Protein AF-A0A954KQ68-F1 (afdb_monomer_lite)

Secondary structure (DSSP, 8-state):
-GGGSSSSTTTHHHHHHHHHHHHTTS---------GGGS--HHHHHHHHHHH-HHHHHHHHTTSS-HHHHHHHHHHHHHHHHT--S--------SSHHHHHHHHHHHH-BPPPPBTTTSEE--EEETTEEE-SEEET--TT---SSS-EETT-EEEEEEEE-TT--EEEEEEEEEEEEE--SSTTS--EEEEEEEEETTT-EEEEEEESSS--TTTEEE-TTT--EEEB---TTSHHHHHHHEE--TTS-GGGTSSS-SS---HHHHT-BPTTSS-BSSPPPPTT---EETT-TTS---EEEETT-GGGSSS---HHHHHHHHTTT--HHHHSSTTSTTTTHHHHHHHHHHHHH-GGGSTTEEEEE--BTTBPPEEE-TT-TT--GGGS--HHHHTTTTS----S-TTS-EEEEESSEE-TTS-EE--SEEEEEEEETTEEEEEEE-TT-TTSTTBT---TTS---EEEEESSTTSPPEEEEE--TT--B--EEEEEEEEE-TTSPEEEEEEEEEEEEEEEEETTEEEEEEEEEETTTTEEEEEEEES--S--GGGG-----EEEE-TTT--EEEEEEETTTEEEEEEE-TTSGGGEEE-SS-TT-S-SS----EEEETTEEEEEETTEEEEEEPSSS-EEEEEEEGGGGSSSGGGSS---TTT-EEEEEEEEE-TTSSSEEEEEEEE-STT---EEEEEEE-TTSPEEEEEEEEHHHHHHHHTTS--EEEEEE-SS--EEEE-TTT--EEEEEEEEEEEETT-S-EEEEETTEEEESEEEEEEEETTS-EEEEETTSS--SSSPP-EEEEEEEE--SGGGTTTEEEEEE---TTS--TT--EEEEEEHHHHH-S----PPPPPHHHHHHHHHHHT--------S-S-EEEEESBS-------SSSSPPP-SS---EEEEEEE-S-HHHHHHHHHHHHHHHTTS-EEEEEEEEEE-TTS-EEEEEEEEEE-TTS-EEEEEEEEEEETTEEEEEEE-STT-PPPPGGGGGG--------------

Sequence (1024 aa):
IIAVFVVFLTAASCLQAKLYAQQKGESSKQSPANSVSDIIDWDRVYEEALESNADIRRKVEQGKATKAEVIEWLKLVGKGAEKRGRDDSGHNFPATAYEYAKLIEPQLGVPPRVDLNKAVEIPLFVNGKRAYGNLGTACDNRTYLGKATVSGSTLQRHVGRTAEGKSMPDVIWISFGRNSTVDFEKIDGSVQMIGYNKKTGATAFFESNGSNLRPWISLDEKTWRMRGVMPWIDDPDEFNRAFVTPGRVQCVECHQADPFITNDFINAAKIPGTDESVVPALDKDSPYYVIGGENWDMRTIHIEGNACFDCHRVGMTTMSLFMRNDWDPNQHMPPHNPGSLKDDFEELLAAWKNGPENTPGCEWIIPPAGSAPGRIVGGDYPHKAAFNEPDLKALGRGNQKPRMIAEPEWTQSYKAGYVDARGHYAGGSEILHLEGHKGKLYAANSYWMDPSNIWYGGKDPKTPWSQILRLDGPNGKWEVDLELGPNNLRAENLKSVTFGTDGAGNSLERPVTLLIATAYSPNATGADINVFVRDDAAGTWEKTVLIRGTGEGGENNSTRCMTVYRDRVTGVDRLFLPVGLLGIFTGVYDADVPGKIRWDENPETGRLEKRSLAIVEANDSLVYSSGTKIYRRNDGPSPTHSMIFDASQLSKGPESKGNVASPVGGVRGLSVIPNPEGQSESLLFVWAPDSKSRSCVVRLDQDETGKYLHTKEECVADLMSEYLSGNPVYYALAGYNQILPVLHPTTKEPAYLMGFECWVGGRQFSCWQGNDRGGFYAGAMYAIRDKNAQYWLNEVNGPTTVEKNPLQSVRTYEVSPFESEKGKVIYFGGFVADHGPSHNTAWVYKTSVEHALRKDAPRPVRLTPEQSKAQLAALRQPYLFEYRGKPAFTIQIPGEFARGNASGGNVFHAKKAFNTLSISVSQSEDPERAARSYVEVLKQAGNGTAELVNKSETKLPDGTPAVEFVATWVTKQNAKQTTQALTACKDGHAVTVATHTWEVAPPDTRFFFTLKFRAQQSPFVEGR

pLDDT: mean 80.86, std 19.91, range [24.94, 98.88]

Structure (mmCIF, N/CA/C/O backbone):
data_AF-A0A954KQ68-F1
#
_entry.id   AF-A0A954KQ68-F1
#
loop_
_atom_site.group_PDB
_atom_site.id
_atom_site.type_symbol
_atom_site.label_atom_id
_atom_site.label_alt_id
_atom_site.label_comp_id
_atom_site.label_asym_id
_atom_site.label_entity_id
_atom_site.label_seq_id
_atom_site.pdbx_PDB_ins_code
_atom_site.Cartn_x
_atom_site.Cartn_y
_atom_site.Cartn_z
_atom_site.occupancy
_atom_site.B_iso_or_equiv
_atom_site.auth_seq_id
_atom_site.auth_comp_id
_atom_site.auth_asym_id
_atom_site.auth_atom_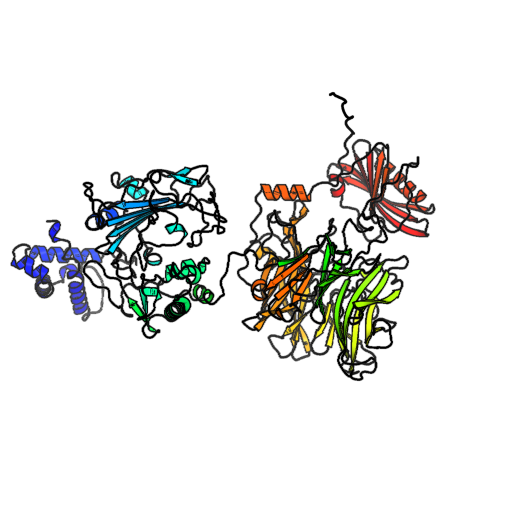id
_atom_site.pdbx_PDB_model_num
ATOM 1 N N . ILE A 1 1 ? 74.166 -11.655 -14.243 1.00 36.62 1 ILE A N 1
ATOM 2 C CA . ILE A 1 1 ? 74.172 -10.334 -13.566 1.00 36.62 1 ILE A CA 1
ATOM 3 C C . ILE A 1 1 ? 72.759 -9.912 -13.135 1.00 36.62 1 ILE A C 1
ATOM 5 O O . ILE A 1 1 ? 72.614 -9.509 -11.996 1.00 36.62 1 ILE A O 1
ATOM 9 N N . ILE A 1 2 ? 71.694 -10.149 -13.917 1.00 28.75 2 ILE A N 1
ATOM 10 C CA . ILE A 1 2 ? 70.300 -9.891 -13.470 1.00 28.75 2 ILE A CA 1
ATOM 11 C C . ILE A 1 2 ? 69.721 -11.000 -12.548 1.00 28.75 2 ILE A C 1
ATOM 13 O O . ILE A 1 2 ? 68.866 -10.730 -11.715 1.00 28.75 2 ILE A O 1
ATOM 17 N N . ALA A 1 3 ? 70.265 -12.224 -12.564 1.00 27.98 3 ALA A N 1
ATOM 18 C CA . ALA A 1 3 ? 69.811 -13.331 -11.700 1.00 27.98 3 ALA A CA 1
ATOM 19 C C . ALA A 1 3 ? 70.344 -13.312 -10.243 1.00 27.98 3 ALA A C 1
ATOM 21 O O . ALA A 1 3 ? 70.075 -14.230 -9.475 1.00 27.98 3 ALA A O 1
ATOM 22 N N . VAL A 1 4 ? 71.109 -12.289 -9.839 1.00 30.28 4 VAL A N 1
ATOM 23 C CA . VAL A 1 4 ? 71.658 -12.166 -8.467 1.00 30.28 4 VAL A CA 1
ATOM 24 C C . VAL A 1 4 ? 70.877 -11.144 -7.619 1.00 30.28 4 VAL A C 1
ATOM 26 O O . VAL A 1 4 ? 71.010 -11.148 -6.396 1.00 30.28 4 VAL A O 1
ATOM 29 N N . PHE A 1 5 ? 70.001 -10.339 -8.236 1.00 31.52 5 PHE A N 1
ATOM 30 C CA . PHE A 1 5 ? 69.398 -9.140 -7.635 1.00 31.52 5 PHE A CA 1
ATOM 31 C C . PHE A 1 5 ? 68.105 -9.350 -6.822 1.00 31.52 5 PHE A C 1
ATOM 33 O O . PHE A 1 5 ? 67.751 -8.474 -6.041 1.00 31.52 5 PHE A O 1
ATOM 40 N N . VAL A 1 6 ? 67.408 -10.488 -6.938 1.00 31.06 6 VAL A N 1
ATOM 41 C CA . VAL A 1 6 ? 66.049 -10.636 -6.360 1.00 31.06 6 VAL A CA 1
ATOM 42 C C . VAL A 1 6 ? 66.029 -11.160 -4.909 1.00 31.06 6 VAL A C 1
ATOM 44 O O . VAL A 1 6 ? 65.069 -10.923 -4.190 1.00 31.06 6 VAL A O 1
ATOM 47 N N . VAL A 1 7 ? 67.101 -11.784 -4.408 1.00 33.69 7 VAL A N 1
ATOM 48 C CA . VAL A 1 7 ? 67.111 -12.386 -3.047 1.00 33.69 7 VAL A CA 1
ATOM 49 C C . VAL A 1 7 ? 67.619 -11.427 -1.953 1.00 33.69 7 VAL A C 1
ATOM 51 O O . VAL A 1 7 ? 67.528 -11.719 -0.767 1.00 33.69 7 VAL A O 1
ATOM 54 N N . PHE A 1 8 ? 68.123 -10.244 -2.310 1.00 33.31 8 PHE A N 1
ATOM 55 C CA . PHE A 1 8 ? 68.773 -9.354 -1.340 1.00 33.31 8 PHE A CA 1
ATOM 56 C C . PHE A 1 8 ? 67.865 -8.275 -0.719 1.00 33.31 8 PHE A C 1
ATOM 58 O O . PHE A 1 8 ? 68.231 -7.676 0.288 1.00 33.31 8 PHE A O 1
ATOM 65 N N . LEU A 1 9 ? 66.661 -8.051 -1.248 1.00 33.12 9 LEU A N 1
ATOM 66 C CA . LEU A 1 9 ? 65.830 -6.881 -0.922 1.00 33.12 9 LEU A CA 1
ATOM 67 C C . LEU A 1 9 ? 65.146 -6.887 0.461 1.00 33.12 9 LEU A C 1
ATOM 69 O O . LEU A 1 9 ? 64.784 -5.817 0.943 1.00 33.12 9 LEU A O 1
ATOM 73 N N . THR A 1 10 ? 64.989 -8.031 1.132 1.00 36.53 10 THR A N 1
ATOM 74 C CA . THR A 1 10 ? 64.201 -8.126 2.381 1.00 36.53 10 THR A CA 1
ATOM 75 C C . THR A 1 10 ? 65.006 -8.017 3.681 1.00 36.53 10 THR A C 1
ATOM 77 O O . THR A 1 10 ? 64.429 -7.696 4.714 1.00 36.53 10 THR A O 1
ATOM 80 N N . ALA A 1 11 ? 66.328 -8.214 3.666 1.00 36.25 11 ALA A N 1
ATOM 81 C CA . ALA A 1 11 ? 67.145 -8.166 4.891 1.00 36.25 11 ALA A CA 1
ATOM 82 C C . ALA A 1 11 ? 67.841 -6.809 5.134 1.00 36.25 11 ALA A C 1
ATOM 84 O O . ALA A 1 11 ? 68.086 -6.437 6.282 1.00 36.25 11 ALA A O 1
ATOM 85 N N . ALA A 1 12 ? 68.139 -6.042 4.077 1.00 38.28 12 ALA A N 1
ATOM 86 C CA . ALA A 1 12 ? 68.884 -4.780 4.185 1.00 38.28 12 ALA A CA 1
ATOM 87 C C . ALA A 1 12 ? 68.065 -3.627 4.793 1.00 38.28 12 ALA A C 1
ATOM 89 O O . ALA A 1 12 ? 68.604 -2.802 5.530 1.00 38.28 12 ALA A O 1
ATOM 90 N N . SER A 1 13 ? 66.753 -3.602 4.552 1.00 39.69 13 SER A N 1
ATOM 91 C CA . SER A 1 13 ? 65.831 -2.596 5.095 1.00 39.69 13 SER A CA 1
ATOM 92 C C . SER A 1 13 ? 65.664 -2.699 6.618 1.00 39.69 13 SER A C 1
ATOM 94 O O . SER A 1 13 ? 65.534 -1.677 7.293 1.00 39.69 13 SER A O 1
ATOM 96 N N . CYS A 1 14 ? 65.741 -3.909 7.184 1.00 37.72 14 CYS A N 1
ATOM 97 C CA . CYS A 1 14 ? 65.635 -4.139 8.630 1.00 37.72 14 CYS A CA 1
ATOM 98 C C . CYS A 1 14 ? 66.917 -3.777 9.399 1.00 37.72 14 CYS A C 1
ATOM 100 O O . CYS A 1 14 ? 66.837 -3.266 10.518 1.00 37.72 14 CYS A O 1
ATOM 102 N N . LEU A 1 15 ? 68.093 -4.018 8.810 1.00 39.34 15 LEU A N 1
ATOM 103 C CA . LEU A 1 15 ? 69.385 -3.730 9.443 1.00 39.34 15 LEU A CA 1
ATOM 104 C C . LEU A 1 15 ? 69.646 -2.215 9.515 1.00 39.34 15 LEU A C 1
ATOM 106 O O . LEU A 1 15 ? 70.047 -1.690 10.553 1.00 39.34 15 LEU A O 1
ATOM 110 N N . GLN A 1 16 ? 69.300 -1.496 8.442 1.00 43.16 16 GLN A N 1
ATOM 111 C CA . GLN A 1 16 ? 69.458 -0.045 8.351 1.00 43.16 16 GLN A CA 1
ATOM 112 C C . GLN A 1 16 ? 68.514 0.697 9.311 1.00 43.16 16 GLN A C 1
ATOM 114 O O . GLN A 1 16 ? 68.935 1.656 9.952 1.00 43.16 16 GLN A O 1
ATOM 119 N N . ALA A 1 17 ? 67.278 0.213 9.493 1.00 45.19 17 ALA A N 1
ATOM 120 C CA . ALA A 1 17 ? 66.323 0.766 10.458 1.00 45.19 17 ALA A CA 1
ATOM 121 C C . ALA A 1 17 ? 66.751 0.557 11.926 1.00 45.19 17 ALA A C 1
ATOM 123 O O . ALA A 1 17 ? 66.537 1.441 12.757 1.00 45.19 17 ALA A O 1
ATOM 124 N N . LYS A 1 18 ? 67.401 -0.575 12.248 1.00 42.62 18 LYS A N 1
ATOM 125 C CA . LYS A 1 18 ? 67.961 -0.849 13.587 1.00 42.62 18 LYS A CA 1
ATOM 126 C C . LYS A 1 18 ? 69.137 0.072 13.931 1.00 42.62 18 LYS A C 1
ATOM 128 O O . LYS A 1 18 ? 69.173 0.612 15.035 1.00 42.62 18 LYS A O 1
ATOM 133 N N . LEU A 1 19 ? 70.045 0.308 12.984 1.00 42.12 19 LEU A N 1
ATOM 134 C CA . LEU A 1 19 ? 71.169 1.242 13.145 1.00 42.12 19 LEU A CA 1
ATOM 135 C C . LEU A 1 19 ? 70.696 2.703 13.250 1.00 42.12 19 LEU A C 1
ATOM 137 O O . LEU A 1 19 ? 71.185 3.455 14.094 1.00 42.12 19 LEU A O 1
ATOM 141 N N . TYR A 1 20 ? 69.668 3.079 12.476 1.00 43.66 20 TYR A N 1
ATOM 142 C CA . TYR A 1 20 ? 69.020 4.397 12.551 1.00 43.66 20 TYR A CA 1
ATOM 143 C C . TYR A 1 20 ? 68.355 4.661 13.912 1.00 43.66 20 TYR A C 1
ATOM 145 O O . TYR A 1 20 ? 68.302 5.802 14.375 1.00 43.66 20 TYR A O 1
ATOM 153 N N . ALA A 1 21 ? 67.836 3.612 14.559 1.00 45.75 21 ALA A N 1
ATOM 154 C CA . ALA A 1 21 ? 67.215 3.696 15.878 1.00 45.75 21 ALA A CA 1
ATOM 155 C C . ALA A 1 21 ? 68.247 3.786 17.017 1.00 45.75 21 ALA A C 1
ATOM 157 O O . ALA A 1 21 ? 67.995 4.482 17.997 1.00 45.75 21 ALA A O 1
ATOM 158 N N . GLN A 1 22 ? 69.419 3.150 16.880 1.00 42.06 22 GLN A N 1
ATOM 159 C CA . GLN A 1 22 ? 70.488 3.216 17.887 1.00 42.06 22 GLN A CA 1
ATOM 160 C C . GLN A 1 22 ? 71.195 4.580 17.943 1.00 42.06 22 GLN A C 1
ATOM 162 O O . GLN A 1 22 ? 71.568 5.008 19.030 1.00 42.06 22 GLN A O 1
ATOM 167 N N . GLN A 1 23 ? 71.338 5.299 16.823 1.00 42.75 23 GLN A N 1
ATOM 168 C CA . GLN A 1 23 ? 71.970 6.633 16.816 1.00 42.75 23 GLN A CA 1
ATOM 169 C C . GLN A 1 23 ? 71.022 7.785 17.188 1.00 42.75 23 GLN A C 1
ATOM 171 O O . GLN A 1 23 ? 71.483 8.844 17.603 1.00 42.75 23 GLN A O 1
ATOM 176 N N . LYS A 1 24 ? 69.698 7.595 17.111 1.00 41.81 24 LYS A N 1
ATOM 177 C CA . LYS A 1 24 ? 68.710 8.613 17.526 1.00 41.81 24 LYS A CA 1
ATOM 178 C C . LYS A 1 24 ? 68.534 8.751 19.045 1.00 41.81 24 LYS A C 1
ATOM 180 O O . LYS A 1 24 ? 67.782 9.621 19.480 1.00 41.81 24 LYS A O 1
ATOM 185 N N . GLY A 1 25 ? 69.210 7.918 19.839 1.00 36.72 25 GLY A N 1
ATOM 186 C CA . GLY A 1 25 ? 69.239 8.031 21.300 1.00 36.72 25 GLY A CA 1
ATOM 187 C C . GLY A 1 25 ? 70.041 9.229 21.817 1.00 36.72 25 GLY A C 1
ATOM 188 O O . GLY A 1 25 ? 69.879 9.603 22.975 1.00 36.72 25 GLY A O 1
ATOM 189 N N . GLU A 1 26 ? 70.859 9.869 20.975 1.00 39.81 26 GLU A N 1
ATOM 190 C CA . GLU A 1 26 ? 71.699 10.991 21.385 1.00 39.81 26 GLU A CA 1
ATOM 191 C C . GLU A 1 26 ? 71.573 12.188 20.427 1.00 39.81 26 GLU A C 1
ATOM 193 O O . GLU A 1 26 ? 71.761 12.098 19.217 1.00 39.81 26 GLU A O 1
ATOM 198 N N . SER A 1 27 ? 71.314 13.349 21.027 1.00 32.31 27 SER A N 1
ATOM 199 C CA . SER A 1 27 ? 71.330 14.706 20.463 1.00 32.31 27 SER A CA 1
ATOM 200 C C . SER A 1 27 ? 70.045 15.239 19.799 1.00 32.31 27 SER A C 1
ATOM 202 O O . SER A 1 27 ? 69.641 14.938 18.678 1.00 32.31 27 SER A O 1
ATOM 204 N N . SER A 1 28 ? 69.425 16.152 20.545 1.00 40.34 28 SER A N 1
ATOM 205 C CA . SER A 1 28 ? 68.530 17.199 20.070 1.00 40.34 28 SER A CA 1
ATOM 206 C C . SER A 1 28 ? 69.322 18.413 19.553 1.00 40.34 28 SER A C 1
ATOM 208 O O . SER A 1 28 ? 70.273 18.814 20.226 1.00 40.34 28 SER A O 1
ATOM 210 N N . LYS A 1 29 ? 68.774 19.082 18.523 1.00 40.47 29 LYS A N 1
ATOM 211 C CA . LYS A 1 29 ? 68.913 20.506 18.109 1.00 40.47 29 LYS A CA 1
ATOM 212 C C . LYS A 1 29 ? 69.704 20.815 16.817 1.00 40.47 29 LYS A C 1
ATOM 214 O O . LYS A 1 29 ? 70.860 20.457 16.676 1.00 40.47 29 LYS A O 1
ATOM 219 N N . GLN A 1 30 ? 69.039 21.661 16.010 1.00 31.98 30 GLN A N 1
ATOM 220 C CA . GLN A 1 30 ? 69.505 22.597 14.963 1.00 31.98 30 GLN A CA 1
ATOM 221 C C . GLN A 1 30 ? 69.874 22.068 13.556 1.00 31.98 30 GLN A C 1
ATOM 223 O O . GLN A 1 30 ? 70.752 21.239 13.374 1.00 31.98 30 GLN A O 1
ATOM 228 N N . SER A 1 31 ? 69.199 22.640 12.545 1.00 32.41 31 SER A N 1
ATOM 229 C CA . SER A 1 31 ? 69.533 22.623 11.102 1.00 32.41 31 SER A CA 1
ATOM 230 C C . SER A 1 31 ? 70.770 23.505 10.797 1.00 32.41 31 SER A C 1
ATOM 232 O O . SER A 1 31 ? 71.051 24.364 11.636 1.00 32.41 31 SER A O 1
ATOM 234 N N . PRO A 1 32 ? 71.436 23.456 9.609 1.00 45.88 32 PRO A N 1
ATOM 235 C CA . PRO A 1 32 ? 71.086 22.748 8.364 1.00 45.88 32 PRO A CA 1
ATOM 236 C C . PRO A 1 32 ? 72.239 21.967 7.666 1.00 45.88 32 PRO A C 1
ATOM 238 O O . PRO A 1 32 ? 73.412 22.124 7.976 1.00 45.88 32 PRO A O 1
ATOM 241 N N . ALA A 1 33 ? 71.856 21.194 6.641 1.00 42.88 33 ALA A N 1
ATOM 242 C CA . ALA A 1 33 ? 72.649 20.782 5.472 1.00 42.88 33 ALA A CA 1
ATOM 243 C C . ALA A 1 33 ? 73.990 20.050 5.703 1.00 42.88 33 ALA A C 1
ATOM 245 O O . ALA A 1 33 ? 75.055 20.640 5.590 1.00 42.88 33 ALA A O 1
ATOM 246 N N . ASN A 1 34 ? 73.912 18.727 5.870 1.00 32.47 34 ASN A N 1
ATOM 247 C CA . ASN A 1 34 ? 74.802 17.749 5.229 1.00 32.47 34 ASN A CA 1
ATOM 248 C C . ASN A 1 34 ? 74.003 16.447 5.043 1.00 32.47 34 ASN A C 1
ATOM 250 O O . ASN A 1 34 ? 73.203 16.091 5.911 1.00 32.47 34 ASN A O 1
ATOM 254 N N . SER A 1 35 ? 74.142 15.768 3.900 1.00 39.25 35 SER A N 1
ATOM 255 C CA . SER A 1 35 ? 73.448 14.498 3.656 1.00 39.25 35 SER A CA 1
ATOM 256 C C . SER A 1 35 ? 73.925 13.439 4.648 1.00 39.25 35 SER A C 1
ATOM 258 O O . SER A 1 35 ? 75.122 13.239 4.836 1.00 39.25 35 SER A O 1
ATOM 260 N N . VAL A 1 36 ? 72.975 12.721 5.247 1.00 43.53 36 VAL A N 1
ATOM 261 C CA . VAL A 1 36 ? 73.175 11.685 6.279 1.00 43.53 36 VAL A CA 1
ATOM 262 C C . VAL A 1 36 ? 74.085 10.524 5.810 1.00 43.53 36 VAL A C 1
ATOM 264 O O . VAL A 1 36 ? 74.529 9.716 6.619 1.00 43.53 36 VAL A O 1
ATOM 267 N N . SER A 1 37 ? 74.426 10.450 4.518 1.00 47.81 37 SER A N 1
ATOM 268 C CA . SER A 1 37 ? 75.273 9.404 3.925 1.00 47.81 37 SER A CA 1
ATOM 269 C C . SER A 1 37 ? 76.721 9.376 4.415 1.00 47.81 37 SER A C 1
ATOM 271 O O . SER A 1 37 ? 77.354 8.321 4.324 1.00 47.81 37 SER A O 1
ATOM 273 N N . ASP A 1 38 ? 77.234 10.498 4.924 1.00 47.84 38 ASP A N 1
ATOM 274 C CA . ASP A 1 38 ? 78.675 10.681 5.157 1.00 47.84 38 ASP A CA 1
ATOM 275 C C . ASP A 1 38 ? 79.090 10.448 6.622 1.00 47.84 38 ASP A C 1
ATOM 277 O O . ASP A 1 38 ? 80.267 10.533 6.955 1.00 47.84 38 ASP A O 1
ATOM 281 N N . ILE A 1 39 ? 78.131 10.114 7.496 1.00 51.31 39 ILE A N 1
ATOM 282 C CA . ILE A 1 39 ? 78.341 9.864 8.938 1.00 51.31 39 ILE A CA 1
ATOM 283 C C . ILE A 1 39 ? 78.233 8.355 9.271 1.00 51.31 39 ILE A C 1
ATOM 285 O O . ILE A 1 39 ? 78.454 7.931 10.403 1.00 51.31 39 ILE A O 1
ATOM 289 N N . ILE A 1 40 ? 77.906 7.514 8.284 1.00 56.72 40 ILE A N 1
ATOM 290 C CA . ILE A 1 40 ? 77.656 6.078 8.480 1.00 56.72 40 ILE A CA 1
ATOM 291 C C . ILE A 1 40 ? 78.954 5.280 8.286 1.00 56.72 40 ILE A C 1
ATOM 293 O O . ILE A 1 40 ? 79.566 5.327 7.219 1.00 56.72 40 ILE A O 1
ATOM 297 N N . ASP A 1 41 ? 79.342 4.507 9.306 1.00 71.25 41 ASP A N 1
ATOM 298 C CA . ASP A 1 41 ? 80.457 3.553 9.247 1.00 71.25 41 ASP A CA 1
ATOM 299 C C . ASP A 1 41 ? 80.051 2.307 8.445 1.00 71.25 41 ASP A C 1
ATOM 301 O O . ASP A 1 41 ? 79.533 1.319 8.969 1.00 71.25 41 ASP A O 1
ATOM 305 N N . TRP A 1 42 ? 80.249 2.386 7.131 1.00 71.19 42 TRP A N 1
ATOM 306 C CA . TRP A 1 42 ? 79.828 1.362 6.178 1.00 71.19 42 TRP A CA 1
ATOM 307 C C . TRP A 1 42 ? 80.583 0.041 6.298 1.00 71.19 42 TRP A C 1
ATOM 309 O O . TRP A 1 42 ? 80.064 -0.986 5.858 1.00 71.19 42 TRP A O 1
ATOM 319 N N . ASP A 1 43 ? 81.763 0.048 6.911 1.00 74.56 43 ASP A N 1
ATOM 320 C CA . ASP A 1 43 ? 82.492 -1.182 7.177 1.00 74.56 43 ASP A CA 1
ATOM 321 C C . ASP A 1 43 ? 81.799 -1.977 8.278 1.00 74.56 43 ASP A C 1
ATOM 323 O O . ASP A 1 43 ? 81.584 -3.177 8.116 1.00 74.56 43 ASP A O 1
ATOM 327 N N . ARG A 1 44 ? 81.341 -1.304 9.337 1.00 68.00 44 ARG A N 1
ATOM 328 C CA . ARG A 1 44 ? 80.556 -1.944 10.395 1.00 68.00 44 ARG A CA 1
ATOM 329 C C . ARG A 1 44 ? 79.197 -2.450 9.896 1.00 68.00 44 ARG A C 1
ATOM 331 O O . ARG A 1 44 ? 78.801 -3.561 10.237 1.00 68.00 44 ARG A O 1
ATOM 338 N N . VAL A 1 45 ? 78.507 -1.683 9.046 1.00 63.66 45 VAL A N 1
ATOM 339 C CA . VAL A 1 45 ? 77.231 -2.119 8.435 1.00 63.66 45 VAL A CA 1
ATOM 340 C C . VAL A 1 45 ? 77.423 -3.356 7.555 1.00 63.66 45 VAL A C 1
ATOM 342 O O . VAL A 1 45 ? 76.560 -4.231 7.509 1.00 63.66 45 VAL A O 1
ATOM 345 N N . TYR A 1 46 ? 78.558 -3.446 6.862 1.00 78.12 46 TYR A N 1
ATOM 346 C CA . TYR A 1 46 ? 78.903 -4.616 6.068 1.00 78.12 46 TYR A CA 1
ATOM 347 C C . TYR A 1 46 ? 79.151 -5.860 6.934 1.00 78.12 46 TYR A C 1
ATOM 349 O O . TYR A 1 46 ? 78.611 -6.919 6.618 1.00 78.12 46 TYR A O 1
ATOM 357 N N . GLU A 1 47 ? 79.899 -5.743 8.036 1.00 74.69 47 GLU A N 1
ATOM 358 C CA . GLU A 1 47 ? 80.126 -6.876 8.950 1.00 74.69 47 GLU A CA 1
ATOM 359 C C . GLU A 1 47 ? 78.807 -7.367 9.575 1.00 74.69 47 GLU A C 1
ATOM 361 O O . GLU A 1 47 ? 78.508 -8.561 9.553 1.00 74.69 47 GLU A O 1
ATOM 366 N N . GLU A 1 48 ? 77.941 -6.452 10.022 1.00 64.19 48 GLU A N 1
ATOM 367 C CA . GLU A 1 48 ? 76.614 -6.801 10.550 1.00 64.19 48 GLU A CA 1
ATOM 368 C C . GLU A 1 48 ? 75.709 -7.440 9.472 1.00 64.19 48 GLU A C 1
ATOM 370 O O . GLU A 1 48 ? 74.882 -8.308 9.773 1.00 64.19 48 GLU A O 1
ATOM 375 N N . ALA A 1 49 ? 75.864 -7.062 8.198 1.00 63.69 49 ALA A N 1
ATOM 376 C CA . ALA A 1 49 ? 75.144 -7.671 7.078 1.00 63.69 49 ALA A CA 1
ATOM 377 C C . ALA A 1 49 ? 75.641 -9.091 6.767 1.00 63.69 49 ALA A C 1
ATOM 379 O O . ALA A 1 49 ? 74.832 -9.958 6.432 1.00 63.69 49 ALA A O 1
ATOM 380 N N . LEU A 1 50 ? 76.940 -9.362 6.920 1.00 71.06 50 LEU A N 1
ATOM 381 C CA . LEU A 1 50 ? 77.464 -10.726 6.856 1.00 71.06 50 LEU A CA 1
ATOM 382 C C . LEU A 1 50 ? 76.942 -11.561 8.027 1.00 71.06 50 LEU A C 1
ATOM 384 O O . LEU A 1 50 ? 76.546 -12.713 7.831 1.00 71.06 50 LEU A O 1
ATOM 388 N N . GLU A 1 51 ? 76.879 -10.990 9.231 1.00 65.88 51 GLU A N 1
ATOM 389 C CA . GLU A 1 51 ? 76.371 -11.683 10.414 1.00 65.88 51 GLU A CA 1
ATOM 390 C C . GLU A 1 51 ? 74.885 -12.043 10.302 1.00 65.88 51 GLU A C 1
ATOM 392 O O . GLU A 1 51 ? 74.500 -13.185 10.555 1.00 65.88 51 GLU A O 1
ATOM 397 N N . SER A 1 52 ? 74.065 -11.095 9.857 1.00 49.78 52 SER A N 1
ATOM 398 C CA . SER A 1 52 ? 72.603 -11.212 9.838 1.00 49.78 52 SER A CA 1
ATOM 399 C C . SER A 1 52 ? 72.021 -11.816 8.558 1.00 49.78 52 SER A C 1
ATOM 401 O O . SER A 1 52 ? 70.876 -12.272 8.571 1.00 49.78 52 SER A O 1
ATOM 403 N N . ASN A 1 53 ? 72.777 -11.850 7.454 1.00 58.88 53 ASN A N 1
ATOM 404 C CA . ASN A 1 53 ? 72.301 -12.366 6.175 1.00 58.88 53 ASN A CA 1
ATOM 405 C C . ASN A 1 53 ? 73.233 -13.453 5.622 1.00 58.88 53 ASN A C 1
ATOM 407 O O . ASN A 1 53 ? 74.231 -13.190 4.944 1.00 58.88 53 ASN A O 1
ATOM 411 N N . ALA A 1 54 ? 72.833 -14.705 5.859 1.00 62.88 54 ALA A N 1
ATOM 412 C CA . ALA A 1 54 ? 73.547 -15.896 5.405 1.00 62.88 54 ALA A CA 1
ATOM 413 C C . ALA A 1 54 ? 73.738 -15.946 3.877 1.00 62.88 54 ALA A C 1
ATOM 415 O O . ALA A 1 54 ? 74.679 -16.574 3.395 1.00 62.88 54 ALA A O 1
ATOM 416 N N . ASP A 1 55 ? 72.887 -15.265 3.104 1.00 59.12 55 ASP A N 1
ATOM 417 C CA . ASP A 1 55 ? 72.985 -15.208 1.649 1.00 59.12 55 ASP A CA 1
ATOM 418 C C . ASP A 1 55 ? 74.020 -14.194 1.151 1.00 59.12 55 ASP A C 1
ATOM 420 O O . ASP A 1 55 ? 74.721 -14.464 0.172 1.00 59.12 55 ASP A O 1
ATOM 424 N N . ILE A 1 56 ? 74.158 -13.051 1.836 1.00 62.69 56 ILE A N 1
ATOM 425 C CA . ILE A 1 56 ? 75.236 -12.083 1.565 1.00 62.69 56 ILE A CA 1
ATOM 426 C C . ILE A 1 56 ? 76.567 -12.743 1.918 1.00 62.69 56 ILE A C 1
ATOM 428 O O . ILE A 1 56 ? 77.471 -12.776 1.082 1.00 62.69 56 ILE A O 1
ATOM 432 N N . ARG A 1 57 ? 76.641 -13.377 3.097 1.00 74.31 57 ARG A N 1
ATOM 433 C CA . ARG A 1 57 ? 77.832 -14.100 3.556 1.00 74.31 57 ARG A CA 1
ATOM 434 C C . ARG A 1 57 ? 78.266 -15.185 2.575 1.00 74.31 57 ARG A C 1
ATOM 436 O O . ARG A 1 57 ? 79.394 -15.165 2.098 1.00 74.31 57 ARG A O 1
ATOM 443 N N . ARG A 1 58 ? 77.335 -16.050 2.165 1.00 71.81 58 ARG A N 1
ATOM 444 C CA . ARG A 1 58 ? 77.588 -17.132 1.206 1.00 71.81 58 ARG A CA 1
ATOM 445 C C . ARG A 1 58 ? 78.082 -16.632 -0.154 1.00 71.81 58 ARG A C 1
ATOM 447 O O . ARG A 1 58 ? 78.907 -17.296 -0.775 1.00 71.81 58 ARG A O 1
ATOM 454 N N . LYS A 1 59 ? 77.592 -15.491 -0.657 1.00 64.62 59 LYS A N 1
ATOM 455 C CA . LYS A 1 59 ? 78.039 -14.950 -1.957 1.00 64.62 59 LYS A CA 1
ATOM 456 C C . LYS A 1 59 ? 79.393 -14.246 -1.869 1.00 64.62 59 LYS A C 1
ATOM 458 O O . LYS A 1 59 ? 80.158 -14.340 -2.826 1.00 64.62 59 LYS A O 1
ATOM 463 N N . VAL A 1 60 ? 79.712 -13.626 -0.736 1.00 75.31 60 VAL A N 1
ATOM 464 C CA . VAL A 1 60 ? 81.045 -13.070 -0.460 1.00 75.31 60 VAL A CA 1
ATOM 465 C C . VAL A 1 60 ? 82.077 -14.190 -0.277 1.00 75.31 60 VAL A C 1
ATOM 467 O O . VAL A 1 60 ? 83.112 -14.172 -0.937 1.00 75.31 60 VAL A O 1
ATOM 470 N N . GLU A 1 61 ? 81.776 -15.219 0.522 1.00 76.50 61 GLU A N 1
ATOM 471 C CA . GLU A 1 61 ? 82.660 -16.378 0.755 1.00 76.50 61 GLU A CA 1
ATOM 472 C C . GLU A 1 61 ? 82.916 -17.199 -0.521 1.00 76.50 61 GLU A C 1
ATOM 474 O O . GLU A 1 61 ? 83.992 -17.765 -0.698 1.00 76.50 61 GLU A O 1
ATOM 479 N N . GLN A 1 62 ? 81.955 -17.228 -1.452 1.00 74.25 62 GLN A N 1
ATOM 480 C CA . GLN A 1 62 ? 82.110 -17.853 -2.774 1.00 74.25 62 GLN A CA 1
ATOM 481 C C . GLN A 1 62 ? 82.786 -16.941 -3.816 1.00 74.25 62 GLN A C 1
ATOM 483 O O . GLN A 1 62 ? 82.838 -17.309 -4.990 1.00 74.25 62 GLN A O 1
ATOM 488 N N . GLY A 1 63 ? 83.259 -15.750 -3.426 1.00 64.62 63 GLY A N 1
ATOM 489 C CA . GLY A 1 63 ? 83.941 -14.798 -4.311 1.00 64.62 63 GLY A CA 1
ATOM 490 C C . GLY A 1 63 ? 83.045 -14.178 -5.390 1.00 64.62 63 GLY A C 1
ATOM 491 O O . GLY A 1 63 ? 83.543 -13.679 -6.394 1.00 64.62 63 GLY A O 1
ATOM 492 N N . LYS A 1 64 ? 81.719 -14.234 -5.215 1.00 63.91 64 LYS A N 1
ATOM 493 C CA . LYS A 1 64 ? 80.719 -13.764 -6.192 1.00 63.91 64 LYS A CA 1
ATOM 494 C C . LYS A 1 64 ? 80.278 -12.313 -5.973 1.00 63.91 64 LYS A C 1
ATOM 496 O O . LYS A 1 64 ? 79.492 -11.814 -6.775 1.00 63.91 64 LYS A O 1
ATOM 501 N N . ALA A 1 65 ? 80.730 -11.669 -4.898 1.00 64.75 65 ALA A N 1
ATOM 502 C CA . ALA A 1 65 ? 80.532 -10.249 -4.620 1.00 64.75 65 ALA A CA 1
ATOM 503 C C . ALA A 1 65 ? 81.663 -9.732 -3.720 1.00 64.75 65 ALA A C 1
ATOM 505 O O . ALA A 1 65 ? 82.072 -10.421 -2.785 1.00 64.75 65 ALA A O 1
ATOM 506 N N . THR A 1 66 ? 82.158 -8.526 -3.988 1.00 77.38 66 THR A N 1
ATOM 507 C CA . THR A 1 66 ? 83.195 -7.871 -3.180 1.00 77.38 66 THR A CA 1
ATOM 508 C C . THR A 1 66 ? 82.587 -6.969 -2.102 1.00 77.38 66 THR A C 1
ATOM 510 O O . THR A 1 66 ? 81.463 -6.484 -2.233 1.00 77.38 66 THR A O 1
ATOM 513 N N . LYS A 1 67 ? 83.347 -6.690 -1.032 1.00 77.75 67 LYS A N 1
ATOM 514 C CA . LYS A 1 67 ? 82.914 -5.806 0.067 1.00 77.75 67 LYS A CA 1
ATOM 515 C C . LYS A 1 67 ? 82.436 -4.434 -0.427 1.00 77.75 67 LYS A C 1
ATOM 517 O O . LYS A 1 67 ? 81.409 -3.935 0.026 1.00 77.75 67 LYS A O 1
ATOM 522 N N . ALA A 1 68 ? 83.137 -3.859 -1.405 1.00 69.50 68 ALA A N 1
ATOM 523 C CA . ALA 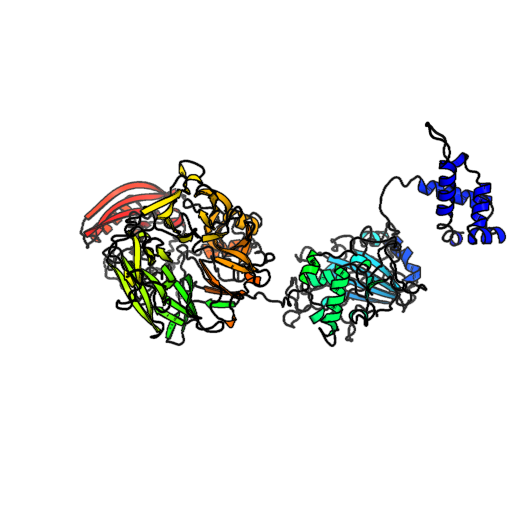A 1 68 ? 82.784 -2.571 -1.995 1.00 69.50 68 ALA A CA 1
ATOM 524 C C . ALA A 1 68 ? 81.448 -2.616 -2.758 1.00 69.50 68 ALA A C 1
ATOM 526 O O . ALA A 1 68 ? 80.630 -1.714 -2.598 1.00 69.50 68 ALA A O 1
ATOM 527 N N . GLU A 1 69 ? 81.193 -3.681 -3.524 1.00 61.53 69 GLU A N 1
ATOM 528 C CA . GLU A 1 69 ? 79.936 -3.863 -4.269 1.00 61.53 69 GLU A CA 1
ATOM 529 C C . GLU A 1 69 ? 78.739 -4.066 -3.331 1.00 61.53 69 GLU A C 1
ATOM 531 O O . GLU A 1 69 ? 77.649 -3.554 -3.588 1.00 61.53 69 GLU A O 1
ATOM 536 N N . VAL A 1 70 ? 78.937 -4.760 -2.205 1.00 65.00 70 VAL A N 1
ATOM 537 C CA . VAL A 1 70 ? 77.888 -4.933 -1.189 1.00 65.00 70 VAL A CA 1
ATOM 538 C C . VAL A 1 70 ? 77.576 -3.606 -0.492 1.00 65.00 70 VAL A C 1
ATOM 540 O O . VAL A 1 70 ? 76.406 -3.269 -0.314 1.00 65.00 70 VAL A O 1
ATOM 543 N N . ILE A 1 71 ? 78.597 -2.816 -0.144 1.00 70.81 71 ILE A N 1
ATOM 544 C CA . ILE A 1 71 ? 78.411 -1.494 0.476 1.00 70.81 71 ILE A CA 1
ATOM 545 C C . ILE A 1 71 ? 77.736 -0.512 -0.491 1.00 70.81 71 ILE A C 1
ATOM 547 O O . ILE A 1 71 ? 76.860 0.252 -0.080 1.00 70.81 71 ILE A O 1
ATOM 551 N N . GLU A 1 72 ? 78.103 -0.518 -1.773 1.00 59.94 72 GLU A N 1
ATOM 552 C CA . GLU A 1 72 ? 77.481 0.370 -2.759 1.00 59.94 72 GLU A CA 1
ATOM 553 C C . GLU A 1 72 ? 76.005 0.015 -2.994 1.00 59.94 72 GLU A C 1
ATOM 555 O O . GLU A 1 72 ? 75.140 0.895 -3.034 1.00 59.94 72 GLU A O 1
ATOM 560 N N . TRP A 1 73 ? 75.695 -1.282 -3.033 1.00 63.12 73 TRP A N 1
ATOM 561 C CA . TRP A 1 73 ? 74.324 -1.770 -3.095 1.00 63.12 73 TRP A CA 1
ATOM 562 C C . TRP A 1 73 ? 73.499 -1.336 -1.867 1.00 63.12 73 TRP A C 1
ATOM 564 O O . TRP A 1 73 ? 72.387 -0.828 -2.028 1.00 63.12 73 TRP A O 1
ATOM 574 N N . LEU A 1 74 ? 74.051 -1.419 -0.649 1.00 62.31 74 LEU A N 1
ATOM 575 C CA . LEU A 1 74 ? 73.381 -0.951 0.576 1.00 62.31 74 LEU A CA 1
ATOM 576 C C . LEU A 1 74 ? 73.095 0.565 0.553 1.00 62.31 74 LEU A C 1
ATOM 578 O O . LEU A 1 74 ? 72.030 1.010 0.991 1.00 62.31 74 LEU A O 1
ATOM 582 N N . LYS A 1 75 ? 74.000 1.369 -0.019 1.00 62.69 75 LYS A N 1
ATOM 583 C CA . LYS A 1 75 ? 73.801 2.819 -0.207 1.00 62.69 75 LYS A CA 1
ATOM 584 C C . LYS A 1 75 ? 72.683 3.135 -1.207 1.00 62.69 75 LYS A C 1
ATOM 586 O O . LYS A 1 75 ? 71.916 4.077 -0.995 1.00 62.69 75 LYS A O 1
ATOM 591 N N . LEU A 1 76 ? 72.571 2.354 -2.281 1.00 51.28 76 LEU A N 1
ATOM 592 C CA . LEU A 1 76 ? 71.527 2.499 -3.303 1.00 51.28 76 LEU A CA 1
ATOM 593 C C . LEU A 1 76 ? 70.132 2.162 -2.765 1.00 51.28 76 LEU A C 1
ATOM 595 O O . LEU A 1 76 ? 69.176 2.883 -3.058 1.00 51.28 76 LEU A O 1
ATOM 599 N N . VAL A 1 77 ? 70.021 1.130 -1.924 1.00 53.47 77 VAL A N 1
ATOM 600 C CA . VAL A 1 77 ? 68.761 0.778 -1.246 1.00 53.47 77 VAL A CA 1
ATOM 601 C C . VAL A 1 77 ? 68.303 1.912 -0.316 1.00 53.47 77 VAL A C 1
ATOM 603 O O . VAL A 1 77 ? 67.123 2.265 -0.320 1.00 53.47 77 VAL A O 1
ATOM 606 N N . GLY A 1 78 ? 69.234 2.562 0.394 1.00 45.19 78 GLY A N 1
ATOM 607 C CA . GLY A 1 78 ? 68.938 3.712 1.260 1.00 45.19 78 GLY A CA 1
ATOM 608 C C . GLY A 1 78 ? 68.393 4.942 0.517 1.00 45.19 78 GLY A C 1
ATOM 609 O O . GLY A 1 78 ? 67.437 5.567 0.976 1.00 45.19 78 GLY A O 1
ATOM 610 N N . LYS A 1 79 ? 68.922 5.266 -0.673 1.00 38.47 79 LYS A N 1
ATOM 611 C CA . LYS A 1 79 ? 68.442 6.406 -1.489 1.00 38.47 79 LYS A CA 1
ATOM 612 C C . LYS A 1 79 ? 67.029 6.208 -2.058 1.00 38.47 79 LYS A C 1
ATOM 614 O O . LYS A 1 79 ? 66.338 7.186 -2.337 1.00 38.47 79 LYS A O 1
ATOM 619 N N . GLY A 1 80 ? 66.572 4.962 -2.205 1.00 37.19 80 GLY A N 1
ATOM 620 C CA . GLY A 1 80 ? 65.200 4.639 -2.618 1.00 37.19 80 GLY A CA 1
ATOM 621 C C . GLY A 1 80 ? 64.134 4.917 -1.548 1.00 37.19 80 GLY A C 1
ATOM 622 O O . GLY A 1 80 ? 62.947 4.986 -1.877 1.00 37.19 80 GLY A O 1
ATOM 623 N N . ALA A 1 81 ? 64.538 5.101 -0.285 1.00 37.25 81 ALA A N 1
ATOM 624 C CA . ALA A 1 81 ? 63.636 5.404 0.824 1.00 37.25 81 ALA A CA 1
ATOM 625 C C . ALA A 1 81 ? 63.333 6.911 0.963 1.00 37.25 81 ALA A C 1
ATOM 627 O O . ALA A 1 81 ? 62.221 7.271 1.340 1.00 37.25 81 ALA A O 1
ATOM 628 N N . GLU A 1 82 ? 64.257 7.805 0.584 1.00 33.16 82 GLU A N 1
ATOM 629 C CA . GLU A 1 82 ? 64.081 9.266 0.732 1.00 33.16 82 GLU A CA 1
ATOM 630 C C . GLU A 1 82 ? 63.081 9.890 -0.261 1.00 33.16 82 GLU A C 1
ATOM 632 O O . GLU A 1 82 ? 62.536 10.958 0.007 1.00 33.16 82 GLU A O 1
ATOM 637 N N . LYS A 1 83 ? 62.762 9.221 -1.380 1.00 33.88 83 LYS A N 1
ATOM 638 C CA . LYS A 1 83 ? 61.720 9.674 -2.328 1.00 33.88 83 LYS A CA 1
ATOM 639 C C . LYS A 1 83 ? 60.293 9.233 -1.970 1.00 33.88 83 LYS A C 1
ATOM 641 O O . LYS A 1 83 ? 59.365 9.586 -2.693 1.00 33.88 83 LYS A O 1
ATOM 646 N N . ARG A 1 84 ? 60.084 8.510 -0.863 1.00 38.16 84 ARG A N 1
ATOM 647 C CA . ARG A 1 84 ? 58.746 8.149 -0.357 1.00 38.16 84 ARG A CA 1
ATOM 648 C C . ARG A 1 84 ? 58.310 9.111 0.744 1.00 38.16 84 ARG A C 1
ATOM 650 O O . ARG A 1 84 ? 58.181 8.748 1.908 1.00 38.16 84 ARG A O 1
ATOM 657 N N . GLY A 1 85 ? 58.088 10.365 0.367 1.00 32.06 85 GLY A N 1
ATOM 658 C CA . GLY A 1 85 ? 57.319 11.295 1.186 1.00 32.06 85 GLY A CA 1
ATOM 659 C C . GLY A 1 85 ? 55.828 11.094 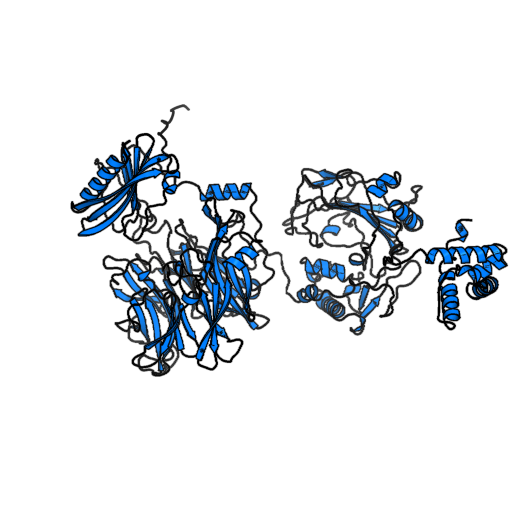0.923 1.00 32.06 85 GLY A C 1
ATOM 660 O O . GLY A 1 85 ? 55.343 11.600 -0.077 1.00 32.06 85 GLY A O 1
ATOM 661 N N . ARG A 1 86 ? 55.148 10.360 1.818 1.00 37.66 86 ARG A N 1
ATOM 662 C CA . ARG A 1 86 ? 53.681 10.194 1.944 1.00 37.66 86 ARG A CA 1
ATOM 663 C C . ARG A 1 86 ? 52.899 9.990 0.633 1.00 37.66 86 ARG A C 1
ATOM 665 O O . ARG A 1 86 ? 52.350 10.940 0.086 1.00 37.66 86 ARG A O 1
ATOM 672 N N . ASP A 1 87 ? 52.745 8.731 0.227 1.00 32.88 87 ASP A N 1
ATOM 673 C CA . ASP A 1 87 ? 51.513 8.267 -0.427 1.00 32.88 87 ASP A CA 1
ATOM 674 C C . ASP A 1 87 ? 51.221 6.828 0.043 1.00 32.88 87 ASP A C 1
ATOM 676 O O . ASP A 1 87 ? 52.042 5.924 -0.129 1.00 32.88 87 ASP A O 1
ATOM 680 N N . ASP A 1 88 ? 50.085 6.640 0.709 1.00 40.31 88 ASP A N 1
ATOM 681 C CA . ASP A 1 88 ? 49.698 5.449 1.479 1.00 40.31 88 ASP A CA 1
ATOM 682 C C . ASP A 1 88 ? 49.073 4.346 0.588 1.00 40.31 88 ASP A C 1
ATOM 684 O O . ASP A 1 88 ? 47.965 3.877 0.846 1.00 40.31 88 ASP A O 1
ATOM 688 N N . SER A 1 89 ? 49.745 3.911 -0.488 1.00 40.88 89 SER A N 1
ATOM 689 C CA . SER A 1 89 ? 49.228 2.854 -1.389 1.00 40.88 89 SER A CA 1
ATOM 690 C C . SER A 1 89 ? 50.021 1.538 -1.300 1.00 40.88 89 SER A C 1
ATOM 692 O O . SER A 1 89 ? 50.985 1.293 -2.019 1.00 40.88 89 SER A O 1
ATOM 694 N N . GLY A 1 90 ? 49.618 0.664 -0.374 1.00 50.66 90 GLY A N 1
ATOM 695 C CA . GLY A 1 90 ? 50.331 -0.561 0.017 1.00 50.66 90 GLY A CA 1
ATOM 696 C C . GLY A 1 90 ? 50.167 -1.814 -0.867 1.00 50.66 90 GLY A C 1
ATOM 697 O O . GLY A 1 90 ? 49.891 -2.881 -0.316 1.00 50.66 90 GLY A O 1
ATOM 698 N N . HIS A 1 91 ? 50.369 -1.757 -2.193 1.00 62.19 91 HIS A N 1
ATOM 699 C CA . HIS A 1 91 ? 50.320 -2.952 -3.074 1.00 62.19 91 HIS A CA 1
ATOM 700 C C . HIS A 1 91 ? 51.514 -3.060 -4.051 1.00 62.19 91 HIS A C 1
ATOM 702 O O . HIS A 1 91 ? 52.105 -2.047 -4.410 1.00 62.19 91 HIS A O 1
ATOM 708 N N . ASN A 1 92 ? 51.857 -4.284 -4.492 1.00 72.88 92 ASN A N 1
ATOM 709 C CA . ASN A 1 92 ? 53.048 -4.593 -5.311 1.00 72.88 92 ASN A CA 1
ATOM 710 C C . ASN A 1 92 ? 52.753 -4.770 -6.818 1.00 72.88 92 ASN A C 1
ATOM 712 O O . ASN A 1 92 ? 53.561 -5.356 -7.543 1.00 72.88 92 ASN A O 1
ATOM 716 N N . PHE A 1 93 ? 51.602 -4.311 -7.315 1.00 84.88 93 PHE A N 1
ATOM 717 C CA . PHE A 1 93 ? 51.270 -4.465 -8.734 1.00 84.88 93 PHE A CA 1
ATOM 718 C C . PHE A 1 93 ? 52.117 -3.540 -9.619 1.00 84.88 93 PHE A C 1
ATOM 720 O O . PHE A 1 93 ? 52.325 -2.377 -9.265 1.00 84.88 93 PHE A O 1
ATOM 727 N N . PRO A 1 94 ? 52.561 -4.012 -10.798 1.00 87.69 94 PRO A N 1
ATOM 728 C CA . PRO A 1 94 ? 53.149 -3.142 -11.807 1.00 87.69 94 PRO A CA 1
ATOM 729 C C . PRO A 1 94 ? 52.175 -2.059 -12.287 1.00 87.69 94 PRO A C 1
ATOM 731 O O . PRO A 1 94 ? 50.954 -2.185 -12.151 1.00 87.69 94 PRO A O 1
ATOM 734 N N . ALA A 1 95 ? 52.723 -0.996 -12.877 1.00 85.50 95 ALA A N 1
ATOM 735 C CA . ALA A 1 95 ? 51.935 0.141 -13.344 1.00 85.50 95 ALA A CA 1
ATOM 736 C C . ALA A 1 95 ? 51.064 -0.209 -14.560 1.00 85.50 95 ALA A C 1
ATOM 738 O O . ALA A 1 95 ? 49.998 0.375 -14.742 1.00 85.50 95 ALA A O 1
ATOM 739 N N . THR A 1 96 ? 51.509 -1.159 -15.386 1.00 91.50 96 THR A N 1
ATOM 740 C CA . THR A 1 96 ? 50.830 -1.533 -16.631 1.00 91.50 96 THR A CA 1
ATOM 741 C C . THR A 1 96 ? 50.373 -2.993 -16.633 1.00 91.50 96 THR A C 1
ATOM 743 O O . THR A 1 96 ? 50.972 -3.860 -15.989 1.00 91.50 96 THR A O 1
ATOM 746 N N . ALA A 1 97 ? 49.309 -3.292 -17.387 1.00 93.38 97 ALA A N 1
ATOM 747 C CA . ALA A 1 97 ? 48.799 -4.655 -17.523 1.00 93.38 97 ALA A CA 1
ATOM 748 C C . ALA A 1 97 ? 49.817 -5.587 -18.197 1.00 93.38 97 ALA A C 1
ATOM 750 O O . ALA A 1 97 ? 49.924 -6.753 -17.822 1.00 93.38 97 ALA A O 1
ATOM 751 N N . TYR A 1 98 ? 50.600 -5.083 -19.151 1.00 95.25 98 TYR A N 1
ATOM 752 C CA . TYR A 1 98 ? 51.655 -5.843 -19.815 1.00 95.25 98 TYR A CA 1
ATOM 753 C C . TYR A 1 98 ? 52.781 -6.237 -18.849 1.00 95.25 98 TYR A C 1
ATOM 755 O O . TYR A 1 98 ? 53.197 -7.395 -18.821 1.00 95.25 98 TYR A O 1
ATOM 763 N N . GLU A 1 99 ? 53.249 -5.315 -18.002 1.00 94.31 99 GLU A N 1
ATOM 764 C CA . GLU A 1 99 ? 54.239 -5.644 -16.968 1.00 94.31 99 GLU A CA 1
ATOM 765 C C . GLU A 1 99 ? 53.679 -6.642 -15.952 1.00 94.31 99 GLU A C 1
ATOM 767 O O . GLU A 1 99 ? 54.392 -7.545 -15.514 1.00 94.31 99 GLU A O 1
ATOM 772 N N . TYR A 1 100 ? 52.393 -6.533 -15.614 1.00 95.06 100 TYR A N 1
ATOM 773 C CA . TYR A 1 100 ? 51.740 -7.519 -14.763 1.00 95.06 100 TYR A CA 1
ATOM 774 C C . TYR A 1 100 ? 51.652 -8.896 -15.433 1.00 95.06 100 TYR A C 1
ATOM 776 O O . TYR A 1 100 ? 51.980 -9.897 -14.800 1.00 95.06 100 TYR A O 1
ATOM 784 N N . ALA A 1 101 ? 51.340 -8.959 -16.731 1.00 95.94 101 ALA A N 1
ATOM 785 C CA . ALA A 1 101 ? 51.405 -10.194 -17.513 1.00 95.94 101 ALA A CA 1
ATOM 786 C C . ALA A 1 101 ? 52.814 -10.815 -17.501 1.00 95.94 101 ALA A C 1
ATOM 788 O O . ALA A 1 101 ? 52.939 -12.034 -17.434 1.00 95.94 101 ALA A O 1
ATOM 789 N N . LYS A 1 102 ? 53.877 -9.999 -17.493 1.00 94.31 102 LYS A N 1
ATOM 790 C CA . LYS A 1 102 ? 55.260 -10.483 -17.354 1.00 94.31 102 LYS A CA 1
ATOM 791 C C . LYS A 1 102 ? 55.590 -10.971 -15.946 1.00 94.31 102 LYS A C 1
ATOM 793 O O . LYS A 1 102 ? 56.287 -11.973 -15.807 1.00 94.31 102 LYS A O 1
ATOM 798 N N . LEU A 1 103 ? 55.073 -10.305 -14.912 1.00 93.62 103 LEU A N 1
ATOM 799 C CA . LEU A 1 103 ? 55.253 -10.718 -13.518 1.00 93.62 103 LEU A CA 1
ATOM 800 C C . LEU A 1 103 ? 54.668 -12.115 -13.258 1.00 93.62 103 LEU A C 1
ATOM 802 O O . LEU A 1 103 ? 55.280 -12.926 -12.562 1.00 93.62 103 LEU A O 1
ATOM 806 N N . ILE A 1 104 ? 53.493 -12.403 -13.819 1.00 95.69 104 ILE A N 1
ATOM 807 C CA . ILE A 1 104 ? 52.767 -13.656 -13.568 1.00 95.69 104 ILE A CA 1
ATOM 808 C C . ILE A 1 104 ? 53.208 -14.822 -14.470 1.00 95.69 104 ILE A C 1
ATOM 810 O O . ILE A 1 104 ? 52.971 -15.987 -14.132 1.00 95.69 104 ILE A O 1
ATOM 814 N N . GLU A 1 105 ? 53.869 -14.524 -15.594 1.00 95.81 105 GLU A N 1
ATOM 815 C CA . GLU A 1 105 ? 54.238 -15.478 -16.648 1.00 95.81 105 GLU A CA 1
ATOM 816 C C . GLU A 1 105 ? 54.947 -16.746 -16.134 1.00 95.81 105 GLU A C 1
ATOM 818 O O . GLU A 1 105 ? 54.569 -17.841 -16.555 1.00 95.81 105 GLU A O 1
ATOM 823 N N . PRO A 1 106 ? 55.901 -16.681 -15.181 1.00 95.00 106 PRO A N 1
ATOM 824 C CA . PRO A 1 106 ? 56.599 -17.880 -14.710 1.00 95.00 106 PRO A CA 1
ATOM 825 C C . PRO A 1 106 ? 55.691 -18.922 -14.042 1.00 95.00 106 PRO A C 1
ATOM 827 O O . PRO A 1 106 ? 56.047 -20.097 -13.977 1.00 95.00 106 PRO A O 1
ATOM 830 N N . GLN A 1 107 ? 54.537 -18.502 -13.516 1.00 95.62 107 GLN A N 1
ATOM 831 C CA . GLN A 1 107 ? 53.653 -19.351 -12.710 1.00 95.62 107 GLN A CA 1
ATOM 832 C C . GLN A 1 107 ? 52.341 -19.691 -13.420 1.00 95.62 107 GLN A C 1
ATOM 834 O O . GLN A 1 107 ? 51.766 -20.754 -13.164 1.00 95.62 107 GLN A O 1
ATOM 839 N N . LEU A 1 108 ? 51.885 -18.804 -14.311 1.00 97.38 108 LEU A N 1
ATOM 840 C CA . LEU A 1 108 ? 50.605 -18.908 -15.019 1.00 97.38 108 LEU A CA 1
ATOM 841 C C . LEU A 1 108 ? 50.740 -18.933 -16.547 1.00 97.38 108 LEU A C 1
ATOM 843 O O . LEU A 1 108 ? 49.746 -19.119 -17.256 1.00 97.38 108 LEU A O 1
ATOM 847 N N . GLY A 1 109 ? 51.952 -18.768 -17.071 1.00 96.25 109 GLY A N 1
ATOM 848 C CA . GLY A 1 109 ? 52.150 -18.534 -18.491 1.00 96.25 109 GLY A CA 1
ATOM 849 C C . GLY A 1 109 ? 51.545 -17.202 -18.935 1.00 96.25 109 GLY A C 1
ATOM 850 O O . GLY A 1 109 ? 51.220 -16.333 -18.124 1.00 96.25 109 GLY A O 1
ATOM 851 N N . VAL A 1 110 ? 51.395 -17.035 -20.244 1.00 96.19 110 VAL A N 1
ATOM 852 C CA . VAL A 1 110 ? 50.817 -15.817 -20.812 1.00 96.19 110 VAL A CA 1
ATOM 853 C C . VAL A 1 110 ? 49.286 -15.824 -20.682 1.00 96.19 110 VAL A C 1
ATOM 855 O O . VAL A 1 110 ? 48.671 -16.876 -20.891 1.00 96.19 110 VAL A O 1
ATOM 858 N N . PRO A 1 111 ? 48.642 -14.674 -20.386 1.00 96.88 111 PRO A N 1
ATOM 859 C CA . PRO A 1 111 ? 47.188 -14.556 -20.461 1.00 96.88 111 PRO A CA 1
ATOM 860 C C . PRO A 1 111 ? 46.677 -14.976 -21.848 1.00 96.88 111 PRO A C 1
ATOM 862 O O . PRO A 1 111 ? 47.362 -14.728 -22.846 1.00 96.88 111 PRO A O 1
ATOM 865 N N . PRO A 1 112 ? 45.495 -15.599 -21.966 1.00 95.81 112 PRO A N 1
ATO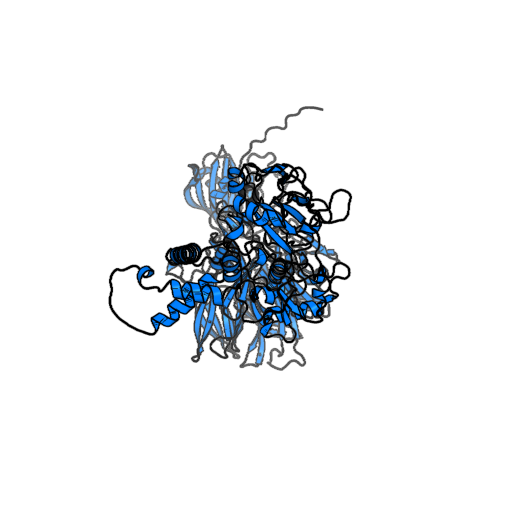M 866 C CA . PRO A 1 112 ? 44.974 -16.021 -23.259 1.00 95.81 112 PRO A CA 1
ATOM 867 C C . PRO A 1 112 ? 44.563 -14.817 -24.114 1.00 95.81 112 PRO A C 1
ATOM 869 O O . PRO A 1 112 ? 44.092 -13.800 -23.607 1.00 95.81 112 PRO A O 1
ATOM 872 N N . ARG A 1 113 ? 44.657 -14.956 -25.441 1.00 94.69 113 ARG A N 1
ATOM 873 C CA . ARG A 1 113 ? 43.972 -14.039 -26.359 1.00 94.69 113 ARG A CA 1
ATOM 874 C C . ARG A 1 113 ? 42.465 -14.286 -26.261 1.00 94.69 113 ARG A C 1
ATOM 876 O O . ARG A 1 113 ? 42.002 -15.382 -26.577 1.00 94.69 113 ARG A O 1
ATOM 883 N N . VAL A 1 114 ? 41.705 -13.276 -25.841 1.00 96.69 114 VAL A N 1
ATOM 884 C CA . VAL A 1 114 ? 40.254 -13.399 -25.638 1.00 96.69 114 VAL A CA 1
ATOM 885 C C . VAL A 1 114 ? 39.507 -13.172 -26.953 1.00 96.69 114 VAL A C 1
ATOM 887 O O . VAL A 1 114 ? 39.532 -12.078 -27.511 1.00 96.69 114 VAL A O 1
ATOM 890 N N . ASP A 1 115 ? 38.817 -14.210 -27.427 1.00 96.44 115 ASP A N 1
ATOM 891 C CA . ASP A 1 115 ? 37.968 -14.191 -28.623 1.00 96.44 115 ASP A CA 1
ATOM 892 C C . ASP A 1 115 ? 36.532 -14.572 -28.231 1.00 96.44 115 ASP A C 1
ATOM 894 O O . ASP A 1 115 ? 36.179 -15.751 -28.130 1.00 96.44 115 ASP A O 1
ATOM 898 N N . LEU A 1 116 ? 35.679 -13.565 -28.015 1.00 95.56 116 LEU A N 1
ATOM 899 C CA . LEU A 1 116 ? 34.295 -13.760 -27.562 1.00 95.56 116 LEU A CA 1
ATOM 900 C C . LEU A 1 116 ? 33.428 -14.469 -28.618 1.00 95.56 116 LEU A C 1
ATOM 902 O O . LEU A 1 116 ? 32.367 -15.029 -28.309 1.00 95.56 116 LEU A O 1
ATOM 906 N N . ASN A 1 117 ? 33.893 -14.533 -29.872 1.00 94.81 117 ASN A N 1
ATOM 907 C CA . ASN A 1 117 ? 33.219 -15.304 -30.914 1.00 94.81 117 ASN A CA 1
ATOM 908 C C . ASN A 1 117 ? 33.295 -16.812 -30.652 1.00 94.81 117 ASN A C 1
ATOM 910 O O . ASN A 1 117 ? 32.371 -17.534 -31.030 1.00 94.81 117 ASN A O 1
ATOM 914 N N . LYS A 1 118 ? 34.358 -17.270 -29.978 1.00 94.06 118 LYS A N 1
ATOM 915 C CA . LYS A 1 118 ? 34.589 -18.673 -29.599 1.00 94.06 118 LYS A CA 1
ATOM 916 C C . LYS A 1 118 ? 34.122 -19.007 -28.182 1.00 94.06 118 LYS A C 1
ATOM 918 O O . LYS A 1 118 ? 34.062 -20.182 -27.830 1.00 94.06 118 LYS A O 1
ATOM 923 N N . ALA A 1 119 ? 33.790 -17.998 -27.381 1.00 95.75 119 ALA A N 1
ATOM 924 C CA . ALA A 1 119 ? 33.311 -18.188 -26.021 1.00 95.75 119 ALA A CA 1
ATOM 925 C C . ALA A 1 119 ? 31.916 -18.844 -25.975 1.00 95.75 119 ALA A C 1
ATOM 927 O O . ALA A 1 119 ? 31.125 -18.767 -26.920 1.00 95.75 119 ALA A O 1
ATOM 928 N N . VAL A 1 120 ? 31.608 -19.491 -24.855 1.00 96.50 120 VAL A N 1
ATOM 929 C CA . VAL A 1 120 ? 30.289 -20.048 -24.546 1.00 96.50 120 VAL A CA 1
ATOM 930 C C . VAL A 1 120 ? 29.406 -18.920 -24.036 1.00 96.50 120 VAL A C 1
ATOM 932 O O . VAL A 1 120 ? 29.776 -18.212 -23.107 1.00 96.50 120 VAL A O 1
ATOM 935 N N . GLU A 1 121 ? 28.236 -18.729 -24.633 1.00 95.81 121 GLU A N 1
ATOM 936 C CA . GLU A 1 121 ? 27.246 -17.788 -24.107 1.00 95.81 121 GLU A CA 1
ATOM 937 C C . GLU A 1 121 ? 26.596 -18.363 -22.847 1.00 95.81 121 GLU A C 1
ATOM 939 O O . GLU A 1 121 ? 26.207 -19.529 -22.844 1.00 95.81 121 GLU A O 1
ATOM 944 N N . ILE A 1 122 ? 26.440 -17.546 -21.806 1.00 96.69 122 ILE A N 1
ATOM 945 C CA . ILE A 1 122 ? 25.644 -17.906 -20.632 1.00 96.69 122 ILE A CA 1
ATOM 946 C C . ILE A 1 122 ? 24.165 -17.873 -21.047 1.00 96.69 122 ILE A C 1
ATOM 948 O O . ILE A 1 122 ? 23.651 -16.798 -21.379 1.00 96.69 122 ILE A O 1
ATOM 952 N N . PRO A 1 123 ? 23.459 -19.017 -21.080 1.00 95.69 123 PRO A N 1
ATOM 953 C CA . PRO A 1 123 ? 22.047 -19.020 -21.417 1.00 95.69 123 PRO A CA 1
ATOM 954 C C . PRO A 1 123 ? 21.237 -18.464 -20.245 1.00 95.69 123 PRO A C 1
ATOM 956 O O . PRO A 1 123 ? 21.472 -18.841 -19.102 1.00 95.69 123 PRO A O 1
ATOM 959 N N . LEU A 1 124 ? 20.269 -17.595 -20.534 1.00 94.94 124 LEU A N 1
ATOM 960 C CA . LEU A 1 124 ? 19.319 -17.086 -19.547 1.00 94.94 124 LEU A CA 1
ATOM 961 C C . LEU A 1 124 ? 17.932 -17.648 -19.800 1.00 94.94 124 LEU A C 1
ATOM 963 O O . LEU A 1 124 ? 17.537 -17.828 -20.959 1.00 94.94 124 LEU A O 1
ATOM 967 N N . PHE A 1 125 ? 17.205 -17.896 -18.717 1.00 92.81 125 PHE A N 1
ATOM 968 C CA . PHE A 1 125 ? 15.874 -18.481 -18.756 1.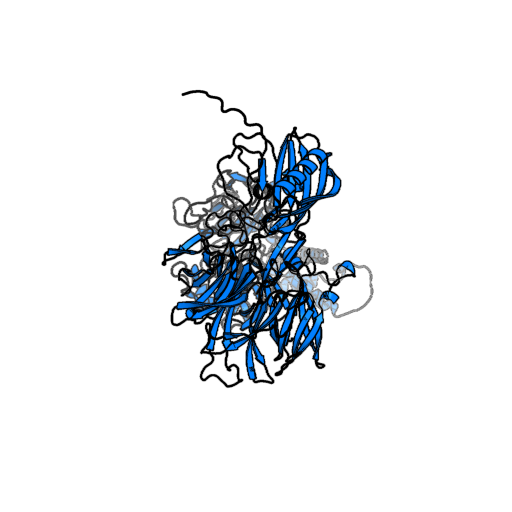00 92.81 125 PHE A CA 1
ATOM 969 C C . PHE A 1 125 ? 14.865 -17.626 -17.990 1.00 92.81 125 PHE A C 1
ATOM 971 O O . PHE A 1 125 ? 15.188 -17.019 -16.971 1.00 92.81 125 PHE A O 1
ATOM 978 N N . VAL A 1 126 ? 13.640 -17.570 -18.507 1.00 88.31 126 VAL A N 1
ATOM 979 C CA . VAL A 1 126 ? 12.470 -17.009 -17.828 1.00 88.31 126 VAL A CA 1
ATOM 980 C C . VAL A 1 126 ? 11.355 -18.038 -17.937 1.00 88.31 126 VAL A C 1
ATOM 982 O O . VAL A 1 126 ? 10.930 -18.374 -19.048 1.00 88.31 126 VAL A O 1
ATOM 985 N N . ASN A 1 127 ? 10.877 -18.547 -16.801 1.00 84.88 127 ASN A N 1
ATOM 986 C CA . ASN A 1 127 ? 9.875 -19.617 -16.743 1.00 84.88 127 ASN A CA 1
ATOM 987 C C . ASN A 1 127 ? 10.307 -20.872 -17.532 1.00 84.88 127 ASN A C 1
ATOM 989 O O . ASN A 1 127 ? 9.524 -21.452 -18.292 1.00 84.88 127 ASN A O 1
ATOM 993 N N . GLY A 1 128 ? 11.583 -21.248 -17.420 1.00 88.56 128 GLY A N 1
ATOM 994 C CA . GLY A 1 128 ? 12.191 -22.395 -18.095 1.00 88.56 128 GLY A CA 1
ATOM 995 C C . GLY A 1 128 ? 12.431 -22.210 -19.597 1.00 88.56 128 GLY A C 1
ATOM 996 O O . GLY A 1 128 ? 12.874 -23.144 -20.266 1.00 88.56 128 GLY A O 1
ATOM 997 N N . LYS A 1 129 ? 12.149 -21.029 -20.165 1.00 89.94 129 LYS A N 1
ATOM 998 C CA . LYS A 1 129 ? 12.344 -20.737 -21.595 1.00 89.94 129 LYS A CA 1
ATOM 999 C C . LYS A 1 129 ? 13.517 -19.792 -21.808 1.00 89.94 129 LYS A C 1
ATOM 1001 O O . LYS A 1 129 ? 13.641 -18.797 -21.104 1.00 89.94 129 LYS A O 1
ATOM 1006 N N . ARG A 1 130 ? 14.344 -20.079 -22.820 1.00 93.81 130 ARG A N 1
ATOM 1007 C CA . ARG A 1 130 ? 15.477 -19.227 -23.213 1.00 93.81 130 ARG A CA 1
ATOM 1008 C C . ARG A 1 130 ? 14.986 -17.804 -23.515 1.00 93.81 130 ARG A C 1
ATOM 1010 O O . ARG A 1 130 ? 14.057 -17.640 -24.306 1.00 93.81 130 ARG A O 1
ATOM 1017 N N . ALA A 1 131 ? 15.629 -16.803 -22.922 1.00 91.56 131 ALA A N 1
ATOM 1018 C CA . ALA A 1 131 ? 15.290 -15.392 -23.079 1.00 91.56 131 ALA A CA 1
ATOM 1019 C C . ALA A 1 131 ? 16.526 -14.540 -23.416 1.00 91.56 131 ALA A C 1
ATOM 1021 O O . ALA A 1 131 ? 17.661 -14.915 -23.110 1.00 91.56 131 ALA A O 1
ATOM 1022 N N . TYR A 1 132 ? 16.288 -13.391 -24.056 1.00 92.75 132 TYR A N 1
ATOM 1023 C CA . TYR A 1 132 ? 17.317 -12.453 -24.510 1.00 92.75 132 TYR A CA 1
ATOM 1024 C C . TYR A 1 132 ? 16.941 -11.003 -24.176 1.00 92.75 132 TYR A C 1
ATOM 1026 O O . TYR A 1 132 ? 15.768 -10.697 -23.964 1.00 92.75 132 TYR A O 1
ATOM 1034 N N . GLY A 1 133 ? 17.932 -10.113 -24.167 1.00 88.00 133 GLY A N 1
ATOM 1035 C CA . GLY A 1 133 ? 17.812 -8.704 -23.810 1.00 88.00 133 GLY A CA 1
ATOM 1036 C C . GLY A 1 133 ? 18.127 -8.437 -22.338 1.00 88.00 133 GLY A C 1
ATOM 1037 O O . GLY A 1 133 ? 18.769 -9.238 -21.654 1.00 88.00 133 GLY A O 1
ATOM 1038 N N . ASN A 1 134 ? 17.679 -7.284 -21.848 1.00 88.75 134 ASN A N 1
ATOM 1039 C CA . ASN A 1 134 ? 17.779 -6.920 -20.440 1.00 88.75 134 ASN A CA 1
ATOM 1040 C C . ASN A 1 134 ? 16.591 -7.511 -19.663 1.00 88.75 134 ASN A C 1
ATOM 1042 O O . ASN A 1 134 ? 15.463 -7.042 -19.794 1.00 88.75 134 ASN A O 1
ATOM 1046 N N . LEU A 1 135 ? 16.856 -8.547 -18.867 1.00 87.31 135 LEU A N 1
ATOM 1047 C CA . LEU A 1 135 ? 15.857 -9.300 -18.100 1.00 87.31 135 LEU A CA 1
ATOM 1048 C C . LEU A 1 135 ? 15.713 -8.791 -16.654 1.00 87.31 135 LEU A C 1
ATOM 1050 O O . LEU A 1 135 ? 14.901 -9.308 -15.886 1.00 87.31 135 LEU A O 1
ATOM 1054 N N . GLY A 1 136 ? 16.501 -7.786 -16.253 1.00 84.31 136 GLY A N 1
ATOM 1055 C CA . GLY A 1 136 ? 16.475 -7.255 -14.892 1.00 84.31 136 GLY A CA 1
ATOM 1056 C C . GLY A 1 136 ? 16.741 -8.343 -13.845 1.00 84.31 136 GLY A C 1
ATOM 1057 O O . GLY A 1 136 ? 17.726 -9.078 -13.926 1.00 84.31 136 GLY A O 1
ATOM 1058 N N . THR A 1 137 ? 15.870 -8.439 -12.844 1.00 76.06 137 THR A N 1
ATOM 1059 C CA . THR A 1 137 ? 15.916 -9.475 -11.796 1.00 76.06 137 THR A CA 1
ATOM 1060 C C . THR A 1 137 ? 14.948 -10.637 -12.048 1.00 76.06 137 THR A C 1
ATOM 1062 O O . THR A 1 137 ? 14.943 -11.593 -11.270 1.00 76.06 137 THR A O 1
ATOM 1065 N N . ALA A 1 138 ? 14.153 -10.572 -13.123 1.00 70.38 138 ALA A N 1
ATOM 1066 C CA . ALA A 1 138 ? 13.139 -11.553 -13.504 1.00 70.38 138 ALA A CA 1
ATOM 1067 C C . ALA A 1 138 ? 13.742 -12.617 -14.437 1.00 70.38 138 ALA A C 1
ATOM 1069 O O . ALA A 1 138 ? 13.411 -12.696 -15.617 1.00 70.38 138 ALA A O 1
ATOM 1070 N N . CYS A 1 139 ? 14.681 -13.399 -13.908 1.00 80.81 139 CYS A N 1
ATOM 1071 C CA . CYS A 1 139 ? 15.397 -14.450 -14.626 1.00 80.81 139 CYS A CA 1
ATOM 1072 C C . CYS A 1 139 ? 15.610 -15.637 -13.682 1.00 80.81 139 CYS A C 1
ATOM 1074 O O . CYS A 1 139 ? 15.997 -15.433 -12.531 1.00 80.81 139 CYS A O 1
ATOM 1076 N N . ASP A 1 140 ? 15.382 -16.855 -14.175 1.00 87.12 140 ASP A N 1
ATOM 1077 C CA . ASP A 1 140 ? 15.470 -18.094 -13.391 1.00 87.12 140 ASP A CA 1
ATOM 1078 C C . ASP A 1 140 ? 16.897 -18.292 -12.847 1.00 87.12 140 ASP A C 1
ATOM 1080 O O . ASP A 1 140 ? 17.091 -18.698 -11.708 1.00 87.12 140 ASP A O 1
ATOM 1084 N N . ASN A 1 141 ? 17.904 -17.941 -13.652 1.00 90.19 141 ASN A N 1
ATOM 1085 C CA . ASN A 1 141 ? 19.327 -18.022 -13.326 1.00 90.19 141 ASN A CA 1
ATOM 1086 C C . ASN A 1 141 ? 20.007 -16.642 -13.402 1.00 90.19 141 ASN A C 1
ATOM 1088 O O . ASN A 1 141 ? 20.927 -16.416 -14.187 1.00 90.19 141 ASN A O 1
ATOM 1092 N N . ARG A 1 142 ? 19.494 -15.681 -12.627 1.00 88.50 142 ARG A N 1
ATOM 1093 C CA . ARG A 1 142 ? 19.943 -14.277 -12.623 1.00 88.50 142 ARG A CA 1
ATOM 1094 C C . ARG A 1 142 ? 21.347 -14.068 -12.043 1.00 88.50 142 ARG A C 1
ATOM 1096 O O . ARG A 1 142 ? 21.847 -14.877 -11.268 1.00 88.50 142 ARG A O 1
ATOM 1103 N N . THR A 1 143 ? 21.958 -12.920 -12.343 1.00 81.81 143 THR A N 1
ATOM 1104 C CA . THR A 1 143 ? 23.206 -12.509 -11.679 1.00 81.81 143 THR A CA 1
ATOM 1105 C C . THR A 1 143 ? 22.923 -11.954 -10.276 1.00 81.81 143 THR A C 1
ATOM 1107 O O . THR A 1 143 ? 22.135 -11.028 -10.112 1.00 81.81 143 THR A O 1
ATOM 1110 N N . TYR A 1 144 ? 23.583 -12.492 -9.245 1.00 85.31 144 TYR A N 1
ATOM 1111 C CA . TYR A 1 144 ? 23.426 -12.063 -7.842 1.00 85.31 144 TYR A CA 1
ATOM 1112 C C . TYR A 1 144 ? 24.374 -10.921 -7.432 1.00 85.31 144 TYR A C 1
ATOM 1114 O O . TYR A 1 144 ? 24.610 -10.669 -6.254 1.00 85.31 144 TYR A O 1
ATOM 1122 N N . LEU A 1 145 ? 24.933 -10.202 -8.410 1.00 79.94 145 LEU A N 1
ATOM 1123 C CA . LEU A 1 145 ? 25.927 -9.143 -8.193 1.00 79.94 145 LEU A CA 1
ATOM 1124 C C . LEU A 1 145 ? 25.308 -7.740 -8.032 1.00 79.94 145 LEU A C 1
ATOM 1126 O O . LEU A 1 145 ? 26.031 -6.746 -8.047 1.00 79.94 145 LEU A O 1
ATOM 1130 N N . GLY A 1 146 ? 23.982 -7.642 -7.882 1.00 69.19 146 GLY A N 1
ATOM 1131 C CA . GLY A 1 146 ? 23.260 -6.377 -7.672 1.00 69.19 146 GLY A CA 1
ATOM 1132 C C . GLY A 1 146 ? 23.130 -5.496 -8.917 1.00 69.19 146 GLY A C 1
ATOM 1133 O O . GLY A 1 146 ? 22.900 -4.295 -8.803 1.00 69.19 146 GLY A O 1
ATOM 1134 N N . LYS A 1 147 ? 23.292 -6.084 -10.107 1.00 74.81 147 LYS A N 1
ATOM 1135 C CA . LYS A 1 147 ? 23.078 -5.440 -11.413 1.00 74.81 147 LYS A CA 1
ATOM 1136 C C . LYS A 1 147 ? 21.952 -6.156 -12.161 1.00 74.81 147 LYS A C 1
ATOM 1138 O O . LYS A 1 147 ? 21.644 -7.305 -11.854 1.00 74.81 147 LYS A O 1
ATOM 1143 N N . ALA A 1 148 ? 21.356 -5.492 -13.150 1.00 81.38 148 ALA A N 1
ATOM 1144 C CA . ALA A 1 148 ? 20.392 -6.132 -14.040 1.00 81.38 148 ALA A CA 1
ATOM 1145 C C . ALA A 1 148 ? 21.030 -7.329 -14.770 1.00 81.38 148 ALA A C 1
ATOM 1147 O O . ALA A 1 148 ? 22.192 -7.272 -15.176 1.00 81.38 148 ALA A O 1
ATOM 1148 N N . THR A 1 149 ? 20.268 -8.407 -14.947 1.00 89.31 149 THR A N 1
ATOM 1149 C CA . THR A 1 149 ? 20.705 -9.580 -15.706 1.00 89.31 149 THR A CA 1
ATOM 1150 C C . THR A 1 149 ? 20.435 -9.338 -17.181 1.00 89.31 149 THR A C 1
ATOM 1152 O O . THR A 1 149 ? 19.283 -9.242 -17.600 1.00 89.31 149 THR A O 1
ATOM 1155 N N . VAL A 1 150 ? 21.499 -9.243 -17.972 1.00 91.50 150 VAL A N 1
ATOM 1156 C CA . VAL A 1 150 ? 21.430 -9.008 -19.418 1.00 91.50 150 VAL A CA 1
ATOM 1157 C C . VAL A 1 150 ? 21.960 -10.239 -20.142 1.00 91.50 150 VAL A C 1
ATOM 1159 O O . VAL A 1 150 ? 23.000 -10.792 -19.764 1.00 91.50 150 VAL A O 1
ATOM 1162 N N . SER A 1 151 ? 21.246 -10.691 -21.174 1.00 93.56 151 SER A N 1
ATOM 1163 C CA . SER A 1 151 ? 21.697 -11.821 -21.987 1.00 93.56 151 SER A CA 1
ATOM 1164 C C . SER A 1 151 ? 22.985 -11.502 -22.736 1.00 93.56 151 SER A C 1
ATOM 1166 O O . SER A 1 151 ? 23.378 -10.348 -22.915 1.00 93.56 151 SER A O 1
ATOM 1168 N N . GLY A 1 152 ? 23.658 -12.553 -23.194 1.00 93.56 152 GLY A N 1
ATOM 1169 C CA . GLY A 1 152 ? 24.801 -12.389 -24.075 1.00 93.56 152 GLY A CA 1
ATOM 1170 C C . GLY A 1 152 ? 26.150 -12.187 -23.390 1.00 93.56 152 GLY A C 1
ATOM 1171 O O . GLY A 1 152 ? 27.151 -11.961 -24.072 1.00 93.56 152 GLY A O 1
ATOM 1172 N N . SER A 1 153 ? 26.197 -12.333 -22.065 1.00 96.06 153 SER A N 1
ATOM 1173 C CA . SER A 1 153 ? 27.451 -12.580 -21.353 1.00 96.06 153 SER A CA 1
ATOM 1174 C C . SER A 1 153 ? 28.084 -13.902 -21.817 1.00 96.06 153 SER A C 1
ATOM 1176 O O . SER A 1 153 ? 27.373 -14.852 -22.151 1.00 96.06 153 SER A O 1
ATOM 1178 N N . THR A 1 154 ? 29.414 -13.983 -21.851 1.00 96.88 154 THR A N 1
ATOM 1179 C CA . THR A 1 154 ? 30.141 -15.138 -22.405 1.00 96.88 154 THR A CA 1
ATOM 1180 C C . THR A 1 154 ? 31.315 -15.574 -21.533 1.00 96.88 154 THR A C 1
ATOM 1182 O O . THR A 1 154 ? 32.018 -14.740 -20.974 1.00 96.88 154 THR A O 1
ATOM 1185 N N . LEU A 1 155 ? 31.555 -16.881 -21.442 1.00 97.44 155 LEU A N 1
ATOM 1186 C CA . LEU A 1 155 ? 32.641 -17.498 -20.684 1.00 97.44 155 LEU A CA 1
ATOM 1187 C C . LEU A 1 155 ? 33.481 -18.407 -21.576 1.00 97.44 155 LEU A C 1
ATOM 1189 O O . LEU A 1 155 ? 32.966 -19.093 -22.458 1.00 97.44 155 LEU A O 1
ATOM 1193 N N . GLN A 1 156 ? 34.782 -18.469 -21.321 1.00 95.88 156 GLN A N 1
ATOM 1194 C CA . GLN A 1 156 ? 35.658 -19.432 -21.981 1.00 95.88 156 GLN A CA 1
ATOM 1195 C C . GLN A 1 156 ? 36.738 -19.923 -21.024 1.00 95.88 156 GLN A C 1
ATOM 1197 O O . GLN A 1 156 ? 37.339 -19.129 -20.303 1.00 95.88 156 GLN A O 1
ATOM 1202 N N . ARG A 1 157 ? 36.990 -21.235 -21.057 1.00 96.12 157 ARG A N 1
ATOM 1203 C CA . ARG A 1 157 ? 38.089 -21.883 -20.343 1.00 96.12 157 ARG A CA 1
ATOM 1204 C C . ARG A 1 157 ? 39.244 -22.142 -21.300 1.00 96.12 157 ARG A C 1
ATOM 1206 O O . ARG A 1 157 ? 39.046 -22.699 -22.378 1.00 96.12 157 ARG A O 1
ATOM 1213 N N . HIS A 1 158 ? 40.447 -21.791 -20.869 1.00 96.00 158 HIS A N 1
ATOM 1214 C CA . HIS A 1 158 ? 41.688 -21.996 -21.603 1.00 96.00 158 HIS A CA 1
ATOM 1215 C C . HIS A 1 158 ? 42.683 -22.764 -20.736 1.00 96.00 158 HIS A C 1
ATOM 1217 O O . HIS A 1 158 ? 42.761 -22.559 -19.525 1.00 96.00 158 HIS A O 1
ATOM 1223 N N . VAL A 1 159 ? 43.471 -23.630 -21.367 1.00 96.62 159 VAL A N 1
ATOM 1224 C CA . VAL A 1 159 ? 44.657 -24.223 -20.736 1.00 96.62 159 VAL A CA 1
ATOM 1225 C C . VAL A 1 159 ? 45.795 -23.209 -20.828 1.00 96.62 159 VAL A C 1
ATOM 1227 O O . VAL A 1 159 ? 46.001 -22.628 -21.897 1.00 96.62 159 VAL A O 1
ATOM 1230 N N . GLY A 1 160 ? 46.528 -22.997 -19.734 1.00 96.44 160 GLY A N 1
ATOM 1231 C CA . GLY A 1 160 ? 47.665 -22.078 -19.706 1.00 96.44 160 GLY A CA 1
ATOM 1232 C C . GLY A 1 160 ? 48.768 -22.482 -20.681 1.00 96.44 160 GLY A C 1
ATOM 1233 O O . GLY A 1 160 ? 48.926 -23.660 -21.023 1.00 96.44 160 GLY A O 1
ATOM 1234 N N . ARG A 1 161 ? 49.531 -21.497 -21.158 1.00 96.56 161 ARG A N 1
ATOM 1235 C CA . ARG A 1 161 ? 50.634 -21.708 -22.102 1.00 96.56 161 ARG A CA 1
ATOM 1236 C C . ARG A 1 161 ? 51.800 -20.787 -21.790 1.00 96.56 161 ARG A C 1
ATOM 1238 O O . ARG A 1 161 ? 51.583 -19.649 -21.393 1.00 96.56 161 ARG A O 1
ATOM 1245 N N . THR A 1 162 ? 53.024 -21.252 -22.014 1.00 93.69 162 THR A N 1
ATOM 1246 C CA . THR A 1 162 ? 54.205 -20.371 -22.001 1.00 93.69 162 THR A CA 1
ATOM 1247 C C . THR A 1 162 ? 54.163 -19.399 -23.186 1.00 93.69 162 THR A C 1
ATOM 1249 O O . THR A 1 162 ? 53.365 -19.590 -24.110 1.00 93.69 162 THR A O 1
ATOM 1252 N N . ALA A 1 163 ? 55.031 -18.383 -23.201 1.00 87.44 163 ALA A N 1
ATOM 1253 C CA . ALA A 1 163 ? 55.140 -17.453 -24.330 1.00 87.44 163 ALA A CA 1
ATOM 1254 C C . ALA A 1 163 ? 55.458 -18.157 -25.666 1.00 87.44 163 ALA A C 1
ATOM 1256 O O . ALA A 1 163 ? 55.011 -17.717 -26.721 1.00 87.44 163 ALA A O 1
ATOM 1257 N N . GLU A 1 164 ? 56.146 -19.301 -25.629 1.00 89.38 164 GLU A N 1
ATOM 1258 C CA . GLU A 1 164 ? 56.452 -20.145 -26.795 1.00 89.38 164 GLU A CA 1
ATOM 1259 C C . GLU A 1 164 ? 55.289 -21.079 -27.189 1.00 89.38 164 GLU A C 1
ATOM 1261 O O . GLU A 1 164 ? 55.419 -21.905 -28.092 1.00 89.38 164 GLU A O 1
ATOM 1266 N N . GLY A 1 165 ? 54.147 -20.999 -26.495 1.00 89.25 165 GLY A N 1
ATOM 1267 C CA . GLY A 1 165 ? 52.939 -21.778 -26.779 1.00 89.25 165 GLY A CA 1
ATOM 1268 C C . GLY A 1 165 ? 52.891 -23.172 -26.140 1.00 89.25 165 GLY A C 1
ATOM 1269 O O . GLY A 1 165 ? 51.916 -23.909 -26.356 1.00 89.25 165 GLY A O 1
ATOM 1270 N N . LYS A 1 166 ? 53.892 -23.548 -25.328 1.00 94.56 166 LYS A N 1
ATOM 1271 C CA . LYS A 1 166 ? 53.934 -24.852 -24.647 1.00 94.56 166 LYS A CA 1
ATOM 1272 C C . LYS A 1 166 ? 52.819 -24.946 -23.606 1.00 94.56 166 LYS A C 1
ATOM 1274 O O . LYS A 1 166 ? 52.673 -24.063 -22.771 1.00 94.56 166 LYS A O 1
ATOM 1279 N N . SER A 1 167 ? 52.055 -26.036 -23.639 1.00 95.81 167 SER A N 1
ATOM 1280 C CA . SER A 1 167 ? 50.929 -26.267 -22.726 1.00 95.81 167 SER A CA 1
ATOM 1281 C C . SER A 1 167 ? 51.367 -26.385 -21.260 1.00 95.81 167 SER A C 1
ATOM 1283 O O . SER A 1 167 ? 52.323 -27.097 -20.951 1.00 95.81 167 SER A O 1
ATOM 1285 N N . MET A 1 168 ? 50.602 -25.763 -20.364 1.00 97.44 168 MET A N 1
ATOM 1286 C CA . MET A 1 168 ? 50.711 -25.837 -18.905 1.00 97.44 168 MET A CA 1
ATOM 1287 C C . MET A 1 168 ? 49.390 -26.399 -18.343 1.00 97.44 168 MET A C 1
ATOM 1289 O O . MET A 1 168 ? 48.499 -25.633 -17.988 1.00 97.44 168 MET A O 1
ATOM 1293 N N . PRO A 1 169 ? 49.216 -27.733 -18.291 1.00 93.62 169 PRO A N 1
ATOM 1294 C CA . PRO A 1 169 ? 47.923 -28.375 -17.989 1.00 93.62 169 PRO A CA 1
ATOM 1295 C C . PRO A 1 169 ? 47.406 -28.135 -16.559 1.00 93.62 169 PRO A C 1
ATOM 1297 O O . PRO A 1 169 ? 46.218 -28.317 -16.273 1.00 93.62 169 PRO A O 1
ATOM 1300 N N . ASP A 1 170 ? 48.296 -27.727 -15.655 1.00 96.00 170 ASP A N 1
ATOM 1301 C CA . ASP A 1 170 ? 47.952 -27.364 -14.281 1.00 96.00 170 ASP A CA 1
ATOM 1302 C C . ASP A 1 170 ? 47.432 -25.926 -14.160 1.00 96.00 170 ASP A C 1
ATOM 1304 O O . ASP A 1 170 ? 46.855 -25.577 -13.133 1.00 96.00 170 ASP A O 1
ATOM 1308 N N . VAL A 1 171 ? 47.590 -25.112 -15.208 1.00 98.00 171 VAL A N 1
ATOM 1309 C CA . VAL A 1 171 ? 47.114 -23.732 -15.250 1.00 98.00 171 VAL A CA 1
ATOM 1310 C C . VAL A 1 171 ? 45.828 -23.643 -16.058 1.00 98.00 171 VAL A C 1
ATOM 1312 O O . VAL A 1 171 ? 45.748 -24.113 -17.195 1.00 98.00 171 VAL A O 1
ATOM 1315 N N . ILE A 1 172 ? 44.830 -22.993 -15.472 1.00 97.69 172 ILE A N 1
ATOM 1316 C CA . ILE A 1 172 ? 43.550 -22.696 -16.098 1.00 97.69 172 ILE A CA 1
ATOM 1317 C C . ILE A 1 172 ? 43.398 -21.185 -16.179 1.00 97.69 172 ILE A C 1
ATOM 1319 O O . ILE A 1 172 ? 43.654 -20.475 -15.213 1.00 97.69 172 ILE A O 1
ATOM 1323 N N . TRP A 1 173 ? 42.934 -20.711 -17.327 1.00 98.06 173 TRP A N 1
ATOM 1324 C CA . TRP A 1 173 ? 42.486 -19.342 -17.503 1.00 98.06 173 TRP A CA 1
ATOM 1325 C C . TRP A 1 173 ? 40.996 -19.319 -17.818 1.00 98.06 173 TRP A C 1
ATOM 1327 O O . TRP A 1 173 ? 40.537 -20.047 -18.698 1.00 98.06 173 TRP A O 1
ATOM 1337 N N . ILE A 1 174 ? 40.249 -18.461 -17.132 1.00 97.81 174 ILE A N 1
ATOM 1338 C CA . ILE A 1 174 ? 38.852 -18.162 -17.440 1.00 97.81 174 ILE A CA 1
ATOM 1339 C C . ILE A 1 174 ? 38.778 -16.742 -17.977 1.00 97.81 174 ILE A C 1
ATOM 1341 O O . ILE A 1 174 ? 39.228 -15.816 -17.309 1.00 97.81 174 ILE A O 1
ATOM 1345 N N . SER A 1 175 ? 38.193 -16.563 -19.159 1.00 96.81 175 SER A N 1
ATOM 1346 C CA . SER A 1 175 ? 37.824 -15.241 -19.665 1.00 96.81 175 SER A CA 1
ATOM 1347 C C . SER A 1 175 ? 36.315 -15.045 -19.582 1.00 96.81 175 SER A C 1
ATOM 1349 O O . SER A 1 175 ? 35.565 -15.916 -20.030 1.00 96.81 175 SER A O 1
ATOM 1351 N N . PHE A 1 176 ? 35.883 -13.902 -19.054 1.00 96.06 176 PHE A N 1
ATOM 1352 C CA . PHE A 1 176 ? 34.479 -13.549 -18.875 1.00 96.06 176 PHE A CA 1
ATOM 1353 C C . PHE A 1 176 ? 34.168 -12.225 -19.578 1.00 96.06 176 PHE A C 1
ATOM 1355 O O . PHE A 1 176 ? 34.600 -11.165 -19.135 1.00 96.06 176 PHE A O 1
ATOM 1362 N N . GLY A 1 177 ? 33.422 -12.288 -20.681 1.00 95.19 177 GLY A N 1
ATOM 1363 C CA . GLY A 1 177 ? 32.794 -11.121 -21.294 1.00 95.19 177 GLY A CA 1
ATOM 1364 C C . GLY A 1 177 ? 31.460 -10.868 -20.607 1.00 95.19 177 GLY A C 1
ATOM 1365 O O . GLY A 1 177 ? 30.473 -11.537 -20.913 1.00 95.19 177 GLY A O 1
ATOM 1366 N N . ARG A 1 178 ? 31.436 -9.946 -19.650 1.00 93.06 178 ARG A N 1
ATOM 1367 C CA . ARG A 1 178 ? 30.248 -9.605 -18.875 1.00 93.06 178 ARG A CA 1
ATOM 1368 C C . ARG A 1 178 ? 29.464 -8.515 -19.588 1.00 93.06 178 ARG A C 1
ATOM 1370 O O . ARG A 1 178 ? 29.914 -7.372 -19.644 1.00 93.06 178 ARG A O 1
ATOM 1377 N N . ASN A 1 179 ? 28.262 -8.848 -20.044 1.00 92.19 179 ASN A N 1
ATOM 1378 C CA . ASN A 1 179 ? 27.341 -7.862 -20.588 1.00 92.19 179 ASN A CA 1
ATOM 1379 C C . ASN A 1 179 ? 26.560 -7.192 -19.450 1.00 92.19 179 ASN A C 1
ATOM 1381 O O . ASN A 1 179 ? 25.989 -7.865 -18.592 1.00 92.19 179 ASN A O 1
ATOM 1385 N N . SER A 1 180 ? 26.540 -5.863 -19.419 1.00 89.31 180 SER A N 1
ATOM 1386 C CA . SER A 1 180 ? 25.707 -5.060 -18.510 1.00 89.31 180 SER A CA 1
ATOM 1387 C C . SER A 1 180 ? 24.945 -3.966 -19.264 1.00 89.31 180 SER A C 1
ATOM 1389 O O . SER A 1 180 ? 24.455 -3.015 -18.663 1.00 89.31 180 SER A O 1
ATOM 1391 N N . THR A 1 181 ? 24.826 -4.123 -20.584 1.00 87.56 181 THR A N 1
ATOM 1392 C CA . THR A 1 181 ? 24.217 -3.153 -21.491 1.00 87.56 181 THR A CA 1
ATOM 1393 C C . THR A 1 181 ? 22.734 -2.963 -21.179 1.00 87.56 181 THR A C 1
ATOM 1395 O O . THR A 1 181 ? 21.950 -3.909 -21.215 1.00 87.56 181 THR A O 1
ATOM 1398 N N . VAL A 1 182 ? 22.339 -1.721 -20.901 1.00 81.06 182 VAL A N 1
ATOM 1399 C CA . VAL A 1 182 ? 20.931 -1.333 -20.691 1.00 81.06 182 VAL A CA 1
ATOM 1400 C C . VAL A 1 182 ? 20.308 -0.782 -21.976 1.00 81.06 182 VAL A C 1
ATOM 1402 O O . VAL A 1 182 ? 19.129 -0.998 -22.237 1.00 81.06 182 VAL A O 1
ATOM 1405 N N . ASP A 1 183 ? 21.115 -0.093 -22.778 1.00 80.50 183 ASP A N 1
ATOM 1406 C CA . ASP A 1 183 ? 20.757 0.538 -24.045 1.00 80.50 183 ASP A CA 1
ATOM 1407 C C . ASP A 1 183 ? 21.624 -0.108 -25.126 1.00 80.50 183 ASP A C 1
ATOM 1409 O O . ASP A 1 183 ? 22.842 0.031 -25.063 1.00 80.50 183 ASP A O 1
ATOM 1413 N N . PHE A 1 184 ? 21.023 -0.838 -26.074 1.00 77.69 184 PHE A N 1
ATOM 1414 C CA . PHE A 1 184 ? 21.753 -1.616 -27.089 1.00 77.69 184 PHE A CA 1
ATOM 1415 C C . PHE A 1 184 ? 22.792 -0.774 -27.839 1.00 77.69 184 PHE A C 1
ATOM 1417 O O . PHE A 1 184 ? 23.881 -1.253 -28.154 1.00 77.69 184 PHE A O 1
ATOM 1424 N N . GLU A 1 185 ? 22.492 0.509 -28.049 1.00 76.38 185 GLU A N 1
ATOM 1425 C CA . GLU A 1 185 ? 23.400 1.429 -28.718 1.00 76.38 185 GLU A CA 1
ATOM 1426 C C . GLU A 1 185 ? 24.646 1.714 -27.875 1.00 76.38 185 GLU A C 1
ATOM 1428 O O . GLU A 1 185 ? 25.700 2.004 -28.429 1.00 76.38 185 GLU A O 1
ATOM 1433 N N . LYS A 1 186 ? 24.585 1.610 -26.544 1.00 80.50 186 LYS A N 1
ATOM 1434 C CA . LYS A 1 186 ? 25.670 1.907 -25.595 1.00 80.50 186 LYS A CA 1
ATOM 1435 C C . LYS A 1 186 ? 26.142 0.640 -24.886 1.00 80.50 186 LYS A C 1
ATOM 1437 O O . LYS A 1 186 ? 25.755 0.379 -23.751 1.00 80.50 186 LYS A O 1
ATOM 1442 N N . ILE A 1 187 ? 27.026 -0.102 -25.555 1.00 82.75 187 ILE A N 1
ATOM 1443 C CA . ILE A 1 187 ? 27.688 -1.282 -24.985 1.00 82.75 187 ILE A CA 1
ATOM 1444 C C . ILE A 1 187 ? 28.335 -0.913 -23.647 1.00 82.75 187 ILE A C 1
ATOM 1446 O O . ILE A 1 187 ? 29.244 -0.084 -23.608 1.00 82.75 187 ILE A O 1
ATOM 1450 N N . ASP A 1 188 ? 27.857 -1.551 -22.583 1.00 85.88 188 ASP A N 1
ATOM 1451 C CA . ASP A 1 188 ? 28.372 -1.434 -21.223 1.00 85.88 188 ASP A CA 1
ATOM 1452 C C . ASP A 1 188 ? 28.645 -2.836 -20.667 1.00 85.88 188 ASP A C 1
ATOM 1454 O O . ASP A 1 188 ? 27.912 -3.797 -20.930 1.00 85.88 188 ASP A O 1
ATOM 1458 N N . GLY A 1 189 ? 29.729 -2.972 -19.915 1.00 87.94 189 GLY A N 1
ATOM 1459 C CA . GLY A 1 189 ? 30.231 -4.262 -19.470 1.00 87.94 189 GLY A CA 1
ATOM 1460 C C . GLY A 1 189 ? 31.731 -4.259 -19.226 1.00 87.94 189 GLY A C 1
ATOM 1461 O O . GLY A 1 189 ? 32.380 -3.215 -19.218 1.00 87.94 189 GLY A O 1
ATOM 1462 N N . SER A 1 190 ? 32.283 -5.454 -19.040 1.00 92.44 190 SER A N 1
ATOM 1463 C CA . SER A 1 190 ? 33.727 -5.647 -18.922 1.00 92.44 190 SER A CA 1
ATOM 1464 C C . SER A 1 190 ? 34.172 -6.975 -19.520 1.00 92.44 190 SER A C 1
ATOM 1466 O O . SER A 1 190 ? 33.386 -7.916 -19.659 1.00 92.44 190 SER A O 1
ATOM 1468 N N . VAL A 1 191 ? 35.447 -7.051 -19.895 1.00 94.88 191 VAL A N 1
ATOM 1469 C CA . VAL A 1 191 ? 36.110 -8.312 -20.234 1.00 94.88 191 VAL A CA 1
ATOM 1470 C C . VAL A 1 191 ? 37.156 -8.598 -19.171 1.00 94.88 191 VAL A C 1
ATOM 1472 O O . VAL A 1 191 ? 38.060 -7.799 -18.947 1.00 94.88 191 VAL A O 1
ATOM 1475 N N . GLN A 1 192 ? 37.008 -9.734 -18.500 1.00 94.19 192 GLN A N 1
ATOM 1476 C CA . GLN A 1 192 ? 37.808 -10.120 -17.342 1.00 94.19 192 GLN A CA 1
ATOM 1477 C C . GLN A 1 192 ? 38.587 -11.402 -17.646 1.00 94.19 192 GLN A C 1
ATOM 1479 O O . GLN A 1 192 ? 38.112 -12.244 -18.412 1.00 94.19 192 GLN A O 1
ATOM 1484 N N . MET A 1 193 ? 39.765 -11.571 -17.043 1.00 96.31 193 MET A N 1
ATOM 1485 C CA . MET A 1 193 ? 40.532 -12.818 -17.090 1.00 96.31 193 MET A CA 1
ATOM 1486 C C . MET A 1 193 ? 41.002 -13.208 -15.693 1.00 96.31 193 MET A C 1
ATOM 1488 O O . MET A 1 193 ? 41.528 -12.372 -14.961 1.00 96.31 193 MET A O 1
ATOM 1492 N N . ILE A 1 194 ? 40.856 -14.486 -15.355 1.00 97.81 194 ILE A N 1
ATOM 1493 C CA . ILE A 1 194 ? 41.356 -15.062 -14.106 1.00 97.81 194 ILE A CA 1
ATOM 1494 C C . ILE A 1 194 ? 42.236 -16.253 -14.459 1.00 97.81 194 ILE A C 1
ATOM 1496 O O . ILE A 1 194 ? 41.755 -17.223 -15.048 1.00 97.81 194 ILE A O 1
ATOM 1500 N N . GLY A 1 195 ? 43.521 -16.160 -14.133 1.00 97.75 195 GLY A N 1
ATOM 1501 C CA . GLY A 1 195 ? 44.478 -17.255 -14.262 1.00 97.75 195 GLY A CA 1
ATOM 1502 C C . GLY A 1 195 ? 44.670 -17.933 -12.917 1.00 97.75 195 GLY A C 1
ATOM 1503 O O . GLY A 1 195 ? 44.836 -17.235 -11.925 1.00 97.75 195 GLY A O 1
ATOM 1504 N N . TYR A 1 196 ? 44.661 -19.264 -12.886 1.00 98.25 196 TYR A N 1
ATOM 1505 C CA . TYR A 1 196 ? 44.806 -20.063 -11.672 1.00 98.25 196 TYR A CA 1
ATOM 1506 C C . TYR A 1 196 ? 45.685 -21.291 -11.914 1.00 98.25 196 TYR A C 1
ATOM 1508 O O . TYR A 1 196 ? 45.453 -22.056 -12.854 1.00 98.25 196 TYR A O 1
ATOM 1516 N N . ASN A 1 197 ? 46.677 -21.512 -11.053 1.00 97.69 197 ASN A N 1
ATOM 1517 C CA . ASN A 1 197 ? 47.479 -22.732 -11.041 1.00 97.69 197 ASN A CA 1
ATOM 1518 C C . ASN A 1 197 ? 46.942 -23.702 -9.982 1.00 97.69 197 ASN A C 1
ATOM 1520 O O . ASN A 1 197 ? 47.113 -23.468 -8.790 1.00 97.69 197 ASN A O 1
ATOM 1524 N N . LYS A 1 198 ? 46.373 -24.833 -10.406 1.00 95.38 198 LYS A N 1
ATOM 1525 C CA . LYS A 1 198 ? 45.751 -25.825 -9.510 1.00 95.38 198 LYS A CA 1
ATOM 1526 C C . LYS A 1 198 ? 46.706 -26.438 -8.486 1.00 95.38 198 LYS A C 1
ATOM 1528 O O . LYS A 1 198 ? 46.258 -26.946 -7.468 1.00 95.38 198 LYS A O 1
ATOM 1533 N N . LYS A 1 199 ? 48.014 -26.448 -8.765 1.00 93.25 199 LYS A N 1
ATOM 1534 C CA . LYS A 1 199 ? 49.015 -27.054 -7.875 1.00 93.25 199 LYS A CA 1
ATOM 1535 C C . LYS A 1 199 ? 49.549 -26.079 -6.845 1.00 93.25 199 LYS A C 1
ATOM 1537 O O . LYS A 1 199 ? 49.809 -26.478 -5.719 1.00 93.25 199 LYS A O 1
ATOM 1542 N N . THR A 1 200 ? 49.780 -24.832 -7.244 1.00 94.62 200 THR A N 1
ATOM 1543 C CA . THR A 1 200 ? 50.407 -23.837 -6.364 1.00 94.62 200 THR A CA 1
ATOM 1544 C C . THR A 1 200 ? 49.401 -22.870 -5.762 1.00 94.62 200 THR A C 1
ATOM 1546 O O . THR A 1 200 ? 49.695 -22.251 -4.749 1.00 94.62 200 THR A O 1
ATOM 1549 N N . GLY A 1 201 ? 48.230 -22.708 -6.369 1.00 94.56 201 GLY A N 1
ATOM 1550 C CA . GLY A 1 201 ? 47.234 -21.721 -5.973 1.00 94.56 201 GLY A CA 1
ATOM 1551 C C . GLY A 1 201 ? 47.482 -20.318 -6.508 1.00 94.56 201 GLY A C 1
ATOM 1552 O O . GLY A 1 201 ? 46.711 -19.404 -6.217 1.00 94.56 201 GLY A O 1
ATOM 1553 N N . ALA A 1 202 ? 48.555 -20.134 -7.281 1.00 97.06 202 ALA A N 1
ATOM 1554 C CA . ALA A 1 202 ? 48.907 -18.844 -7.845 1.00 97.06 202 ALA A CA 1
ATOM 1555 C C . ALA A 1 202 ? 47.753 -18.313 -8.703 1.00 97.06 202 ALA A C 1
ATOM 1557 O O . ALA A 1 202 ? 47.242 -19.040 -9.556 1.00 97.06 202 ALA A O 1
ATOM 1558 N N . THR A 1 203 ? 47.356 -17.062 -8.471 1.00 97.50 203 THR A N 1
ATOM 1559 C CA . THR A 1 203 ? 46.216 -16.426 -9.139 1.00 97.50 203 THR A CA 1
ATOM 1560 C C . THR A 1 203 ? 46.567 -15.041 -9.657 1.00 97.50 203 THR A C 1
ATOM 1562 O O . THR A 1 203 ? 47.305 -14.296 -9.009 1.00 97.50 203 THR A O 1
ATOM 1565 N N . ALA A 1 204 ? 46.005 -14.682 -10.811 1.00 96.06 204 ALA A N 1
ATOM 1566 C CA . ALA A 1 204 ? 46.068 -13.334 -11.362 1.00 96.06 204 ALA A CA 1
ATOM 1567 C C . ALA A 1 204 ? 44.714 -12.891 -11.933 1.00 96.06 204 ALA A C 1
ATOM 1569 O O . ALA A 1 204 ? 44.028 -13.680 -12.581 1.00 96.06 204 ALA A O 1
ATOM 1570 N N . PHE A 1 205 ? 44.378 -11.613 -11.736 1.00 95.38 205 PHE A N 1
ATOM 1571 C CA . PHE A 1 205 ? 43.151 -10.972 -12.216 1.00 95.38 205 PHE A CA 1
ATOM 1572 C C . PHE A 1 205 ? 43.465 -9.874 -13.234 1.00 95.38 205 PHE A C 1
ATOM 1574 O O . PHE A 1 205 ? 44.303 -9.013 -12.973 1.00 95.38 205 PHE A O 1
ATOM 1581 N N . PHE A 1 206 ? 42.752 -9.872 -14.355 1.00 93.75 206 PHE A N 1
ATOM 1582 C CA . PHE A 1 206 ? 42.728 -8.773 -15.317 1.00 93.75 206 PHE A CA 1
ATOM 1583 C C . PHE A 1 206 ? 41.288 -8.331 -15.536 1.00 93.75 206 PHE A C 1
ATOM 1585 O O . PHE A 1 206 ? 40.387 -9.165 -15.634 1.00 93.75 206 PHE A O 1
ATOM 1592 N N . GLU A 1 207 ? 41.086 -7.031 -15.691 1.00 91.31 207 GLU A N 1
ATOM 1593 C CA . GLU A 1 207 ? 39.813 -6.453 -16.107 1.00 91.31 207 GLU A CA 1
ATOM 1594 C C . GLU A 1 207 ? 40.058 -5.381 -17.165 1.00 91.31 207 GLU A C 1
ATOM 1596 O O . GLU A 1 207 ? 41.109 -4.736 -17.193 1.00 91.31 207 GLU A O 1
ATOM 1601 N N . SER A 1 208 ? 39.103 -5.229 -18.077 1.00 92.69 208 SER A N 1
ATOM 1602 C CA . SER A 1 208 ? 39.153 -4.204 -19.104 1.00 92.69 208 SER A CA 1
ATOM 1603 C C . SER A 1 208 ? 39.139 -2.792 -18.508 1.00 92.69 208 SER A C 1
ATOM 1605 O O . SER A 1 208 ? 38.439 -2.524 -17.532 1.00 92.69 208 SER A O 1
ATOM 1607 N N . ASN A 1 209 ? 39.874 -1.869 -19.124 1.00 83.38 209 ASN A N 1
ATOM 1608 C CA . ASN A 1 209 ? 39.994 -0.486 -18.676 1.00 83.38 209 ASN A CA 1
ATOM 1609 C C . ASN A 1 209 ? 38.710 0.322 -18.953 1.00 83.38 209 ASN A C 1
ATOM 1611 O O . ASN A 1 209 ? 38.519 0.867 -20.042 1.00 83.38 209 ASN A O 1
ATOM 1615 N N . GLY A 1 210 ? 37.826 0.407 -17.957 1.00 72.94 210 GLY A N 1
ATOM 1616 C CA . GLY A 1 210 ? 36.559 1.135 -18.056 1.00 72.94 210 GLY A CA 1
ATOM 1617 C C . GLY A 1 210 ? 35.491 0.411 -18.888 1.00 72.94 210 GLY A C 1
ATOM 1618 O O . GLY A 1 210 ? 35.646 -0.746 -19.271 1.00 72.94 210 GLY A O 1
ATOM 1619 N N . SER A 1 211 ? 34.378 1.102 -19.150 1.00 65.94 211 SER A N 1
ATOM 1620 C CA . SER A 1 211 ? 33.180 0.532 -19.792 1.00 65.94 211 SER A CA 1
ATOM 1621 C C . SER A 1 211 ? 33.136 0.665 -21.320 1.00 65.94 211 SER A C 1
ATOM 1623 O O . SER A 1 211 ? 32.258 0.095 -21.965 1.00 65.94 211 SER A O 1
ATOM 1625 N N . ASN A 1 212 ? 34.067 1.397 -21.944 1.00 73.81 212 ASN A N 1
ATOM 1626 C CA . ASN A 1 212 ? 34.051 1.616 -23.394 1.00 73.81 212 ASN A CA 1
ATOM 1627 C C . ASN A 1 212 ? 34.725 0.465 -24.161 1.00 73.81 212 ASN A C 1
ATOM 1629 O O . ASN A 1 212 ? 35.861 0.582 -24.618 1.00 73.81 212 ASN A O 1
ATOM 1633 N N . LEU A 1 213 ? 33.999 -0.638 -24.337 1.00 87.06 213 LEU A N 1
ATOM 1634 C CA . LEU A 1 213 ? 34.484 -1.826 -25.054 1.00 87.06 213 LEU A CA 1
ATOM 1635 C C . LEU A 1 213 ? 34.343 -1.744 -26.583 1.00 87.06 213 LEU A C 1
ATOM 1637 O O . LEU A 1 213 ? 34.860 -2.608 -27.292 1.00 87.06 213 LEU A O 1
ATOM 1641 N N . ARG A 1 214 ? 33.665 -0.712 -27.104 1.00 85.56 214 ARG A N 1
ATOM 1642 C CA . ARG A 1 214 ? 33.330 -0.563 -28.533 1.00 85.56 214 ARG A CA 1
ATOM 1643 C C . ARG A 1 214 ? 34.500 -0.711 -29.518 1.00 85.56 214 ARG A C 1
ATOM 1645 O O . ARG A 1 214 ? 34.239 -1.196 -30.616 1.00 85.56 214 ARG A O 1
ATOM 1652 N N . PRO A 1 215 ? 35.755 -0.320 -29.205 1.00 90.56 215 PRO A N 1
ATOM 1653 C CA . PRO A 1 215 ? 36.864 -0.524 -30.138 1.00 90.56 215 PRO A CA 1
ATOM 1654 C C . PRO A 1 215 ? 37.135 -1.998 -30.474 1.00 90.56 215 PRO A C 1
ATOM 1656 O O . PRO A 1 215 ? 37.733 -2.280 -31.509 1.00 90.56 215 PRO A O 1
ATOM 1659 N N . TRP A 1 216 ? 36.708 -2.929 -29.616 1.00 93.12 216 TRP A N 1
ATOM 1660 C CA . TRP A 1 216 ? 37.042 -4.352 -29.731 1.00 93.12 216 TRP A CA 1
ATOM 1661 C C . TRP A 1 216 ? 35.819 -5.266 -29.738 1.00 93.12 216 TRP A C 1
ATOM 1663 O O . TRP A 1 216 ? 35.880 -6.365 -30.292 1.00 93.12 216 TRP A O 1
ATOM 1673 N N . ILE A 1 217 ? 34.719 -4.823 -29.123 1.00 93.38 217 ILE A N 1
ATOM 1674 C CA . ILE A 1 217 ? 33.533 -5.632 -28.859 1.00 93.38 217 ILE A CA 1
ATOM 1675 C C . ILE A 1 217 ? 32.290 -5.034 -29.523 1.00 93.38 217 ILE A C 1
ATOM 1677 O O . ILE A 1 217 ? 32.051 -3.828 -29.465 1.00 93.38 217 ILE A O 1
ATOM 1681 N N . SER A 1 218 ? 31.459 -5.911 -30.084 1.00 92.44 218 SER A N 1
ATOM 1682 C CA . SER A 1 218 ? 30.107 -5.625 -30.569 1.00 92.44 218 SER A CA 1
ATOM 1683 C C . SER A 1 218 ? 29.072 -6.538 -29.902 1.00 92.44 218 SER A C 1
ATOM 1685 O O . SER A 1 218 ? 29.427 -7.515 -29.237 1.00 92.44 218 SER A O 1
ATOM 1687 N N . LEU A 1 219 ? 27.784 -6.224 -30.066 1.00 93.19 219 LEU A N 1
ATOM 1688 C CA . LEU A 1 219 ? 26.677 -7.069 -29.614 1.00 93.19 219 LEU A CA 1
ATOM 1689 C C . LEU A 1 219 ? 25.942 -7.667 -30.815 1.00 93.19 219 LEU A C 1
ATOM 1691 O O . LEU A 1 219 ? 25.689 -6.983 -31.803 1.00 93.19 219 LEU A O 1
ATOM 1695 N N . ASP A 1 220 ? 25.573 -8.941 -30.713 1.00 92.44 220 ASP A N 1
ATOM 1696 C CA . ASP A 1 220 ? 24.609 -9.558 -31.624 1.00 92.44 220 ASP A CA 1
ATOM 1697 C C . ASP A 1 220 ? 23.235 -8.888 -31.465 1.00 92.44 220 ASP A C 1
ATOM 1699 O O . ASP A 1 220 ? 22.707 -8.824 -30.356 1.00 92.44 220 ASP A O 1
ATOM 1703 N N . GLU A 1 221 ? 22.635 -8.416 -32.559 1.00 87.44 221 GLU A N 1
ATOM 1704 C CA . GLU A 1 221 ? 21.369 -7.664 -32.530 1.00 87.44 221 GLU A CA 1
ATOM 1705 C C . GLU A 1 221 ? 20.199 -8.435 -31.910 1.00 87.44 221 GLU A C 1
ATOM 1707 O O . GLU A 1 221 ? 19.301 -7.838 -31.317 1.00 87.44 221 GLU A O 1
ATOM 1712 N N . LYS A 1 222 ? 20.191 -9.768 -32.029 1.00 86.25 222 LYS A N 1
ATOM 1713 C CA . LYS A 1 222 ? 19.068 -10.595 -31.574 1.00 86.25 222 LYS A CA 1
ATOM 1714 C C . LYS A 1 222 ? 19.283 -11.126 -30.171 1.00 86.25 222 LYS A C 1
ATOM 1716 O O . LYS A 1 222 ? 18.351 -11.122 -29.372 1.00 86.25 222 LYS A O 1
ATOM 1721 N N . THR A 1 223 ? 20.483 -11.616 -29.873 1.00 90.62 223 THR A N 1
ATOM 1722 C CA . THR A 1 223 ? 20.757 -12.282 -28.589 1.00 90.62 223 THR A CA 1
ATOM 1723 C C . THR A 1 223 ? 21.481 -11.393 -27.586 1.00 90.62 223 THR A C 1
ATOM 1725 O O . THR A 1 223 ? 21.634 -11.779 -26.426 1.00 90.62 223 THR A O 1
ATOM 1728 N N . TRP A 1 224 ? 21.949 -10.222 -28.027 1.00 92.69 224 TRP A N 1
ATOM 1729 C CA . TRP A 1 224 ? 22.801 -9.299 -27.273 1.00 92.69 224 TRP A CA 1
ATOM 1730 C C . TRP A 1 224 ? 24.128 -9.934 -26.854 1.00 92.69 224 TRP A C 1
ATOM 1732 O O . TRP A 1 224 ? 24.793 -9.485 -25.924 1.00 92.69 224 TRP A O 1
ATOM 1742 N N . ARG A 1 225 ? 24.529 -11.006 -27.545 1.00 95.00 225 ARG A N 1
ATOM 1743 C CA . ARG A 1 225 ? 25.778 -11.711 -27.282 1.00 95.00 225 ARG A CA 1
ATOM 1744 C C . ARG A 1 225 ? 26.969 -10.830 -27.602 1.00 95.00 225 ARG A C 1
ATOM 1746 O O . ARG A 1 225 ? 27.085 -10.355 -28.726 1.00 95.00 225 ARG A O 1
ATOM 1753 N N . MET A 1 226 ? 27.885 -10.701 -26.646 1.00 94.88 226 MET A N 1
ATOM 1754 C CA . MET A 1 226 ? 29.164 -10.038 -26.873 1.00 94.88 226 MET A CA 1
ATOM 1755 C C . MET A 1 226 ? 29.995 -10.821 -27.898 1.00 94.88 226 MET A C 1
ATOM 1757 O O . MET A 1 226 ? 30.162 -12.042 -27.798 1.00 94.88 226 MET A O 1
ATOM 1761 N N . ARG A 1 227 ? 30.501 -10.107 -28.902 1.00 95.31 227 ARG A N 1
ATOM 1762 C CA . ARG A 1 227 ? 31.318 -10.600 -30.017 1.00 95.31 227 ARG A CA 1
ATOM 1763 C C . ARG A 1 227 ? 32.563 -9.737 -30.155 1.00 95.31 227 ARG A C 1
ATOM 1765 O O . ARG A 1 227 ? 32.551 -8.586 -29.742 1.00 95.31 227 ARG A O 1
ATOM 1772 N N . GLY A 1 228 ? 33.617 -10.280 -30.758 1.00 95.38 228 GLY A N 1
ATOM 1773 C CA . GLY A 1 228 ? 34.867 -9.550 -30.983 1.00 95.38 228 GLY A CA 1
ATOM 1774 C C . GLY A 1 228 ? 36.089 -10.194 -30.335 1.00 95.38 228 GLY A C 1
ATOM 1775 O O . GLY A 1 228 ? 36.000 -11.254 -29.710 1.00 95.38 228 GLY A O 1
ATOM 1776 N N . VAL A 1 229 ? 37.241 -9.558 -30.540 1.00 96.31 229 VAL A N 1
ATOM 1777 C CA . VAL A 1 229 ? 38.557 -10.047 -30.110 1.00 96.31 229 VAL A CA 1
ATOM 1778 C C . VAL A 1 229 ? 39.259 -8.925 -29.359 1.00 96.31 229 VAL A C 1
ATOM 1780 O O . VAL A 1 229 ? 39.420 -7.832 -29.896 1.00 96.31 229 VAL A O 1
ATOM 1783 N N . MET A 1 230 ? 39.671 -9.195 -28.123 1.00 95.81 230 MET A N 1
ATOM 1784 C CA . MET A 1 230 ? 40.414 -8.223 -27.321 1.00 95.81 230 MET A CA 1
ATOM 1785 C C . MET A 1 230 ? 41.882 -8.154 -27.760 1.00 95.81 230 MET A C 1
ATOM 1787 O O . MET A 1 230 ? 42.428 -9.172 -28.207 1.00 95.81 230 MET A O 1
ATOM 1791 N N . PRO A 1 231 ? 42.552 -7.002 -27.573 1.00 95.44 231 PRO A N 1
ATOM 1792 C CA . PRO A 1 231 ? 43.996 -6.900 -27.719 1.00 95.44 231 PRO A CA 1
ATOM 1793 C C . PRO A 1 231 ? 44.730 -7.895 -26.836 1.00 95.44 231 PRO A C 1
ATOM 1795 O O . PRO A 1 231 ? 44.234 -8.329 -25.793 1.00 95.44 231 PRO A O 1
ATOM 1798 N N . TRP A 1 232 ? 45.932 -8.251 -27.261 1.00 95.44 232 TRP A N 1
ATOM 1799 C CA . TRP A 1 232 ? 46.739 -9.265 -26.610 1.00 95.44 232 TRP A CA 1
ATOM 1800 C C . TRP A 1 232 ? 48.177 -8.777 -26.453 1.00 95.44 232 TRP A C 1
ATOM 1802 O O . TRP A 1 232 ? 48.554 -7.739 -26.982 1.00 95.44 232 TRP A O 1
ATOM 1812 N N . ILE A 1 233 ? 48.976 -9.518 -25.689 1.00 94.00 233 ILE A N 1
ATOM 1813 C CA . ILE A 1 233 ? 50.324 -9.113 -25.271 1.00 94.00 233 ILE A CA 1
ATOM 1814 C C . ILE A 1 233 ? 51.334 -8.965 -26.422 1.00 94.00 233 ILE A C 1
ATOM 1816 O O . ILE A 1 233 ? 52.457 -8.531 -26.182 1.00 94.00 233 ILE A O 1
ATOM 1820 N N . ASP A 1 234 ? 50.974 -9.349 -27.649 1.00 93.25 234 ASP A N 1
ATOM 1821 C CA . ASP A 1 234 ? 51.788 -9.111 -28.842 1.00 93.25 234 ASP A CA 1
ATOM 1822 C C . ASP A 1 234 ? 51.791 -7.639 -29.281 1.00 93.25 234 ASP A C 1
ATOM 1824 O O . ASP A 1 234 ? 52.709 -7.223 -29.983 1.00 93.25 234 ASP A O 1
ATOM 1828 N N . ASP A 1 235 ? 50.824 -6.853 -28.803 1.00 95.56 235 ASP A N 1
ATOM 1829 C CA . ASP A 1 235 ? 50.805 -5.395 -28.884 1.00 95.56 235 ASP A CA 1
ATOM 1830 C C . ASP A 1 235 ? 50.682 -4.809 -27.462 1.00 95.56 235 ASP A C 1
ATOM 1832 O O . ASP A 1 235 ? 49.573 -4.661 -26.935 1.00 95.56 235 ASP A O 1
ATOM 1836 N N . PRO A 1 236 ? 51.814 -4.524 -26.788 1.00 94.19 236 PRO A N 1
ATOM 1837 C CA . PRO A 1 236 ? 51.813 -4.051 -25.406 1.00 94.19 236 PRO A CA 1
ATOM 1838 C C . PRO A 1 236 ? 51.024 -2.757 -25.191 1.00 94.19 236 PRO A C 1
ATOM 1840 O O . PRO A 1 236 ? 50.383 -2.608 -24.150 1.00 94.19 236 PRO A O 1
ATOM 1843 N N . ASP A 1 237 ? 51.042 -1.836 -26.157 1.00 93.75 237 ASP A N 1
ATOM 1844 C CA . ASP A 1 237 ? 50.371 -0.540 -26.038 1.00 93.75 237 ASP A CA 1
ATOM 1845 C C . ASP A 1 237 ? 48.851 -0.713 -26.118 1.00 93.75 237 ASP A C 1
ATOM 1847 O O . ASP A 1 237 ? 48.113 -0.204 -25.268 1.00 93.75 237 ASP A O 1
ATOM 1851 N N . GLU A 1 238 ? 48.369 -1.509 -27.076 1.00 93.81 238 GLU A N 1
ATOM 1852 C CA . GLU A 1 238 ? 46.950 -1.860 -27.177 1.00 93.81 238 GLU A CA 1
ATOM 1853 C C . GLU A 1 238 ? 46.476 -2.708 -25.990 1.00 93.81 238 GLU A C 1
ATOM 1855 O O . GLU A 1 238 ? 45.368 -2.502 -25.487 1.00 93.81 238 GLU A O 1
ATOM 1860 N N . PHE A 1 239 ? 47.309 -3.630 -25.495 1.00 95.00 239 PHE A N 1
ATOM 1861 C CA . PHE A 1 239 ? 47.000 -4.441 -24.316 1.00 95.00 239 PHE A CA 1
ATOM 1862 C C . PHE A 1 239 ? 46.867 -3.584 -23.052 1.00 95.00 239 PHE A C 1
ATOM 1864 O O . PHE A 1 239 ? 45.912 -3.752 -22.295 1.00 95.00 239 PHE A O 1
ATOM 1871 N N . ASN A 1 240 ? 47.768 -2.617 -22.860 1.00 94.31 240 ASN A N 1
ATOM 1872 C CA . ASN A 1 240 ? 47.705 -1.648 -21.764 1.00 94.31 240 ASN A CA 1
ATOM 1873 C C . ASN A 1 240 ? 46.532 -0.670 -21.901 1.00 94.31 240 ASN A C 1
ATOM 1875 O O . ASN A 1 240 ? 46.009 -0.189 -20.896 1.00 94.31 240 ASN A O 1
ATOM 1879 N N . ARG A 1 241 ? 46.086 -0.379 -23.131 1.00 92.94 241 ARG A N 1
ATOM 1880 C CA . ARG A 1 241 ? 44.845 0.374 -23.348 1.00 92.94 241 ARG A CA 1
ATOM 1881 C C . ARG A 1 241 ? 43.620 -0.456 -22.976 1.00 92.94 241 ARG A C 1
ATOM 1883 O O . ARG A 1 241 ? 42.658 0.090 -22.443 1.00 92.94 241 ARG A O 1
ATOM 1890 N N . ALA A 1 242 ? 43.643 -1.749 -23.284 1.00 92.44 242 ALA A N 1
ATOM 1891 C CA . ALA A 1 242 ? 42.513 -2.641 -23.089 1.00 92.44 242 ALA A CA 1
ATOM 1892 C C . ALA A 1 242 ? 42.339 -3.109 -21.647 1.00 92.44 242 ALA A C 1
ATOM 1894 O O . ALA A 1 242 ? 41.197 -3.207 -21.215 1.00 92.44 242 ALA A O 1
ATOM 1895 N N . PHE A 1 243 ? 43.418 -3.383 -20.912 1.00 93.94 243 PHE A N 1
ATOM 1896 C CA . PHE A 1 243 ? 43.377 -3.993 -19.581 1.00 93.94 243 PHE A CA 1
ATOM 1897 C C . PHE A 1 243 ? 44.096 -3.154 -18.524 1.00 93.94 243 PHE A C 1
ATOM 1899 O O . PHE A 1 243 ? 45.057 -2.445 -18.817 1.00 93.94 243 PHE A O 1
ATOM 1906 N N . VAL A 1 244 ? 43.654 -3.287 -17.273 1.00 89.75 244 VAL A N 1
ATOM 1907 C CA . VAL A 1 244 ? 44.278 -2.666 -16.096 1.00 89.75 244 VAL A CA 1
ATOM 1908 C C . VAL A 1 244 ? 44.714 -3.708 -15.074 1.00 89.75 244 VAL A C 1
ATOM 1910 O O . VAL A 1 244 ? 44.210 -4.833 -15.045 1.00 89.75 244 VAL A O 1
ATOM 1913 N N . THR A 1 245 ? 45.658 -3.319 -14.220 1.00 85.19 245 THR A N 1
ATOM 1914 C CA . THR A 1 245 ? 45.997 -4.080 -13.015 1.00 85.19 245 THR A CA 1
ATOM 1915 C C . THR A 1 245 ? 44.950 -3.827 -11.917 1.00 85.19 245 THR A C 1
ATOM 1917 O O . THR A 1 245 ? 44.249 -2.814 -11.969 1.00 85.19 245 THR A O 1
ATOM 1920 N N . PRO A 1 246 ? 44.832 -4.705 -10.901 1.00 80.81 246 PRO A N 1
ATOM 1921 C CA . PRO A 1 246 ? 43.875 -4.540 -9.796 1.00 80.81 246 PRO A CA 1
ATOM 1922 C C . PRO A 1 246 ? 43.938 -3.194 -9.042 1.00 80.81 246 PRO A C 1
ATOM 1924 O O . PRO A 1 246 ? 42.969 -2.780 -8.402 1.00 80.81 246 PRO A O 1
ATOM 1927 N N . GLY A 1 247 ? 45.060 -2.471 -9.135 1.00 74.00 247 GLY A N 1
ATOM 1928 C CA . GLY A 1 247 ? 45.195 -1.119 -8.600 1.00 74.00 247 GLY A CA 1
ATOM 1929 C C . GLY A 1 247 ? 44.998 -1.058 -7.082 1.00 74.00 247 GLY A C 1
ATOM 1930 O O . GLY A 1 247 ? 45.731 -1.697 -6.332 1.00 74.00 247 GLY A O 1
ATOM 1931 N N . ARG A 1 248 ? 44.031 -0.243 -6.629 1.00 69.00 248 ARG A N 1
ATOM 1932 C CA . ARG A 1 248 ? 43.714 -0.010 -5.202 1.00 69.00 248 ARG A CA 1
ATOM 1933 C C . ARG A 1 248 ? 42.632 -0.944 -4.642 1.00 69.00 248 ARG A C 1
ATOM 1935 O O . ARG A 1 248 ? 42.363 -0.888 -3.447 1.00 69.00 248 ARG A O 1
ATOM 1942 N N . VAL A 1 249 ? 41.981 -1.747 -5.485 1.00 76.06 249 VAL A N 1
ATOM 1943 C CA . VAL A 1 249 ? 40.892 -2.645 -5.074 1.00 76.06 249 VAL A CA 1
ATOM 1944 C C . VAL A 1 249 ? 41.455 -4.046 -4.884 1.00 76.06 249 VAL A C 1
ATOM 1946 O O . VAL A 1 249 ? 42.130 -4.578 -5.764 1.00 76.06 249 VAL A O 1
ATOM 1949 N N . GLN A 1 250 ? 41.157 -4.667 -3.746 1.00 86.06 250 GLN A N 1
ATOM 1950 C CA . GLN A 1 250 ? 41.496 -6.066 -3.530 1.00 86.06 250 GLN A CA 1
ATOM 1951 C C . GLN A 1 250 ? 40.429 -6.941 -4.191 1.00 86.06 250 GLN A C 1
ATOM 1953 O O . GLN A 1 250 ? 39.322 -7.057 -3.677 1.00 86.06 250 GLN A O 1
ATOM 1958 N N . CYS A 1 251 ? 40.744 -7.590 -5.316 1.00 88.25 251 CYS A N 1
ATOM 1959 C CA . CYS A 1 251 ? 39.804 -8.498 -6.000 1.00 88.25 251 CYS A CA 1
ATOM 1960 C C . CYS A 1 251 ? 39.292 -9.618 -5.073 1.00 88.25 251 CYS A C 1
ATOM 1962 O O . CYS A 1 251 ? 38.195 -10.149 -5.263 1.00 88.25 251 CYS A O 1
ATOM 1964 N N . VAL A 1 252 ? 40.081 -9.947 -4.046 1.00 89.62 252 VAL A N 1
ATOM 1965 C CA . VAL A 1 252 ? 39.750 -10.920 -3.000 1.00 89.62 252 VAL A CA 1
ATOM 1966 C C . VAL A 1 252 ? 38.633 -10.465 -2.067 1.00 89.62 252 VAL A C 1
ATOM 1968 O O . VAL A 1 252 ? 38.109 -11.303 -1.354 1.00 89.62 252 VAL A O 1
ATOM 1971 N N . GLU A 1 253 ? 38.179 -9.210 -2.124 1.00 88.94 253 GLU A N 1
ATOM 1972 C CA . GLU A 1 253 ? 36.923 -8.804 -1.480 1.00 88.94 253 GLU A CA 1
ATOM 1973 C C . GLU A 1 253 ? 35.755 -9.686 -1.954 1.00 88.94 253 GLU A C 1
ATOM 1975 O O . GLU A 1 253 ? 34.913 -10.088 -1.161 1.00 88.94 253 GLU A O 1
ATOM 1980 N N . CYS A 1 254 ? 35.718 -10.035 -3.245 1.00 87.25 254 CYS A N 1
ATOM 1981 C CA . CYS A 1 254 ? 34.731 -10.973 -3.785 1.00 87.25 254 CYS A CA 1
ATOM 1982 C C . CYS A 1 254 ? 35.318 -12.389 -3.956 1.00 87.25 254 CYS A C 1
ATOM 1984 O O . CYS A 1 254 ? 34.663 -13.394 -3.682 1.00 87.25 254 CYS A O 1
ATOM 1986 N N . HIS A 1 255 ? 36.573 -12.500 -4.385 1.00 91.94 255 HIS A N 1
ATOM 1987 C CA . HIS A 1 255 ? 37.230 -13.780 -4.677 1.00 91.94 255 HIS A CA 1
ATOM 1988 C C . HIS A 1 255 ? 38.009 -14.325 -3.473 1.00 91.94 255 HIS A C 1
ATOM 1990 O O . HIS A 1 255 ? 39.137 -14.778 -3.613 1.00 91.94 255 HIS A O 1
ATOM 1996 N N . GLN A 1 256 ? 37.466 -14.202 -2.264 1.00 88.12 256 GLN A N 1
ATOM 1997 C CA . GLN A 1 256 ? 38.233 -14.404 -1.032 1.00 88.12 256 GLN A CA 1
ATOM 1998 C C . GLN A 1 256 ? 38.608 -15.863 -0.761 1.00 88.12 256 GLN A C 1
ATOM 2000 O O . GLN A 1 256 ? 39.736 -16.173 -0.390 1.00 88.12 256 GLN A O 1
ATOM 2005 N N . ALA A 1 257 ? 37.637 -16.759 -0.928 1.00 88.50 257 ALA A N 1
ATOM 2006 C CA . ALA A 1 257 ? 37.793 -18.182 -0.643 1.00 88.50 257 ALA A CA 1
ATOM 2007 C C . ALA A 1 257 ? 38.323 -18.972 -1.846 1.00 88.50 257 ALA A C 1
ATOM 2009 O O . ALA A 1 257 ? 38.997 -19.994 -1.670 1.00 88.50 257 ALA A O 1
ATOM 2010 N N . ASP A 1 258 ? 38.013 -18.478 -3.045 1.00 90.19 258 ASP A N 1
ATOM 2011 C CA . ASP A 1 258 ? 38.234 -19.132 -4.327 1.00 90.19 258 ASP A CA 1
ATOM 2012 C C . ASP A 1 258 ? 38.492 -18.062 -5.413 1.00 90.19 258 ASP A C 1
ATOM 2014 O O . ASP A 1 258 ? 37.784 -17.043 -5.441 1.00 90.19 258 ASP A O 1
ATOM 2018 N N . PRO A 1 259 ? 39.466 -18.260 -6.325 1.00 92.81 259 PRO A N 1
ATOM 2019 C CA . PRO A 1 259 ? 39.625 -17.425 -7.519 1.00 92.81 259 PRO A CA 1
ATOM 2020 C C . PRO A 1 259 ? 38.382 -17.396 -8.421 1.00 92.81 259 PRO A C 1
ATOM 2022 O O . PRO A 1 259 ? 38.206 -16.452 -9.188 1.00 92.81 259 PRO A O 1
ATOM 2025 N N . PHE A 1 260 ? 37.497 -18.386 -8.347 1.00 93.19 260 PHE A N 1
ATOM 2026 C CA . PHE A 1 260 ? 36.310 -18.537 -9.170 1.00 93.19 260 PHE A CA 1
ATOM 2027 C C . PHE A 1 260 ? 35.029 -18.476 -8.335 1.00 93.19 260 PHE A C 1
ATOM 2029 O O . PHE A 1 260 ? 34.745 -19.326 -7.499 1.00 93.19 260 PHE A O 1
ATOM 2036 N N . ILE A 1 261 ? 34.191 -17.480 -8.621 1.00 88.94 261 ILE A N 1
ATOM 2037 C CA . ILE A 1 261 ? 32.860 -17.380 -8.019 1.00 88.94 261 ILE A CA 1
ATOM 2038 C C . ILE A 1 261 ? 31.885 -18.200 -8.862 1.00 88.94 261 ILE A C 1
ATOM 2040 O O . ILE A 1 261 ? 31.735 -17.955 -10.062 1.00 88.94 261 ILE A O 1
ATOM 2044 N N . THR A 1 262 ? 31.194 -19.143 -8.225 1.00 86.25 262 THR A N 1
ATOM 2045 C CA . THR A 1 262 ? 30.179 -19.981 -8.870 1.00 86.25 262 THR A CA 1
ATOM 2046 C C . THR A 1 262 ? 28.784 -19.671 -8.323 1.00 86.25 262 THR A C 1
ATOM 2048 O O . THR A 1 262 ? 28.613 -19.315 -7.159 1.00 86.25 262 THR A O 1
ATOM 2051 N N . ASN A 1 263 ? 27.785 -19.729 -9.203 1.00 86.94 263 ASN A N 1
ATOM 2052 C CA . ASN A 1 263 ? 26.351 -19.627 -8.914 1.00 86.94 263 ASN A CA 1
ATOM 2053 C C . ASN A 1 263 ? 25.567 -20.122 -10.141 1.00 86.94 263 ASN A C 1
ATOM 2055 O O . ASN A 1 263 ? 26.168 -20.425 -11.174 1.00 86.94 263 ASN A O 1
ATOM 2059 N N . ASP A 1 264 ? 24.239 -20.164 -10.063 1.00 87.44 264 ASP A N 1
ATOM 2060 C CA . ASP A 1 264 ? 23.386 -20.676 -11.147 1.00 87.44 264 ASP A CA 1
ATOM 2061 C C . ASP A 1 264 ? 23.558 -19.917 -12.475 1.00 87.44 264 ASP A C 1
ATOM 2063 O O . ASP A 1 264 ? 23.476 -20.515 -13.548 1.00 87.44 264 ASP A O 1
ATOM 2067 N N . PHE A 1 265 ? 23.878 -18.619 -12.431 1.00 92.12 265 PHE A N 1
ATOM 2068 C CA . PHE A 1 265 ? 24.187 -17.829 -13.627 1.00 92.12 265 PHE A CA 1
ATOM 2069 C C . PHE A 1 265 ? 25.498 -18.284 -14.286 1.00 92.12 265 PHE A C 1
ATOM 2071 O O . PHE A 1 265 ? 25.513 -18.611 -15.469 1.00 92.12 265 PHE A O 1
ATOM 2078 N N . ILE A 1 266 ? 26.601 -18.359 -13.535 1.00 92.94 266 ILE A N 1
ATOM 2079 C CA . ILE A 1 266 ? 27.909 -18.782 -14.068 1.00 92.94 266 ILE A CA 1
ATOM 2080 C C . ILE A 1 266 ? 27.884 -20.257 -14.494 1.00 92.94 266 ILE A C 1
ATOM 2082 O O . ILE A 1 266 ? 28.399 -20.612 -15.556 1.00 92.94 266 ILE A O 1
ATOM 2086 N N . ASN A 1 267 ? 27.238 -21.111 -13.699 1.00 91.69 267 ASN A N 1
ATOM 2087 C CA . ASN A 1 267 ? 27.174 -22.554 -13.920 1.00 91.69 267 ASN A CA 1
ATOM 2088 C C . ASN A 1 267 ? 26.271 -22.950 -15.094 1.00 91.69 267 ASN A C 1
ATOM 2090 O O . ASN A 1 267 ? 26.377 -24.076 -15.583 1.00 91.69 267 ASN A O 1
ATOM 2094 N N . ALA A 1 268 ? 25.421 -22.041 -15.580 1.00 93.69 268 ALA A N 1
ATOM 2095 C CA . ALA A 1 268 ? 24.616 -22.267 -16.775 1.00 93.69 268 ALA A CA 1
ATOM 2096 C C . ALA A 1 268 ? 25.460 -22.340 -18.062 1.00 93.69 268 ALA A C 1
ATOM 2098 O O . ALA A 1 268 ? 25.027 -22.949 -19.041 1.00 93.69 268 ALA A O 1
ATOM 2099 N N . ALA A 1 269 ? 26.667 -21.759 -18.087 1.00 95.38 269 ALA A N 1
ATOM 2100 C CA . ALA A 1 269 ? 27.593 -21.948 -19.201 1.00 95.38 269 ALA A CA 1
ATOM 2101 C C . ALA A 1 269 ? 28.302 -23.301 -19.085 1.00 95.38 269 ALA A C 1
ATOM 2103 O O . ALA A 1 269 ? 29.154 -23.499 -18.216 1.00 95.38 269 ALA A O 1
ATOM 2104 N N . LYS A 1 270 ? 27.978 -24.213 -20.004 1.00 95.50 270 LYS A N 1
ATOM 2105 C CA . LYS A 1 270 ? 28.565 -25.555 -20.091 1.00 95.50 270 LYS A CA 1
ATOM 2106 C C . LYS A 1 270 ? 29.581 -25.661 -21.221 1.00 95.50 270 LYS A C 1
ATOM 2108 O O . LYS A 1 270 ? 29.433 -25.014 -22.259 1.00 95.50 270 LYS A O 1
ATOM 2113 N N . ILE A 1 271 ? 30.619 -26.469 -21.025 1.00 93.25 271 ILE A N 1
ATOM 2114 C CA . ILE A 1 271 ? 31.570 -26.792 -22.088 1.00 93.25 271 ILE A CA 1
ATOM 2115 C C . ILE A 1 271 ? 30.788 -27.499 -23.209 1.00 93.25 271 ILE A C 1
ATOM 2117 O O . ILE A 1 271 ? 30.042 -28.437 -22.933 1.00 93.25 271 ILE A O 1
ATOM 2121 N N . PRO A 1 272 ? 30.906 -27.062 -24.477 1.00 90.50 272 PRO A N 1
ATOM 2122 C CA . PRO A 1 272 ? 30.123 -27.645 -25.558 1.00 90.50 272 PRO A CA 1
ATOM 2123 C C . PRO A 1 272 ? 30.302 -29.165 -25.647 1.00 90.50 272 PRO A C 1
ATOM 2125 O O . PRO A 1 272 ? 31.422 -29.657 -25.765 1.00 90.50 272 PRO A O 1
ATOM 2128 N N . GLY A 1 273 ? 29.185 -29.894 -25.615 1.00 91.12 273 GLY A N 1
ATOM 2129 C CA . GLY A 1 273 ? 29.172 -31.358 -25.666 1.00 91.12 273 GLY A CA 1
ATOM 2130 C C . GLY A 1 273 ? 29.349 -32.059 -24.315 1.00 91.12 273 GLY A C 1
ATOM 2131 O O . GLY A 1 273 ? 29.438 -33.284 -24.302 1.00 91.12 273 GLY A O 1
ATOM 2132 N N . THR A 1 274 ? 29.387 -31.326 -23.197 1.00 93.31 274 THR A N 1
ATOM 2133 C CA . THR A 1 274 ? 29.447 -31.894 -21.841 1.00 93.31 274 THR A CA 1
ATOM 2134 C C . THR A 1 274 ? 28.494 -31.160 -20.885 1.00 93.31 274 THR A C 1
ATOM 2136 O O . THR A 1 274 ? 28.024 -30.063 -21.184 1.00 93.31 274 THR A O 1
ATOM 2139 N N . ASP A 1 275 ? 28.233 -31.748 -19.712 1.00 88.94 275 ASP A N 1
ATOM 2140 C CA . ASP A 1 275 ? 27.495 -31.098 -18.610 1.00 88.94 275 ASP A CA 1
ATOM 2141 C C . ASP A 1 275 ? 28.418 -30.321 -17.648 1.00 88.94 275 ASP A C 1
ATOM 2143 O O . ASP A 1 275 ? 27.981 -29.741 -16.643 1.00 88.94 275 ASP A O 1
ATOM 2147 N N . GLU A 1 276 ? 29.716 -30.288 -17.956 1.00 92.94 276 GLU A N 1
ATOM 2148 C CA . GLU A 1 276 ? 30.726 -29.618 -17.149 1.00 92.94 276 GLU A CA 1
ATOM 2149 C C . GLU A 1 276 ? 30.608 -28.098 -17.311 1.00 92.94 276 GLU A C 1
ATOM 2151 O O . GLU A 1 276 ? 30.583 -27.576 -18.427 1.00 92.94 276 GLU A O 1
ATOM 2156 N N . SER A 1 277 ? 30.540 -27.366 -16.197 1.00 94.38 277 SER A N 1
ATOM 2157 C CA . SER A 1 277 ? 30.547 -25.900 -16.220 1.00 94.38 277 SER A CA 1
ATOM 2158 C C . SER A 1 277 ? 31.861 -25.368 -16.799 1.00 94.38 277 SER A C 1
ATOM 2160 O O . SER A 1 277 ? 32.928 -25.934 -16.573 1.00 94.38 277 SER A O 1
ATOM 2162 N N . VAL A 1 278 ? 31.815 -24.239 -17.512 1.00 96.25 278 VAL A N 1
ATOM 2163 C CA . VAL A 1 278 ? 33.025 -23.589 -18.051 1.00 96.25 278 VAL A CA 1
ATOM 2164 C C . VAL A 1 278 ? 33.952 -23.130 -16.925 1.00 96.25 278 VAL A C 1
ATOM 2166 O O . VAL A 1 278 ? 35.170 -23.226 -17.049 1.00 96.25 278 VAL A O 1
ATOM 2169 N N . VAL A 1 279 ? 33.407 -22.694 -15.795 1.00 95.25 279 VAL A N 1
ATOM 2170 C CA . VAL A 1 279 ? 34.183 -22.370 -14.592 1.00 95.25 279 VAL A CA 1
ATOM 2171 C C . VAL A 1 279 ? 34.341 -23.635 -13.739 1.00 95.25 279 VAL A C 1
ATOM 2173 O O . VAL A 1 279 ? 33.338 -24.311 -13.508 1.00 95.25 279 VAL A O 1
ATOM 2176 N N . PRO A 1 280 ? 35.570 -24.029 -13.354 1.00 91.12 280 PRO A N 1
ATOM 2177 C CA . PRO A 1 280 ? 35.783 -25.229 -12.548 1.00 91.12 280 PRO A CA 1
ATOM 2178 C C . PRO A 1 280 ? 35.374 -24.982 -11.093 1.00 91.12 280 PRO A C 1
ATOM 2180 O O . PRO A 1 280 ? 35.474 -23.859 -10.609 1.00 91.12 280 PRO A O 1
ATOM 2183 N N . ALA A 1 281 ? 34.954 -26.039 -10.401 1.00 87.19 281 ALA A N 1
ATOM 2184 C CA . ALA A 1 281 ? 34.806 -26.023 -8.949 1.00 87.19 281 ALA A CA 1
ATOM 2185 C C . ALA A 1 281 ? 36.141 -26.409 -8.298 1.00 87.19 281 ALA A C 1
ATOM 2187 O O . ALA A 1 281 ? 36.810 -27.327 -8.782 1.00 87.19 281 ALA A O 1
ATOM 2188 N N . LEU A 1 282 ? 36.515 -25.716 -7.224 1.00 90.94 282 LEU A N 1
ATOM 2189 C CA . LEU A 1 282 ? 37.639 -26.090 -6.372 1.00 90.94 282 LEU A CA 1
ATOM 2190 C C . LEU A 1 282 ? 37.123 -26.718 -5.075 1.00 90.94 282 LEU A C 1
ATOM 2192 O O . LEU A 1 282 ? 35.994 -26.467 -4.651 1.00 90.94 282 LEU A O 1
ATOM 2196 N N . ASP A 1 283 ? 37.956 -27.551 -4.463 1.00 89.56 283 ASP A N 1
ATOM 2197 C CA . ASP A 1 283 ? 37.668 -28.151 -3.163 1.00 89.56 283 ASP A CA 1
ATOM 2198 C C . ASP A 1 283 ? 38.145 -27.253 -2.008 1.00 89.56 283 ASP A C 1
ATOM 2200 O O . ASP A 1 283 ? 38.826 -26.237 -2.191 1.00 89.56 283 ASP A O 1
ATOM 2204 N N . LYS A 1 284 ? 37.791 -27.635 -0.779 1.00 88.06 284 LYS A N 1
ATOM 2205 C CA . LYS A 1 284 ? 38.150 -26.894 0.439 1.00 88.06 284 LYS A CA 1
ATOM 2206 C C . LYS A 1 284 ? 39.657 -26.780 0.700 1.00 88.06 284 LYS A C 1
ATOM 2208 O O . LYS A 1 284 ? 40.069 -25.853 1.400 1.00 88.06 284 LYS A O 1
ATOM 2213 N N . ASP A 1 285 ? 40.470 -27.659 0.117 1.00 89.25 285 ASP A N 1
ATOM 2214 C CA . ASP A 1 285 ? 41.916 -27.748 0.353 1.00 89.25 285 ASP A CA 1
ATOM 2215 C C . ASP A 1 285 ? 42.741 -27.100 -0.770 1.00 89.25 285 ASP A C 1
ATOM 2217 O O . ASP A 1 285 ? 43.961 -26.956 -0.662 1.00 89.25 285 ASP A O 1
ATOM 2221 N N . SER A 1 286 ? 42.079 -26.648 -1.836 1.00 93.19 286 SER A N 1
ATOM 2222 C CA . SER A 1 286 ? 42.724 -26.084 -3.017 1.00 93.19 286 SER A CA 1
ATOM 2223 C C . SER A 1 286 ? 43.593 -24.875 -2.652 1.00 93.19 286 SER A C 1
ATOM 2225 O O . SER A 1 286 ? 43.106 -23.964 -1.976 1.00 93.19 286 SER A O 1
ATOM 2227 N N . PRO A 1 287 ? 44.866 -24.813 -3.075 1.00 94.00 287 PRO A N 1
ATOM 2228 C CA . PRO A 1 287 ? 45.755 -23.717 -2.706 1.00 94.00 287 PRO A CA 1
ATOM 2229 C C . PRO A 1 287 ? 45.300 -22.400 -3.345 1.00 94.00 287 PRO A C 1
ATOM 2231 O O . PRO A 1 287 ? 44.716 -22.410 -4.431 1.00 94.00 287 PRO A O 1
ATOM 2234 N N . TYR A 1 288 ? 45.584 -21.257 -2.716 1.00 95.12 288 TYR A N 1
ATOM 2235 C CA . TYR A 1 288 ? 45.178 -19.954 -3.238 1.00 95.12 288 TYR A CA 1
ATOM 2236 C C . TYR A 1 288 ? 46.025 -18.776 -2.724 1.00 95.12 288 TYR A C 1
ATOM 2238 O O . TYR A 1 288 ? 46.132 -18.541 -1.525 1.00 95.12 288 TYR A O 1
ATOM 2246 N N . TYR A 1 289 ? 46.598 -17.996 -3.643 1.00 93.38 289 TYR A N 1
ATOM 2247 C CA . TYR A 1 289 ? 47.157 -16.665 -3.376 1.00 93.38 289 TYR A CA 1
ATOM 2248 C C . TYR A 1 289 ? 47.192 -15.820 -4.651 1.00 93.38 289 TYR A C 1
ATOM 2250 O O . TYR A 1 289 ? 47.155 -16.347 -5.765 1.00 93.38 289 TYR A O 1
ATOM 2258 N N . VAL A 1 290 ? 47.320 -14.503 -4.494 1.00 93.88 290 VAL A N 1
ATOM 2259 C CA . VAL A 1 290 ? 47.370 -13.553 -5.612 1.00 93.88 290 VAL A CA 1
ATOM 2260 C C . VAL A 1 290 ? 48.802 -13.079 -5.842 1.00 93.88 290 VAL A C 1
ATOM 2262 O O . VAL A 1 290 ? 49.436 -12.546 -4.934 1.00 93.88 290 VAL A O 1
ATOM 2265 N N . ILE A 1 291 ? 49.313 -13.246 -7.063 1.00 93.06 291 ILE A N 1
ATOM 2266 C CA . ILE A 1 291 ? 50.636 -12.732 -7.450 1.00 93.06 291 ILE A CA 1
ATOM 2267 C C . ILE A 1 291 ? 50.571 -11.194 -7.494 1.00 93.06 291 ILE A C 1
ATOM 2269 O O . ILE A 1 291 ? 49.709 -10.642 -8.170 1.00 93.06 291 ILE A O 1
ATOM 2273 N N . GLY A 1 292 ? 51.461 -10.491 -6.785 1.00 87.94 292 GLY A N 1
ATOM 2274 C CA . GLY A 1 292 ? 51.434 -9.025 -6.633 1.00 87.94 292 GLY A CA 1
ATOM 2275 C C . GLY A 1 292 ? 50.476 -8.512 -5.544 1.00 87.94 292 GLY A C 1
ATOM 2276 O O . GLY A 1 292 ? 50.508 -7.329 -5.190 1.00 87.94 292 GLY A O 1
ATOM 2277 N N . GLY A 1 293 ? 49.646 -9.403 -4.992 1.00 87.81 293 GLY A N 1
ATOM 2278 C CA . GLY A 1 293 ? 48.715 -9.149 -3.894 1.00 87.81 293 GLY A CA 1
ATOM 2279 C C . GLY A 1 293 ? 49.211 -9.701 -2.558 1.00 87.81 293 GLY A C 1
ATOM 2280 O O . GLY A 1 293 ? 48.400 -10.056 -1.713 1.00 87.81 293 GLY A O 1
ATOM 2281 N N . GLU A 1 294 ? 50.524 -9.811 -2.337 1.00 86.25 294 GLU A N 1
ATOM 2282 C CA . GLU A 1 294 ? 51.077 -10.455 -1.131 1.00 86.25 294 GLU A CA 1
ATOM 2283 C C . GLU A 1 294 ? 50.685 -9.731 0.168 1.00 86.25 294 GLU A C 1
ATOM 2285 O O . GLU A 1 294 ? 50.670 -10.340 1.234 1.00 86.25 294 GLU A O 1
ATOM 2290 N N . ASN A 1 295 ? 50.332 -8.447 0.058 1.00 86.56 295 ASN A N 1
ATOM 2291 C CA . ASN A 1 295 ? 49.868 -7.605 1.159 1.00 86.56 295 ASN A CA 1
ATOM 2292 C C . ASN A 1 295 ? 48.330 -7.489 1.231 1.00 86.56 295 ASN A C 1
ATOM 2294 O O . ASN A 1 295 ? 47.821 -6.532 1.817 1.00 86.56 295 ASN A O 1
ATOM 2298 N N . TRP A 1 296 ? 47.581 -8.370 0.563 1.00 89.31 296 TRP A N 1
ATOM 2299 C CA . TRP A 1 296 ? 46.114 -8.395 0.607 1.00 89.31 296 TRP A CA 1
ATOM 2300 C C . TRP A 1 296 ? 45.587 -9.204 1.794 1.00 89.31 296 TRP A C 1
ATOM 2302 O O . TRP A 1 296 ? 46.280 -10.078 2.316 1.00 89.31 296 TRP A O 1
ATOM 2312 N N . ASP A 1 297 ? 44.349 -8.924 2.212 1.00 90.81 297 ASP A N 1
ATOM 2313 C CA . ASP A 1 297 ? 43.686 -9.710 3.250 1.00 90.81 297 ASP A CA 1
ATOM 2314 C C . ASP A 1 297 ? 43.176 -11.027 2.661 1.00 90.81 297 ASP A C 1
ATOM 2316 O O . ASP A 1 297 ? 42.123 -11.077 2.027 1.00 90.81 297 ASP A O 1
ATOM 2320 N N . MET A 1 298 ? 43.933 -12.102 2.876 1.00 90.19 298 MET A N 1
ATOM 2321 C CA . MET A 1 298 ? 43.596 -13.442 2.380 1.00 90.19 298 MET A CA 1
ATOM 2322 C C . MET A 1 298 ? 42.837 -14.295 3.406 1.00 90.19 298 MET A C 1
ATOM 2324 O O . MET A 1 298 ? 42.670 -15.497 3.198 1.00 90.19 298 MET A O 1
ATOM 2328 N N . ARG A 1 299 ? 42.434 -13.721 4.548 1.00 91.69 299 ARG A N 1
ATOM 2329 C CA . ARG A 1 299 ? 41.784 -14.482 5.622 1.00 91.69 299 ARG A CA 1
ATOM 2330 C C . ARG A 1 299 ? 40.368 -14.877 5.232 1.00 91.69 299 ARG A C 1
ATOM 2332 O O . ARG A 1 299 ? 39.621 -14.037 4.750 1.00 91.69 299 ARG A O 1
ATOM 2339 N N . THR A 1 300 ? 39.984 -16.113 5.528 1.00 91.62 300 THR A N 1
ATOM 2340 C CA . THR A 1 300 ? 38.594 -16.597 5.489 1.00 91.62 300 THR A CA 1
ATOM 2341 C C . THR A 1 300 ? 38.212 -17.170 6.846 1.00 91.62 300 THR A C 1
ATOM 2343 O O . THR A 1 300 ? 39.082 -17.582 7.614 1.00 91.62 300 THR A O 1
ATOM 2346 N N . ILE A 1 301 ? 36.920 -17.148 7.159 1.00 91.88 301 ILE A N 1
ATOM 2347 C CA . ILE A 1 301 ? 36.384 -17.734 8.387 1.00 91.88 301 ILE A CA 1
ATOM 2348 C C . ILE A 1 301 ? 36.362 -19.262 8.276 1.00 91.88 301 ILE A C 1
ATOM 2350 O O . ILE A 1 301 ? 36.065 -19.801 7.208 1.00 91.88 301 ILE A O 1
ATOM 2354 N N . HIS A 1 302 ? 36.654 -19.954 9.371 1.00 92.75 302 HIS A N 1
ATOM 2355 C CA . HIS A 1 302 ? 36.515 -21.401 9.487 1.00 92.75 302 HIS A CA 1
ATOM 2356 C C . HIS A 1 302 ? 35.999 -21.772 10.875 1.00 92.75 302 HIS A C 1
ATOM 2358 O O . HIS A 1 302 ? 36.435 -21.186 11.862 1.00 92.75 302 HIS A O 1
ATOM 2364 N N . ILE A 1 303 ? 35.088 -22.739 10.944 1.00 94.31 303 ILE A N 1
ATOM 2365 C CA . ILE A 1 303 ? 34.543 -23.270 12.196 1.00 94.31 303 ILE A CA 1
ATOM 2366 C C . ILE A 1 303 ? 34.784 -24.775 12.186 1.00 94.31 303 ILE A C 1
ATOM 2368 O O . ILE A 1 303 ? 34.363 -25.462 11.252 1.00 94.31 303 ILE A O 1
ATOM 2372 N N . GLU A 1 304 ? 35.477 -25.272 13.207 1.00 89.62 304 GLU A N 1
ATOM 2373 C CA . GLU A 1 304 ? 35.772 -26.700 13.336 1.00 89.62 304 GLU A CA 1
ATOM 2374 C C . GLU A 1 304 ? 34.465 -27.500 13.452 1.00 89.62 304 GLU A C 1
ATOM 2376 O O . GLU A 1 304 ? 33.625 -27.216 14.303 1.00 89.62 304 GLU A O 1
ATOM 2381 N N . GLY A 1 305 ? 34.297 -28.519 12.605 1.00 89.25 305 GLY A N 1
ATOM 2382 C CA . GLY A 1 305 ? 33.119 -29.395 12.620 1.00 89.25 305 GLY A CA 1
ATOM 2383 C C . GLY A 1 305 ? 31.862 -28.841 11.939 1.00 89.25 305 GLY A C 1
ATOM 2384 O O . GLY A 1 305 ? 30.867 -29.558 11.884 1.00 89.25 305 GLY A O 1
ATOM 2385 N N . ASN A 1 306 ? 31.901 -27.624 11.389 1.00 94.69 306 ASN A N 1
ATOM 2386 C CA . ASN A 1 306 ? 30.774 -27.040 10.664 1.00 94.69 306 ASN A CA 1
ATOM 2387 C C . ASN A 1 306 ? 30.726 -27.540 9.209 1.00 94.69 306 ASN A C 1
ATOM 2389 O O . ASN A 1 306 ? 31.657 -27.326 8.421 1.00 94.69 306 ASN A O 1
ATOM 2393 N N . ALA A 1 307 ? 29.614 -28.168 8.832 1.00 94.25 307 ALA A N 1
ATOM 2394 C CA . ALA A 1 307 ? 29.489 -28.879 7.561 1.00 94.25 307 ALA A CA 1
ATOM 2395 C C . ALA A 1 307 ? 29.458 -27.959 6.322 1.00 94.25 307 ALA A C 1
ATOM 2397 O O . ALA A 1 307 ? 29.659 -28.427 5.197 1.00 94.25 307 ALA A O 1
ATOM 2398 N N . CYS A 1 308 ? 29.271 -26.639 6.481 1.00 91.75 308 CYS A N 1
ATOM 2399 C CA . CYS A 1 308 ? 29.350 -25.697 5.354 1.00 91.75 308 CYS A CA 1
ATOM 2400 C C . CYS A 1 308 ? 30.737 -25.682 4.689 1.00 91.75 308 CYS A C 1
ATOM 2402 O O . CYS A 1 308 ? 30.851 -25.301 3.523 1.00 91.75 308 CYS A O 1
ATOM 2404 N N . PHE A 1 309 ? 31.783 -26.100 5.408 1.00 92.19 309 PHE A N 1
ATOM 2405 C CA . PHE A 1 309 ? 33.163 -26.119 4.921 1.00 92.19 309 PHE A CA 1
ATOM 2406 C C . PHE A 1 309 ? 33.601 -27.465 4.329 1.00 92.19 309 PHE A C 1
ATOM 2408 O O . PHE A 1 309 ? 34.748 -27.593 3.899 1.00 92.19 309 PHE A O 1
ATOM 2415 N N . ASP A 1 310 ? 32.722 -28.472 4.277 1.00 91.12 310 ASP A N 1
ATOM 2416 C CA . ASP A 1 310 ? 33.093 -29.827 3.847 1.00 91.12 310 ASP A CA 1
ATOM 2417 C C . ASP A 1 310 ? 33.396 -29.938 2.352 1.00 91.12 310 ASP A C 1
ATOM 2419 O O . ASP A 1 310 ? 34.208 -30.770 1.942 1.00 91.12 310 ASP A O 1
ATOM 2423 N N . CYS A 1 311 ? 32.761 -29.096 1.534 1.00 87.81 311 CYS A N 1
ATOM 2424 C CA . CYS A 1 311 ? 32.921 -29.120 0.080 1.00 87.81 311 CYS A CA 1
ATOM 2425 C C . CYS A 1 311 ? 33.960 -28.099 -0.400 1.00 87.81 311 CYS A C 1
ATOM 2427 O O . CYS A 1 311 ? 34.824 -28.423 -1.213 1.00 87.81 311 CYS A O 1
ATOM 2429 N N . HIS A 1 312 ? 33.871 -26.866 0.100 1.00 91.25 312 HIS A N 1
ATOM 2430 C CA . HIS A 1 312 ? 34.716 -25.742 -0.291 1.00 91.25 312 HIS A CA 1
ATOM 2431 C C . HIS A 1 312 ? 34.827 -24.727 0.857 1.00 91.25 312 HIS A C 1
ATOM 2433 O O . HIS A 1 312 ? 34.041 -24.741 1.803 1.00 91.25 312 HIS A O 1
ATOM 2439 N N . ARG A 1 313 ? 35.780 -23.795 0.761 1.00 91.25 313 ARG A N 1
ATOM 2440 C CA . ARG A 1 313 ? 35.857 -22.647 1.682 1.00 91.25 313 ARG A CA 1
ATOM 2441 C C . ARG A 1 313 ? 34.751 -21.634 1.385 1.00 91.25 313 ARG A C 1
ATOM 2443 O O . ARG A 1 313 ? 34.300 -21.525 0.245 1.00 91.25 313 ARG A O 1
ATOM 2450 N N . VAL A 1 314 ? 34.343 -20.848 2.381 1.00 90.31 314 VAL A N 1
ATOM 2451 C CA . VAL A 1 314 ? 33.265 -19.855 2.235 1.00 90.31 314 VAL A CA 1
ATOM 2452 C C . VAL A 1 314 ? 33.821 -18.433 2.319 1.00 90.31 314 VAL A C 1
ATOM 2454 O O . VAL A 1 314 ? 34.466 -18.059 3.294 1.00 90.31 314 VAL A O 1
ATOM 2457 N N . GLY A 1 315 ? 33.561 -17.625 1.286 1.00 89.06 315 GLY A N 1
ATOM 2458 C CA . GLY A 1 315 ? 33.865 -16.192 1.283 1.00 89.06 315 GLY A CA 1
ATOM 2459 C C . GLY A 1 315 ? 32.660 -15.395 1.777 1.00 89.06 315 GLY A C 1
ATOM 2460 O O . GLY A 1 315 ? 31.666 -15.277 1.055 1.00 89.06 315 GLY A O 1
ATOM 2461 N N . MET A 1 316 ? 32.734 -14.843 2.990 1.00 88.31 316 MET A N 1
ATOM 2462 C CA . MET A 1 316 ? 31.572 -14.224 3.644 1.00 88.31 316 MET A CA 1
ATOM 2463 C C . MET A 1 316 ? 31.095 -12.943 2.967 1.00 88.31 316 MET A C 1
ATOM 2465 O O . MET A 1 316 ? 29.896 -12.660 2.966 1.00 88.31 316 MET A O 1
ATOM 2469 N N . THR A 1 317 ? 31.989 -12.194 2.329 1.00 86.50 317 THR A N 1
ATOM 2470 C CA . THR A 1 317 ? 31.625 -10.975 1.597 1.00 86.50 317 THR A CA 1
ATOM 2471 C C . THR A 1 317 ? 30.821 -11.297 0.337 1.00 86.50 317 THR A C 1
ATOM 2473 O O . THR A 1 317 ? 29.784 -10.677 0.095 1.00 86.50 317 THR A O 1
ATOM 2476 N N . THR A 1 318 ? 31.209 -12.333 -0.414 1.00 87.19 318 THR A N 1
ATOM 2477 C CA . THR A 1 318 ? 30.430 -12.825 -1.567 1.00 87.19 318 THR A CA 1
ATOM 2478 C C . THR A 1 318 ? 29.124 -13.475 -1.137 1.00 87.19 318 THR A C 1
ATOM 2480 O O . THR A 1 318 ? 28.088 -13.216 -1.747 1.00 87.19 318 THR A O 1
ATOM 2483 N N . MET A 1 319 ? 29.136 -14.243 -0.045 1.00 86.81 319 MET A N 1
ATOM 2484 C CA . MET A 1 319 ? 27.917 -14.779 0.561 1.00 86.81 319 MET A CA 1
ATOM 2485 C C . MET A 1 319 ? 26.942 -13.644 0.916 1.00 86.81 319 MET A C 1
ATOM 2487 O O . MET A 1 319 ? 25.789 -13.650 0.490 1.00 86.81 319 MET A O 1
ATOM 2491 N N . SER A 1 320 ? 27.429 -12.596 1.587 1.00 85.88 320 SER A N 1
ATOM 2492 C CA . SER A 1 320 ? 26.646 -11.405 1.943 1.00 85.88 320 SER A CA 1
ATOM 2493 C C . SER A 1 320 ? 26.150 -10.641 0.708 1.00 85.88 320 SER A C 1
ATOM 2495 O O . SER A 1 320 ? 25.017 -10.158 0.693 1.00 85.88 320 SER A O 1
ATOM 2497 N N . LEU A 1 321 ? 26.966 -10.551 -0.351 1.00 85.19 321 LEU A N 1
ATOM 2498 C CA . LEU A 1 321 ? 26.605 -9.962 -1.645 1.00 85.19 321 LEU A CA 1
ATOM 2499 C C . LEU A 1 321 ? 25.484 -10.738 -2.346 1.00 85.19 321 LEU A C 1
ATOM 2501 O O . LEU A 1 321 ? 24.615 -10.129 -2.965 1.00 85.19 321 LEU A O 1
ATOM 2505 N N . PHE A 1 322 ? 25.483 -12.062 -2.268 1.00 87.56 322 PHE A N 1
ATOM 2506 C CA . PHE A 1 322 ? 24.424 -12.868 -2.862 1.00 87.56 322 PHE A CA 1
ATOM 2507 C C . PHE A 1 322 ? 23.147 -12.792 -2.025 1.00 87.56 322 PHE A C 1
ATOM 2509 O O . PHE A 1 322 ? 22.081 -12.494 -2.564 1.00 87.56 322 PHE A O 1
ATOM 2516 N N . MET A 1 323 ? 23.262 -12.923 -0.703 1.00 85.19 323 MET A N 1
ATOM 2517 C CA . MET A 1 323 ? 22.132 -12.810 0.223 1.00 85.19 323 MET A CA 1
ATOM 2518 C C . MET A 1 323 ? 21.444 -11.444 0.161 1.00 85.19 323 MET A C 1
ATOM 2520 O O . MET A 1 323 ? 20.216 -11.369 0.162 1.00 85.19 323 MET A O 1
ATOM 2524 N N . ARG A 1 324 ? 22.200 -10.343 0.035 1.00 81.12 324 ARG A N 1
ATOM 2525 C CA . ARG A 1 324 ? 21.608 -8.999 -0.121 1.00 81.12 324 ARG A CA 1
ATOM 2526 C C . ARG A 1 324 ? 20.886 -8.803 -1.459 1.00 81.12 324 ARG A C 1
ATOM 2528 O O . ARG A 1 324 ? 20.141 -7.837 -1.588 1.00 81.12 324 ARG A O 1
ATOM 2535 N N . ASN A 1 325 ? 21.129 -9.684 -2.429 1.00 79.00 325 ASN A N 1
ATOM 2536 C CA . ASN A 1 325 ? 20.512 -9.698 -3.754 1.00 79.00 325 ASN A CA 1
ATOM 2537 C C . ASN A 1 325 ? 19.586 -10.920 -3.927 1.00 79.00 325 ASN A C 1
ATOM 2539 O O . ASN A 1 325 ? 19.504 -11.492 -5.013 1.00 79.00 325 ASN A O 1
ATOM 2543 N N . ASP A 1 326 ? 18.907 -11.319 -2.848 1.00 76.19 326 ASP A N 1
ATOM 2544 C CA . ASP A 1 326 ? 17.916 -12.403 -2.743 1.00 76.19 326 ASP A CA 1
ATOM 2545 C C . ASP A 1 326 ? 18.383 -13.788 -3.237 1.00 76.19 326 ASP A C 1
ATOM 2547 O O . ASP A 1 326 ? 17.632 -14.526 -3.873 1.00 76.19 326 ASP A O 1
ATOM 2551 N N . TRP A 1 327 ? 19.633 -14.155 -2.955 1.00 83.94 327 TRP A N 1
ATOM 2552 C CA . TRP A 1 327 ? 20.062 -15.554 -2.989 1.00 83.94 327 TRP A CA 1
ATOM 2553 C C . TRP A 1 327 ? 19.976 -16.153 -1.586 1.00 83.94 327 TRP A C 1
ATOM 2555 O O . TRP A 1 327 ? 20.593 -15.631 -0.659 1.00 83.94 327 TRP A O 1
ATOM 2565 N N . ASP A 1 328 ? 19.229 -17.239 -1.417 1.00 84.38 328 ASP A N 1
ATOM 2566 C CA . ASP A 1 328 ? 19.112 -17.944 -0.138 1.00 84.38 328 ASP A CA 1
ATOM 2567 C C . ASP A 1 328 ? 19.975 -19.211 -0.166 1.00 84.38 328 ASP A C 1
ATOM 2569 O O . ASP A 1 328 ? 19.587 -20.180 -0.819 1.00 84.38 328 ASP A O 1
ATOM 2573 N N . PRO A 1 329 ? 21.116 -19.262 0.545 1.00 86.69 329 PRO A N 1
ATOM 2574 C CA . PRO A 1 329 ? 21.990 -20.432 0.534 1.00 86.69 329 PRO A CA 1
ATOM 2575 C C . PRO A 1 329 ? 21.259 -21.730 0.884 1.00 86.69 329 PRO A C 1
ATOM 2577 O O . PRO A 1 329 ? 21.544 -22.755 0.277 1.00 86.69 329 PRO A O 1
ATOM 2580 N N . ASN A 1 330 ? 20.243 -21.694 1.753 1.00 88.56 330 ASN A N 1
ATOM 2581 C CA . ASN A 1 330 ? 19.483 -22.890 2.125 1.00 88.56 330 ASN A CA 1
ATOM 2582 C C . ASN A 1 330 ? 18.600 -23.438 0.993 1.00 88.56 330 ASN A C 1
ATOM 2584 O O . ASN A 1 330 ? 18.168 -24.582 1.059 1.00 88.56 330 ASN A O 1
ATOM 2588 N N . GLN A 1 331 ? 18.315 -22.665 -0.056 1.00 86.19 331 GLN A N 1
ATOM 2589 C CA . GLN A 1 331 ? 17.563 -23.152 -1.222 1.00 86.19 331 GLN A CA 1
ATOM 2590 C C . GLN A 1 331 ? 18.454 -23.796 -2.282 1.00 86.19 331 GLN A C 1
ATOM 2592 O O . GLN A 1 331 ? 17.952 -24.507 -3.151 1.00 86.19 331 GLN A O 1
ATOM 2597 N N . HIS A 1 332 ? 19.766 -23.573 -2.204 1.00 84.44 332 HIS A N 1
ATOM 2598 C CA . HIS A 1 332 ? 20.712 -23.993 -3.237 1.00 84.44 332 HIS A CA 1
ATOM 2599 C C . HIS A 1 332 ? 21.825 -24.901 -2.701 1.00 84.44 332 HIS A C 1
ATOM 2601 O O . HIS A 1 332 ? 22.445 -25.618 -3.483 1.00 84.44 332 HIS A O 1
ATOM 2607 N N . MET A 1 333 ? 22.084 -24.883 -1.391 1.00 85.56 333 MET A N 1
ATOM 2608 C CA . MET A 1 333 ? 23.217 -25.554 -0.766 1.00 85.56 333 MET A CA 1
ATOM 2609 C C . MET A 1 333 ? 22.779 -26.503 0.361 1.00 85.56 333 MET A C 1
ATOM 2611 O O . MET A 1 333 ? 21.909 -26.154 1.163 1.00 85.56 333 MET A O 1
ATOM 2615 N N . PRO A 1 334 ? 23.403 -27.689 0.456 1.00 88.50 334 PRO A N 1
ATOM 2616 C CA . PRO A 1 334 ? 24.284 -28.281 -0.550 1.00 88.50 334 PRO A CA 1
ATOM 2617 C C . PRO A 1 334 ? 23.491 -28.641 -1.829 1.00 88.50 334 PRO A C 1
ATOM 2619 O O . PRO A 1 334 ? 22.316 -28.992 -1.728 1.00 88.50 334 PRO A O 1
ATOM 2622 N N . PRO A 1 335 ? 24.098 -28.619 -3.033 1.00 82.00 335 PRO A N 1
ATOM 2623 C CA . PRO A 1 335 ? 23.367 -28.740 -4.307 1.00 82.00 335 PRO A CA 1
ATOM 2624 C C . PRO A 1 335 ? 22.515 -30.006 -4.472 1.00 82.00 335 PRO A C 1
ATOM 2626 O O . PRO A 1 335 ? 21.550 -30.019 -5.231 1.00 82.00 335 PRO A O 1
ATOM 2629 N N . HIS A 1 336 ? 22.871 -31.086 -3.773 1.00 84.00 336 HIS A N 1
ATOM 2630 C CA . HIS A 1 336 ? 22.162 -32.367 -3.830 1.00 84.00 336 HIS A CA 1
ATOM 2631 C C . HIS A 1 336 ? 21.151 -32.569 -2.696 1.00 84.00 336 HIS A C 1
ATOM 2633 O O . HIS A 1 336 ? 20.403 -33.544 -2.725 1.00 84.00 336 HIS A O 1
ATOM 2639 N N . ASN A 1 337 ? 21.129 -31.679 -1.703 1.00 90.12 337 ASN A N 1
ATOM 2640 C CA . ASN A 1 337 ? 20.187 -31.730 -0.589 1.00 90.12 337 ASN A CA 1
ATOM 2641 C C . ASN A 1 337 ? 19.968 -30.327 0.017 1.00 90.12 337 ASN A C 1
ATOM 2643 O O . ASN A 1 337 ? 20.374 -30.096 1.158 1.00 90.12 337 ASN A O 1
ATOM 2647 N N . PRO A 1 338 ? 19.394 -29.365 -0.732 1.00 90.94 338 PRO A N 1
ATOM 2648 C CA . PRO A 1 338 ? 19.316 -27.984 -0.271 1.00 90.94 338 PRO A CA 1
ATOM 2649 C C . PRO A 1 338 ? 18.644 -27.835 1.097 1.00 90.94 338 PRO A C 1
ATOM 2651 O O . PRO A 1 338 ? 17.598 -28.430 1.360 1.00 90.94 338 PRO A O 1
ATOM 2654 N N . GLY A 1 339 ? 19.264 -27.043 1.970 1.00 88.94 339 GLY A N 1
ATOM 2655 C CA . GLY A 1 339 ? 18.744 -26.710 3.295 1.00 88.94 339 GLY A CA 1
ATOM 2656 C C . GLY A 1 339 ? 19.099 -27.726 4.377 1.00 88.94 339 GLY A C 1
ATOM 2657 O O . GLY A 1 339 ? 18.803 -27.491 5.547 1.00 88.94 339 GLY A O 1
ATOM 2658 N N . SER A 1 340 ? 19.777 -28.825 4.032 1.00 93.88 340 SER A N 1
ATOM 2659 C CA . SER A 1 340 ? 20.210 -29.819 5.019 1.00 93.88 340 SER A CA 1
ATOM 2660 C C . SER A 1 340 ? 21.271 -29.308 5.991 1.00 93.88 340 SER A C 1
ATOM 2662 O O . SER A 1 340 ? 21.455 -29.918 7.035 1.00 93.88 340 SER A O 1
ATOM 2664 N N . LEU A 1 341 ? 21.969 -28.222 5.641 1.00 93.75 341 LEU A N 1
ATOM 2665 C CA . LEU A 1 341 ? 23.026 -27.594 6.444 1.00 93.75 341 LEU A CA 1
ATOM 2666 C C . LEU A 1 341 ? 22.567 -26.267 7.063 1.00 93.75 341 LEU A C 1
ATOM 2668 O O . LEU A 1 341 ? 23.371 -25.372 7.302 1.00 93.75 341 LEU A O 1
ATOM 2672 N N . LYS A 1 342 ? 21.256 -26.100 7.269 1.00 91.25 342 LYS A N 1
ATOM 2673 C CA . LYS A 1 342 ? 20.683 -24.843 7.760 1.00 91.25 342 LYS A CA 1
ATOM 2674 C C . LYS A 1 342 ? 21.256 -24.417 9.112 1.00 91.25 342 LYS A C 1
ATOM 2676 O O . LYS A 1 342 ? 21.552 -23.240 9.285 1.00 91.25 342 LYS A O 1
ATOM 2681 N N . ASP A 1 343 ? 21.420 -25.357 10.036 1.00 90.69 343 ASP A N 1
ATOM 2682 C CA . ASP A 1 343 ? 21.913 -25.066 11.384 1.00 90.69 343 ASP A CA 1
ATOM 2683 C C . ASP A 1 343 ? 23.410 -24.704 11.356 1.00 90.69 343 ASP A C 1
ATOM 2685 O O . ASP A 1 343 ? 23.808 -23.698 11.942 1.00 90.69 343 ASP A O 1
ATOM 2689 N N . ASP A 1 344 ? 24.217 -25.432 10.575 1.00 93.88 344 ASP A N 1
ATOM 2690 C CA . ASP A 1 344 ? 25.617 -25.085 10.296 1.00 93.88 344 ASP A CA 1
ATOM 2691 C C . ASP A 1 344 ? 25.739 -23.695 9.646 1.00 93.88 344 ASP A C 1
ATOM 2693 O O . ASP A 1 344 ? 26.626 -22.903 9.970 1.00 93.88 344 ASP A O 1
ATOM 2697 N N . PHE A 1 345 ? 24.832 -23.357 8.730 1.00 93.44 345 PHE A N 1
ATOM 2698 C CA . PHE A 1 345 ? 24.825 -22.050 8.084 1.00 93.44 345 PHE A CA 1
ATOM 2699 C C . PHE A 1 345 ? 24.431 -20.925 9.055 1.00 93.44 345 PHE A C 1
ATOM 2701 O O . PHE A 1 345 ? 25.017 -19.840 9.018 1.00 93.44 345 PHE A O 1
ATOM 2708 N N . GLU A 1 346 ? 23.475 -21.167 9.956 1.00 89.88 346 GLU A N 1
ATOM 2709 C CA . GLU A 1 346 ? 23.118 -20.226 11.023 1.00 89.88 346 GLU A CA 1
ATOM 2710 C C . GLU A 1 346 ? 24.284 -19.999 11.996 1.00 89.88 346 GLU A C 1
ATOM 2712 O O . GLU A 1 346 ? 24.559 -18.850 12.359 1.00 89.88 346 GLU A O 1
ATOM 2717 N N . GLU A 1 347 ? 25.010 -21.059 12.360 1.00 92.56 347 GLU A N 1
ATOM 2718 C CA . GLU A 1 347 ? 26.235 -20.978 13.159 1.00 92.56 347 GLU A CA 1
ATOM 2719 C C . GLU A 1 347 ? 27.308 -20.135 12.453 1.00 92.56 347 GLU A C 1
ATOM 2721 O O . GLU A 1 347 ? 27.871 -19.215 13.053 1.00 92.56 347 GLU A O 1
ATOM 2726 N N . LEU A 1 348 ? 27.524 -20.361 11.155 1.00 92.75 348 LEU A N 1
ATOM 2727 C CA . LEU A 1 348 ? 28.460 -19.583 10.344 1.00 92.75 348 LEU A CA 1
ATOM 2728 C C . LEU A 1 348 ? 28.096 -18.090 10.296 1.00 92.75 348 LEU A C 1
ATOM 2730 O O . LEU A 1 348 ? 28.960 -17.223 10.454 1.00 92.75 348 LEU A O 1
ATOM 2734 N N . LEU A 1 349 ? 26.813 -17.763 10.113 1.00 90.31 349 LEU A N 1
ATOM 2735 C CA . LEU A 1 349 ? 26.341 -16.377 10.139 1.00 90.31 349 LEU A CA 1
ATOM 2736 C C . LEU A 1 349 ? 26.503 -15.735 11.521 1.00 90.31 349 LEU A C 1
ATOM 2738 O O . LEU A 1 349 ? 26.810 -14.543 11.603 1.00 90.31 349 LEU A O 1
ATOM 2742 N N . ALA A 1 350 ? 26.280 -16.489 12.599 1.00 86.69 350 ALA A N 1
ATOM 2743 C CA . ALA A 1 350 ? 26.484 -16.011 13.962 1.00 86.69 350 ALA A CA 1
ATOM 2744 C C . ALA A 1 350 ? 27.967 -15.718 14.228 1.00 86.69 350 ALA A C 1
ATOM 2746 O O . ALA A 1 350 ? 28.295 -14.640 14.727 1.00 86.69 350 ALA A O 1
ATOM 2747 N N . ALA A 1 351 ? 28.856 -16.621 13.813 1.00 89.81 351 ALA A N 1
ATOM 2748 C CA . ALA A 1 351 ? 30.299 -16.449 13.928 1.00 89.81 351 ALA A CA 1
ATOM 2749 C C . ALA A 1 351 ? 30.797 -15.228 13.146 1.00 89.81 351 ALA A C 1
ATOM 2751 O O . ALA A 1 351 ? 31.560 -14.414 13.663 1.00 89.81 351 ALA A O 1
ATOM 2752 N N . TRP A 1 352 ? 30.295 -15.039 11.923 1.00 89.50 352 TRP A N 1
ATOM 2753 C CA . TRP A 1 352 ? 30.622 -13.872 11.109 1.00 89.50 352 TRP A CA 1
ATOM 2754 C C . TRP A 1 352 ? 30.169 -12.555 11.747 1.00 89.50 352 TRP A C 1
ATOM 2756 O O . TRP A 1 352 ? 30.918 -11.584 11.737 1.00 89.50 352 TRP A O 1
ATOM 2766 N N . LYS A 1 353 ? 28.969 -12.519 12.344 1.00 86.00 353 LYS A N 1
ATOM 2767 C CA . LYS A 1 353 ? 28.446 -11.336 13.055 1.00 86.00 353 LYS A CA 1
ATOM 2768 C C . LYS A 1 353 ? 29.261 -10.985 14.297 1.00 86.00 353 LYS A C 1
ATOM 2770 O O . LYS A 1 353 ? 29.466 -9.806 14.567 1.00 86.00 353 LYS A O 1
ATOM 2775 N N . ASN A 1 354 ? 29.669 -11.994 15.060 1.00 83.31 354 ASN A N 1
ATOM 2776 C CA . ASN A 1 354 ? 30.395 -11.806 16.314 1.00 83.31 354 ASN A CA 1
ATOM 2777 C C . ASN A 1 354 ? 31.895 -11.562 16.087 1.00 83.31 354 ASN A C 1
ATOM 2779 O O . ASN A 1 354 ? 32.561 -10.996 16.955 1.00 83.31 354 ASN A O 1
ATOM 2783 N N . GLY A 1 355 ? 32.411 -11.964 14.926 1.00 85.25 355 GLY A N 1
ATOM 2784 C CA . GLY A 1 355 ? 33.837 -12.051 14.639 1.00 85.25 355 GLY A CA 1
ATOM 2785 C C . GLY A 1 355 ? 34.404 -13.402 15.105 1.00 85.25 355 GLY A C 1
ATOM 2786 O O . GLY A 1 355 ? 34.035 -13.872 16.192 1.00 85.25 355 GLY A O 1
ATOM 2787 N N . PRO A 1 356 ? 35.310 -14.034 14.332 1.00 86.00 356 PRO A N 1
ATOM 2788 C CA . PRO A 1 356 ? 35.970 -15.280 14.732 1.00 86.00 356 PRO A CA 1
ATOM 2789 C C . PRO A 1 356 ? 36.651 -15.183 16.097 1.00 86.00 356 PRO A C 1
ATOM 2791 O O . PRO A 1 356 ? 36.472 -16.050 16.940 1.00 86.00 356 PRO A O 1
ATOM 2794 N N . GLU A 1 357 ? 37.312 -14.060 16.381 1.00 83.69 357 GLU A N 1
ATOM 2795 C CA . GLU A 1 357 ? 37.966 -13.795 17.666 1.00 83.69 357 GLU A CA 1
ATOM 2796 C C . GLU A 1 357 ? 37.035 -13.835 18.893 1.00 83.69 357 GLU A C 1
ATOM 2798 O O . GLU A 1 357 ? 37.516 -14.020 20.011 1.00 83.69 357 GLU A O 1
ATOM 2803 N N . ASN A 1 358 ? 35.720 -13.674 18.705 1.00 84.50 358 ASN A N 1
ATOM 2804 C CA . ASN A 1 358 ? 34.721 -13.706 19.777 1.00 84.50 358 ASN A CA 1
ATOM 2805 C C . ASN A 1 358 ? 33.823 -14.951 19.721 1.00 84.50 358 ASN A C 1
ATOM 2807 O O . ASN A 1 358 ? 32.858 -15.041 20.483 1.00 84.50 358 ASN A O 1
ATOM 2811 N N . THR A 1 359 ? 34.107 -15.900 18.827 1.00 86.19 359 THR A N 1
ATOM 2812 C CA . THR A 1 359 ? 33.275 -17.088 18.621 1.00 86.19 359 THR A CA 1
ATOM 2813 C C . THR A 1 359 ? 34.080 -18.351 18.934 1.00 86.19 359 THR A C 1
ATOM 2815 O O . THR A 1 359 ? 35.040 -18.648 18.225 1.00 86.19 359 THR A O 1
ATOM 2818 N N . PRO A 1 360 ? 33.726 -19.120 19.981 1.00 84.81 360 PRO A N 1
ATOM 2819 C CA . PRO A 1 360 ? 34.450 -20.340 20.334 1.00 84.81 360 PRO A CA 1
ATOM 2820 C C . PRO A 1 360 ? 34.536 -21.331 19.165 1.00 84.81 360 PRO A C 1
ATOM 2822 O O . PRO A 1 360 ? 33.519 -21.643 18.556 1.00 84.81 360 PRO A O 1
ATOM 2825 N N . GLY A 1 361 ? 35.738 -21.837 18.871 1.00 86.12 361 GLY A N 1
ATOM 2826 C CA . GLY A 1 361 ? 35.962 -22.803 17.784 1.00 86.12 361 GLY A CA 1
ATOM 2827 C C . GLY A 1 361 ? 35.954 -22.203 16.372 1.00 86.12 361 GLY A C 1
ATOM 2828 O O . GLY A 1 361 ? 36.069 -22.950 15.401 1.00 86.12 361 GLY A O 1
ATOM 2829 N N . CYS A 1 362 ? 35.841 -20.876 16.254 1.00 92.44 362 CYS A N 1
ATOM 2830 C CA . CYS A 1 362 ? 35.913 -20.156 14.994 1.00 92.44 362 CYS A CA 1
ATOM 2831 C C . CYS A 1 362 ? 37.271 -19.466 14.840 1.00 92.44 362 CYS A C 1
ATOM 2833 O O . CYS A 1 362 ? 37.697 -18.706 15.704 1.00 92.44 362 CYS A O 1
ATOM 2835 N N . GLU A 1 363 ? 37.919 -19.664 13.699 1.00 93.06 363 GLU A N 1
ATOM 2836 C CA . GLU A 1 363 ? 39.271 -19.181 13.440 1.00 93.06 363 GLU A CA 1
ATOM 2837 C C . GLU A 1 363 ? 39.351 -18.425 12.111 1.00 93.06 363 GLU A C 1
ATOM 2839 O O . GLU A 1 363 ? 38.619 -18.703 11.155 1.00 93.06 363 GLU A O 1
ATOM 2844 N N . TRP A 1 364 ? 40.288 -17.479 12.029 1.00 93.06 364 TRP A N 1
ATOM 2845 C CA . TRP A 1 364 ? 40.716 -16.930 10.745 1.00 93.06 364 TRP A CA 1
ATOM 2846 C C . TRP A 1 364 ? 41.775 -17.845 10.141 1.00 93.06 364 TRP A C 1
ATOM 2848 O O . TRP A 1 364 ? 42.820 -18.077 10.747 1.00 93.06 364 TRP A O 1
ATOM 2858 N N . ILE A 1 365 ? 41.552 -18.313 8.917 1.00 92.38 365 ILE A N 1
ATOM 2859 C CA . ILE A 1 365 ? 42.515 -19.145 8.194 1.00 92.38 365 ILE A CA 1
ATOM 2860 C C . ILE A 1 365 ? 42.987 -18.456 6.920 1.00 92.38 365 ILE A C 1
ATOM 2862 O O . ILE A 1 365 ? 42.228 -17.743 6.261 1.00 92.38 365 ILE A O 1
ATOM 2866 N N . ILE A 1 366 ? 44.239 -18.706 6.544 1.00 92.06 366 ILE A N 1
ATOM 2867 C CA . ILE A 1 366 ? 44.710 -18.489 5.175 1.00 92.06 366 ILE A CA 1
ATOM 2868 C C . ILE A 1 366 ? 44.882 -19.848 4.483 1.00 92.06 366 ILE A C 1
ATOM 2870 O O . ILE A 1 366 ? 45.370 -20.794 5.117 1.00 92.06 366 ILE A O 1
ATOM 2874 N N . PRO A 1 367 ? 44.485 -19.973 3.205 1.00 90.44 367 PRO A N 1
ATOM 2875 C CA . PRO A 1 367 ? 44.600 -21.227 2.471 1.00 90.44 367 PRO A CA 1
ATOM 2876 C C . PRO A 1 367 ? 46.069 -21.593 2.197 1.00 90.44 367 PRO A C 1
ATOM 2878 O O . PRO A 1 367 ? 46.959 -20.744 2.320 1.00 90.44 367 PRO A O 1
ATOM 2881 N N . PRO A 1 368 ? 46.348 -22.850 1.804 1.00 89.56 368 PRO A N 1
ATOM 2882 C CA . PRO A 1 368 ? 47.673 -23.241 1.335 1.00 89.56 368 PRO A CA 1
ATOM 2883 C C . PRO A 1 368 ? 48.135 -22.356 0.169 1.00 89.56 368 PRO A C 1
ATOM 2885 O O . PRO A 1 368 ? 47.336 -21.987 -0.689 1.00 89.56 368 PRO A O 1
ATOM 2888 N N . ALA A 1 369 ? 49.425 -22.029 0.105 1.00 88.44 369 ALA A N 1
ATOM 2889 C CA . ALA A 1 369 ? 49.985 -21.173 -0.942 1.00 88.44 369 ALA A CA 1
ATOM 2890 C C . ALA A 1 369 ? 51.366 -21.680 -1.372 1.00 88.44 369 ALA A C 1
ATOM 2892 O O . ALA A 1 369 ? 52.328 -21.684 -0.600 1.00 88.44 369 ALA A O 1
ATOM 2893 N N . GLY A 1 370 ? 51.477 -22.126 -2.622 1.00 85.19 370 GLY A N 1
ATOM 2894 C CA . GLY A 1 370 ? 52.675 -22.782 -3.135 1.00 85.19 370 GLY A CA 1
ATOM 2895 C C . GLY A 1 370 ? 52.980 -24.055 -2.345 1.00 85.19 370 GLY A C 1
ATOM 2896 O O . GLY A 1 370 ? 52.189 -24.991 -2.337 1.00 85.19 370 GLY A O 1
ATOM 2897 N N . SER A 1 371 ? 54.137 -24.088 -1.682 1.00 77.81 371 SER A N 1
ATOM 2898 C CA . SER A 1 371 ? 54.533 -25.184 -0.789 1.00 77.81 371 SER A CA 1
ATOM 2899 C C . SER A 1 371 ? 54.168 -24.947 0.681 1.00 77.81 371 SER A C 1
ATOM 2901 O O . SER A 1 371 ? 54.464 -25.799 1.516 1.00 77.81 371 SER A O 1
ATOM 2903 N N . ALA A 1 372 ? 53.605 -23.786 1.028 1.00 81.06 372 ALA A N 1
ATOM 2904 C CA . ALA A 1 372 ? 53.217 -23.476 2.398 1.00 81.06 372 ALA A CA 1
ATOM 2905 C C . ALA A 1 372 ? 51.840 -24.091 2.712 1.00 81.06 372 ALA A C 1
ATOM 2907 O O . ALA A 1 372 ? 50.903 -23.884 1.934 1.00 81.06 372 ALA A O 1
ATOM 2908 N N . PRO A 1 373 ? 51.690 -24.823 3.834 1.00 83.50 373 PRO A N 1
ATOM 2909 C CA . PRO A 1 373 ? 50.389 -25.322 4.260 1.00 83.50 373 PRO A CA 1
ATOM 2910 C C . PRO A 1 373 ? 49.476 -24.164 4.682 1.00 83.50 373 PRO A C 1
ATOM 2912 O O . PRO A 1 373 ? 49.950 -23.084 5.048 1.00 83.50 373 PRO A O 1
ATOM 2915 N N . GLY A 1 374 ? 48.163 -24.406 4.658 1.00 86.31 374 GLY A N 1
ATOM 2916 C CA . GLY A 1 374 ? 47.195 -23.490 5.257 1.00 86.31 374 GLY A CA 1
ATOM 2917 C C . GLY A 1 374 ? 47.466 -23.324 6.753 1.00 86.31 374 GLY A C 1
ATOM 2918 O O . GLY A 1 374 ? 47.998 -24.230 7.402 1.00 86.31 374 GLY A O 1
ATOM 2919 N N . ARG A 1 375 ? 47.145 -22.153 7.304 1.00 90.50 375 ARG A N 1
ATOM 2920 C CA . ARG A 1 375 ? 47.386 -21.860 8.724 1.00 90.50 375 ARG A CA 1
ATOM 2921 C C . ARG A 1 375 ? 46.311 -20.960 9.313 1.00 90.50 375 ARG A C 1
ATOM 2923 O O . ARG A 1 375 ? 45.779 -20.092 8.621 1.00 90.50 375 ARG A O 1
ATOM 2930 N N . ILE A 1 376 ? 46.077 -21.140 10.607 1.00 90.69 376 ILE A N 1
ATOM 2931 C CA . ILE A 1 376 ? 45.307 -20.218 11.442 1.00 90.69 376 ILE A CA 1
ATOM 2932 C C . ILE A 1 376 ? 46.141 -18.949 11.660 1.00 90.69 376 ILE A C 1
ATOM 2934 O O . ILE A 1 376 ? 47.361 -19.018 11.838 1.00 90.69 376 ILE A O 1
ATOM 2938 N N . VAL A 1 377 ? 45.497 -17.788 11.610 1.00 89.62 377 VAL A N 1
ATOM 2939 C CA . VAL A 1 377 ? 46.116 -16.481 11.847 1.00 89.62 377 VAL A CA 1
ATOM 2940 C C . VAL A 1 377 ? 45.290 -15.685 12.852 1.00 89.62 377 VAL A C 1
ATOM 2942 O O . VAL A 1 377 ? 44.068 -15.746 12.844 1.00 89.62 377 VAL A O 1
ATOM 2945 N N . GLY A 1 378 ? 45.951 -14.936 13.731 1.00 79.75 378 GLY A N 1
ATOM 2946 C CA . GLY A 1 378 ? 45.283 -14.211 14.806 1.00 79.75 378 GLY A CA 1
ATOM 2947 C C . GLY A 1 378 ? 45.031 -12.736 14.498 1.00 79.75 378 GLY A C 1
ATOM 2948 O O . GLY A 1 378 ? 45.159 -12.240 13.372 1.00 79.75 378 GLY A O 1
ATOM 2949 N N . GLY A 1 379 ? 44.717 -11.994 15.562 1.00 74.25 379 GLY A N 1
ATOM 2950 C CA . GLY A 1 379 ? 44.564 -10.540 15.535 1.00 74.25 379 GLY A CA 1
ATOM 2951 C C . GLY A 1 379 ? 45.845 -9.764 15.182 1.00 74.25 379 GLY A C 1
ATOM 2952 O O . GLY A 1 379 ? 45.788 -8.548 15.033 1.00 74.25 379 GLY A O 1
ATOM 2953 N N . ASP A 1 380 ? 46.981 -10.422 15.012 1.00 81.62 380 ASP A N 1
ATOM 2954 C CA . ASP A 1 380 ? 48.263 -9.849 14.603 1.00 81.62 380 ASP A CA 1
ATOM 2955 C C . ASP A 1 380 ? 48.512 -9.917 13.085 1.00 81.62 380 ASP A C 1
ATOM 2957 O O . ASP A 1 380 ? 49.541 -9.434 12.612 1.00 81.62 380 ASP A O 1
ATOM 2961 N N . TYR A 1 381 ? 47.578 -10.476 12.301 1.00 88.38 381 TYR A N 1
ATOM 2962 C CA . TYR A 1 381 ? 47.716 -10.539 10.845 1.00 88.38 381 TYR A CA 1
ATOM 2963 C C . TYR A 1 381 ? 47.915 -9.129 10.243 1.00 88.38 381 TYR A C 1
ATOM 2965 O O . TYR A 1 381 ? 47.079 -8.253 10.467 1.00 88.38 381 TYR A O 1
ATOM 2973 N N . PRO A 1 382 ? 48.992 -8.877 9.477 1.00 82.88 382 PRO A N 1
ATOM 2974 C CA . PRO A 1 382 ? 49.407 -7.515 9.118 1.00 82.88 382 PRO A CA 1
ATOM 2975 C C . PRO A 1 382 ? 48.619 -6.888 7.960 1.00 82.88 382 PRO A C 1
ATOM 2977 O O . PRO A 1 382 ? 48.759 -5.694 7.708 1.00 82.88 382 PRO A O 1
ATOM 2980 N N . HIS A 1 383 ? 47.807 -7.671 7.246 1.00 88.88 383 HIS A N 1
ATOM 2981 C CA . HIS A 1 383 ? 47.157 -7.250 5.999 1.00 88.88 383 HIS A CA 1
ATOM 2982 C C . HIS A 1 383 ? 45.634 -7.160 6.108 1.00 88.88 383 HIS A C 1
ATOM 2984 O O . HIS A 1 383 ? 44.949 -7.314 5.106 1.00 88.88 383 HIS A O 1
ATOM 2990 N N . LYS A 1 384 ? 45.085 -6.949 7.311 1.00 88.19 384 LYS A N 1
ATOM 2991 C CA . LYS A 1 384 ? 43.629 -6.906 7.511 1.00 88.19 384 LYS A CA 1
ATOM 2992 C C . LYS A 1 384 ? 42.968 -5.824 6.660 1.00 88.19 384 LYS A C 1
ATOM 2994 O O . LYS A 1 384 ? 43.462 -4.699 6.600 1.00 88.19 384 LYS A O 1
ATOM 2999 N N . ALA A 1 385 ? 41.819 -6.144 6.081 1.00 87.25 385 ALA A N 1
ATOM 3000 C CA . ALA A 1 385 ? 41.006 -5.215 5.311 1.00 87.25 385 ALA A CA 1
ATOM 3001 C C . ALA A 1 385 ? 39.584 -5.111 5.877 1.00 87.25 385 ALA A C 1
ATOM 3003 O O . ALA A 1 385 ? 39.056 -6.060 6.451 1.00 87.25 385 ALA A O 1
ATOM 3004 N N . ALA A 1 386 ? 38.948 -3.956 5.670 1.00 84.19 386 ALA A N 1
ATOM 3005 C CA . ALA A 1 386 ? 37.620 -3.651 6.210 1.00 84.19 386 ALA A CA 1
ATOM 3006 C C . ALA A 1 386 ? 36.498 -4.542 5.647 1.00 84.19 386 ALA A C 1
ATOM 3008 O O . ALA A 1 386 ? 35.478 -4.725 6.299 1.00 84.19 386 ALA A O 1
ATOM 3009 N N . PHE A 1 387 ? 36.671 -5.135 4.458 1.00 84.00 387 PHE A N 1
ATOM 3010 C CA . PHE A 1 387 ? 35.680 -6.072 3.912 1.00 84.00 387 PHE A CA 1
ATOM 3011 C C . PHE A 1 387 ? 35.592 -7.386 4.702 1.00 84.00 387 PHE A C 1
ATOM 3013 O O . PHE A 1 387 ? 34.677 -8.168 4.457 1.00 84.00 387 PHE A O 1
ATOM 3020 N N . ASN A 1 388 ? 36.527 -7.622 5.632 1.00 86.06 388 ASN A N 1
ATOM 3021 C CA . ASN A 1 388 ? 36.498 -8.729 6.581 1.00 86.06 388 ASN A CA 1
ATOM 3022 C C . ASN A 1 388 ? 35.756 -8.400 7.891 1.00 86.06 388 ASN A C 1
ATOM 3024 O O . ASN A 1 388 ? 35.917 -9.098 8.890 1.00 86.06 388 ASN A O 1
ATOM 3028 N N . GLU A 1 389 ? 34.946 -7.341 7.882 1.00 81.00 389 GLU A N 1
ATOM 3029 C CA . GLU A 1 389 ? 34.032 -6.976 8.960 1.00 81.00 389 GLU A CA 1
ATOM 3030 C C . GLU A 1 389 ? 32.573 -7.187 8.510 1.00 81.00 389 GLU A C 1
ATOM 3032 O O . GLU A 1 389 ? 32.213 -6.871 7.369 1.00 81.00 389 GLU A O 1
ATOM 3037 N N . PRO A 1 390 ? 31.699 -7.718 9.382 1.00 69.94 390 PRO A N 1
ATOM 3038 C CA . PRO A 1 390 ? 30.303 -7.961 9.049 1.00 69.94 390 PRO A CA 1
ATOM 3039 C C . PRO A 1 390 ? 29.533 -6.655 8.794 1.00 69.94 390 PRO A C 1
ATOM 3041 O O . PRO A 1 390 ? 29.382 -5.820 9.685 1.00 69.94 390 PRO A O 1
ATOM 3044 N N . ASP A 1 391 ? 28.923 -6.510 7.611 1.00 65.50 391 ASP A N 1
ATOM 3045 C CA . ASP A 1 391 ? 27.880 -5.500 7.397 1.00 65.50 391 ASP A CA 1
ATOM 3046 C C . ASP A 1 391 ? 26.616 -5.911 8.172 1.00 65.50 391 ASP A C 1
ATOM 3048 O O . ASP A 1 391 ? 25.769 -6.677 7.698 1.00 65.50 391 ASP A O 1
ATOM 3052 N N . LEU A 1 392 ? 26.483 -5.401 9.398 1.00 58.91 392 LEU A N 1
ATOM 3053 C CA . LEU A 1 392 ? 25.371 -5.715 10.298 1.00 58.91 392 LEU A CA 1
ATOM 3054 C C . LEU A 1 392 ? 23.996 -5.350 9.703 1.00 58.91 392 LEU A C 1
ATOM 3056 O O . LEU A 1 392 ? 22.992 -5.966 10.070 1.00 58.91 392 LEU A O 1
ATOM 3060 N N . LYS A 1 393 ? 23.926 -4.415 8.739 1.00 51.59 393 LYS A N 1
ATOM 3061 C CA . LYS A 1 393 ? 22.683 -4.098 8.012 1.00 51.59 393 LYS A CA 1
ATOM 3062 C C . LYS A 1 393 ? 22.330 -5.170 6.977 1.00 51.59 393 LYS A C 1
ATOM 3064 O O . LYS A 1 393 ? 21.144 -5.392 6.725 1.00 51.59 393 LYS A O 1
ATOM 3069 N N . ALA A 1 394 ? 23.327 -5.838 6.394 1.00 48.22 394 ALA A N 1
ATOM 3070 C CA . ALA A 1 394 ? 23.135 -6.962 5.478 1.00 48.22 394 ALA A CA 1
ATOM 3071 C C . ALA A 1 394 ? 22.796 -8.263 6.231 1.00 48.22 394 ALA A C 1
ATOM 3073 O O . ALA A 1 394 ? 21.887 -8.990 5.834 1.00 48.22 394 ALA A O 1
ATOM 3074 N N . LEU A 1 395 ? 23.451 -8.524 7.366 1.00 48.25 395 LEU A N 1
ATOM 3075 C CA . LEU A 1 395 ? 23.304 -9.768 8.141 1.00 48.25 395 LEU A CA 1
ATOM 3076 C C . LEU A 1 395 ? 22.074 -9.801 9.066 1.00 48.25 395 LEU A C 1
ATOM 3078 O O . LEU A 1 395 ? 21.655 -10.875 9.511 1.00 48.25 395 LEU A O 1
ATOM 3082 N N . GLY A 1 396 ? 21.462 -8.645 9.335 1.00 41.53 396 GLY A N 1
ATOM 3083 C CA . GLY A 1 396 ? 20.152 -8.534 9.988 1.00 41.53 396 GLY A CA 1
ATOM 3084 C C . GLY A 1 396 ? 18.977 -9.011 9.120 1.00 41.53 396 GLY A C 1
ATOM 3085 O O . GLY A 1 396 ? 17.886 -9.215 9.643 1.00 41.53 396 GLY A O 1
ATOM 3086 N N . ARG A 1 397 ? 19.195 -9.238 7.814 1.00 44.59 397 ARG A N 1
ATOM 3087 C CA . ARG A 1 397 ? 18.192 -9.799 6.887 1.00 44.59 397 ARG A CA 1
ATOM 3088 C C . ARG A 1 397 ? 18.149 -11.336 6.884 1.00 44.59 397 ARG A C 1
ATOM 3090 O O . ARG A 1 397 ? 17.173 -11.906 6.418 1.00 44.59 397 ARG A O 1
ATOM 3097 N N . GLY A 1 398 ? 19.169 -12.008 7.437 1.00 34.56 398 GLY A N 1
ATOM 3098 C CA . GLY A 1 398 ? 19.365 -13.467 7.344 1.00 34.56 398 GLY A CA 1
ATOM 3099 C C . GLY A 1 398 ? 18.428 -14.354 8.179 1.00 34.56 398 GLY A C 1
ATOM 3100 O O . GLY A 1 398 ? 18.438 -15.559 7.982 1.00 34.56 398 GLY A O 1
ATOM 3101 N N . ASN A 1 399 ? 17.600 -13.782 9.065 1.00 32.19 399 ASN A N 1
ATOM 3102 C CA . ASN A 1 399 ? 16.531 -14.510 9.776 1.00 32.19 399 ASN A CA 1
ATOM 3103 C C . ASN A 1 399 ? 15.127 -14.208 9.225 1.00 32.19 399 ASN A C 1
ATOM 3105 O O . ASN A 1 399 ? 14.124 -14.558 9.852 1.00 32.19 399 ASN A O 1
ATOM 3109 N N . GLN A 1 400 ? 15.021 -13.558 8.063 1.00 33.72 400 GLN A N 1
ATOM 3110 C CA . GLN A 1 400 ? 13.738 -13.426 7.386 1.00 33.72 400 GLN A CA 1
ATOM 3111 C C . GLN A 1 400 ? 13.495 -14.656 6.511 1.00 33.72 400 GLN A C 1
ATOM 3113 O O . GLN A 1 400 ? 14.328 -15.044 5.697 1.00 33.72 400 GLN A O 1
ATOM 3118 N N . LYS A 1 401 ? 12.333 -15.279 6.727 1.00 27.69 401 LYS A N 1
ATOM 3119 C CA . LYS A 1 401 ? 11.764 -16.332 5.881 1.00 27.69 401 LYS A CA 1
ATOM 3120 C C . LYS A 1 401 ? 11.906 -15.982 4.389 1.00 27.69 401 LYS A C 1
ATOM 3122 O O . LYS A 1 401 ? 11.873 -14.801 4.045 1.00 27.69 401 LYS A O 1
ATOM 3127 N N . PRO A 1 402 ? 12.032 -16.999 3.518 1.00 26.45 402 PRO A N 1
ATOM 3128 C CA . PRO A 1 402 ? 12.456 -16.841 2.133 1.00 26.45 402 PRO A CA 1
ATOM 3129 C C . PRO A 1 402 ? 11.641 -15.783 1.399 1.00 26.45 402 PRO A C 1
ATOM 3131 O O . PRO A 1 402 ? 10.410 -15.843 1.380 1.00 26.45 402 PRO A O 1
ATOM 3134 N N . ARG A 1 403 ? 12.326 -14.862 0.716 1.00 30.44 403 ARG A N 1
ATOM 3135 C CA . ARG A 1 403 ? 11.688 -14.019 -0.287 1.00 30.44 403 ARG A CA 1
ATOM 3136 C C . ARG A 1 403 ? 11.707 -14.746 -1.627 1.00 30.44 403 ARG A C 1
ATOM 3138 O O . ARG A 1 403 ? 12.574 -14.523 -2.464 1.00 30.44 403 ARG A O 1
ATOM 3145 N N . MET A 1 404 ? 10.749 -15.662 -1.789 1.00 28.36 404 MET A N 1
ATOM 3146 C CA . MET A 1 404 ? 10.363 -16.205 -3.096 1.00 28.36 404 MET A CA 1
ATOM 3147 C C . MET A 1 404 ? 10.172 -15.042 -4.083 1.00 28.36 404 MET A C 1
ATOM 3149 O O . MET A 1 404 ? 9.710 -13.975 -3.668 1.00 28.36 404 MET A O 1
ATOM 3153 N N . ILE A 1 405 ? 10.469 -15.218 -5.378 1.00 40.00 405 ILE A N 1
ATOM 3154 C CA . ILE A 1 405 ? 10.005 -14.246 -6.380 1.00 40.00 405 ILE A CA 1
ATOM 3155 C C . ILE A 1 405 ? 8.491 -14.117 -6.208 1.00 40.00 405 ILE A C 1
ATOM 3157 O O . ILE A 1 405 ? 7.754 -15.058 -6.488 1.00 40.00 405 ILE A O 1
ATOM 3161 N N . ALA A 1 406 ? 8.031 -12.958 -5.750 1.00 32.69 406 ALA A N 1
ATOM 3162 C CA . ALA A 1 406 ? 6.624 -12.617 -5.793 1.00 32.69 406 ALA A CA 1
ATOM 3163 C C . ALA A 1 406 ? 6.461 -11.095 -5.730 1.00 32.69 406 ALA A C 1
ATOM 3165 O O . ALA A 1 406 ? 6.463 -10.499 -4.655 1.00 32.69 406 ALA A O 1
ATOM 3166 N N . GLU A 1 407 ? 6.235 -10.462 -6.882 1.00 41.78 407 GLU A N 1
ATOM 3167 C CA . GLU A 1 407 ? 5.065 -9.589 -6.926 1.00 41.78 407 GLU A CA 1
ATOM 3168 C C . GLU A 1 407 ? 3.839 -10.505 -7.147 1.00 41.78 407 GLU A C 1
ATOM 3170 O O . GLU A 1 407 ? 3.778 -11.182 -8.174 1.00 41.78 407 GLU A O 1
ATOM 3175 N N . PRO A 1 408 ? 2.845 -10.497 -6.244 1.00 48.06 408 PRO A N 1
ATOM 3176 C CA . PRO A 1 408 ? 3.038 -10.056 -4.869 1.00 48.06 408 PRO A CA 1
ATOM 3177 C C . PRO A 1 408 ? 2.386 -10.945 -3.806 1.00 48.06 408 PRO A C 1
ATOM 3179 O O . PRO A 1 408 ? 1.357 -11.581 -4.003 1.00 48.06 408 PRO A O 1
ATOM 3182 N N . GLU A 1 409 ? 2.919 -10.808 -2.591 1.00 74.31 409 GLU A N 1
ATOM 3183 C CA . GLU A 1 409 ? 2.227 -11.032 -1.312 1.00 74.31 409 GLU A CA 1
ATOM 3184 C C . GLU A 1 409 ? 0.906 -10.227 -1.177 1.00 74.31 409 GLU A C 1
ATOM 3186 O O . GLU A 1 409 ? 0.266 -10.241 -0.125 1.00 74.31 409 GLU A O 1
ATOM 3191 N N . TRP A 1 410 ? 0.497 -9.496 -2.219 1.00 90.62 410 TRP A N 1
ATOM 3192 C CA . TRP A 1 410 ? -0.801 -8.866 -2.394 1.00 90.62 410 TRP A CA 1
ATOM 3193 C C . TRP A 1 410 ? -1.722 -9.800 -3.173 1.00 90.62 410 TRP A C 1
ATOM 3195 O O . TRP A 1 410 ? -1.438 -10.196 -4.298 1.00 90.62 410 TRP A O 1
ATOM 3205 N N . THR A 1 411 ? -2.882 -10.097 -2.605 1.00 93.88 411 THR A N 1
ATOM 3206 C CA . THR A 1 411 ? -3.949 -10.825 -3.293 1.00 93.88 411 THR A CA 1
ATOM 3207 C C . THR A 1 411 ? -5.123 -9.886 -3.512 1.00 93.88 411 THR A C 1
ATOM 3209 O O . THR A 1 411 ? -5.617 -9.288 -2.553 1.00 93.88 411 THR A O 1
ATOM 3212 N N . GLN A 1 412 ? -5.594 -9.758 -4.756 1.00 95.31 412 GLN A N 1
ATOM 3213 C CA . GLN A 1 412 ? -6.850 -9.060 -5.021 1.00 95.31 412 GLN A CA 1
ATOM 3214 C C . GLN A 1 412 ? -8.001 -9.896 -4.450 1.00 95.31 412 GLN A C 1
ATOM 3216 O O . GLN A 1 412 ? -8.324 -10.962 -4.966 1.00 95.31 412 GLN A O 1
ATOM 3221 N N . SER A 1 413 ? -8.593 -9.414 -3.361 1.00 97.06 413 SER A N 1
ATOM 3222 C CA . SER A 1 413 ? -9.692 -10.071 -2.652 1.00 97.06 413 SER A CA 1
ATOM 3223 C C . SER A 1 413 ? -11.041 -9.761 -3.306 1.00 97.06 413 SER A C 1
ATOM 3225 O O . SER A 1 413 ? -11.875 -10.647 -3.469 1.00 97.06 413 SER A O 1
ATOM 3227 N N . TYR A 1 414 ? -11.241 -8.515 -3.748 1.00 98.06 414 TYR A N 1
ATOM 3228 C CA . TYR A 1 414 ? -12.439 -8.083 -4.464 1.00 98.06 414 TYR A CA 1
ATOM 3229 C C . TYR A 1 414 ? -12.075 -7.311 -5.730 1.00 98.06 414 TYR A C 1
ATOM 3231 O O . TYR A 1 414 ? -11.228 -6.411 -5.718 1.00 98.06 414 TYR A O 1
ATOM 3239 N N . LYS A 1 415 ? -12.777 -7.643 -6.810 1.00 96.50 415 LYS A N 1
ATOM 3240 C CA . LYS A 1 415 ? -12.817 -6.903 -8.067 1.00 96.50 415 LYS A CA 1
ATOM 3241 C C . LYS A 1 415 ? -14.281 -6.772 -8.462 1.00 96.50 415 LYS A C 1
ATOM 3243 O O . LYS A 1 415 ? -14.929 -7.798 -8.661 1.00 96.50 415 LYS A O 1
ATOM 3248 N N . ALA A 1 416 ? -14.795 -5.552 -8.555 1.00 95.94 416 ALA A N 1
ATOM 3249 C CA . ALA A 1 416 ? -16.180 -5.326 -8.954 1.00 95.94 416 ALA A CA 1
ATOM 3250 C C . ALA A 1 416 ? -16.483 -5.862 -10.367 1.00 95.94 416 ALA A C 1
ATOM 3252 O O . ALA A 1 416 ? -15.600 -5.938 -11.227 1.00 95.94 416 ALA A O 1
ATOM 3253 N N . GLY A 1 417 ? -17.750 -6.208 -10.609 1.00 94.19 417 GLY A N 1
ATOM 3254 C CA . GLY A 1 417 ? -18.269 -6.557 -11.931 1.00 94.19 417 GLY A CA 1
ATOM 3255 C C . GLY A 1 417 ? -18.550 -8.041 -12.149 1.00 94.19 417 GLY A C 1
ATOM 3256 O O . GLY A 1 417 ? -18.207 -8.578 -13.202 1.00 94.19 417 GLY A O 1
ATOM 3257 N N . TYR A 1 418 ? -19.159 -8.723 -11.177 1.00 94.94 418 TYR A N 1
ATOM 3258 C CA . TYR A 1 418 ? -19.571 -10.122 -11.334 1.00 94.94 418 TYR A CA 1
ATOM 3259 C C . TYR A 1 418 ? -20.885 -10.425 -10.613 1.00 94.94 418 TYR A C 1
ATOM 3261 O O . TYR A 1 418 ? -21.306 -9.693 -9.728 1.00 94.94 418 TYR A O 1
ATOM 3269 N N . VAL A 1 419 ? -21.522 -11.536 -10.980 1.00 95.44 419 VAL A N 1
ATOM 3270 C CA . VAL A 1 419 ? -22.695 -12.065 -10.272 1.00 95.44 419 VAL A CA 1
ATOM 3271 C C . VAL A 1 419 ? -22.236 -13.058 -9.201 1.00 95.44 419 VAL A C 1
ATOM 3273 O O . VAL A 1 419 ? -21.417 -13.946 -9.475 1.00 95.44 419 VAL A O 1
ATOM 3276 N N . ASP A 1 420 ? -22.697 -12.865 -7.970 1.00 95.38 420 ASP A N 1
ATOM 3277 C CA . ASP A 1 420 ? -22.375 -13.719 -6.831 1.00 95.38 420 ASP A CA 1
ATOM 3278 C C . ASP A 1 420 ? -23.143 -15.055 -6.861 1.00 95.38 420 ASP A C 1
ATOM 3280 O O . ASP A 1 420 ? -23.918 -15.338 -7.776 1.00 95.38 420 ASP A O 1
ATOM 3284 N N . ALA A 1 421 ? -22.900 -15.917 -5.870 1.00 92.88 421 ALA A N 1
ATOM 3285 C CA . ALA A 1 421 ? -23.518 -17.242 -5.810 1.00 92.88 421 ALA A CA 1
ATOM 3286 C C . ALA A 1 421 ? -25.046 -17.203 -5.613 1.00 92.88 421 ALA A C 1
ATOM 3288 O O . ALA A 1 421 ? -25.724 -18.190 -5.899 1.00 92.88 421 ALA A O 1
ATOM 3289 N N . ARG A 1 422 ? -25.589 -16.073 -5.147 1.00 92.38 422 ARG A N 1
ATOM 3290 C CA . ARG A 1 422 ? -27.019 -15.846 -4.912 1.00 92.38 422 ARG A CA 1
ATOM 3291 C C . ARG A 1 422 ? -27.701 -15.128 -6.083 1.00 92.38 422 ARG A C 1
ATOM 3293 O O . ARG A 1 422 ? -28.902 -14.885 -6.030 1.00 92.38 422 ARG A O 1
ATOM 3300 N N . GLY A 1 423 ? -26.968 -14.849 -7.162 1.00 94.50 423 GLY A N 1
ATOM 3301 C CA . GLY A 1 423 ? -27.503 -14.200 -8.357 1.00 94.50 423 GLY A CA 1
ATOM 3302 C C . GLY A 1 423 ? -27.523 -12.672 -8.280 1.00 94.50 423 GLY A C 1
ATOM 3303 O O . GLY A 1 423 ? -28.060 -12.040 -9.190 1.00 94.50 423 GLY A O 1
ATOM 3304 N N . HIS A 1 424 ? -26.930 -12.070 -7.245 1.00 93.25 424 HIS A N 1
ATOM 3305 C CA . HIS A 1 424 ? -26.830 -10.618 -7.116 1.00 93.25 424 HIS A CA 1
ATOM 3306 C C . HIS A 1 424 ? -25.580 -10.099 -7.822 1.00 93.25 424 HIS A C 1
ATOM 3308 O O . HIS A 1 424 ? -24.520 -10.725 -7.808 1.00 93.25 424 HIS A O 1
ATOM 3314 N N . TYR A 1 425 ? -25.688 -8.934 -8.453 1.00 92.88 425 TYR A N 1
ATOM 3315 C CA . TYR A 1 425 ? -24.566 -8.315 -9.148 1.00 92.88 425 TYR A CA 1
ATOM 3316 C C . TYR A 1 425 ? -23.691 -7.528 -8.164 1.00 92.88 425 TYR A C 1
ATOM 3318 O O . TYR A 1 425 ? -24.093 -6.473 -7.687 1.00 92.88 425 TYR A O 1
ATOM 3326 N N . ALA A 1 426 ? -22.487 -8.018 -7.876 1.00 95.44 426 ALA A N 1
ATOM 3327 C CA . ALA A 1 426 ? -21.488 -7.338 -7.060 1.00 95.44 426 ALA A CA 1
ATOM 3328 C C . ALA A 1 426 ? -20.669 -6.364 -7.928 1.00 95.44 426 ALA A C 1
ATOM 3330 O O . ALA A 1 426 ? -19.790 -6.769 -8.697 1.00 95.44 426 ALA A O 1
ATOM 3331 N N . GLY A 1 427 ? -20.983 -5.071 -7.820 1.00 91.75 427 GLY A N 1
ATOM 3332 C CA . GLY A 1 427 ? -20.399 -4.002 -8.636 1.00 91.75 427 GLY A CA 1
ATOM 3333 C C . GLY A 1 427 ? -19.842 -2.837 -7.816 1.00 91.75 427 GLY A C 1
ATOM 3334 O O . GLY A 1 427 ? -19.381 -3.008 -6.680 1.00 91.75 427 GLY A O 1
ATOM 3335 N N . GLY A 1 428 ? -19.886 -1.647 -8.412 1.00 91.25 428 GLY A N 1
ATOM 3336 C CA . GLY A 1 428 ? -19.584 -0.377 -7.757 1.00 91.25 428 GLY A CA 1
ATOM 3337 C C . GLY A 1 428 ? -18.273 0.271 -8.195 1.00 91.25 428 GLY A C 1
ATOM 3338 O O . GLY A 1 428 ? -17.365 -0.367 -8.732 1.00 91.25 428 GLY A O 1
ATOM 3339 N N . SER A 1 429 ? -18.182 1.570 -7.937 1.00 91.75 429 SER A N 1
ATOM 3340 C CA . SER A 1 429 ? -17.069 2.430 -8.322 1.00 91.75 429 SER A CA 1
ATOM 3341 C C . SER A 1 429 ? -16.023 2.611 -7.224 1.00 91.75 429 SER A C 1
ATOM 3343 O O . SER A 1 429 ? -14.839 2.709 -7.530 1.00 91.75 429 SER A O 1
ATOM 3345 N N . GLU A 1 430 ? -16.423 2.617 -5.950 1.00 96.75 430 GLU A N 1
ATOM 3346 C CA . GLU A 1 430 ? -15.518 2.815 -4.807 1.00 96.75 430 GLU A CA 1
ATOM 3347 C C . GLU A 1 430 ? -15.844 1.827 -3.675 1.00 96.75 430 GLU A C 1
ATOM 3349 O O . GLU A 1 430 ? -17.019 1.547 -3.427 1.00 96.75 430 GLU A O 1
ATOM 3354 N N . ILE A 1 431 ? -14.830 1.376 -2.926 1.00 98.44 431 ILE A N 1
ATOM 3355 C CA . ILE A 1 431 ? -15.016 0.825 -1.571 1.00 98.44 431 ILE A CA 1
ATOM 3356 C C . ILE A 1 431 ? -14.762 1.938 -0.552 1.00 98.44 431 ILE A C 1
ATOM 3358 O O . ILE A 1 431 ? -13.671 2.503 -0.491 1.00 98.44 431 ILE A O 1
ATOM 3362 N N . LEU A 1 432 ? -15.781 2.277 0.239 1.00 97.38 432 LEU A N 1
ATOM 3363 C CA . LEU A 1 432 ? -15.762 3.410 1.168 1.00 97.38 432 LEU A CA 1
ATOM 3364 C C . LEU A 1 432 ? -15.307 3.013 2.571 1.00 97.38 432 LEU A C 1
ATOM 3366 O O . LEU A 1 432 ? -14.543 3.755 3.188 1.00 97.38 432 LEU A O 1
ATOM 3370 N N . HIS A 1 433 ? -15.757 1.850 3.045 1.00 98.31 433 HIS A N 1
ATOM 3371 C CA . HIS A 1 433 ? -15.437 1.305 4.363 1.00 98.31 433 HIS A CA 1
ATOM 3372 C C . HIS A 1 433 ? -15.232 -0.204 4.280 1.00 98.31 433 HIS A C 1
ATOM 3374 O O . HIS A 1 433 ? -15.974 -0.884 3.572 1.00 98.31 433 HIS A O 1
ATOM 3380 N N . LEU A 1 434 ? -14.250 -0.699 5.026 1.00 98.50 434 LEU A N 1
ATOM 3381 C CA . LEU A 1 434 ? -14.091 -2.090 5.420 1.00 98.50 434 LEU A CA 1
ATOM 3382 C C . LEU A 1 434 ? -14.341 -2.181 6.923 1.00 98.50 434 LEU A C 1
ATOM 3384 O O . LEU A 1 434 ? -13.914 -1.295 7.658 1.00 98.50 434 LEU A O 1
ATOM 3388 N N . GLU A 1 435 ? -15.037 -3.228 7.355 1.00 98.31 435 GLU A N 1
ATOM 3389 C CA . GLU A 1 435 ? -15.380 -3.417 8.761 1.00 98.31 435 GLU A CA 1
ATOM 3390 C C . GLU A 1 435 ? -15.407 -4.902 9.127 1.00 98.31 435 GLU A C 1
ATOM 3392 O O . GLU A 1 435 ? -16.123 -5.701 8.511 1.00 98.31 435 GLU A O 1
ATOM 3397 N N . GLY A 1 436 ? -14.642 -5.278 10.150 1.00 98.19 436 GLY A N 1
ATOM 3398 C CA . GLY A 1 436 ? -14.741 -6.591 10.767 1.00 98.19 436 GLY A CA 1
ATOM 3399 C C . GLY A 1 436 ? -15.982 -6.694 11.652 1.00 98.19 436 GLY A C 1
ATOM 3400 O O . GLY A 1 436 ? -16.210 -5.856 12.518 1.00 98.19 436 GLY A O 1
ATOM 3401 N N . HIS A 1 437 ? -16.782 -7.746 11.483 1.00 98.38 437 HIS A N 1
ATOM 3402 C CA . HIS A 1 437 ? -17.936 -7.995 12.343 1.00 98.38 437 HIS A CA 1
ATOM 3403 C C . HIS A 1 437 ? -18.179 -9.491 12.532 1.00 98.38 437 HIS A C 1
ATOM 3405 O O . HIS A 1 437 ? -18.392 -10.227 11.568 1.00 98.38 437 HIS A O 1
ATOM 3411 N N . LYS A 1 438 ? -18.136 -9.944 13.794 1.00 96.19 438 LYS A N 1
ATOM 3412 C CA . LYS A 1 438 ? -18.408 -11.336 14.209 1.00 96.19 438 LYS A CA 1
ATOM 3413 C C . LYS A 1 438 ? -17.682 -12.389 13.352 1.00 96.19 438 LYS A C 1
ATOM 3415 O O . LYS A 1 438 ? -18.278 -13.359 12.894 1.00 96.19 438 LYS A O 1
ATOM 3420 N N . GLY A 1 439 ? -16.379 -12.183 13.134 1.00 96.19 439 GLY A N 1
ATOM 3421 C CA . GLY A 1 439 ? -15.512 -13.113 12.397 1.00 96.19 439 GLY A CA 1
ATOM 3422 C C . GLY A 1 439 ? -15.638 -13.050 10.872 1.00 96.19 439 GLY A C 1
ATOM 3423 O O . GLY A 1 439 ? -15.075 -13.900 10.188 1.00 96.19 439 GLY A O 1
ATOM 3424 N N . LYS A 1 440 ? -16.362 -12.063 10.337 1.00 98.25 440 LYS A N 1
ATOM 3425 C CA . LYS A 1 440 ? -16.528 -11.812 8.900 1.00 98.25 440 LYS A CA 1
ATOM 3426 C C . LYS A 1 440 ? -16.041 -10.414 8.550 1.00 98.25 440 LYS A C 1
ATOM 3428 O O . LYS A 1 440 ? -15.994 -9.545 9.420 1.00 98.25 440 LYS A O 1
ATOM 3433 N N . LEU A 1 441 ? -15.706 -10.194 7.283 1.00 98.81 441 LEU A N 1
ATOM 3434 C CA . LEU A 1 441 ? -15.337 -8.875 6.774 1.00 98.81 441 LEU A CA 1
ATOM 3435 C C . LEU A 1 441 ? -16.462 -8.331 5.894 1.00 98.81 441 LEU A C 1
ATOM 3437 O O . LEU A 1 441 ? -16.958 -9.038 5.020 1.00 98.81 441 LEU A O 1
ATOM 3441 N N . TYR A 1 442 ? -16.850 -7.079 6.111 1.00 98.88 442 TYR A N 1
ATOM 3442 C CA . TYR A 1 442 ? -17.875 -6.396 5.331 1.00 98.88 442 TYR A CA 1
ATOM 3443 C C . TYR A 1 442 ? -17.292 -5.169 4.632 1.00 98.88 442 TYR A C 1
ATOM 3445 O O . TYR A 1 442 ? -16.345 -4.560 5.127 1.00 98.88 442 TYR A O 1
ATOM 3453 N N . ALA A 1 443 ? -17.857 -4.804 3.481 1.00 98.75 443 ALA A N 1
ATOM 3454 C CA . ALA A 1 443 ? -17.462 -3.624 2.724 1.00 98.75 443 ALA A CA 1
ATOM 3455 C C . ALA A 1 443 ? -18.680 -2.801 2.301 1.00 98.75 443 ALA A C 1
ATOM 3457 O O . ALA A 1 443 ? -19.621 -3.339 1.723 1.00 98.75 443 ALA A O 1
ATOM 3458 N N . ALA A 1 444 ? -18.642 -1.492 2.533 1.00 98.44 444 ALA A N 1
ATOM 3459 C CA . ALA A 1 444 ? -19.611 -0.548 1.983 1.00 98.44 444 ALA A CA 1
ATOM 3460 C C . ALA A 1 444 ? -19.092 0.018 0.662 1.00 98.44 444 ALA A C 1
ATOM 3462 O O . ALA A 1 444 ? -17.990 0.577 0.627 1.00 98.44 444 ALA A O 1
ATOM 3463 N N . ASN A 1 445 ? -19.872 -0.103 -0.415 1.00 97.38 445 ASN A N 1
ATOM 3464 C CA . ASN A 1 445 ? -19.488 0.422 -1.725 1.00 97.38 445 ASN A CA 1
ATOM 3465 C C . ASN A 1 445 ? -20.284 1.679 -2.143 1.00 97.38 445 ASN A C 1
ATOM 3467 O O . ASN A 1 445 ? -21.219 2.144 -1.483 1.00 97.38 445 ASN A O 1
ATOM 3471 N N . SER A 1 446 ? -19.849 2.256 -3.258 1.00 93.88 446 SER A N 1
ATOM 3472 C CA . SER A 1 446 ? -20.404 3.436 -3.922 1.00 93.88 446 SER A CA 1
ATOM 3473 C C . SER A 1 446 ? -20.679 3.117 -5.383 1.00 93.88 446 SER A C 1
ATOM 3475 O O . SER A 1 446 ? -19.967 2.309 -5.972 1.00 93.88 446 SER A O 1
ATOM 3477 N N . TYR A 1 447 ? -21.668 3.783 -5.975 1.00 89.25 447 TYR A N 1
ATOM 3478 C CA . TYR A 1 447 ? -21.880 3.816 -7.430 1.00 89.25 447 TYR A CA 1
ATOM 3479 C C . TYR A 1 447 ? -21.717 5.240 -7.981 1.00 89.25 447 TYR A C 1
ATOM 3481 O O . TYR A 1 447 ? -22.255 5.593 -9.032 1.00 89.25 447 TYR A O 1
ATOM 3489 N N . TRP A 1 448 ? -20.993 6.097 -7.254 1.00 83.25 448 TRP A N 1
ATOM 3490 C CA . TRP A 1 448 ? -20.652 7.439 -7.711 1.00 83.25 448 TRP A CA 1
ATOM 3491 C C . TRP A 1 448 ? -19.858 7.367 -9.020 1.00 83.25 448 TRP A C 1
ATOM 3493 O O . TRP A 1 448 ? -18.850 6.672 -9.097 1.00 83.25 448 TRP A O 1
ATOM 3503 N N . MET A 1 449 ? -20.344 8.067 -10.045 1.00 75.56 449 MET A N 1
ATOM 3504 C CA . MET A 1 449 ? -19.834 8.056 -11.418 1.00 75.56 449 MET A CA 1
ATOM 3505 C C . MET A 1 449 ? -19.840 6.696 -12.139 1.00 75.56 449 MET A C 1
ATOM 3507 O O . MET A 1 449 ? -19.184 6.548 -13.173 1.00 75.56 449 MET A O 1
ATOM 3511 N N . ASP A 1 450 ? -20.579 5.700 -11.644 1.00 78.38 450 ASP A N 1
ATOM 3512 C CA . ASP A 1 450 ? -20.752 4.436 -12.362 1.00 78.38 450 ASP A CA 1
ATOM 3513 C C . ASP A 1 450 ? -21.811 4.605 -13.475 1.00 78.38 450 ASP A C 1
ATOM 3515 O O . ASP A 1 450 ? -22.972 4.874 -13.163 1.00 78.38 450 ASP A O 1
ATOM 3519 N N . PRO A 1 451 ? -21.475 4.427 -14.767 1.00 73.00 451 PRO A N 1
ATOM 3520 C CA . PRO A 1 451 ? -22.399 4.643 -15.884 1.00 73.00 451 PRO A CA 1
ATOM 3521 C C . PRO A 1 451 ? -23.575 3.657 -15.940 1.00 73.00 451 PRO A C 1
ATOM 3523 O O . PRO A 1 451 ? -24.498 3.850 -16.728 1.00 73.00 451 PRO A O 1
ATOM 3526 N N . SER A 1 452 ? -23.579 2.600 -15.121 1.00 72.44 452 SER A N 1
ATOM 3527 C CA . SER A 1 452 ? -24.754 1.737 -14.943 1.00 72.44 452 SER A CA 1
ATOM 3528 C C . SER A 1 452 ? -25.841 2.370 -14.064 1.00 72.44 452 SER A C 1
ATOM 3530 O O . SER A 1 452 ? -26.998 1.950 -14.120 1.00 72.44 452 SER A O 1
ATOM 3532 N N . ASN A 1 453 ? -25.501 3.399 -13.282 1.00 71.06 453 ASN A N 1
ATOM 3533 C CA . ASN A 1 453 ? -26.423 4.140 -12.429 1.00 71.06 453 ASN A CA 1
ATOM 3534 C C . ASN A 1 453 ? -27.152 5.229 -13.231 1.00 71.06 453 ASN A C 1
ATOM 3536 O O . ASN A 1 453 ? -26.547 5.923 -14.044 1.00 71.06 453 ASN A O 1
ATOM 3540 N N . ILE A 1 454 ? -28.452 5.420 -12.984 1.00 66.38 454 ILE A N 1
ATOM 3541 C CA . ILE A 1 454 ? -29.295 6.372 -13.729 1.00 66.38 454 ILE A CA 1
ATOM 3542 C C . ILE A 1 454 ? -28.848 7.838 -13.649 1.00 66.38 454 ILE A C 1
ATOM 3544 O O . ILE A 1 454 ? -29.226 8.627 -14.509 1.00 66.38 454 ILE A O 1
ATOM 3548 N N . TRP A 1 455 ? -28.068 8.217 -12.635 1.00 66.44 455 TRP A N 1
ATOM 3549 C CA . TRP A 1 455 ? -27.483 9.554 -12.524 1.00 66.44 455 TRP A CA 1
ATOM 3550 C C . TRP A 1 455 ? -26.280 9.762 -13.447 1.00 66.44 455 TRP A C 1
ATOM 3552 O O . TRP A 1 455 ? -25.889 10.908 -13.657 1.00 66.44 455 TRP A O 1
ATOM 3562 N N . TYR A 1 456 ? -25.713 8.681 -13.996 1.00 62.72 456 TYR A N 1
ATOM 3563 C CA . TYR A 1 456 ? -24.533 8.690 -14.871 1.00 62.72 456 TYR A CA 1
ATOM 3564 C C . TYR A 1 456 ? -24.721 7.891 -16.170 1.00 62.72 456 TYR A C 1
ATOM 3566 O O . TYR A 1 456 ? -23.741 7.629 -16.863 1.00 62.72 456 TYR A O 1
ATOM 3574 N N . GLY A 1 457 ? -25.957 7.509 -16.505 1.00 54.12 457 GLY A N 1
ATOM 3575 C CA . GLY A 1 457 ? -26.302 6.914 -17.800 1.00 54.12 457 GLY A CA 1
ATOM 3576 C C . GLY A 1 457 ? -27.015 5.575 -17.797 1.00 54.12 457 GLY A C 1
ATOM 3577 O O . GLY A 1 457 ? -27.421 5.071 -18.850 1.00 54.12 457 GLY A O 1
ATOM 3578 N N . GLY A 1 458 ? -27.240 5.025 -16.610 1.00 59.66 458 GLY A N 1
ATOM 3579 C CA . GLY A 1 458 ? -28.068 3.853 -16.396 1.00 59.66 458 GLY A CA 1
ATOM 3580 C C . GLY A 1 458 ? -29.500 4.057 -16.881 1.00 59.66 458 GLY A C 1
ATOM 3581 O O . GLY A 1 458 ? -30.049 5.159 -16.856 1.00 59.66 458 GLY A O 1
ATOM 3582 N N . LYS A 1 459 ? -30.143 2.966 -17.301 1.00 63.88 459 LYS A N 1
ATOM 3583 C CA . LYS A 1 459 ? -31.520 3.000 -17.830 1.00 63.88 459 LYS A CA 1
ATOM 3584 C C . LYS A 1 459 ? -32.558 2.423 -16.885 1.00 63.88 459 LYS A C 1
ATOM 3586 O O . LYS A 1 459 ? -33.742 2.709 -17.052 1.00 63.88 459 LYS A O 1
ATOM 3591 N N . ASP A 1 460 ? -32.131 1.607 -15.929 1.00 68.50 460 ASP A N 1
ATOM 3592 C CA . ASP A 1 460 ? -33.037 0.938 -15.011 1.00 68.50 460 ASP A CA 1
ATOM 3593 C C . ASP A 1 460 ? -33.094 1.694 -13.672 1.00 68.50 460 ASP A C 1
ATOM 3595 O O . ASP A 1 460 ? -32.142 1.660 -12.893 1.00 68.50 460 ASP A O 1
ATOM 3599 N N . PRO A 1 461 ? -34.204 2.398 -13.376 1.00 67.81 461 PRO A N 1
ATOM 3600 C CA . PRO A 1 461 ? -34.372 3.105 -12.111 1.00 67.81 461 PRO A CA 1
ATOM 3601 C C . PRO A 1 461 ? -34.580 2.166 -10.916 1.00 67.81 461 PRO A C 1
ATOM 3603 O O . PRO A 1 461 ? -34.658 2.653 -9.790 1.00 67.81 461 PRO A O 1
ATOM 3606 N N . LYS A 1 462 ? -34.732 0.856 -11.150 1.00 69.81 462 LYS A N 1
ATOM 3607 C CA . LYS A 1 462 ? -34.864 -0.162 -10.106 1.00 69.81 462 LYS A CA 1
ATOM 3608 C C . LYS A 1 462 ? -33.534 -0.804 -9.733 1.00 69.81 462 LYS A C 1
ATOM 3610 O O . LYS A 1 462 ? -33.493 -1.454 -8.692 1.00 69.81 462 LYS A O 1
ATOM 3615 N N . THR A 1 463 ? -32.478 -0.624 -10.532 1.00 68.25 463 THR A N 1
ATOM 3616 C CA . THR A 1 463 ? -31.152 -1.144 -10.190 1.00 68.25 463 THR A CA 1
ATOM 3617 C C . THR A 1 463 ? -30.737 -0.573 -8.836 1.00 68.25 463 THR A C 1
ATOM 3619 O O . THR A 1 463 ? -30.768 0.651 -8.668 1.00 68.25 463 THR A O 1
ATOM 3622 N N . PRO A 1 464 ? -30.387 -1.421 -7.858 1.00 65.19 464 PRO A N 1
ATOM 3623 C CA . PRO A 1 464 ? -29.854 -0.958 -6.589 1.00 65.19 464 PRO A CA 1
ATOM 3624 C C . PRO A 1 464 ? -28.510 -0.274 -6.822 1.00 65.19 464 PRO A C 1
ATOM 3626 O O . PRO A 1 464 ? -27.742 -0.673 -7.692 1.00 65.19 464 PRO A O 1
ATOM 3629 N N . TRP A 1 465 ? -28.257 0.807 -6.089 1.00 75.25 465 TRP A N 1
ATOM 3630 C CA . TRP A 1 465 ? -27.040 1.591 -6.277 1.00 75.25 465 TRP A CA 1
ATOM 3631 C C . TRP A 1 465 ? -25.974 1.046 -5.347 1.00 75.25 465 TRP A C 1
ATOM 3633 O O . TRP A 1 465 ? -25.317 0.088 -5.700 1.00 75.25 465 TRP A O 1
ATOM 3643 N N . SER A 1 466 ? -25.839 1.569 -4.134 1.00 93.00 466 SER A N 1
ATOM 3644 C CA . SER A 1 466 ? -24.869 1.032 -3.178 1.00 93.00 466 SER A CA 1
ATOM 3645 C C . SER A 1 466 ? -25.307 -0.280 -2.521 1.00 93.00 466 SER A C 1
ATOM 3647 O O . SER A 1 466 ? -26.489 -0.632 -2.444 1.00 93.00 466 SER A O 1
ATOM 3649 N N . GLN A 1 467 ? -24.306 -1.003 -2.035 1.00 96.62 467 GLN A N 1
ATOM 3650 C CA . GLN A 1 467 ? -24.391 -2.340 -1.479 1.00 96.62 467 GLN A CA 1
ATOM 3651 C C . GLN A 1 467 ? -23.495 -2.455 -0.242 1.00 96.62 467 GLN A C 1
ATOM 3653 O O . GLN A 1 467 ? -22.473 -1.768 -0.126 1.00 96.62 467 GLN A O 1
ATOM 3658 N N . ILE A 1 468 ? -23.857 -3.381 0.645 1.00 98.56 468 ILE A N 1
ATOM 3659 C CA . ILE A 1 468 ? -22.932 -3.970 1.612 1.00 98.56 468 ILE A CA 1
ATOM 3660 C C . ILE A 1 468 ? -22.514 -5.334 1.076 1.00 98.56 468 ILE A C 1
ATOM 3662 O O . ILE A 1 468 ? -23.355 -6.189 0.796 1.00 98.56 468 ILE A O 1
ATOM 3666 N N . LEU A 1 469 ? -21.210 -5.522 0.922 1.00 98.69 469 LEU A N 1
ATOM 3667 C CA . LEU A 1 469 ? -20.587 -6.772 0.506 1.00 98.69 469 LEU A CA 1
ATOM 3668 C C . LEU A 1 469 ? -20.061 -7.503 1.741 1.00 98.69 469 LEU A C 1
ATOM 3670 O O . LEU A 1 469 ? -19.623 -6.861 2.694 1.00 98.69 469 LEU A O 1
ATOM 3674 N N . ARG A 1 470 ? -20.063 -8.833 1.720 1.00 98.56 470 ARG A N 1
ATOM 3675 C CA . ARG A 1 470 ? -19.603 -9.684 2.822 1.00 98.56 470 ARG A CA 1
ATOM 3676 C C . ARG A 1 470 ? -18.622 -10.734 2.324 1.00 98.56 470 ARG A C 1
ATOM 3678 O O . ARG A 1 470 ? -18.847 -11.360 1.292 1.00 98.56 470 ARG A O 1
ATOM 3685 N N . LEU A 1 471 ? -17.572 -10.958 3.101 1.00 98.62 471 LEU A N 1
ATOM 3686 C CA . LEU A 1 471 ? -16.611 -12.038 2.945 1.00 98.62 471 LEU A CA 1
ATOM 3687 C C . LEU A 1 471 ? -16.645 -12.914 4.204 1.00 98.62 471 LEU A C 1
ATOM 3689 O O . LEU A 1 471 ? -16.305 -12.463 5.300 1.00 98.62 471 LEU A O 1
ATOM 3693 N N . ASP A 1 472 ? -17.064 -14.170 4.040 1.00 96.94 472 ASP A N 1
ATOM 3694 C CA . ASP A 1 472 ? -17.255 -15.116 5.152 1.00 96.94 472 ASP A CA 1
ATOM 3695 C C . ASP A 1 472 ? -15.962 -15.814 5.601 1.00 96.94 472 ASP A C 1
ATOM 3697 O O . ASP A 1 472 ? -15.906 -16.373 6.694 1.00 96.94 472 ASP A O 1
ATOM 3701 N N . GLY A 1 473 ? -14.916 -15.784 4.776 1.00 95.19 473 GLY A N 1
ATOM 3702 C CA . GLY A 1 473 ? -13.630 -16.394 5.087 1.00 95.19 473 GLY A CA 1
ATOM 3703 C C . GLY A 1 473 ? -12.505 -15.845 4.211 1.00 95.19 473 GLY A C 1
ATOM 3704 O O . GLY A 1 473 ? -12.766 -15.305 3.136 1.00 95.19 473 GLY A O 1
ATOM 3705 N N . PRO A 1 474 ? -11.240 -16.025 4.618 1.00 91.88 474 PRO A N 1
ATOM 3706 C CA . PRO A 1 474 ? -10.093 -15.362 3.997 1.00 91.88 474 PRO A CA 1
ATOM 3707 C C . PRO A 1 474 ? -9.865 -15.732 2.527 1.00 91.88 474 PRO A C 1
ATOM 3709 O O . PRO A 1 474 ? -9.323 -14.929 1.770 1.00 91.88 474 PRO A O 1
ATOM 3712 N N . ASN A 1 475 ? -10.276 -16.936 2.123 1.00 89.62 475 ASN A N 1
ATOM 3713 C CA . ASN A 1 475 ? -10.182 -17.440 0.748 1.00 89.62 475 ASN A CA 1
ATOM 3714 C C . ASN A 1 475 ? -11.568 -17.584 0.095 1.00 89.62 475 ASN A C 1
ATOM 3716 O O . ASN A 1 475 ? -11.717 -18.280 -0.907 1.00 89.62 475 ASN A O 1
ATOM 3720 N N . GLY A 1 476 ? -12.593 -16.989 0.711 1.00 91.44 476 GLY A N 1
ATOM 3721 C CA . GLY A 1 476 ? -13.953 -16.991 0.194 1.00 91.44 476 GLY A CA 1
ATOM 3722 C C . GLY A 1 476 ? -14.119 -16.040 -0.988 1.00 91.44 476 GLY A C 1
ATOM 3723 O O . GLY A 1 476 ? -13.232 -15.259 -1.329 1.00 91.44 476 GLY A O 1
ATOM 3724 N N . LYS A 1 477 ? -15.299 -16.091 -1.599 1.00 95.81 477 LYS A N 1
ATOM 3725 C CA . LYS A 1 477 ? -15.741 -15.094 -2.572 1.00 95.81 477 LYS A CA 1
ATOM 3726 C C . LYS A 1 477 ? -16.601 -14.065 -1.845 1.00 95.81 477 LYS A C 1
ATOM 3728 O O . LYS A 1 477 ? -17.349 -14.428 -0.941 1.00 95.81 477 LYS A O 1
ATOM 3733 N N . TRP A 1 478 ? -16.487 -12.799 -2.230 1.00 98.38 478 TRP A N 1
ATOM 3734 C CA . TRP A 1 478 ? -17.393 -11.779 -1.716 1.00 98.38 478 TRP A CA 1
ATOM 3735 C C . TRP A 1 478 ? -18.807 -12.011 -2.251 1.00 98.38 478 TRP A C 1
ATOM 3737 O O . TRP A 1 478 ? -18.996 -12.430 -3.395 1.00 98.38 478 TRP A O 1
ATOM 3747 N N . GLU A 1 479 ? -19.793 -11.717 -1.417 1.00 98.00 479 GLU A N 1
ATOM 3748 C CA . GLU A 1 479 ? -21.209 -11.786 -1.763 1.00 98.00 479 GLU A CA 1
ATOM 3749 C C . GLU A 1 479 ? -21.907 -10.475 -1.424 1.00 98.00 479 GLU A C 1
ATOM 3751 O O . GLU A 1 479 ? -21.514 -9.776 -0.487 1.00 98.00 479 GLU A O 1
ATOM 3756 N N . VAL A 1 480 ? -22.976 -10.156 -2.148 1.00 97.88 480 VAL A N 1
ATOM 3757 C CA . VAL A 1 480 ? -23.850 -9.038 -1.803 1.00 97.88 480 VAL A CA 1
ATOM 3758 C C . VAL A 1 480 ? -24.687 -9.446 -0.592 1.00 97.88 480 VAL A C 1
ATOM 3760 O O . VAL A 1 480 ? -25.445 -10.415 -0.618 1.00 97.88 480 VAL A O 1
ATOM 3763 N N . ASP A 1 481 ? -24.522 -8.737 0.517 1.00 98.06 481 ASP A N 1
ATOM 3764 C CA . ASP A 1 481 ? -25.248 -8.995 1.763 1.00 98.06 481 ASP A CA 1
ATOM 3765 C C . ASP A 1 481 ? -26.456 -8.067 1.922 1.00 98.06 481 ASP A C 1
ATOM 3767 O O . ASP A 1 481 ? -27.497 -8.493 2.418 1.00 98.06 481 ASP A O 1
ATOM 3771 N N . LEU A 1 482 ? -26.340 -6.829 1.432 1.00 97.75 482 LEU A N 1
ATOM 3772 C CA . LEU A 1 482 ? -27.437 -5.869 1.342 1.00 97.75 482 LEU A CA 1
ATOM 3773 C C . LEU A 1 482 ? -27.341 -5.069 0.047 1.00 97.75 482 LEU A C 1
ATOM 3775 O O . LEU A 1 482 ? -26.293 -4.515 -0.271 1.00 97.75 482 LEU A O 1
ATOM 3779 N N . GLU A 1 483 ? -28.467 -4.919 -0.637 1.00 95.19 483 GLU A N 1
ATOM 3780 C CA . GLU A 1 483 ? -28.673 -3.898 -1.659 1.00 95.19 483 GLU A CA 1
ATOM 3781 C C . GLU A 1 483 ? -29.479 -2.757 -1.030 1.00 95.19 483 GLU A C 1
ATOM 3783 O O . GLU A 1 483 ? -30.611 -2.965 -0.596 1.00 95.19 483 GLU A O 1
ATOM 3788 N N . LEU A 1 484 ? -28.925 -1.541 -0.957 1.00 92.88 484 LEU A N 1
ATOM 3789 C CA . LEU A 1 484 ? -29.575 -0.435 -0.232 1.00 92.88 484 LEU A CA 1
ATOM 3790 C C . LEU A 1 484 ? -30.832 0.095 -0.953 1.00 92.88 484 LEU A C 1
ATOM 3792 O O . LEU A 1 484 ? -31.584 0.910 -0.408 1.00 92.88 484 LEU A O 1
ATOM 3796 N N . GLY A 1 485 ? -31.070 -0.365 -2.182 1.00 86.38 485 GLY A N 1
ATOM 3797 C CA . GLY A 1 485 ? -32.176 0.049 -3.033 1.00 86.38 485 GLY A CA 1
ATOM 3798 C C . GLY A 1 485 ? -31.885 1.324 -3.835 1.00 86.38 485 GLY A C 1
ATOM 3799 O O . GLY A 1 485 ? -30.777 1.869 -3.786 1.00 86.38 485 GLY A O 1
ATOM 3800 N N . PRO A 1 486 ? -32.873 1.803 -4.609 1.00 77.00 486 PRO A N 1
ATOM 3801 C CA . PRO A 1 486 ? -32.714 2.987 -5.448 1.00 77.00 486 PRO A CA 1
ATOM 3802 C C . PRO A 1 486 ? -32.481 4.243 -4.596 1.00 77.00 486 PRO A C 1
ATOM 3804 O O . PRO A 1 486 ? -32.895 4.305 -3.439 1.00 77.00 486 PRO A O 1
ATOM 3807 N N . ASN A 1 487 ? -31.857 5.265 -5.184 1.00 80.00 487 ASN A N 1
ATOM 3808 C CA . ASN A 1 487 ? -31.556 6.563 -4.563 1.00 80.00 487 ASN A CA 1
ATOM 3809 C C . ASN A 1 487 ? -30.446 6.587 -3.494 1.00 80.00 487 ASN A C 1
ATOM 3811 O O . ASN A 1 487 ? -29.930 7.664 -3.204 1.00 80.00 487 ASN A O 1
ATOM 3815 N N . ASN A 1 488 ? -29.987 5.441 -2.979 1.00 88.12 488 ASN A N 1
ATOM 3816 C CA . ASN A 1 488 ? -28.838 5.370 -2.065 1.00 88.12 488 ASN A CA 1
ATOM 3817 C C . ASN A 1 488 ? -27.523 5.231 -2.845 1.00 88.12 488 ASN A C 1
ATOM 3819 O O . ASN A 1 488 ? -27.034 4.125 -3.068 1.00 88.12 488 ASN A O 1
ATOM 3823 N N . LEU A 1 489 ? -26.936 6.348 -3.282 1.00 86.19 489 LEU A N 1
ATOM 3824 C CA . LEU A 1 489 ? -25.742 6.338 -4.148 1.00 86.19 489 LEU A CA 1
ATOM 3825 C C . LEU A 1 489 ? -24.516 5.709 -3.490 1.00 86.19 489 LEU A C 1
ATOM 3827 O O . LEU A 1 489 ? -23.686 5.093 -4.162 1.00 86.19 489 LEU A O 1
ATOM 3831 N N . ARG A 1 490 ? -24.408 5.898 -2.180 1.00 92.38 490 ARG A N 1
ATOM 3832 C CA . ARG A 1 490 ? -23.264 5.519 -1.365 1.00 92.38 490 ARG A CA 1
ATOM 3833 C C . ARG A 1 490 ? -23.786 4.897 -0.083 1.00 92.38 490 ARG A C 1
ATOM 3835 O O . ARG A 1 490 ? -24.658 5.482 0.558 1.00 92.38 490 ARG A O 1
ATOM 3842 N N . ALA A 1 491 ? -23.207 3.770 0.309 1.00 96.31 491 ALA A N 1
ATOM 3843 C CA . ALA A 1 491 ? -23.228 3.346 1.698 1.00 96.31 491 ALA A CA 1
ATOM 3844 C C . ALA A 1 491 ? -22.188 4.218 2.428 1.00 96.31 491 ALA A C 1
ATOM 3846 O O . ALA A 1 491 ? -20.998 3.912 2.450 1.00 96.31 491 ALA A O 1
ATOM 3847 N N . GLU A 1 492 ? -22.630 5.391 2.888 1.00 93.88 492 GLU A N 1
ATOM 3848 C CA . GLU A 1 492 ? -21.798 6.498 3.387 1.00 93.88 492 GLU A CA 1
ATOM 3849 C C . GLU A 1 492 ? -20.945 6.128 4.602 1.00 93.88 492 GLU A C 1
ATOM 3851 O O . GLU A 1 492 ? -19.876 6.714 4.767 1.00 93.88 492 GLU A O 1
ATOM 3856 N N . ASN A 1 493 ? -21.404 5.176 5.417 1.00 96.06 493 ASN A N 1
ATOM 3857 C CA . ASN A 1 493 ? -20.656 4.607 6.532 1.00 96.06 493 ASN A CA 1
ATOM 3858 C C . ASN A 1 493 ? -21.046 3.144 6.772 1.00 96.06 493 ASN A C 1
ATOM 3860 O O . ASN A 1 493 ? -22.164 2.732 6.452 1.00 96.06 493 ASN A O 1
ATOM 3864 N N . LEU A 1 494 ? -20.114 2.384 7.347 1.00 98.38 494 LEU A N 1
ATOM 3865 C CA . LEU A 1 494 ? -20.305 1.033 7.861 1.00 98.38 494 LEU A CA 1
ATOM 3866 C C . LEU A 1 494 ? -19.443 0.857 9.114 1.00 98.38 494 LEU A C 1
ATOM 3868 O O . LEU A 1 494 ? -18.224 1.031 9.030 1.00 98.38 494 LEU A O 1
ATOM 3872 N N . LYS A 1 495 ? -20.060 0.510 10.247 1.00 98.12 495 LYS A N 1
ATOM 3873 C CA . LYS A 1 495 ? -19.357 0.287 11.517 1.00 98.12 495 LYS A CA 1
ATOM 3874 C C . LYS A 1 495 ? -19.967 -0.836 12.350 1.00 98.12 495 LYS A C 1
ATOM 3876 O O . LYS A 1 495 ? -21.187 -0.984 12.420 1.00 98.12 495 LYS A O 1
ATOM 3881 N N . SER A 1 496 ? -19.101 -1.600 13.009 1.00 98.31 496 SER A N 1
ATOM 3882 C CA . SER A 1 496 ? -19.439 -2.580 14.032 1.00 98.31 496 SER A CA 1
ATOM 3883 C C . SER A 1 496 ? -19.306 -1.912 15.397 1.00 98.31 496 SER A C 1
ATOM 3885 O O . SER A 1 496 ? -18.202 -1.651 15.870 1.00 98.31 496 SER A O 1
ATOM 3887 N N . VAL A 1 497 ? -20.432 -1.627 16.046 1.00 98.06 497 VAL A N 1
ATOM 3888 C CA . VAL A 1 497 ? -20.475 -0.893 17.318 1.00 98.06 497 VAL A CA 1
ATOM 3889 C C . VAL A 1 497 ? -20.957 -1.783 18.453 1.00 98.06 497 VAL A C 1
ATOM 3891 O O . VAL A 1 497 ? -21.757 -2.687 18.226 1.00 98.06 497 VAL A O 1
ATOM 3894 N N . THR A 1 498 ? -20.479 -1.541 19.676 1.00 98.38 498 THR A N 1
ATOM 3895 C CA . THR A 1 498 ? -20.831 -2.350 20.853 1.00 98.38 498 THR A CA 1
ATOM 3896 C C . THR A 1 498 ? -21.424 -1.487 21.956 1.00 98.38 498 THR A C 1
ATOM 3898 O O . THR A 1 498 ? -20.802 -0.515 22.371 1.00 98.38 498 THR A O 1
ATOM 3901 N N . PHE A 1 499 ? -22.590 -1.890 22.453 1.00 98.62 499 PHE A N 1
ATOM 3902 C CA . PHE A 1 499 ? -23.240 -1.331 23.635 1.00 98.62 499 PHE A CA 1
ATOM 3903 C C . PHE A 1 499 ? -23.047 -2.288 24.814 1.00 98.62 499 PHE A C 1
ATOM 3905 O O . PHE A 1 499 ? -23.261 -3.490 24.686 1.00 98.62 499 PHE A O 1
ATOM 3912 N N . GLY A 1 500 ? -22.630 -1.772 25.959 1.00 98.00 500 GLY A N 1
ATOM 3913 C CA . GLY A 1 500 ? -22.601 -2.439 27.258 1.00 98.00 500 GLY A CA 1
ATOM 3914 C C . GLY A 1 500 ? -23.694 -1.969 28.226 1.00 98.00 500 GLY A C 1
ATOM 3915 O O . GLY A 1 500 ? -23.948 -2.675 29.200 1.00 98.00 500 GLY A O 1
ATOM 3916 N N . THR A 1 501 ? -24.351 -0.833 27.978 1.00 98.00 501 THR A N 1
ATOM 3917 C CA . THR A 1 501 ? -25.487 -0.342 28.777 1.00 98.00 501 THR A CA 1
ATOM 3918 C C . THR A 1 501 ? -26.720 -0.038 27.923 1.00 98.00 501 THR A C 1
ATOM 3920 O O . THR A 1 501 ? -26.625 0.160 26.710 1.00 98.00 501 THR A O 1
ATOM 3923 N N . ASP A 1 502 ? -27.895 -0.065 28.553 1.00 93.81 502 ASP A N 1
ATOM 3924 C CA . ASP A 1 502 ? -29.171 0.323 27.944 1.00 93.81 502 ASP A CA 1
ATOM 3925 C C . ASP A 1 502 ? -29.412 1.845 28.007 1.00 93.81 502 ASP A C 1
ATOM 3927 O O . ASP A 1 502 ? -28.615 2.614 28.550 1.00 93.81 502 ASP A O 1
ATOM 3931 N N . GLY A 1 503 ? -30.554 2.295 27.477 1.00 93.06 503 GLY A N 1
ATOM 3932 C CA . GLY A 1 503 ? -30.959 3.705 27.502 1.00 93.06 503 GLY A CA 1
ATOM 3933 C C . GLY A 1 503 ? -31.235 4.312 28.885 1.00 93.06 503 GLY A C 1
ATOM 3934 O O . GLY A 1 503 ? -31.457 5.520 28.962 1.00 93.06 503 GLY A O 1
ATOM 3935 N N . ALA A 1 504 ? -31.234 3.513 29.953 1.00 91.62 504 ALA A N 1
ATOM 3936 C CA . ALA A 1 504 ? -31.336 3.961 31.341 1.00 91.62 504 ALA A CA 1
ATOM 3937 C C . ALA A 1 504 ? -29.983 3.896 32.082 1.00 91.62 504 ALA A C 1
ATOM 3939 O O . ALA A 1 504 ? -29.912 4.278 33.248 1.00 91.62 504 ALA A O 1
ATOM 3940 N N . GLY A 1 505 ? -28.916 3.445 31.411 1.00 91.62 505 GLY A N 1
ATOM 3941 C CA . GLY A 1 505 ? -27.575 3.306 31.978 1.00 91.62 505 GLY A CA 1
ATOM 3942 C C . GLY A 1 505 ? -27.363 1.992 32.732 1.00 91.62 505 GLY A C 1
ATOM 3943 O O . GLY A 1 505 ? -26.299 1.793 33.319 1.00 91.62 505 GLY A O 1
ATOM 3944 N N . ASN A 1 506 ? -28.333 1.072 32.708 1.00 94.12 506 ASN A N 1
ATOM 3945 C CA . ASN A 1 506 ? -28.158 -0.243 33.315 1.00 94.12 506 ASN A CA 1
ATOM 3946 C C . ASN A 1 506 ? -27.226 -1.086 32.448 1.00 94.12 506 ASN A C 1
ATOM 3948 O O . ASN A 1 506 ? -27.315 -1.066 31.220 1.00 94.12 506 ASN A O 1
ATOM 3952 N N . SER A 1 507 ? -26.352 -1.872 33.075 1.00 96.81 507 SER A N 1
ATOM 3953 C CA . SER A 1 507 ? -25.525 -2.835 32.348 1.00 96.81 507 SER A CA 1
ATOM 3954 C C . SER A 1 507 ? -26.386 -3.901 31.677 1.00 96.81 507 SER A C 1
ATOM 3956 O O . SER A 1 507 ? -27.246 -4.513 32.311 1.00 96.81 507 SER A O 1
ATOM 3958 N N . LEU A 1 508 ? -26.118 -4.153 30.399 1.00 97.06 508 LEU A N 1
ATOM 3959 C CA . LEU A 1 508 ? -26.676 -5.293 29.685 1.00 97.06 508 LEU A CA 1
ATOM 3960 C C . LEU A 1 508 ? -26.060 -6.581 30.244 1.00 97.06 508 LEU A C 1
ATOM 3962 O O . LEU A 1 508 ? -24.879 -6.602 30.589 1.00 97.06 508 LEU A O 1
ATOM 3966 N N . GLU A 1 509 ? -26.830 -7.676 30.281 1.00 95.81 509 GLU A N 1
ATOM 3967 C CA . GLU A 1 509 ? -26.325 -8.985 30.740 1.00 95.81 509 GLU A CA 1
ATOM 3968 C C . GLU A 1 509 ? -25.054 -9.394 29.977 1.00 95.81 509 GLU A C 1
ATOM 3970 O O . GLU A 1 509 ? -24.121 -9.971 30.538 1.00 95.81 509 GLU A O 1
ATOM 3975 N N . ARG A 1 510 ? -25.011 -9.064 28.682 1.00 96.19 510 ARG A N 1
ATOM 3976 C CA . ARG A 1 510 ? -23.834 -9.176 27.822 1.00 96.19 510 ARG A CA 1
ATOM 3977 C C . ARG A 1 510 ? -23.785 -7.973 26.886 1.00 96.19 510 ARG A C 1
ATOM 3979 O O . ARG A 1 510 ? -24.846 -7.564 26.409 1.00 96.19 510 ARG A O 1
ATOM 3986 N N . PRO A 1 511 ? -22.591 -7.445 26.565 1.00 97.69 511 PRO A N 1
ATOM 3987 C CA . PRO A 1 511 ? -22.471 -6.419 25.544 1.00 97.69 511 PRO A CA 1
ATOM 3988 C C . PRO A 1 511 ? -23.078 -6.876 24.212 1.00 97.69 511 PRO A C 1
ATOM 3990 O O . PRO A 1 511 ? -22.887 -8.019 23.787 1.00 97.69 511 PRO A O 1
ATOM 3993 N N . VAL A 1 512 ? -23.801 -5.978 23.549 1.00 97.81 512 VAL A N 1
ATOM 3994 C CA . VAL A 1 512 ? -24.455 -6.225 22.265 1.00 97.81 512 VAL A CA 1
ATOM 3995 C C . VAL A 1 512 ? -23.698 -5.495 21.167 1.00 97.81 512 VAL A C 1
ATOM 3997 O O . VAL A 1 512 ? -23.600 -4.270 21.173 1.00 97.81 512 VAL A O 1
ATOM 4000 N N . THR A 1 513 ? -23.188 -6.258 20.202 1.00 98.44 513 THR A N 1
ATOM 4001 C CA . THR A 1 513 ? -22.503 -5.723 19.020 1.00 98.44 513 THR A CA 1
ATOM 4002 C C . THR A 1 513 ? -23.425 -5.753 17.804 1.00 98.44 513 THR A C 1
ATOM 4004 O O . THR A 1 513 ? -23.945 -6.821 17.456 1.00 98.44 513 THR A O 1
ATOM 4007 N N . LEU A 1 514 ? -23.585 -4.602 17.146 1.00 98.62 514 LEU A N 1
ATOM 4008 C CA . LEU A 1 514 ? -24.414 -4.385 15.957 1.00 98.62 514 LEU A CA 1
ATOM 4009 C C . LEU A 1 514 ? -23.548 -3.923 14.779 1.00 98.62 514 LEU A C 1
ATOM 4011 O O . LEU A 1 514 ? -22.666 -3.084 14.958 1.00 98.62 514 LEU A O 1
ATOM 4015 N N . LEU A 1 515 ? -23.821 -4.434 13.576 1.00 98.88 515 LEU A N 1
ATOM 4016 C CA . LEU A 1 515 ? -23.274 -3.890 12.331 1.00 98.88 515 LEU A CA 1
ATOM 4017 C C . LEU A 1 515 ? -24.274 -2.905 11.729 1.00 98.88 515 LEU A C 1
ATOM 4019 O O . LEU A 1 515 ? -25.426 -3.265 11.474 1.00 98.88 515 LEU A O 1
ATOM 4023 N N . ILE A 1 516 ? -23.831 -1.671 11.504 1.00 98.75 516 ILE A N 1
ATOM 4024 C CA . ILE A 1 516 ? -24.682 -0.562 11.077 1.00 98.75 516 ILE A CA 1
ATOM 4025 C C . ILE A 1 516 ? -24.111 0.047 9.805 1.00 98.75 516 ILE A C 1
ATOM 4027 O O . ILE A 1 516 ? -22.931 0.386 9.756 1.00 98.75 516 ILE A O 1
ATOM 4031 N N . ALA A 1 517 ? -24.962 0.224 8.798 1.00 98.62 517 ALA A N 1
ATOM 4032 C CA . ALA A 1 517 ? -24.668 1.007 7.608 1.00 98.62 517 ALA A CA 1
ATOM 4033 C C . ALA A 1 517 ? -25.587 2.227 7.525 1.00 98.62 517 ALA A C 1
ATOM 4035 O O . ALA A 1 517 ? -26.751 2.170 7.926 1.00 98.62 517 ALA A O 1
ATOM 4036 N N . THR A 1 518 ? -25.095 3.328 6.962 1.00 98.00 518 THR A N 1
ATOM 4037 C CA . THR A 1 518 ? -25.908 4.531 6.736 1.00 98.00 518 THR A CA 1
ATOM 4038 C C . THR A 1 518 ? -25.773 5.039 5.317 1.00 98.00 518 THR A C 1
ATOM 4040 O O . THR A 1 518 ? -24.739 4.887 4.672 1.00 98.00 518 THR A O 1
ATOM 4043 N N . ALA A 1 519 ? -26.834 5.666 4.825 1.00 96.25 519 ALA A N 1
ATOM 4044 C CA . ALA A 1 519 ? -26.853 6.323 3.527 1.00 96.25 519 ALA A CA 1
ATOM 4045 C C . ALA A 1 519 ? -27.856 7.473 3.544 1.00 96.25 519 ALA A C 1
ATOM 4047 O O . ALA A 1 519 ? -28.822 7.450 4.308 1.00 96.25 519 ALA A O 1
ATOM 4048 N N . TYR A 1 520 ? -27.661 8.452 2.666 1.00 92.50 520 TYR A N 1
ATOM 4049 C CA . TYR A 1 520 ? -28.715 9.405 2.342 1.00 92.50 520 TYR A CA 1
ATOM 4050 C C . TYR A 1 520 ? -29.274 9.117 0.950 1.00 92.50 520 TYR A C 1
ATOM 4052 O O . TYR A 1 520 ? -28.553 8.734 0.028 1.00 92.50 520 TYR A O 1
ATOM 4060 N N . SER A 1 521 ? -30.579 9.317 0.811 1.00 88.31 521 SER A N 1
ATOM 4061 C CA . SER A 1 521 ? -31.327 9.095 -0.420 1.00 88.31 521 SER A CA 1
ATOM 4062 C C . SER A 1 521 ? -32.015 10.393 -0.833 1.00 88.31 521 SER A C 1
ATOM 4064 O O . SER A 1 521 ? -33.043 10.729 -0.237 1.00 88.31 521 SER A O 1
ATOM 4066 N N . PRO A 1 522 ? -31.502 11.122 -1.839 1.00 81.81 522 PRO A N 1
ATOM 4067 C CA . PRO A 1 522 ? -32.112 12.363 -2.298 1.00 81.81 522 PRO A CA 1
ATOM 4068 C C . PRO A 1 522 ? -33.566 12.196 -2.742 1.00 81.81 522 PRO A C 1
ATOM 4070 O O . PRO A 1 522 ? -33.946 11.193 -3.351 1.00 81.81 522 PRO A O 1
ATOM 4073 N N . ASN A 1 523 ? -34.381 13.201 -2.439 1.00 76.94 523 ASN A N 1
ATOM 4074 C CA . ASN A 1 523 ? -35.798 13.257 -2.769 1.00 76.94 523 ASN A CA 1
ATOM 4075 C C . ASN A 1 523 ? -36.267 14.716 -2.942 1.00 76.94 523 ASN A C 1
ATOM 4077 O O . ASN A 1 523 ? -35.477 15.656 -2.914 1.00 76.94 523 ASN A O 1
ATOM 4081 N N . ALA A 1 524 ? -37.566 14.918 -3.173 1.00 74.69 524 ALA A N 1
ATOM 4082 C CA . ALA A 1 524 ? -38.123 16.244 -3.456 1.00 74.69 524 ALA A CA 1
ATOM 4083 C C . ALA A 1 524 ? -38.021 17.235 -2.280 1.00 74.69 524 ALA A C 1
ATOM 4085 O O . ALA A 1 524 ? -38.170 18.436 -2.490 1.00 74.69 524 ALA A O 1
ATOM 4086 N N . THR A 1 525 ? -37.781 16.748 -1.063 1.00 76.25 525 THR A N 1
ATOM 4087 C CA . THR A 1 525 ? -37.703 17.539 0.169 1.00 76.25 525 THR A CA 1
ATOM 4088 C C . THR A 1 525 ? -36.284 17.567 0.746 1.00 76.25 525 THR A C 1
ATOM 4090 O O . THR A 1 525 ? -36.115 17.846 1.928 1.00 76.25 525 THR A O 1
ATOM 4093 N N . GLY A 1 526 ? -35.258 17.291 -0.066 1.00 80.75 526 GLY A N 1
ATOM 4094 C CA . GLY A 1 526 ? -33.855 17.196 0.353 1.00 80.75 526 GLY A CA 1
ATOM 4095 C C . GLY A 1 526 ? -33.350 15.764 0.205 1.00 80.75 526 GLY A C 1
ATOM 4096 O O . GLY A 1 526 ? -33.146 15.288 -0.913 1.00 80.75 526 GLY A O 1
ATOM 4097 N N . ALA A 1 527 ? -33.174 15.057 1.319 1.00 86.75 527 ALA A N 1
ATOM 4098 C CA . ALA A 1 527 ? -32.888 13.625 1.339 1.00 86.75 527 ALA A CA 1
ATOM 4099 C C . ALA A 1 527 ? -33.563 12.923 2.524 1.00 86.75 527 ALA A C 1
ATOM 4101 O O . ALA A 1 527 ? -33.894 13.554 3.523 1.00 86.75 527 ALA A O 1
ATOM 4102 N N . ASP A 1 528 ? -33.736 11.608 2.426 1.00 93.25 528 ASP A N 1
ATOM 4103 C CA . ASP A 1 528 ? -33.988 10.755 3.588 1.00 93.25 528 ASP A CA 1
ATOM 4104 C C . ASP A 1 528 ? -32.658 10.229 4.125 1.00 93.25 528 ASP A C 1
ATOM 4106 O O . ASP A 1 528 ? -31.798 9.821 3.340 1.00 93.25 528 ASP A O 1
ATOM 4110 N N . ILE A 1 529 ? -32.506 10.194 5.448 1.00 96.88 529 ILE A N 1
ATOM 4111 C CA . ILE A 1 529 ? -31.350 9.589 6.117 1.00 96.88 529 ILE A CA 1
ATOM 4112 C C . ILE A 1 529 ? -31.737 8.182 6.553 1.00 96.88 529 ILE A C 1
ATOM 4114 O O . ILE A 1 529 ? -32.566 8.000 7.445 1.00 96.88 529 ILE A O 1
ATOM 4118 N N . ASN A 1 530 ? -31.154 7.187 5.894 1.00 96.44 530 ASN A N 1
ATOM 4119 C CA . ASN A 1 530 ? -31.434 5.777 6.119 1.00 96.44 530 ASN A CA 1
ATOM 4120 C C . ASN A 1 530 ? -30.346 5.158 7.002 1.00 96.44 530 ASN A C 1
ATOM 4122 O O . ASN A 1 530 ? -29.152 5.325 6.740 1.00 96.44 530 ASN A O 1
ATOM 4126 N N . VAL A 1 531 ? -30.780 4.398 8.003 1.00 98.06 531 VAL A N 1
ATOM 4127 C CA . VAL A 1 531 ? -29.943 3.563 8.865 1.00 98.06 531 VAL A CA 1
ATOM 4128 C C . VAL A 1 531 ? -30.341 2.114 8.621 1.00 98.06 531 VAL A C 1
ATOM 4130 O O . VAL A 1 531 ? -31.523 1.779 8.649 1.00 98.06 531 VAL A O 1
ATOM 4133 N N . PHE A 1 532 ? -29.359 1.262 8.370 1.00 98.31 532 PHE A N 1
ATOM 4134 C CA . PHE A 1 532 ? -29.541 -0.165 8.155 1.00 98.31 532 PHE A CA 1
ATOM 4135 C C . PHE A 1 532 ? -28.790 -0.904 9.254 1.00 98.31 532 PHE A C 1
ATOM 4137 O O . PHE A 1 532 ? -27.583 -0.717 9.394 1.00 98.31 532 PHE A O 1
ATOM 4144 N N . VAL A 1 533 ? -29.481 -1.737 10.024 1.00 98.69 533 VAL A N 1
ATOM 4145 C CA . VAL A 1 533 ? -28.873 -2.535 11.094 1.00 98.69 533 VAL A CA 1
ATOM 4146 C C . VAL A 1 533 ? -28.997 -4.006 10.749 1.00 98.69 533 VAL A C 1
ATOM 4148 O O . VAL A 1 533 ? -30.084 -4.489 10.434 1.00 98.69 533 VAL A O 1
ATOM 4151 N N . ARG A 1 534 ? -27.879 -4.724 10.794 1.00 98.50 534 ARG A N 1
ATOM 4152 C CA . ARG A 1 534 ? -27.858 -6.149 10.495 1.00 98.50 534 ARG A CA 1
ATOM 4153 C C . ARG A 1 534 ? -28.484 -6.964 11.624 1.00 98.50 534 ARG A C 1
ATOM 4155 O O . ARG A 1 534 ? -28.089 -6.835 12.780 1.00 98.50 534 ARG A O 1
ATOM 4162 N N . ASP A 1 535 ? -29.391 -7.865 11.266 1.00 97.38 535 ASP A N 1
ATOM 4163 C CA . ASP A 1 535 ? -29.756 -9.002 12.104 1.00 97.38 535 ASP A CA 1
ATOM 4164 C C . ASP A 1 535 ? -28.856 -10.186 11.733 1.00 97.38 535 ASP A C 1
ATOM 4166 O O . ASP A 1 535 ? -29.049 -10.847 10.711 1.00 97.38 535 ASP A O 1
ATOM 4170 N N . ASP A 1 536 ? -27.841 -10.449 12.557 1.00 96.00 536 ASP A N 1
ATOM 4171 C CA . ASP A 1 536 ? -26.892 -11.535 12.300 1.00 96.00 536 ASP A CA 1
ATOM 4172 C C . ASP A 1 536 ? -27.517 -12.929 12.383 1.00 96.00 536 ASP A C 1
ATOM 4174 O O . ASP A 1 536 ? -27.006 -13.853 11.750 1.00 96.00 536 ASP A O 1
ATOM 4178 N N . ALA A 1 537 ? -28.591 -13.099 13.163 1.00 93.50 537 ALA A N 1
ATOM 4179 C CA . ALA A 1 537 ? -29.240 -14.394 13.338 1.00 93.50 537 ALA A CA 1
ATOM 4180 C C . ALA A 1 537 ? -30.102 -14.739 12.121 1.00 93.50 537 ALA A C 1
ATOM 4182 O O . ALA A 1 537 ? -30.056 -15.867 11.630 1.00 93.50 537 ALA A O 1
ATOM 4183 N N . ALA A 1 538 ? -30.853 -13.761 11.612 1.00 94.31 538 ALA A N 1
ATOM 4184 C CA . ALA A 1 538 ? -31.663 -13.926 10.408 1.00 94.31 538 ALA A CA 1
ATOM 4185 C C . ALA A 1 538 ? -30.847 -13.781 9.109 1.00 94.31 538 ALA A C 1
ATOM 4187 O O . ALA A 1 538 ? -31.283 -14.224 8.047 1.00 94.31 538 ALA A O 1
ATOM 4188 N N . GLY A 1 539 ? -29.670 -13.151 9.171 1.00 95.19 539 GLY A N 1
ATOM 4189 C CA . GLY A 1 539 ? -28.882 -12.797 7.991 1.00 95.19 539 GLY A CA 1
ATOM 4190 C C . GLY A 1 539 ? -29.498 -11.659 7.169 1.00 95.19 539 GLY A C 1
ATOM 4191 O O . GLY A 1 539 ? -29.082 -11.439 6.031 1.00 95.19 539 GLY A O 1
ATOM 4192 N N . THR A 1 540 ? -30.457 -10.923 7.732 1.00 96.50 540 THR A N 1
ATOM 4193 C CA . THR A 1 540 ? -31.194 -9.825 7.089 1.00 96.50 540 THR A CA 1
ATOM 4194 C C . THR A 1 540 ? -30.751 -8.461 7.620 1.00 96.50 540 THR A C 1
ATOM 4196 O O . THR A 1 540 ? -29.906 -8.364 8.509 1.00 96.50 540 THR A O 1
ATOM 4199 N N . TRP A 1 541 ? -31.305 -7.386 7.061 1.00 98.12 541 TRP A N 1
ATOM 4200 C CA . TRP A 1 541 ? -31.044 -6.015 7.494 1.00 98.12 541 TRP A CA 1
ATOM 4201 C C . TRP A 1 541 ? -32.357 -5.288 7.753 1.00 98.12 541 TRP A C 1
ATOM 4203 O O . TRP A 1 541 ? -33.250 -5.302 6.907 1.00 98.12 541 TRP A O 1
ATOM 4213 N N . GLU A 1 542 ? -32.445 -4.634 8.904 1.00 97.81 542 GLU A N 1
ATOM 4214 C CA . GLU A 1 542 ? -33.565 -3.780 9.277 1.00 97.81 542 GLU A CA 1
ATOM 4215 C C . GLU A 1 542 ? -33.275 -2.342 8.848 1.00 97.81 542 GLU A C 1
ATOM 4217 O O . GLU A 1 542 ? -32.210 -1.804 9.156 1.00 97.81 542 GLU A O 1
ATOM 4222 N N . LYS A 1 543 ? -34.209 -1.718 8.124 1.00 96.44 543 LYS A N 1
ATOM 4223 C CA . LYS A 1 543 ? -34.058 -0.352 7.615 1.00 96.44 543 LYS A CA 1
ATOM 4224 C C . LYS A 1 543 ? -34.943 0.608 8.403 1.00 96.44 543 LYS A C 1
ATOM 4226 O O . LYS A 1 543 ? -36.162 0.598 8.252 1.00 96.44 543 LYS A O 1
ATOM 4231 N N . THR A 1 544 ? -34.312 1.568 9.068 1.00 95.62 544 THR A N 1
ATOM 4232 C CA . THR A 1 544 ? -34.983 2.689 9.733 1.00 95.62 544 THR A CA 1
ATOM 4233 C C . THR A 1 544 ? -34.684 3.995 8.999 1.00 95.62 544 THR A C 1
ATOM 4235 O O . THR A 1 544 ? -33.577 4.220 8.509 1.00 95.62 544 THR A O 1
ATOM 4238 N N . VAL A 1 545 ? -35.678 4.879 8.903 1.00 95.62 545 VAL A N 1
ATOM 4239 C CA . VAL A 1 545 ? -35.486 6.239 8.382 1.00 95.62 545 VAL A CA 1
ATOM 4240 C C . VAL A 1 545 ? -35.327 7.176 9.570 1.00 95.62 545 VAL A C 1
ATOM 4242 O O . VAL A 1 545 ? -36.304 7.433 10.268 1.00 95.62 545 VAL A O 1
ATOM 4245 N N . LEU A 1 546 ? -34.108 7.664 9.795 1.00 96.44 546 LEU A N 1
ATOM 4246 C CA . LEU A 1 546 ? -33.790 8.579 10.892 1.00 96.44 546 LEU A CA 1
ATOM 4247 C C . LEU A 1 546 ? -34.421 9.956 10.661 1.00 96.44 546 LEU A C 1
ATOM 4249 O O . LEU A 1 546 ? -35.005 10.536 11.565 1.00 96.44 546 LEU A O 1
ATOM 4253 N N . ILE A 1 547 ? -34.323 10.465 9.430 1.00 95.94 547 ILE A N 1
ATOM 4254 C CA . ILE A 1 547 ? -34.883 11.761 9.033 1.00 95.94 547 ILE A CA 1
ATOM 4255 C C . ILE A 1 547 ? -35.560 11.601 7.682 1.00 95.94 547 ILE A C 1
ATOM 4257 O O . ILE A 1 547 ? -34.976 11.026 6.761 1.00 95.94 547 ILE A O 1
ATOM 4261 N N . ARG A 1 548 ? -36.776 12.140 7.557 1.00 94.38 548 ARG A N 1
ATOM 4262 C CA . ARG A 1 548 ? -37.487 12.263 6.282 1.00 94.38 548 ARG A CA 1
ATOM 4263 C C . ARG A 1 548 ? -37.371 13.683 5.763 1.00 94.38 548 ARG A C 1
ATOM 4265 O O . ARG A 1 548 ? -37.831 14.594 6.438 1.00 94.38 548 ARG A O 1
ATOM 4272 N N . GLY A 1 549 ? -36.817 13.855 4.567 1.00 89.06 549 GLY A N 1
ATOM 4273 C CA . GLY A 1 549 ? -36.710 15.167 3.927 1.00 89.06 549 GLY A CA 1
ATOM 4274 C C . GLY A 1 549 ? -35.917 16.182 4.749 1.00 89.06 549 GLY A C 1
ATOM 4275 O O . GLY A 1 549 ? -36.480 17.036 5.423 1.00 89.06 549 GLY A O 1
ATOM 4276 N N . THR A 1 550 ? -34.599 16.111 4.660 1.00 87.69 550 THR A N 1
ATOM 4277 C CA . THR A 1 550 ? -33.664 16.985 5.386 1.00 87.69 550 THR A CA 1
ATOM 4278 C C . THR A 1 550 ? -33.727 18.470 5.014 1.00 87.69 550 THR A C 1
ATOM 4280 O O . THR A 1 550 ? -33.183 19.294 5.743 1.00 87.69 550 THR A O 1
ATOM 4283 N N . GLY A 1 551 ? -34.312 18.830 3.867 1.00 81.56 551 GLY A N 1
ATOM 4284 C CA . GLY A 1 551 ? -34.225 20.173 3.283 1.00 81.56 551 GLY A CA 1
ATOM 4285 C C . GLY A 1 551 ? -32.853 20.522 2.691 1.00 81.56 551 GLY A C 1
ATOM 4286 O O . GLY A 1 551 ? -32.673 21.625 2.183 1.00 81.56 551 GLY A O 1
ATOM 4287 N N . GLU A 1 552 ? -31.896 19.594 2.728 1.00 81.44 552 GLU A N 1
ATOM 4288 C CA . GLU A 1 552 ? -30.505 19.817 2.334 1.00 81.44 552 GLU A CA 1
ATOM 4289 C C . GLU A 1 552 ? -30.168 19.126 1.006 1.00 81.44 552 GLU A C 1
ATOM 4291 O O . GLU A 1 552 ? -30.664 18.037 0.700 1.00 81.44 552 GLU A O 1
ATOM 4296 N N . GLY A 1 553 ? -29.279 19.738 0.223 1.00 76.31 553 GLY A N 1
ATOM 4297 C CA . GLY A 1 553 ? -28.764 19.187 -1.032 1.00 76.31 553 GLY A CA 1
ATOM 4298 C C . GLY A 1 553 ? -27.398 18.513 -0.872 1.00 76.31 553 GLY A C 1
ATOM 4299 O O . GLY A 1 553 ? -26.587 18.910 -0.037 1.00 76.31 553 GLY A O 1
ATOM 4300 N N . GLY A 1 554 ? -27.130 17.494 -1.693 1.00 76.38 554 GLY A N 1
ATOM 4301 C CA . GLY A 1 554 ? -25.793 16.909 -1.841 1.00 76.38 554 GLY A CA 1
ATOM 4302 C C . GLY A 1 554 ? -25.165 16.420 -0.530 1.00 76.38 554 GLY A C 1
ATOM 4303 O O . GLY A 1 554 ? -25.825 15.791 0.302 1.00 76.38 554 GLY A O 1
ATOM 4304 N N . GLU A 1 555 ? -23.874 16.712 -0.343 1.00 78.00 555 GLU A N 1
ATOM 4305 C CA . GLU A 1 555 ? -23.090 16.239 0.805 1.00 78.00 555 GLU A CA 1
ATOM 4306 C C . GLU A 1 555 ? -23.497 16.835 2.161 1.00 78.00 555 GLU A C 1
ATOM 4308 O O . GLU A 1 555 ? -23.036 16.349 3.196 1.00 78.00 555 GLU A O 1
ATOM 4313 N N . ASN A 1 556 ? -24.378 17.842 2.188 1.00 86.81 556 ASN A N 1
ATOM 4314 C CA . ASN A 1 556 ? -24.930 18.385 3.432 1.00 86.81 556 ASN A CA 1
ATOM 4315 C C . ASN A 1 556 ? -25.828 17.374 4.168 1.00 86.81 556 ASN A C 1
ATOM 4317 O O . ASN A 1 556 ? -26.257 17.652 5.284 1.00 86.81 556 ASN A O 1
ATOM 4321 N N . ASN A 1 557 ? -26.068 16.204 3.564 1.00 88.75 557 ASN A N 1
ATOM 4322 C CA . ASN A 1 557 ? -26.769 15.045 4.122 1.00 88.75 557 ASN A CA 1
ATOM 4323 C C . ASN A 1 557 ? -25.838 13.892 4.539 1.00 88.75 557 ASN A C 1
ATOM 4325 O O . ASN A 1 557 ? -26.300 12.854 5.004 1.00 88.75 557 ASN A O 1
ATOM 4329 N N . SER A 1 558 ? -24.533 14.023 4.297 1.00 90.19 558 SER A N 1
ATOM 4330 C CA . SER A 1 558 ? -23.565 12.925 4.385 1.00 90.19 558 SER A CA 1
ATOM 4331 C C . SER A 1 558 ? -23.394 12.412 5.819 1.00 90.19 558 SER A C 1
ATOM 4333 O O . SER A 1 558 ? -23.230 13.198 6.751 1.00 90.19 558 SER A O 1
ATOM 4335 N N . THR A 1 559 ? -23.381 11.090 5.982 1.00 94.75 559 THR A N 1
ATOM 4336 C CA . THR A 1 559 ? -23.204 10.384 7.260 1.00 94.75 559 THR A CA 1
ATOM 4337 C C . THR A 1 559 ? -21.855 9.667 7.269 1.00 94.75 559 THR A C 1
ATOM 4339 O O . THR A 1 559 ? -21.798 8.461 7.092 1.00 94.75 559 THR A O 1
ATOM 4342 N N . ARG A 1 560 ? -20.741 10.408 7.383 1.00 90.06 560 ARG A N 1
ATOM 4343 C CA . ARG A 1 560 ? -19.380 9.877 7.124 1.00 90.06 560 ARG A CA 1
ATOM 4344 C C . ARG A 1 560 ? -18.766 9.033 8.227 1.00 90.06 560 ARG A C 1
ATOM 4346 O O . ARG A 1 560 ? -17.863 8.245 7.956 1.00 90.06 560 ARG A O 1
ATOM 4353 N N . CYS A 1 561 ? -19.183 9.234 9.462 1.00 92.31 561 CYS A N 1
ATOM 4354 C CA . CYS A 1 561 ? -18.574 8.619 10.630 1.00 92.31 561 CYS A CA 1
ATOM 4355 C C . CYS A 1 561 ? -19.655 8.296 11.659 1.00 92.31 561 CYS A C 1
ATOM 4357 O O . CYS A 1 561 ? -20.733 8.881 11.629 1.00 92.31 561 CYS A O 1
ATOM 4359 N N . MET A 1 562 ? -19.367 7.355 12.552 1.00 96.56 562 MET A N 1
ATOM 4360 C CA . MET A 1 562 ? -20.167 7.092 13.742 1.00 96.56 562 MET A CA 1
ATOM 4361 C C . MET A 1 562 ? -19.301 6.401 14.793 1.00 96.56 562 MET A C 1
ATOM 4363 O O . MET A 1 562 ? -18.307 5.762 14.444 1.00 96.56 562 MET A O 1
ATOM 4367 N N . THR A 1 563 ? -19.681 6.515 16.061 1.00 97.25 563 THR A N 1
ATOM 4368 C CA . THR A 1 563 ? -19.069 5.751 17.156 1.00 97.25 563 THR A CA 1
ATOM 4369 C C . THR A 1 563 ? -20.063 5.569 18.293 1.00 97.25 563 THR A C 1
ATOM 4371 O O . THR A 1 563 ? -20.959 6.397 18.460 1.00 97.25 563 THR A O 1
ATOM 4374 N N . VAL A 1 564 ? -19.898 4.513 19.088 1.00 98.25 564 VAL A N 1
ATOM 4375 C CA . VAL A 1 564 ? -20.523 4.441 20.414 1.00 98.25 564 VAL A CA 1
ATOM 4376 C C . VAL A 1 564 ? -19.578 5.065 21.430 1.00 98.25 564 VAL A C 1
ATOM 4378 O O . VAL A 1 564 ? -18.364 4.905 21.321 1.00 98.25 564 VAL A O 1
ATOM 4381 N N . TYR A 1 565 ? -20.139 5.794 22.387 1.00 98.19 565 TYR A N 1
ATOM 4382 C CA . TYR A 1 565 ? -19.419 6.347 23.525 1.00 98.19 565 TYR A CA 1
ATOM 4383 C C . TYR A 1 565 ? -20.293 6.279 24.775 1.00 98.19 565 TYR A C 1
ATOM 4385 O O . TYR A 1 565 ? -21.505 6.515 24.703 1.00 98.19 565 TYR A O 1
ATOM 4393 N N . ARG A 1 566 ? -19.666 5.948 25.909 1.00 97.56 566 ARG A N 1
ATOM 4394 C CA . ARG A 1 566 ? -20.322 5.936 27.215 1.00 97.56 566 ARG A CA 1
ATOM 4395 C C . ARG A 1 566 ? -20.193 7.298 27.861 1.00 97.56 566 ARG A C 1
ATOM 4397 O O . ARG A 1 566 ? -19.095 7.691 28.244 1.00 97.56 566 ARG A O 1
ATOM 4404 N N . ASP A 1 567 ? -21.321 7.959 28.059 1.00 96.75 567 ASP A N 1
ATOM 4405 C CA . ASP A 1 567 ? -21.360 9.181 28.850 1.00 96.75 567 ASP A CA 1
ATOM 4406 C C . ASP A 1 567 ? -20.937 8.865 30.298 1.00 96.75 567 ASP A C 1
ATOM 4408 O O . ASP A 1 567 ? -21.539 8.035 30.982 1.00 96.75 567 ASP A O 1
ATOM 4412 N N . ARG A 1 568 ? -19.865 9.505 30.760 1.00 95.50 568 ARG A N 1
ATOM 4413 C CA . ARG A 1 568 ? -19.203 9.247 32.045 1.00 95.50 568 ARG A CA 1
ATOM 4414 C C . ARG A 1 568 ? -19.990 9.757 33.247 1.00 95.50 568 ARG A C 1
ATOM 4416 O O . ARG A 1 568 ? -19.695 9.355 34.369 1.00 95.50 568 ARG A O 1
ATOM 4423 N N . VAL A 1 569 ? -20.988 10.611 33.029 1.00 96.25 569 VAL A N 1
ATOM 4424 C CA . VAL A 1 569 ? -21.849 11.154 34.088 1.00 96.25 569 VAL A CA 1
ATOM 4425 C C . VAL A 1 569 ? -23.121 10.321 34.238 1.00 96.25 569 VAL A C 1
ATOM 4427 O O . VAL A 1 569 ? -23.551 10.049 35.355 1.00 96.25 569 VAL A O 1
ATOM 4430 N N . THR A 1 570 ? -23.727 9.904 33.128 1.00 95.50 570 THR A N 1
ATOM 4431 C CA . THR A 1 570 ? -25.002 9.166 33.105 1.00 95.50 570 THR A CA 1
ATOM 4432 C C . THR A 1 570 ? -24.827 7.649 33.014 1.00 95.50 570 THR A C 1
ATOM 4434 O O . THR A 1 570 ? -25.755 6.915 33.336 1.00 95.50 570 THR A O 1
ATOM 4437 N N . GLY A 1 571 ? -23.663 7.161 32.575 1.00 96.00 571 GLY A N 1
ATOM 4438 C CA . GLY A 1 571 ? -23.382 5.737 32.358 1.00 96.00 571 GLY A CA 1
ATOM 4439 C C . GLY A 1 571 ? -24.017 5.143 31.092 1.00 96.00 571 GLY A C 1
ATOM 4440 O O . GLY A 1 571 ? -23.862 3.949 30.830 1.00 96.00 571 GLY A O 1
ATOM 4441 N N . VAL A 1 572 ? -24.721 5.949 30.295 1.00 97.81 572 VAL A N 1
ATOM 4442 C CA . VAL A 1 572 ? -25.455 5.497 29.106 1.00 97.81 572 VAL A CA 1
ATOM 4443 C C . VAL A 1 572 ? -24.523 5.397 27.901 1.00 97.81 572 VAL A C 1
ATOM 4445 O O . VAL A 1 572 ? -23.832 6.360 27.560 1.00 97.81 572 VAL A O 1
ATOM 4448 N N . ASP A 1 573 ? -24.553 4.258 27.212 1.00 98.44 573 ASP A N 1
ATOM 4449 C CA . ASP A 1 573 ? -23.957 4.113 25.888 1.00 98.44 573 ASP A CA 1
ATOM 4450 C C . ASP A 1 573 ? -24.859 4.717 24.825 1.00 98.44 573 ASP A C 1
ATOM 4452 O O . ASP A 1 573 ? -26.020 4.330 24.659 1.00 98.44 573 ASP A O 1
ATOM 4456 N N . ARG A 1 574 ? -24.293 5.642 24.055 1.00 98.12 574 ARG A N 1
ATOM 4457 C CA . ARG A 1 574 ? -24.972 6.277 22.929 1.00 98.12 574 ARG A CA 1
ATOM 4458 C C . ARG A 1 574 ? -24.182 6.054 21.655 1.00 98.12 574 ARG A C 1
ATOM 4460 O O . ARG A 1 574 ? -22.965 6.217 21.637 1.00 98.12 574 ARG A O 1
ATOM 4467 N N . LEU A 1 575 ? -24.885 5.716 20.580 1.00 98.44 575 LEU A N 1
ATOM 4468 C CA . LEU A 1 575 ? -24.370 5.820 19.222 1.00 98.44 575 LEU A CA 1
ATOM 4469 C C . LEU A 1 575 ? -24.473 7.274 18.782 1.00 98.44 575 LEU A C 1
ATOM 4471 O O . LEU A 1 575 ? -25.565 7.828 18.785 1.00 98.44 575 LEU A O 1
ATOM 4475 N N . PHE A 1 576 ? -23.361 7.861 18.364 1.00 98.50 576 PHE A N 1
ATOM 4476 C CA . PHE A 1 576 ? -23.285 9.210 17.823 1.00 98.50 576 PHE A CA 1
ATOM 4477 C C . PHE A 1 576 ? -23.126 9.138 16.307 1.00 98.50 576 PHE A C 1
ATOM 4479 O O . PHE A 1 576 ? -22.152 8.574 15.804 1.00 98.50 576 PHE A O 1
ATOM 4486 N N . LEU A 1 577 ? -24.074 9.732 15.585 1.00 98.25 577 LEU A N 1
ATOM 4487 C CA . LEU A 1 577 ? -24.120 9.769 14.128 1.00 98.25 577 LEU A CA 1
ATOM 4488 C C . LEU A 1 577 ? -24.220 11.222 13.643 1.00 98.25 577 LEU A C 1
ATOM 4490 O O . LEU A 1 577 ? -25.305 11.810 13.646 1.00 98.25 577 LEU A O 1
ATOM 4494 N N . PRO A 1 578 ? -23.107 11.822 13.200 1.00 96.69 578 PRO A N 1
ATOM 4495 C CA . PRO A 1 578 ? -23.145 13.079 12.473 1.00 96.69 578 PRO A CA 1
ATOM 4496 C C . PRO A 1 578 ? -23.913 12.952 11.152 1.00 96.69 578 PRO A C 1
ATOM 4498 O O . PRO A 1 578 ? -23.604 12.109 10.309 1.00 96.69 578 PRO A O 1
ATOM 4501 N N . VAL A 1 579 ? -24.892 13.833 10.957 1.00 96.31 579 VAL A N 1
ATOM 4502 C CA . VAL A 1 579 ? -25.724 13.925 9.754 1.00 96.31 579 VAL A CA 1
ATOM 4503 C C . VAL A 1 579 ? -25.466 15.269 9.090 1.00 96.31 579 VAL A C 1
ATOM 4505 O O . VAL A 1 579 ? -26.140 16.262 9.365 1.00 96.31 579 VAL A O 1
ATOM 4508 N N . GLY A 1 580 ? -24.463 15.300 8.212 1.00 92.12 580 GLY A N 1
ATOM 4509 C CA . GLY A 1 580 ? -24.124 16.460 7.400 1.00 92.12 580 GLY A CA 1
ATOM 4510 C C . GLY A 1 580 ? -24.102 17.771 8.193 1.00 92.12 580 GLY A C 1
ATOM 4511 O O . GLY A 1 580 ? -23.370 17.881 9.175 1.00 92.12 580 GLY A O 1
ATOM 4512 N N . LEU A 1 581 ? -24.894 18.764 7.776 1.00 93.31 581 LEU A N 1
ATOM 4513 C CA . LEU A 1 581 ? -25.017 20.035 8.507 1.00 93.31 581 LEU A CA 1
ATOM 4514 C C . LEU A 1 581 ? -26.031 19.990 9.654 1.00 93.31 581 LEU A C 1
ATOM 4516 O O . LEU A 1 581 ? -26.023 20.885 10.490 1.00 93.31 581 LEU A O 1
ATOM 4520 N N . LEU A 1 582 ? -26.910 18.991 9.708 1.00 95.31 582 LEU A N 1
ATOM 4521 C CA . LEU A 1 582 ? -28.030 18.968 10.652 1.00 95.31 582 LEU A CA 1
ATOM 4522 C C . LEU A 1 582 ? -27.591 18.767 12.103 1.00 95.31 582 LEU A C 1
ATOM 4524 O O . LEU A 1 582 ? -28.285 19.235 12.999 1.00 95.31 582 LEU A O 1
ATOM 4528 N N . GLY A 1 583 ? -26.442 18.135 12.328 1.00 96.12 583 GLY A N 1
ATOM 4529 C CA . GLY A 1 583 ? -25.893 17.919 13.663 1.00 96.12 583 GLY A CA 1
ATOM 4530 C C . GLY A 1 583 ? -25.537 16.472 13.940 1.00 96.12 583 GLY A C 1
ATOM 4531 O O . GLY A 1 583 ? -25.527 15.637 13.035 1.00 96.12 583 GLY A O 1
ATOM 4532 N N . ILE A 1 584 ? -25.229 16.180 15.201 1.00 98.06 584 ILE A N 1
ATOM 4533 C CA . ILE A 1 584 ? -24.955 14.826 15.680 1.00 98.06 584 ILE A CA 1
ATOM 4534 C C . ILE A 1 584 ? -26.221 14.267 16.314 1.00 98.06 584 ILE A C 1
ATOM 4536 O O . ILE A 1 584 ? -26.641 14.715 17.377 1.00 98.06 584 ILE A O 1
ATOM 4540 N N . PHE A 1 585 ? -26.829 13.292 15.649 1.00 98.12 585 PHE A N 1
ATOM 4541 C CA . PHE A 1 585 ? -27.942 12.531 16.200 1.00 98.12 585 PHE A CA 1
ATOM 4542 C C . PHE A 1 585 ? -27.403 11.448 17.117 1.00 98.12 585 PHE A C 1
ATOM 4544 O O . PHE A 1 585 ? -26.332 10.892 16.857 1.00 98.12 585 PHE A O 1
ATOM 4551 N N . THR A 1 586 ? -28.148 11.143 18.176 1.00 98.00 586 THR A N 1
ATOM 4552 C CA . THR A 1 586 ? -27.763 10.079 19.099 1.00 98.00 586 THR A CA 1
ATOM 4553 C C . THR A 1 586 ? -28.873 9.061 19.281 1.00 98.00 586 THR A C 1
ATOM 4555 O O . THR A 1 586 ? -30.051 9.378 19.114 1.00 98.00 586 THR A O 1
ATOM 4558 N N . GLY A 1 587 ? -28.495 7.824 19.577 1.00 97.75 587 GLY A N 1
ATOM 4559 C CA . GLY A 1 587 ? -29.436 6.750 19.856 1.00 97.75 587 GLY A CA 1
ATOM 4560 C C . GLY A 1 587 ? -28.890 5.794 20.902 1.00 97.75 587 GLY A C 1
ATOM 4561 O O . GLY A 1 587 ? -27.678 5.620 21.025 1.00 97.75 587 GLY A O 1
ATOM 4562 N N . VAL A 1 588 ? -29.792 5.179 21.657 1.00 98.25 588 VAL A N 1
ATOM 4563 C CA . VAL A 1 588 ? -29.465 4.198 22.701 1.00 98.25 588 VAL A CA 1
ATOM 4564 C C . VAL A 1 588 ? -29.875 2.800 22.266 1.00 98.25 588 VAL A C 1
ATOM 4566 O O . VAL A 1 588 ? -30.789 2.644 21.451 1.00 98.25 588 VAL A O 1
ATOM 4569 N N . TYR A 1 589 ? -29.220 1.785 22.827 1.00 98.12 589 TYR A N 1
ATOM 4570 C CA . TYR A 1 589 ? -29.650 0.407 22.630 1.00 98.12 589 TYR A CA 1
ATOM 4571 C C . TYR A 1 589 ? -31.018 0.172 23.277 1.00 98.12 589 TYR A C 1
ATOM 4573 O O . TYR A 1 589 ? -31.230 0.487 24.451 1.00 98.12 589 TYR A O 1
ATOM 4581 N N . ASP A 1 590 ? -31.931 -0.397 22.498 1.00 96.62 590 ASP A N 1
ATOM 4582 C CA . ASP A 1 590 ? -33.285 -0.744 22.915 1.00 96.62 590 ASP A CA 1
ATOM 4583 C C . ASP A 1 590 ? -33.715 -1.985 22.128 1.00 96.62 590 ASP A C 1
ATOM 4585 O O . ASP A 1 590 ? -33.859 -1.929 20.911 1.00 96.62 590 ASP A O 1
ATOM 4589 N N . ALA A 1 591 ? -33.852 -3.134 22.792 1.00 94.25 591 ALA A N 1
ATOM 4590 C CA . ALA A 1 591 ? -34.097 -4.406 22.112 1.00 94.25 591 ALA A CA 1
ATOM 4591 C C . ALA A 1 591 ? -35.486 -4.495 21.452 1.00 94.25 591 ALA A C 1
ATOM 4593 O O . ALA A 1 591 ? -35.673 -5.343 20.577 1.00 94.25 591 ALA A O 1
ATOM 4594 N N . ASP A 1 592 ? -36.425 -3.633 21.854 1.00 95.25 592 ASP A N 1
ATOM 4595 C CA . ASP A 1 592 ? -37.838 -3.718 21.480 1.00 95.25 592 ASP A CA 1
ATOM 4596 C C . ASP A 1 592 ? -38.186 -2.877 20.241 1.00 95.25 592 ASP A C 1
ATOM 4598 O O . ASP A 1 592 ? -39.284 -2.995 19.691 1.00 95.25 592 ASP A O 1
ATOM 4602 N N . VAL A 1 593 ? -37.256 -2.042 19.762 1.00 95.62 593 VAL A N 1
ATOM 4603 C CA . VAL A 1 593 ? -37.454 -1.212 18.564 1.00 95.62 593 VAL A CA 1
ATOM 4604 C C . VAL A 1 593 ? -36.784 -1.814 17.320 1.00 95.62 593 VAL A C 1
ATOM 4606 O O . VAL A 1 593 ? -35.750 -2.484 17.423 1.00 95.62 593 VAL A O 1
ATOM 4609 N N . PRO A 1 594 ? -37.308 -1.546 16.107 1.00 92.88 594 PRO A N 1
ATOM 4610 C CA . PRO A 1 594 ? -36.653 -1.943 14.863 1.00 92.88 594 PRO A CA 1
ATOM 4611 C C . PRO A 1 594 ? -35.206 -1.441 14.783 1.00 92.88 594 PRO A C 1
ATOM 4613 O O . PRO A 1 594 ? -34.908 -0.280 15.063 1.00 92.88 594 PRO A O 1
ATOM 4616 N N . GLY A 1 595 ? -34.288 -2.336 14.416 1.00 94.25 595 GLY A N 1
ATOM 4617 C CA . GLY A 1 595 ? -32.854 -2.047 14.347 1.00 94.25 595 GLY A CA 1
ATOM 4618 C C . GLY A 1 595 ? -32.176 -1.911 15.714 1.00 94.25 595 GLY A C 1
ATOM 4619 O O . GLY A 1 595 ? -30.987 -1.621 15.770 1.00 94.25 595 GLY A O 1
ATOM 4620 N N . LYS A 1 596 ? -32.906 -2.148 16.810 1.00 97.12 596 LYS A N 1
ATOM 4621 C CA . LYS A 1 596 ? -32.427 -2.143 18.198 1.00 97.12 596 LYS A CA 1
ATOM 4622 C C . LYS A 1 596 ? -31.807 -0.828 18.686 1.00 97.12 596 LYS A C 1
ATOM 4624 O O . LYS A 1 596 ? -31.021 -0.818 19.634 1.00 97.12 596 LYS A O 1
ATOM 4629 N N . ILE A 1 597 ? -32.120 0.277 18.008 1.00 97.81 597 ILE A N 1
ATOM 4630 C CA . ILE A 1 597 ? -31.611 1.611 18.332 1.00 97.81 597 ILE A CA 1
ATOM 4631 C C . ILE A 1 597 ? -32.788 2.568 18.404 1.00 97.81 597 ILE A C 1
ATOM 4633 O O . ILE A 1 597 ? -33.439 2.852 17.395 1.00 97.81 597 ILE A O 1
ATOM 4637 N N . ARG A 1 598 ? -33.029 3.104 19.597 1.00 97.69 598 ARG A N 1
ATOM 4638 C CA . ARG A 1 598 ? -34.003 4.170 19.798 1.00 97.69 598 ARG A CA 1
ATOM 4639 C C . ARG A 1 598 ? -33.294 5.512 19.660 1.00 97.69 598 ARG A C 1
ATOM 4641 O O . ARG A 1 598 ? -32.480 5.876 20.506 1.00 97.69 598 ARG A O 1
ATOM 4648 N N . TRP A 1 599 ? -33.590 6.211 18.571 1.00 97.62 599 TRP A N 1
ATOM 4649 C CA . TRP A 1 599 ? -33.002 7.507 18.238 1.00 97.62 599 TRP A CA 1
ATOM 4650 C C . TRP A 1 599 ? -33.698 8.656 18.961 1.00 97.62 599 TRP A C 1
ATOM 4652 O O . TRP A 1 599 ? -34.916 8.634 19.142 1.00 97.62 599 TRP A O 1
ATOM 4662 N N . ASP A 1 600 ? -32.922 9.674 19.320 1.00 96.06 600 ASP A N 1
ATOM 4663 C CA . ASP A 1 600 ? -33.460 10.957 19.754 1.00 96.06 600 ASP A CA 1
ATOM 4664 C C . ASP A 1 600 ? -34.031 11.724 18.551 1.00 96.06 600 ASP A C 1
ATOM 4666 O O . ASP A 1 600 ? -33.485 11.686 17.446 1.00 96.06 600 ASP A O 1
ATOM 4670 N N . GLU A 1 601 ? -35.134 12.445 18.768 1.00 92.62 601 GLU A N 1
ATOM 4671 C CA . GLU A 1 601 ? -35.826 13.186 17.701 1.00 92.62 601 GLU A CA 1
ATOM 4672 C C . GLU A 1 601 ? -35.003 14.362 17.158 1.00 92.62 601 GLU A C 1
ATOM 4674 O O . GLU A 1 601 ? -35.143 14.742 15.995 1.00 92.62 601 GLU A O 1
ATOM 4679 N N . ASN A 1 602 ? -34.143 14.943 17.998 1.00 95.06 602 ASN A N 1
ATOM 4680 C CA . ASN A 1 602 ? -33.347 16.122 17.679 1.00 95.06 602 ASN A CA 1
ATOM 4681 C C . ASN A 1 602 ? -31.847 15.820 17.819 1.00 95.06 602 ASN A C 1
ATOM 4683 O O . ASN A 1 602 ? -31.457 15.046 18.695 1.00 95.06 602 ASN A O 1
ATOM 4687 N N . PRO A 1 603 ? -30.990 16.456 17.003 1.00 96.44 603 PRO A N 1
ATOM 4688 C CA . PRO A 1 603 ? -29.546 16.319 17.137 1.00 96.44 603 PRO A CA 1
ATOM 4689 C C . PRO A 1 603 ? -29.049 16.977 18.430 1.00 96.44 603 PRO A C 1
ATOM 4691 O O . PRO A 1 603 ? -29.433 18.105 18.738 1.00 96.44 603 PRO A O 1
ATOM 4694 N N . GLU A 1 604 ? -28.127 16.315 19.132 1.00 96.88 604 GLU A N 1
ATOM 4695 C CA . GLU A 1 604 ? -27.537 16.783 20.396 1.00 96.88 604 GLU A CA 1
ATOM 4696 C C . GLU A 1 604 ? -26.819 18.132 20.219 1.00 96.88 604 GLU A C 1
ATOM 4698 O O . GLU A 1 604 ? -26.989 19.052 21.015 1.00 96.88 604 GLU A O 1
ATOM 4703 N N . THR A 1 605 ? -26.071 18.291 19.123 1.00 96.31 605 THR A N 1
ATOM 4704 C CA . THR A 1 605 ? -25.291 19.510 18.847 1.00 96.31 605 THR A CA 1
ATOM 4705 C C . THR A 1 605 ? -26.110 20.655 18.255 1.00 96.31 605 THR A C 1
ATOM 4707 O O . THR A 1 605 ? -25.602 21.770 18.137 1.00 96.31 605 THR A O 1
ATOM 4710 N N . GLY A 1 606 ? -27.321 20.380 17.761 1.00 94.50 606 GLY A N 1
ATOM 4711 C CA . GLY A 1 606 ? -27.955 21.237 16.759 1.00 94.50 606 GLY A CA 1
ATOM 4712 C C . GLY A 1 606 ? -27.157 21.310 15.446 1.00 94.50 606 GLY A C 1
ATOM 4713 O O . GLY A 1 606 ? -26.225 20.533 15.209 1.00 94.50 606 GLY A O 1
ATOM 4714 N N . ARG A 1 607 ? -27.527 22.272 14.590 1.00 94.69 607 ARG A N 1
ATOM 4715 C CA . ARG A 1 607 ? -26.928 22.474 13.263 1.00 94.69 607 ARG A CA 1
ATOM 4716 C C . ARG A 1 607 ? -25.440 22.836 13.360 1.00 94.69 607 ARG A C 1
ATOM 4718 O O . ARG A 1 607 ? -25.067 23.754 14.086 1.00 94.69 607 ARG A O 1
ATOM 4725 N N . LEU A 1 608 ? -24.608 22.175 12.561 1.00 92.88 608 LEU A N 1
ATOM 4726 C CA . LEU A 1 608 ? -23.176 22.451 12.437 1.00 92.88 608 LEU A CA 1
ATOM 4727 C C . LEU A 1 608 ? -22.886 23.418 11.279 1.00 92.88 608 LEU A C 1
ATOM 4729 O O . LEU A 1 608 ? -23.566 23.414 10.253 1.00 92.88 608 LEU A O 1
ATOM 4733 N N . GLU A 1 609 ? -21.824 24.218 11.413 1.00 86.44 609 GLU A N 1
ATOM 4734 C CA . GLU A 1 609 ? -21.347 25.123 10.349 1.00 86.44 609 GLU A CA 1
ATOM 4735 C C . GLU A 1 609 ? -20.852 24.354 9.112 1.00 86.44 609 GLU A C 1
ATOM 4737 O O . GLU A 1 609 ? -20.998 24.803 7.972 1.00 86.44 609 GLU A O 1
ATOM 4742 N N . LYS A 1 610 ? -20.232 23.193 9.341 1.00 89.31 610 LYS A N 1
ATOM 4743 C CA . LYS A 1 610 ? -19.713 22.278 8.323 1.00 89.31 610 LYS A CA 1
ATOM 4744 C C . LYS A 1 610 ? -19.947 20.850 8.791 1.00 89.31 610 LYS A C 1
ATOM 4746 O O . LYS A 1 610 ? -19.957 20.577 9.987 1.00 89.31 610 LYS A O 1
ATOM 4751 N N . ARG A 1 611 ? -20.100 19.926 7.845 1.00 90.00 611 ARG A N 1
ATOM 4752 C CA . ARG A 1 611 ? -20.309 18.518 8.185 1.00 90.00 611 ARG A CA 1
ATOM 4753 C C . ARG A 1 611 ? -19.121 17.952 8.954 1.00 90.00 611 ARG A C 1
ATOM 4755 O O . ARG A 1 611 ? -17.969 18.276 8.649 1.00 90.00 611 ARG A O 1
ATOM 4762 N N . SER A 1 612 ? -19.411 17.091 9.920 1.00 92.50 612 SER A N 1
ATOM 4763 C CA . SER A 1 612 ? -18.369 16.344 10.613 1.00 92.50 612 SER A CA 1
ATOM 4764 C C . SER A 1 612 ? -17.774 15.281 9.697 1.00 92.50 612 SER A C 1
ATOM 4766 O O . SER A 1 612 ? -18.489 14.641 8.923 1.00 92.50 612 SER A O 1
ATOM 4768 N N . LEU A 1 613 ? -16.455 15.114 9.768 1.00 91.81 613 LEU A N 1
ATOM 4769 C CA . LEU A 1 613 ? -15.725 14.110 8.991 1.00 91.81 613 LEU A CA 1
ATOM 4770 C C . LEU A 1 613 ? -15.072 13.049 9.874 1.00 91.81 613 LEU A C 1
ATOM 4772 O O . LEU A 1 613 ? -14.611 12.036 9.355 1.00 91.81 613 LEU A O 1
ATOM 4776 N N . ALA A 1 614 ? -15.016 13.270 11.188 1.00 93.19 614 ALA A N 1
ATOM 4777 C CA . ALA A 1 614 ? -14.453 12.316 12.123 1.00 93.19 614 ALA A CA 1
ATOM 4778 C C . ALA A 1 614 ? -14.990 12.541 13.540 1.00 93.19 614 ALA A C 1
ATOM 4780 O O . ALA A 1 614 ? -15.221 13.676 13.961 1.00 93.19 614 ALA A O 1
ATOM 4781 N N . ILE A 1 615 ? -15.156 11.434 14.256 1.00 95.69 615 ILE A N 1
ATOM 4782 C CA . ILE A 1 615 ? -15.577 11.356 15.651 1.00 95.69 615 ILE A CA 1
ATOM 4783 C C . ILE A 1 615 ? -14.814 10.195 16.302 1.00 95.69 615 ILE A C 1
ATOM 4785 O O . ILE A 1 615 ? -14.671 9.140 15.677 1.00 95.69 615 ILE A O 1
ATOM 4789 N N . VAL A 1 616 ? -14.261 10.414 17.494 1.00 96.50 616 VAL A N 1
ATOM 4790 C CA . VAL A 1 616 ? -13.434 9.459 18.252 1.00 96.50 616 VAL A CA 1
ATOM 4791 C C . VAL A 1 616 ? -13.636 9.664 19.751 1.00 96.50 616 VAL A C 1
ATOM 4793 O O . VAL A 1 616 ? -14.011 10.751 20.181 1.00 96.50 616 VAL A O 1
ATOM 4796 N N . GLU A 1 617 ? -13.364 8.644 20.552 1.00 96.06 617 GLU A N 1
ATOM 4797 C CA . GLU A 1 617 ? -13.171 8.797 21.995 1.00 96.06 617 GLU A CA 1
ATOM 4798 C C . GLU A 1 617 ? -11.685 9.033 22.273 1.00 96.06 617 GLU A C 1
ATOM 4800 O O . GLU A 1 617 ? -10.864 8.281 21.759 1.00 96.06 617 GLU A O 1
ATOM 4805 N N . ALA A 1 618 ? -11.347 10.073 23.039 1.00 93.69 618 ALA A N 1
ATOM 4806 C CA . ALA A 1 618 ? -9.984 10.393 23.457 1.00 93.69 618 ALA A CA 1
ATOM 4807 C C . ALA A 1 618 ? -9.990 11.073 24.833 1.00 93.69 618 ALA A C 1
ATOM 4809 O O . ALA A 1 618 ? -10.812 11.962 25.077 1.00 93.69 618 ALA A O 1
ATOM 4810 N N . ASN A 1 619 ? -9.051 10.708 25.707 1.00 91.19 619 ASN A N 1
ATOM 4811 C CA . ASN A 1 619 ? -8.933 11.213 27.078 1.00 91.19 619 ASN A CA 1
ATOM 4812 C C . ASN A 1 619 ? -10.282 11.146 27.820 1.00 91.19 619 ASN A C 1
ATOM 4814 O O . ASN A 1 619 ? -10.793 12.157 28.312 1.00 91.19 619 ASN A O 1
ATOM 4818 N N . ASP A 1 620 ? -10.899 9.959 27.794 1.00 91.25 620 ASP A N 1
ATOM 4819 C CA . ASP A 1 620 ? -12.215 9.652 28.375 1.00 91.25 620 ASP A CA 1
ATOM 4820 C C . ASP A 1 620 ? -13.376 10.532 27.874 1.00 91.25 620 ASP A C 1
ATOM 4822 O O . ASP A 1 620 ? -14.445 10.553 28.482 1.00 91.25 620 ASP A O 1
ATOM 4826 N N . SER A 1 621 ? -13.204 11.253 26.762 1.00 95.06 621 SER A N 1
ATOM 4827 C CA . SER A 1 621 ? -14.188 12.191 26.212 1.00 95.06 621 SER A CA 1
ATOM 4828 C C . SER A 1 621 ? -14.499 11.900 24.747 1.00 95.06 621 SER A C 1
ATOM 4830 O O . SER A 1 621 ? -13.620 11.529 23.972 1.00 95.06 621 SER A O 1
ATOM 4832 N N . LEU A 1 622 ? -15.733 12.165 24.319 1.00 98.00 622 LEU A N 1
ATOM 4833 C CA . LEU A 1 622 ? -16.068 12.158 22.896 1.00 98.00 622 LEU A CA 1
ATOM 4834 C C . LEU A 1 622 ? -15.534 13.424 22.212 1.00 98.00 622 LEU A C 1
ATOM 4836 O O . LEU A 1 622 ? -15.814 14.548 22.639 1.00 98.00 622 LEU A O 1
ATOM 4840 N N . VAL A 1 623 ? -14.810 13.248 21.112 1.00 97.69 623 VAL A N 1
ATOM 4841 C CA . VAL A 1 623 ? -14.202 14.318 20.319 1.00 97.69 623 VAL A CA 1
ATOM 4842 C C . VAL A 1 623 ? -14.646 14.203 18.864 1.00 97.69 623 VAL A C 1
ATOM 4844 O O . VAL A 1 623 ? -14.648 13.117 18.291 1.00 97.69 623 VAL A O 1
ATOM 4847 N N . TYR A 1 624 ? -15.000 15.320 18.230 1.00 96.94 624 TYR A N 1
ATOM 4848 C CA . TYR A 1 624 ? -15.395 15.344 16.818 1.00 96.94 624 TYR A CA 1
ATOM 4849 C C . TYR A 1 624 ? -14.894 16.586 16.085 1.00 96.94 624 TYR A C 1
ATOM 4851 O O . TYR A 1 624 ? -14.630 17.630 16.684 1.00 96.94 624 TYR A O 1
ATOM 4859 N N . SER A 1 625 ? -14.784 16.482 14.760 1.00 94.88 625 SER A N 1
ATOM 4860 C CA . SER A 1 625 ? -14.444 17.612 13.894 1.00 94.88 625 SER A CA 1
ATOM 4861 C C . SER A 1 625 ? -15.675 18.258 13.261 1.00 94.88 625 SER A C 1
ATOM 4863 O O . SER A 1 625 ? -16.672 17.593 12.997 1.00 94.88 625 SER A O 1
ATOM 4865 N N . SER A 1 626 ? -15.603 19.556 12.971 1.00 92.88 626 SER A N 1
ATOM 4866 C CA . SER A 1 626 ? -16.553 20.270 12.110 1.00 92.88 626 SER A CA 1
ATOM 4867 C C . SER A 1 626 ? -15.831 21.434 11.433 1.00 92.88 626 SER A C 1
ATOM 4869 O O . SER A 1 626 ? -15.478 22.429 12.070 1.00 92.88 626 SER A O 1
ATOM 4871 N N . GLY A 1 627 ? -15.590 21.311 10.125 1.00 89.56 627 GLY A N 1
ATOM 4872 C CA . GLY A 1 627 ? -14.852 22.317 9.358 1.00 89.56 627 GLY A CA 1
ATOM 4873 C C . GLY A 1 627 ? -13.402 22.438 9.829 1.00 89.56 627 GLY A C 1
ATOM 4874 O O . GLY A 1 627 ? -12.628 21.489 9.694 1.00 89.56 627 GLY A O 1
ATOM 4875 N N . THR A 1 628 ? -13.029 23.609 10.353 1.00 90.31 628 THR A N 1
ATOM 4876 C CA . THR A 1 628 ? -11.691 23.862 10.923 1.00 90.31 628 THR A CA 1
ATOM 4877 C C . THR A 1 628 ? -11.580 23.445 12.387 1.00 90.31 628 THR A C 1
ATOM 4879 O O . THR A 1 628 ? -10.474 23.343 12.907 1.00 90.31 628 THR A O 1
ATOM 4882 N N . LYS A 1 629 ? -12.704 23.228 13.070 1.00 93.56 629 LYS A N 1
ATOM 4883 C CA . LYS A 1 629 ? -12.754 23.135 14.528 1.00 93.56 629 LYS A CA 1
ATOM 4884 C C . LYS A 1 629 ? -12.810 21.683 14.989 1.00 93.56 629 LYS A C 1
ATOM 4886 O O . LYS A 1 629 ? -13.406 20.829 14.328 1.00 93.56 629 LYS A O 1
ATOM 4891 N N . ILE A 1 630 ? -12.217 21.432 16.149 1.00 96.62 630 ILE A N 1
ATOM 4892 C CA . ILE A 1 630 ? -12.315 20.182 16.901 1.00 96.62 630 ILE A CA 1
ATOM 4893 C C . ILE A 1 630 ? -13.003 20.497 18.225 1.00 96.62 630 ILE A C 1
ATOM 4895 O O . ILE A 1 630 ? -12.624 21.437 18.931 1.00 96.62 630 ILE A O 1
ATOM 4899 N N . TYR A 1 631 ? -14.021 19.710 18.546 1.00 97.38 631 TYR A N 1
ATOM 4900 C CA . TYR A 1 631 ? -14.863 19.869 19.720 1.00 97.38 631 TYR A CA 1
ATOM 4901 C C . TYR A 1 631 ? -14.751 18.650 20.621 1.00 97.38 631 TYR A C 1
ATOM 4903 O O . TYR A 1 631 ? -14.657 17.527 20.134 1.00 97.38 631 TYR A O 1
ATOM 4911 N N . ARG A 1 632 ? -14.825 18.883 21.928 1.00 96.81 632 ARG A N 1
ATOM 4912 C CA . ARG A 1 632 ? -14.987 17.866 22.962 1.00 96.81 632 ARG A CA 1
ATOM 4913 C C . ARG A 1 632 ? -16.394 17.974 23.541 1.00 96.81 632 ARG A C 1
ATOM 4915 O O . ARG A 1 632 ? -16.830 19.073 23.889 1.00 96.81 632 ARG A O 1
ATOM 4922 N N . ARG A 1 633 ? -17.093 16.850 23.657 1.00 97.75 633 ARG A N 1
ATOM 4923 C CA . ARG A 1 633 ? -18.345 16.745 24.410 1.00 97.75 633 ARG A CA 1
ATOM 4924 C C . ARG A 1 633 ? -18.045 16.812 25.909 1.00 97.75 633 ARG A C 1
ATOM 4926 O O . ARG A 1 633 ? -17.104 16.182 26.377 1.00 97.75 633 ARG A O 1
ATOM 4933 N N . ASN A 1 634 ? -18.820 17.596 26.645 1.00 97.69 634 ASN A N 1
ATOM 4934 C CA . ASN A 1 634 ? -18.839 17.581 28.100 1.00 97.69 634 ASN A CA 1
ATOM 4935 C C . ASN A 1 634 ? -20.093 16.815 28.530 1.00 97.69 634 ASN A C 1
ATOM 4937 O O . ASN A 1 634 ? -21.210 17.205 28.179 1.00 97.69 634 ASN A O 1
ATOM 4941 N N . ASP A 1 635 ? -19.872 15.729 29.257 1.00 97.56 635 ASP A N 1
ATOM 4942 C CA . ASP A 1 635 ? -20.886 14.733 29.584 1.00 97.56 635 ASP A CA 1
ATOM 4943 C C . ASP A 1 635 ? -21.929 15.208 30.592 1.00 97.56 635 ASP A C 1
ATOM 4945 O O . ASP A 1 635 ? -21.703 16.129 31.382 1.00 97.56 635 ASP A O 1
ATOM 4949 N N . GLY A 1 636 ? -23.083 14.543 30.570 1.00 95.62 636 GLY A N 1
ATOM 4950 C CA . GLY A 1 636 ? -24.203 14.839 31.446 1.00 95.62 636 GLY A CA 1
ATOM 4951 C C . GLY A 1 636 ? -25.558 14.597 30.785 1.00 95.62 636 GLY A C 1
ATOM 4952 O O . GLY A 1 636 ? -25.646 14.394 29.575 1.00 95.62 636 GLY A O 1
ATOM 4953 N N . PRO A 1 637 ? -26.649 14.673 31.569 1.00 91.44 637 PRO A N 1
ATOM 4954 C CA . PRO A 1 637 ? -28.012 14.564 31.042 1.00 91.44 637 PRO A CA 1
ATOM 4955 C C . PRO A 1 637 ? -28.374 15.707 30.076 1.00 91.44 637 PRO A C 1
ATOM 4957 O O . PRO A 1 637 ? -29.256 15.542 29.240 1.00 91.44 637 PRO A O 1
ATOM 4960 N N . SER A 1 638 ? -27.671 16.841 30.179 1.00 94.31 638 SER A N 1
ATOM 4961 C CA . SER A 1 638 ? -27.741 17.980 29.260 1.00 94.31 638 SER A CA 1
ATOM 4962 C C . SER A 1 638 ? -26.326 18.294 28.761 1.00 94.31 638 SER A C 1
ATOM 4964 O O . SER A 1 638 ? -25.668 19.181 29.317 1.00 94.31 638 SER A O 1
ATOM 4966 N N . PRO A 1 639 ? -25.811 17.529 27.786 1.00 96.12 639 PRO A N 1
ATOM 4967 C CA . PRO A 1 639 ? -24.430 17.654 27.344 1.00 96.12 639 PRO A CA 1
ATOM 4968 C C . PRO A 1 639 ? -24.172 19.011 26.685 1.00 96.12 639 PRO A C 1
ATOM 4970 O O . PRO A 1 639 ? -25.058 19.639 26.105 1.00 96.12 639 PRO A O 1
ATOM 4973 N N . THR A 1 640 ? -22.928 19.472 26.779 1.00 97.12 640 THR A N 1
ATOM 4974 C CA . THR A 1 640 ? -22.452 20.677 26.079 1.00 97.12 640 THR A CA 1
ATOM 4975 C C . THR A 1 640 ? -21.221 20.339 25.251 1.00 97.12 640 THR A C 1
ATOM 4977 O O . THR A 1 640 ? -20.610 19.293 25.445 1.00 97.12 640 THR A O 1
ATOM 4980 N N . HIS A 1 641 ? -20.815 21.218 24.335 1.00 97.06 641 HIS A N 1
ATOM 4981 C CA . HIS A 1 641 ? -19.661 20.967 23.470 1.00 97.06 641 HIS A CA 1
ATOM 4982 C C . HIS A 1 641 ? -18.682 22.135 23.518 1.00 97.06 641 HIS A C 1
ATOM 4984 O O . HIS A 1 641 ? -19.017 23.264 23.160 1.00 97.06 641 HIS A O 1
ATOM 4990 N N . SER A 1 642 ? -17.454 21.854 23.944 1.00 96.06 642 SER A N 1
ATOM 4991 C CA . SER A 1 642 ? -16.374 22.836 24.032 1.00 96.06 642 SER A CA 1
ATOM 4992 C C . SER A 1 642 ? -15.457 22.716 22.821 1.00 96.06 642 SER A C 1
ATOM 4994 O O . SER A 1 642 ? -14.948 21.636 22.533 1.00 96.06 642 SER A O 1
ATOM 4996 N N . MET A 1 643 ? -15.198 23.822 22.121 1.00 95.94 643 MET A N 1
ATOM 4997 C CA . MET A 1 643 ? -14.151 23.862 21.095 1.00 95.94 643 MET A CA 1
ATOM 4998 C C . MET A 1 643 ? -12.783 23.753 21.774 1.00 95.94 643 MET A C 1
ATOM 5000 O O . MET A 1 643 ? -12.441 24.597 22.601 1.00 95.94 643 MET A O 1
ATOM 5004 N N . ILE A 1 644 ? -12.004 22.734 21.417 1.00 95.25 644 ILE A N 1
ATOM 5005 C CA . ILE A 1 644 ? -10.675 22.487 21.996 1.00 95.25 644 ILE A CA 1
ATOM 5006 C C . ILE A 1 644 ? -9.534 22.908 21.065 1.00 95.25 644 ILE A C 1
ATOM 5008 O O . ILE A 1 644 ? -8.434 23.188 21.535 1.00 95.25 644 ILE A O 1
ATOM 5012 N N . PHE A 1 645 ? -9.790 22.996 19.756 1.00 94.94 645 PHE A N 1
ATOM 5013 C CA . PHE A 1 645 ? -8.802 23.439 18.774 1.00 94.94 645 PHE A CA 1
ATOM 5014 C C . PHE A 1 645 ? -9.469 24.018 17.519 1.00 94.94 645 PHE A C 1
ATOM 5016 O O . PHE A 1 645 ? -10.471 23.482 17.047 1.00 94.94 645 PHE A O 1
ATOM 5023 N N . ASP A 1 646 ? -8.892 25.080 16.950 1.00 93.12 646 ASP A N 1
ATOM 5024 C CA . ASP A 1 646 ? -9.259 25.612 15.630 1.00 93.12 646 ASP A CA 1
ATOM 5025 C C . ASP A 1 646 ? -8.054 25.509 14.689 1.00 93.12 646 ASP A C 1
ATOM 5027 O O . ASP A 1 646 ? -7.054 26.208 14.851 1.00 93.12 646 ASP A O 1
ATOM 5031 N N . ALA A 1 647 ? -8.143 24.638 13.688 1.00 91.00 647 ALA A N 1
ATOM 5032 C CA . ALA A 1 647 ? -7.096 24.418 12.702 1.00 91.00 647 ALA A CA 1
ATOM 5033 C C . ALA A 1 647 ? -6.919 25.597 11.728 1.00 91.00 647 ALA A C 1
ATOM 5035 O O . ALA A 1 647 ? -5.907 25.652 11.026 1.00 91.00 647 ALA A O 1
ATOM 5036 N N . SER A 1 648 ? -7.825 26.589 11.709 1.00 86.50 648 SER A N 1
ATOM 5037 C CA . SER A 1 648 ? -7.654 27.793 10.884 1.00 86.50 648 SER A CA 1
ATOM 5038 C C . SER A 1 648 ? -6.363 28.547 11.237 1.00 86.50 648 SER A C 1
ATOM 5040 O O . SER A 1 648 ? -5.720 29.112 10.347 1.00 86.50 648 SER A O 1
ATOM 5042 N N . GLN A 1 649 ? -5.909 28.450 12.494 1.00 85.62 649 GLN A N 1
ATOM 5043 C CA . GLN A 1 649 ? -4.665 29.057 12.977 1.00 85.62 649 GLN A CA 1
ATOM 5044 C C . GLN A 1 649 ? -3.395 28.502 12.309 1.00 85.62 649 GLN A C 1
ATOM 5046 O O . GLN A 1 649 ? -2.354 29.152 12.345 1.00 85.62 649 GLN A O 1
ATOM 5051 N N . LEU A 1 650 ? -3.483 27.337 11.659 1.00 84.94 650 LEU A N 1
ATOM 5052 C CA . LEU A 1 650 ? -2.387 26.717 10.909 1.00 84.94 650 LEU A CA 1
ATOM 5053 C C . LEU A 1 650 ? -2.225 27.301 9.490 1.00 84.94 650 LEU A C 1
ATOM 5055 O O . LEU A 1 650 ? -1.278 26.953 8.781 1.00 84.94 650 LEU A O 1
ATOM 5059 N N . SER A 1 651 ? -3.145 28.165 9.048 1.00 77.56 651 SER A N 1
ATOM 5060 C CA . SER A 1 651 ? -3.192 28.682 7.673 1.00 77.56 651 SER A CA 1
ATOM 5061 C C . SER A 1 651 ? -2.338 29.947 7.508 1.00 77.56 651 SER A C 1
ATOM 5063 O O . SER A 1 651 ? -2.399 30.879 8.316 1.00 77.56 651 SER A O 1
ATOM 5065 N N . LYS A 1 652 ? -1.523 29.996 6.445 1.00 62.12 652 LYS A N 1
ATOM 5066 C CA . LYS A 1 652 ? -0.558 31.078 6.178 1.00 62.12 652 LYS A CA 1
ATOM 5067 C C . LYS A 1 652 ? -1.232 32.283 5.500 1.00 62.12 652 LYS A C 1
ATOM 5069 O O . LYS A 1 652 ? -1.015 32.537 4.323 1.00 62.12 652 LYS A O 1
ATOM 5074 N N . GLY A 1 653 ? -2.018 33.050 6.256 1.00 55.72 653 GLY A N 1
ATOM 5075 C CA . GLY A 1 653 ? -2.477 34.394 5.864 1.00 55.72 653 GLY A CA 1
ATOM 5076 C C . GLY A 1 653 ? -4.001 34.570 5.755 1.00 55.72 653 GLY A C 1
ATOM 5077 O O . GLY A 1 653 ? -4.726 33.577 5.699 1.00 55.72 653 GLY A O 1
ATOM 5078 N N . PRO A 1 654 ? -4.504 35.824 5.742 1.00 51.41 654 PRO A N 1
ATOM 5079 C CA . PRO A 1 654 ? -5.930 36.151 5.891 1.00 51.41 654 PRO A CA 1
ATOM 5080 C C . PRO A 1 654 ? -6.846 35.505 4.847 1.00 51.41 654 PRO A C 1
ATOM 5082 O O . PRO A 1 654 ? -7.953 35.108 5.182 1.00 51.41 654 PRO A O 1
ATOM 5085 N N . GLU A 1 655 ? -6.367 35.338 3.613 1.00 49.72 655 GLU A N 1
ATOM 5086 C CA . GLU A 1 655 ? -7.143 34.777 2.494 1.00 49.72 655 GLU A CA 1
ATOM 5087 C C . GLU A 1 655 ? -7.343 33.252 2.590 1.00 49.72 655 GLU A C 1
ATOM 5089 O O . GLU A 1 655 ? -8.239 32.702 1.958 1.00 49.72 655 GLU A O 1
ATOM 5094 N N . SER A 1 656 ? -6.540 32.582 3.425 1.00 53.91 656 SER A N 1
ATOM 5095 C CA . SER A 1 656 ? -6.603 31.137 3.720 1.00 53.91 656 SER A CA 1
ATOM 5096 C C . SER A 1 656 ? -7.190 30.825 5.106 1.00 53.91 656 SER A C 1
ATOM 5098 O O . SER A 1 656 ? -7.366 29.665 5.476 1.00 53.91 656 SER A O 1
ATOM 5100 N N . LYS A 1 657 ? -7.491 31.850 5.920 1.00 56.22 657 LYS A N 1
ATOM 5101 C CA . LYS A 1 657 ? -8.018 31.666 7.280 1.00 56.22 657 LYS A CA 1
ATOM 5102 C C . LYS A 1 657 ? -9.497 31.272 7.230 1.00 56.22 657 LYS A C 1
ATOM 5104 O O . LYS A 1 657 ? -10.380 32.120 7.248 1.00 56.22 657 LYS A O 1
ATOM 5109 N N . GLY A 1 658 ? -9.755 29.965 7.205 1.00 54.72 658 GLY A N 1
ATOM 5110 C CA . GLY A 1 658 ? -11.067 29.387 7.517 1.00 54.72 658 GLY A CA 1
ATOM 5111 C C . GLY A 1 658 ? -11.960 29.025 6.326 1.00 54.72 658 GLY A C 1
ATOM 5112 O O . GLY A 1 658 ? -13.070 28.539 6.546 1.00 54.72 658 GLY A O 1
ATOM 5113 N N . ASN A 1 659 ? -11.510 29.193 5.077 1.00 65.38 659 ASN A N 1
ATOM 5114 C CA . ASN A 1 659 ? -12.322 28.827 3.914 1.00 65.38 659 ASN A CA 1
ATOM 5115 C C . ASN A 1 659 ? -12.252 27.319 3.609 1.00 65.38 659 ASN A C 1
ATOM 5117 O O . ASN A 1 659 ? -11.499 26.851 2.762 1.00 65.38 659 ASN A O 1
ATOM 5121 N N . VAL A 1 660 ? -13.066 26.525 4.304 1.00 73.81 660 VAL A N 1
ATOM 5122 C CA . VAL A 1 660 ? -13.155 25.083 4.043 1.00 73.81 660 VAL A CA 1
ATOM 5123 C C . VAL A 1 660 ? -14.203 24.777 2.974 1.00 73.81 660 VAL A C 1
ATOM 5125 O O . VAL A 1 660 ? -15.416 24.912 3.194 1.00 73.81 660 VAL A O 1
ATOM 5128 N N . ALA A 1 661 ? -13.728 24.263 1.839 1.00 73.75 661 ALA A N 1
ATOM 5129 C CA . ALA A 1 661 ? -14.566 23.589 0.856 1.00 73.75 661 ALA A CA 1
ATOM 5130 C C . ALA A 1 661 ? -15.070 22.261 1.449 1.00 73.75 661 ALA A C 1
ATOM 5132 O O . ALA A 1 661 ? -14.289 21.339 1.651 1.00 73.75 661 ALA A O 1
ATOM 5133 N N . SER A 1 662 ? -16.372 22.148 1.730 1.00 69.44 662 SER A N 1
ATOM 5134 C CA . SER A 1 662 ? -16.984 20.960 2.363 1.00 69.44 662 SER A CA 1
ATOM 5135 C C . SER A 1 662 ? -16.670 19.610 1.673 1.00 69.44 662 SER A C 1
ATOM 5137 O O . SER A 1 662 ? -16.486 18.612 2.387 1.00 69.44 662 SER A O 1
ATOM 5139 N N . PRO A 1 663 ? -16.535 19.524 0.329 1.00 66.44 663 PRO A N 1
ATOM 5140 C CA . PRO A 1 663 ? -16.209 18.259 -0.333 1.00 66.44 663 PRO A CA 1
ATOM 5141 C C . PRO A 1 663 ? -14.818 17.725 0.032 1.00 66.44 663 PRO A C 1
ATOM 5143 O O . PRO A 1 663 ? -14.667 16.547 0.372 1.00 66.44 663 PRO A O 1
ATOM 5146 N N . VAL A 1 664 ? -13.808 18.602 0.031 1.00 69.06 664 VAL A N 1
ATOM 5147 C CA . VAL A 1 664 ? -12.379 18.227 0.026 1.00 69.06 664 VAL A CA 1
ATOM 5148 C C . VAL A 1 664 ? -11.572 18.767 1.205 1.00 69.06 664 VAL A C 1
ATOM 5150 O O . VAL A 1 664 ? -10.482 18.277 1.462 1.00 69.06 664 VAL A O 1
ATOM 5153 N N . GLY A 1 665 ? -12.095 19.729 1.959 1.00 73.19 665 GLY A N 1
ATOM 5154 C CA . GLY A 1 665 ? -11.364 20.382 3.037 1.00 73.19 665 GLY A CA 1
ATOM 5155 C C . GLY A 1 665 ? -11.777 19.944 4.444 1.00 73.19 665 GLY A C 1
ATOM 5156 O O . GLY A 1 665 ? -12.675 19.113 4.609 1.00 73.19 665 GLY A O 1
ATOM 5157 N N . GLY A 1 666 ? -11.121 20.525 5.450 1.00 87.19 666 GLY A N 1
ATOM 5158 C CA . GLY A 1 666 ? -11.422 20.376 6.876 1.00 87.19 666 GLY A CA 1
ATOM 5159 C C . GLY A 1 666 ? -10.460 19.458 7.637 1.00 87.19 666 GLY A C 1
ATOM 5160 O O . GLY A 1 666 ? -9.461 18.985 7.095 1.00 87.19 666 GLY A O 1
ATOM 5161 N N . VAL A 1 667 ? -10.778 19.221 8.912 1.00 92.12 667 VAL A N 1
ATOM 5162 C CA . VAL A 1 667 ? -10.095 18.242 9.774 1.00 92.12 667 VAL A CA 1
ATOM 5163 C C . VAL A 1 667 ? -10.602 16.831 9.462 1.00 92.12 667 VAL A C 1
ATOM 5165 O O . VAL A 1 667 ? -11.791 16.538 9.629 1.00 92.12 667 VAL A O 1
ATOM 5168 N N . ARG A 1 668 ? -9.689 15.961 9.020 1.00 92.56 668 ARG A N 1
ATOM 5169 C CA . ARG A 1 668 ? -9.952 14.605 8.508 1.00 92.56 668 ARG A CA 1
ATOM 5170 C C . ARG A 1 668 ? -9.100 13.558 9.211 1.00 92.56 668 ARG A C 1
ATOM 5172 O O . ARG A 1 668 ? -8.082 13.895 9.804 1.00 92.56 668 ARG A O 1
ATOM 5179 N N . GLY A 1 669 ? -9.513 12.293 9.131 1.00 93.44 669 GLY A N 1
ATOM 5180 C CA . GLY A 1 669 ? -8.762 11.168 9.692 1.00 93.44 669 GLY A CA 1
ATOM 5181 C C . GLY A 1 669 ? -8.422 11.303 11.177 1.00 93.44 669 GLY A C 1
ATOM 5182 O O . GLY A 1 669 ? -7.391 10.794 11.593 1.00 93.44 669 GLY A O 1
ATOM 5183 N N . LEU A 1 670 ? -9.249 12.011 11.959 1.00 95.75 670 LEU A N 1
ATOM 5184 C CA . LEU A 1 670 ? -9.017 12.207 13.392 1.00 95.75 670 LEU A CA 1
ATOM 5185 C C . LEU A 1 670 ? -8.892 10.844 14.078 1.00 95.75 670 LEU A C 1
ATOM 5187 O O . LEU A 1 670 ? -9.744 9.974 13.892 1.00 95.75 670 LEU A O 1
ATOM 5191 N N . SER A 1 671 ? -7.807 10.628 14.807 1.00 96.12 671 SER A N 1
ATOM 5192 C CA . SER A 1 671 ? -7.455 9.353 15.433 1.00 96.12 671 SER A CA 1
ATOM 5193 C C . SER A 1 671 ? -6.640 9.590 16.692 1.00 96.12 671 SER A C 1
ATOM 5195 O O . SER A 1 671 ? -6.118 10.682 16.903 1.00 96.12 671 SER A O 1
ATOM 5197 N N . VAL A 1 672 ? -6.558 8.569 17.534 1.00 95.19 672 VAL A N 1
ATOM 5198 C CA . VAL A 1 672 ? -5.944 8.662 18.857 1.00 95.19 672 VAL A CA 1
ATOM 5199 C C . VAL A 1 672 ? -4.630 7.904 18.866 1.00 95.19 672 VAL A C 1
ATOM 5201 O O . VAL A 1 672 ? -4.545 6.797 18.331 1.00 95.19 672 VAL A O 1
ATOM 5204 N N . ILE A 1 673 ? -3.602 8.517 19.446 1.00 95.19 673 ILE A N 1
ATOM 5205 C CA . ILE A 1 673 ? -2.269 7.933 19.608 1.00 95.19 673 ILE A CA 1
ATOM 5206 C C . ILE A 1 673 ? -1.752 8.214 21.027 1.00 95.19 673 ILE A C 1
ATOM 5208 O O . ILE A 1 673 ? -2.189 9.188 21.640 1.00 95.19 673 ILE A O 1
ATOM 5212 N N . PRO A 1 674 ? -0.800 7.428 21.559 1.00 92.19 674 PRO A N 1
ATOM 5213 C CA . PRO A 1 674 ? -0.160 7.750 22.831 1.00 92.19 674 PRO A CA 1
ATOM 5214 C C . PRO A 1 674 ? 0.534 9.117 22.784 1.00 92.19 674 PRO A C 1
ATOM 5216 O O . PRO A 1 674 ? 1.203 9.434 21.793 1.00 92.19 674 PRO A O 1
ATOM 5219 N N . ASN A 1 675 ? 0.408 9.903 23.854 1.00 89.00 675 ASN A N 1
ATOM 5220 C CA . ASN A 1 675 ? 1.161 11.144 24.005 1.00 89.00 675 ASN A CA 1
ATOM 5221 C C . ASN A 1 675 ? 2.649 10.823 24.255 1.00 89.00 675 ASN A C 1
ATOM 5223 O O . ASN A 1 675 ? 2.952 10.037 25.152 1.00 89.00 675 ASN A O 1
ATOM 5227 N N . PRO A 1 676 ? 3.601 11.389 23.490 1.00 83.50 676 PRO A N 1
ATOM 5228 C CA . PRO A 1 676 ? 5.022 11.111 23.697 1.00 83.50 676 PRO A CA 1
ATOM 5229 C C . PRO A 1 676 ? 5.605 11.741 24.967 1.00 83.50 676 PRO A C 1
ATOM 5231 O O . PRO A 1 676 ? 6.617 11.249 25.454 1.00 83.50 676 PRO A O 1
ATOM 5234 N N . GLU A 1 677 ? 4.989 12.799 25.501 1.00 80.38 677 GLU A N 1
ATOM 5235 C CA . GLU A 1 677 ? 5.507 13.571 26.643 1.00 80.38 677 GLU A CA 1
ATOM 5236 C C . GLU A 1 677 ? 4.698 13.334 27.935 1.00 80.38 677 GLU A C 1
ATOM 5238 O O . GLU A 1 677 ? 4.921 13.998 28.945 1.00 80.38 677 GLU A O 1
ATOM 5243 N N . GLY A 1 678 ? 3.731 12.408 27.934 1.00 74.38 678 GLY A N 1
ATOM 5244 C CA . GLY A 1 678 ? 2.832 12.211 29.073 1.00 74.38 678 GLY A CA 1
ATOM 5245 C C . GLY A 1 678 ? 2.058 10.895 29.045 1.00 74.38 678 GLY A C 1
ATOM 5246 O O . GLY A 1 678 ? 2.229 10.069 28.158 1.00 74.38 678 GLY A O 1
ATOM 5247 N N . GLN A 1 679 ? 1.193 10.696 30.044 1.00 78.06 679 GLN A N 1
ATOM 5248 C CA . GLN A 1 679 ? 0.331 9.506 30.146 1.00 78.06 679 GLN A CA 1
ATOM 5249 C C . GLN A 1 679 ? -1.033 9.672 29.457 1.00 78.06 679 GLN A C 1
ATOM 5251 O O . GLN A 1 679 ? -1.822 8.731 29.443 1.00 78.06 679 GLN A O 1
ATOM 5256 N N . SER A 1 680 ? -1.326 10.860 28.920 1.00 86.75 680 SER A N 1
ATOM 5257 C CA . SER A 1 680 ? -2.561 11.135 28.185 1.00 86.75 680 SER A CA 1
ATOM 5258 C C . SER A 1 680 ? -2.504 10.611 26.747 1.00 86.75 680 SER A C 1
ATOM 5260 O O . SER A 1 680 ? -1.501 10.067 26.278 1.00 86.75 680 SER A O 1
ATOM 5262 N N . GLU A 1 681 ? -3.604 10.785 26.031 1.00 93.88 681 GLU A N 1
ATOM 5263 C CA . GLU A 1 681 ? -3.713 10.505 24.610 1.00 93.88 681 GLU A CA 1
ATOM 5264 C C . GLU A 1 681 ? -3.600 11.795 23.788 1.00 93.88 681 GLU A C 1
ATOM 5266 O O . GLU A 1 681 ? -4.089 12.861 24.178 1.00 93.88 681 GLU A O 1
ATOM 5271 N N . SER A 1 682 ? -2.995 11.683 22.611 1.00 95.50 682 SER A N 1
ATOM 5272 C CA . SER A 1 682 ? -2.892 12.750 21.620 1.00 95.50 682 SER A CA 1
ATOM 5273 C C . SER A 1 682 ? -3.847 12.510 20.454 1.00 95.50 682 SER A C 1
ATOM 5275 O O . SER A 1 682 ? -4.132 11.374 20.070 1.00 95.50 682 SER A O 1
ATOM 5277 N N . LEU A 1 683 ? -4.307 13.599 19.839 1.00 96.62 683 LEU A N 1
ATOM 5278 C CA . LEU A 1 683 ? -5.140 13.556 18.638 1.00 96.62 683 LEU A CA 1
ATOM 5279 C C . LEU A 1 683 ? -4.270 13.726 17.394 1.00 96.62 683 LEU A C 1
ATOM 5281 O O . LEU A 1 683 ? -3.618 14.752 17.235 1.00 96.62 683 LEU A O 1
ATOM 5285 N N . LEU A 1 684 ? -4.296 12.762 16.482 1.00 97.44 684 LEU A N 1
ATOM 5286 C CA . LEU A 1 684 ? -3.654 12.839 15.173 1.00 97.44 684 LEU A CA 1
ATOM 5287 C C . LEU A 1 684 ? -4.716 13.093 14.101 1.00 97.44 684 LEU A C 1
ATOM 5289 O O . LEU A 1 684 ? -5.744 12.421 14.080 1.00 97.44 684 LEU A O 1
ATOM 5293 N N . PHE A 1 685 ? -4.492 14.049 13.205 1.00 96.56 685 PHE A N 1
ATOM 5294 C CA . PHE A 1 685 ? -5.425 14.335 12.117 1.00 96.56 685 PHE A CA 1
ATOM 5295 C C . PHE A 1 685 ? -4.728 14.913 10.889 1.00 96.56 685 PHE A C 1
ATOM 5297 O O . PHE A 1 685 ? -3.612 15.425 10.953 1.00 96.56 685 PHE A O 1
ATOM 5304 N N . VAL A 1 686 ? -5.427 14.876 9.758 1.00 94.69 686 VAL A N 1
ATOM 5305 C CA . VAL A 1 686 ? -5.024 15.560 8.530 1.00 94.69 686 VAL A CA 1
ATOM 5306 C C . VAL A 1 686 ? -5.735 16.897 8.450 1.00 94.69 686 VAL A C 1
ATOM 5308 O O . VAL A 1 686 ? -6.967 16.973 8.442 1.00 94.69 686 VAL A O 1
ATOM 5311 N N . TRP A 1 687 ? -4.948 17.960 8.344 1.00 92.25 687 TRP A N 1
ATOM 5312 C CA . TRP A 1 687 ? -5.424 19.283 8.000 1.00 92.25 687 TRP A CA 1
ATOM 5313 C C . TRP A 1 687 ? -5.394 19.480 6.488 1.00 92.25 687 TRP A C 1
ATOM 5315 O O . TRP A 1 687 ? -4.321 19.589 5.880 1.00 92.25 687 TRP A O 1
ATOM 5325 N N . ALA A 1 688 ? -6.585 19.548 5.891 1.00 85.38 688 ALA A N 1
ATOM 5326 C CA . ALA A 1 688 ? -6.756 19.825 4.476 1.00 85.38 688 ALA A CA 1
ATOM 5327 C C . ALA A 1 688 ? -7.486 21.166 4.266 1.00 85.38 688 ALA A C 1
ATOM 5329 O O . ALA A 1 688 ? -8.703 21.182 4.101 1.00 85.38 688 ALA A O 1
ATOM 5330 N N . PRO A 1 689 ? -6.796 22.317 4.303 1.00 79.00 689 PRO A N 1
ATOM 5331 C CA . PRO A 1 689 ? -7.429 23.594 3.988 1.00 79.00 689 PRO A CA 1
ATOM 5332 C C . PRO A 1 689 ? -7.611 23.748 2.475 1.00 79.00 689 PRO A C 1
ATOM 5334 O O . PRO A 1 689 ? -6.791 23.250 1.697 1.00 79.00 689 PRO A O 1
ATOM 5337 N N . ASP A 1 690 ? -8.649 24.496 2.097 1.00 66.75 690 ASP A N 1
ATOM 5338 C CA . ASP A 1 690 ? -8.929 24.966 0.739 1.00 66.75 690 ASP A CA 1
ATOM 5339 C C . ASP A 1 690 ? -9.049 23.848 -0.330 1.00 66.75 690 ASP A C 1
ATOM 5341 O O . ASP A 1 690 ? -8.920 22.654 -0.067 1.00 66.75 690 ASP A O 1
ATOM 5345 N N . SER A 1 691 ? -9.328 24.212 -1.586 1.00 64.81 691 SER A N 1
ATOM 5346 C CA . SER A 1 691 ? -9.407 23.259 -2.713 1.00 64.81 691 SER A CA 1
ATOM 5347 C C . SER A 1 691 ? -8.045 22.912 -3.338 1.00 64.81 691 SER A C 1
ATOM 5349 O O . SER A 1 691 ? -7.982 22.161 -4.308 1.00 64.81 691 SER A O 1
ATOM 5351 N N . LYS A 1 692 ? -6.942 23.445 -2.795 1.00 67.88 692 LYS A N 1
ATOM 5352 C CA . LYS A 1 692 ? -5.555 23.227 -3.259 1.00 67.88 692 LYS A CA 1
ATOM 5353 C C . LYS A 1 692 ? -4.680 22.666 -2.139 1.00 67.88 692 LYS A C 1
ATOM 5355 O O . LYS A 1 692 ? -3.565 23.130 -1.900 1.00 67.88 692 LYS A O 1
ATOM 5360 N N . SER A 1 693 ? -5.239 21.714 -1.402 1.00 81.31 693 SER A N 1
ATOM 5361 C CA . SER A 1 693 ? -4.625 21.205 -0.187 1.00 81.31 693 SER A CA 1
ATOM 5362 C C . SER A 1 693 ? -3.314 20.457 -0.436 1.00 81.31 693 SER A C 1
ATOM 5364 O O . SER A 1 693 ? -3.146 19.776 -1.448 1.00 81.31 693 SER A O 1
ATOM 5366 N N . ARG A 1 694 ? -2.396 20.555 0.533 1.00 89.62 694 ARG A N 1
ATOM 5367 C CA . ARG A 1 694 ? -1.197 19.705 0.643 1.00 89.62 694 ARG A CA 1
ATOM 5368 C C . ARG A 1 694 ? -1.384 18.527 1.606 1.00 89.62 694 ARG A C 1
ATOM 5370 O O . ARG A 1 694 ? -0.478 17.703 1.696 1.00 89.62 694 ARG A O 1
ATOM 5377 N N . SER A 1 695 ? -2.522 18.476 2.313 1.00 91.19 695 SER A N 1
ATOM 5378 C CA . SER A 1 695 ? -2.868 17.497 3.355 1.00 91.19 695 SER A CA 1
ATOM 5379 C C . SER A 1 695 ? -1.747 17.274 4.375 1.00 91.19 695 SER A C 1
ATOM 5381 O O . SER A 1 695 ? -0.937 16.359 4.240 1.00 91.19 695 SER A O 1
ATOM 5383 N N . CYS A 1 696 ? -1.688 18.128 5.397 1.00 92.88 696 CYS A N 1
ATOM 5384 C CA . CYS A 1 696 ? -0.644 18.051 6.419 1.00 92.88 696 CYS A CA 1
ATOM 5385 C C . CYS A 1 696 ? -1.127 17.323 7.670 1.00 92.88 696 CYS A C 1
ATOM 5387 O O . CYS A 1 696 ? -2.211 17.611 8.166 1.00 92.88 696 CYS A O 1
ATOM 5389 N N . VAL A 1 697 ? -0.314 16.406 8.184 1.00 96.50 697 VAL A N 1
ATOM 5390 C CA . VAL A 1 697 ? -0.579 15.672 9.418 1.00 96.50 697 VAL A CA 1
ATOM 5391 C C . VAL A 1 697 ? -0.204 16.537 10.616 1.00 96.50 697 VAL A C 1
ATOM 5393 O O . VAL A 1 697 ? 0.881 17.124 10.677 1.00 96.50 697 VAL A O 1
ATOM 5396 N N . VAL A 1 698 ? -1.129 16.634 11.562 1.00 96.12 698 VAL A N 1
ATOM 5397 C CA . VAL A 1 698 ? -1.016 17.442 12.771 1.00 96.12 698 VAL A CA 1
ATOM 5398 C C . VAL A 1 698 ? -1.359 16.570 13.968 1.00 96.12 698 VAL A C 1
ATOM 5400 O O . VAL A 1 698 ? -2.362 15.857 13.960 1.00 96.12 698 VAL A O 1
ATOM 5403 N N . ARG A 1 699 ? -0.524 16.650 14.999 1.00 96.19 699 ARG A N 1
ATOM 5404 C CA . ARG A 1 699 ? -0.723 16.019 16.301 1.00 96.19 699 ARG A CA 1
ATOM 5405 C C . ARG A 1 699 ? -1.075 17.085 17.335 1.00 96.19 699 ARG A C 1
ATOM 5407 O O . ARG A 1 699 ? -0.426 18.129 17.356 1.00 96.19 699 ARG A O 1
ATOM 5414 N N . LEU A 1 700 ? -2.093 16.842 18.158 1.00 95.00 700 LEU A N 1
ATOM 5415 C CA . LEU A 1 700 ? -2.440 17.666 19.315 1.00 95.00 700 LEU A CA 1
ATOM 5416 C C . LEU A 1 700 ? -2.151 16.911 20.597 1.00 95.00 700 LEU A C 1
ATOM 5418 O O . LEU A 1 700 ? -2.706 15.836 20.809 1.00 95.00 700 LEU A O 1
ATOM 5422 N N . ASP A 1 701 ? -1.354 17.527 21.453 1.00 93.44 701 ASP A N 1
ATOM 5423 C CA . ASP A 1 701 ? -0.966 16.989 22.746 1.00 93.44 701 ASP A CA 1
ATOM 5424 C C . ASP A 1 701 ? -1.617 17.813 23.838 1.00 93.44 701 ASP A C 1
ATOM 5426 O O . ASP A 1 701 ? -1.611 19.045 23.781 1.00 93.44 701 ASP A O 1
ATOM 5430 N N . GLN A 1 702 ? -2.176 17.138 24.831 1.00 88.44 702 GLN A N 1
ATOM 5431 C CA . GLN A 1 702 ? -2.669 17.812 26.015 1.00 88.44 702 GLN A CA 1
ATOM 5432 C C . GLN A 1 702 ? -1.512 18.010 27.002 1.00 88.44 702 GLN A C 1
ATOM 5434 O O . GLN A 1 702 ? -0.844 17.040 27.364 1.00 88.44 702 GLN A O 1
ATOM 5439 N N . ASP A 1 703 ? -1.275 19.252 27.423 1.00 82.62 703 ASP A N 1
ATOM 5440 C CA . ASP A 1 703 ? -0.313 19.569 28.482 1.00 82.62 703 ASP A CA 1
ATOM 5441 C C . ASP A 1 703 ? -0.889 19.304 29.888 1.00 82.62 703 ASP A C 1
ATOM 5443 O O . ASP A 1 703 ? -2.075 19.004 30.051 1.00 82.62 703 ASP A O 1
ATOM 5447 N N . GLU A 1 704 ? -0.056 19.442 30.926 1.00 80.50 704 GLU A N 1
ATOM 5448 C CA . GLU A 1 704 ? -0.446 19.234 32.333 1.00 80.50 704 GLU A CA 1
ATOM 5449 C C . GLU A 1 704 ? -1.597 20.150 32.798 1.00 80.50 704 GLU A C 1
ATOM 5451 O O . GLU A 1 704 ? -2.273 19.850 33.781 1.00 80.50 704 GLU A O 1
ATOM 5456 N N . THR A 1 705 ? -1.847 21.263 32.096 1.00 81.56 705 THR A N 1
ATOM 5457 C CA . THR A 1 705 ? -2.940 22.205 32.395 1.00 81.56 705 THR A CA 1
ATOM 5458 C C . THR A 1 705 ? -4.238 21.869 31.659 1.00 81.56 705 THR A C 1
ATOM 5460 O O . THR A 1 705 ? -5.260 22.530 31.855 1.00 81.56 705 THR A O 1
ATOM 5463 N N . GLY A 1 706 ? -4.217 20.845 30.803 1.00 78.25 706 GLY A N 1
ATOM 5464 C CA . GLY A 1 706 ? -5.346 20.437 29.981 1.00 78.25 706 GLY A CA 1
ATOM 5465 C C . GLY A 1 706 ? -5.468 21.197 28.657 1.00 78.25 706 GLY A C 1
ATOM 5466 O O . GLY A 1 706 ? -6.449 20.983 27.936 1.00 78.25 706 GLY A O 1
ATOM 5467 N N . LYS A 1 707 ? -4.509 22.069 28.319 1.00 84.62 707 LYS A N 1
ATOM 5468 C CA . LYS A 1 707 ? -4.490 22.842 27.072 1.00 84.62 707 LYS A CA 1
ATOM 5469 C C . LYS A 1 707 ? -3.864 22.016 25.948 1.00 84.62 707 LYS A C 1
ATOM 5471 O O . LYS A 1 707 ? -2.915 21.272 26.160 1.00 84.62 707 LYS A O 1
ATOM 5476 N N . TYR A 1 708 ? -4.386 22.181 24.733 1.00 88.31 708 TYR A N 1
ATOM 5477 C CA . TYR A 1 708 ? -3.873 21.491 23.551 1.00 88.31 708 TYR A CA 1
ATOM 5478 C C . TYR A 1 708 ? -2.758 22.289 22.863 1.00 88.31 708 TYR A C 1
ATOM 5480 O O . TYR A 1 708 ? -2.971 23.413 22.394 1.00 88.31 708 TYR A O 1
ATOM 5488 N N . LEU A 1 709 ? -1.575 21.686 22.777 1.00 90.50 709 LEU A N 1
ATOM 5489 C CA . LEU A 1 709 ? -0.451 22.113 21.945 1.00 90.50 709 LEU A CA 1
ATOM 5490 C C . LEU A 1 709 ? -0.497 21.360 20.617 1.00 90.50 709 LEU A C 1
ATOM 5492 O O . LEU A 1 709 ? -0.973 20.232 20.572 1.00 90.50 709 LEU A O 1
ATOM 5496 N N . HIS A 1 710 ? -0.021 21.971 19.531 1.00 92.25 710 HIS A N 1
ATOM 5497 C CA . HIS A 1 710 ? -0.022 21.331 18.217 1.00 92.25 710 HIS A CA 1
ATOM 5498 C C . HIS A 1 710 ? 1.391 21.160 17.670 1.00 92.25 710 HIS A C 1
ATOM 5500 O O . HIS A 1 710 ? 2.218 22.066 17.753 1.00 92.25 710 HIS A O 1
ATOM 5506 N N . THR A 1 711 ? 1.616 20.024 17.021 1.00 94.12 711 THR A N 1
ATOM 5507 C CA . THR A 1 711 ? 2.825 19.708 16.268 1.00 94.12 711 THR A CA 1
ATOM 5508 C C . THR A 1 711 ? 2.419 19.367 14.844 1.00 94.12 711 THR A C 1
ATOM 5510 O O . THR A 1 711 ? 1.679 18.413 14.611 1.00 94.12 711 THR A O 1
ATOM 5513 N N . LYS A 1 712 ? 2.891 20.144 13.866 1.00 93.75 712 LYS A N 1
ATOM 5514 C CA . LYS A 1 712 ? 2.810 19.735 12.462 1.00 93.75 712 LYS A CA 1
ATOM 5515 C C . LYS A 1 712 ? 3.913 18.709 12.222 1.00 93.75 712 LYS A C 1
ATOM 5517 O O . LYS A 1 712 ? 5.082 19.066 12.326 1.00 93.75 712 LYS A O 1
ATOM 5522 N N . GLU A 1 713 ? 3.540 17.477 11.906 1.00 95.19 713 GLU A N 1
ATOM 5523 C CA . GLU A 1 713 ? 4.513 16.400 11.712 1.00 95.19 713 GLU A CA 1
ATOM 5524 C C . GLU A 1 713 ? 5.030 16.380 10.275 1.00 95.19 713 GLU A C 1
ATOM 5526 O O . GLU A 1 713 ? 6.226 16.520 10.060 1.00 95.19 713 GLU A O 1
ATOM 5531 N N . GLU A 1 714 ? 4.135 16.272 9.291 1.00 95.25 714 GLU A N 1
ATOM 5532 C CA . GLU A 1 714 ? 4.526 16.086 7.890 1.00 95.25 714 GLU A CA 1
ATOM 5533 C C . GLU A 1 714 ? 3.412 16.536 6.926 1.00 95.25 714 GLU A C 1
ATOM 5535 O O . GLU A 1 714 ? 2.275 16.745 7.355 1.00 95.25 714 GLU A O 1
ATOM 5540 N N . CYS A 1 715 ? 3.683 16.701 5.628 1.00 94.50 715 CYS A N 1
ATOM 5541 C CA . CYS A 1 715 ? 2.626 16.821 4.614 1.00 94.50 715 CYS A CA 1
ATOM 5542 C C . CYS A 1 715 ? 2.690 15.717 3.562 1.00 94.50 715 CYS A C 1
ATOM 5544 O O . CYS A 1 715 ? 3.734 15.428 2.986 1.00 94.50 715 CYS A O 1
ATOM 5546 N N . VAL A 1 716 ? 1.523 15.168 3.222 1.00 95.75 716 VAL A N 1
ATOM 5547 C CA . VAL A 1 716 ? 1.385 14.088 2.236 1.00 95.75 716 VAL A CA 1
ATOM 5548 C C . VAL A 1 716 ? 1.922 14.502 0.866 1.00 95.75 716 VAL A C 1
ATOM 5550 O O . VAL A 1 716 ? 2.581 13.710 0.198 1.00 95.75 716 VAL A O 1
ATOM 5553 N N . ALA A 1 717 ? 1.704 15.755 0.456 1.00 94.81 717 ALA A N 1
ATOM 5554 C CA . ALA A 1 717 ? 2.254 16.260 -0.800 1.00 94.81 717 ALA A CA 1
ATOM 5555 C C . ALA A 1 717 ? 3.795 16.315 -0.815 1.00 94.81 717 ALA A C 1
ATOM 5557 O O . ALA A 1 717 ? 4.390 16.129 -1.876 1.00 94.81 717 ALA A O 1
ATOM 5558 N N . ASP A 1 718 ? 4.433 16.571 0.333 1.00 95.12 718 ASP A N 1
ATOM 5559 C CA . ASP A 1 718 ? 5.896 16.593 0.463 1.00 95.12 718 ASP A CA 1
ATOM 5560 C C . ASP A 1 718 ? 6.452 15.161 0.413 1.00 95.12 718 ASP A C 1
ATOM 5562 O O . ASP A 1 718 ? 7.298 14.870 -0.435 1.00 95.12 718 ASP A O 1
ATOM 5566 N N . LEU A 1 719 ? 5.862 14.239 1.186 1.00 96.56 719 LEU A N 1
ATOM 5567 C CA . LEU A 1 719 ? 6.192 12.807 1.142 1.00 96.56 719 LEU A CA 1
ATOM 5568 C C . LEU A 1 719 ? 6.051 12.221 -0.263 1.00 96.56 719 LEU A C 1
ATOM 5570 O O . LEU A 1 719 ? 6.920 11.490 -0.731 1.00 96.56 719 LEU A O 1
ATOM 5574 N N . MET A 1 720 ? 4.958 12.543 -0.955 1.00 96.44 720 MET A N 1
ATOM 5575 C CA . MET A 1 720 ? 4.708 12.036 -2.300 1.00 96.44 720 MET A CA 1
ATOM 5576 C C . MET A 1 720 ? 5.687 12.629 -3.322 1.00 96.44 720 MET A C 1
ATOM 5578 O O . MET A 1 720 ? 6.148 11.924 -4.219 1.00 96.44 720 MET A O 1
ATOM 5582 N N . SER A 1 721 ? 6.048 13.908 -3.179 1.00 95.25 721 SER A N 1
ATOM 5583 C CA . SER A 1 721 ? 7.065 14.545 -4.023 1.00 95.25 721 SER A CA 1
ATOM 5584 C C . SER A 1 721 ? 8.425 13.871 -3.849 1.00 95.25 721 SER A C 1
ATOM 5586 O O . SER A 1 721 ? 9.068 13.525 -4.841 1.00 95.25 721 SER A O 1
ATOM 5588 N N . GLU A 1 722 ? 8.855 13.628 -2.608 1.00 94.50 722 GLU A N 1
ATOM 5589 C CA . GLU A 1 722 ? 10.079 12.875 -2.316 1.00 94.50 722 GLU A CA 1
ATOM 5590 C C . GLU A 1 722 ? 10.001 11.452 -2.882 1.00 94.50 722 GLU A C 1
ATOM 5592 O O . GLU A 1 722 ? 10.923 10.998 -3.565 1.00 94.50 722 GLU A O 1
ATOM 5597 N N . TYR A 1 723 ? 8.865 10.776 -2.685 1.00 94.69 723 TYR A N 1
ATOM 5598 C CA . TYR A 1 723 ? 8.657 9.414 -3.159 1.00 94.69 723 TYR A CA 1
ATOM 5599 C C . TYR A 1 723 ? 8.812 9.275 -4.673 1.00 94.69 723 TYR A C 1
ATOM 5601 O O . TYR A 1 723 ? 9.371 8.284 -5.146 1.00 94.69 723 TYR A O 1
ATOM 5609 N N . LEU A 1 724 ? 8.406 10.307 -5.412 1.00 93.88 724 LEU A N 1
ATOM 5610 C CA . LEU A 1 724 ? 8.524 10.414 -6.863 1.00 93.88 724 LEU A CA 1
ATOM 5611 C C . LEU A 1 724 ? 9.801 11.140 -7.330 1.00 93.88 724 LEU A C 1
ATOM 5613 O O . LEU A 1 724 ? 9.850 11.677 -8.443 1.00 93.88 724 LEU A O 1
ATOM 5617 N N . SER A 1 725 ? 10.857 11.146 -6.510 1.00 90.06 725 SER A N 1
ATOM 5618 C CA . SER A 1 725 ? 12.160 11.744 -6.842 1.00 90.06 725 SER A CA 1
ATOM 5619 C C . SER A 1 725 ? 12.063 13.236 -7.197 1.00 90.06 725 SER A C 1
ATOM 5621 O O . SER A 1 725 ? 12.565 13.683 -8.233 1.00 90.06 725 SER A O 1
ATOM 5623 N N . GLY A 1 726 ? 11.360 13.997 -6.356 1.00 91.69 726 GLY A N 1
ATOM 5624 C CA . GLY A 1 726 ? 11.170 15.444 -6.482 1.00 91.69 726 GLY A CA 1
ATOM 5625 C C . GLY A 1 726 ? 10.099 15.868 -7.492 1.00 91.69 726 GLY A C 1
ATOM 5626 O O . GLY A 1 726 ? 10.071 17.034 -7.889 1.00 91.69 726 GLY A O 1
ATOM 5627 N N . ASN A 1 727 ? 9.243 14.952 -7.956 1.00 92.94 727 ASN A N 1
ATOM 5628 C CA . ASN A 1 727 ? 8.198 15.303 -8.917 1.00 92.94 727 ASN A CA 1
ATOM 5629 C C . ASN A 1 727 ? 7.135 16.211 -8.272 1.00 92.94 727 ASN A C 1
ATOM 5631 O O . ASN A 1 727 ? 6.662 15.902 -7.178 1.00 92.94 727 ASN A O 1
ATOM 5635 N N . PRO A 1 728 ? 6.684 17.285 -8.948 1.00 92.00 728 PRO A N 1
ATOM 5636 C CA . PRO A 1 728 ? 5.705 18.198 -8.374 1.00 92.00 728 PRO A CA 1
ATOM 5637 C C . PRO A 1 728 ? 4.399 17.504 -7.976 1.00 92.00 728 PRO A C 1
ATOM 5639 O O . PRO A 1 728 ? 3.815 16.759 -8.765 1.00 92.00 728 PRO A O 1
ATOM 5642 N N . VAL A 1 729 ? 3.898 17.825 -6.784 1.00 94.75 729 VAL A N 1
ATOM 5643 C CA . VAL A 1 729 ? 2.564 17.436 -6.306 1.00 94.75 729 VAL A CA 1
ATOM 5644 C C . VAL A 1 729 ? 1.744 18.704 -6.095 1.00 94.75 729 VAL A C 1
ATOM 5646 O O . VAL A 1 729 ? 2.100 19.557 -5.277 1.00 94.75 729 VAL A O 1
ATOM 5649 N N . TYR A 1 730 ? 0.670 18.852 -6.873 1.00 89.31 730 TYR A N 1
ATOM 5650 C CA . TYR A 1 730 ? -0.149 20.071 -6.902 1.00 89.31 730 TYR A CA 1
ATOM 5651 C C . TYR A 1 730 ? -1.342 20.023 -5.952 1.00 89.31 730 TYR A C 1
ATOM 5653 O O . TYR A 1 730 ? -1.850 21.070 -5.558 1.00 89.31 730 TYR A O 1
ATOM 5661 N N . TYR A 1 731 ? -1.787 18.821 -5.607 1.00 90.38 731 TYR A N 1
ATOM 5662 C CA . TYR A 1 731 ? -2.913 18.585 -4.721 1.00 90.38 731 TYR A CA 1
ATOM 5663 C C . TYR A 1 731 ? -2.729 17.243 -4.023 1.00 90.38 731 TYR A C 1
ATOM 5665 O O . TYR A 1 731 ? -2.241 16.301 -4.648 1.00 90.38 731 TYR A O 1
ATOM 5673 N N . ALA A 1 732 ? -3.129 17.165 -2.759 1.00 93.19 732 ALA A N 1
ATOM 5674 C CA . ALA A 1 732 ? -3.234 15.921 -2.015 1.00 93.19 732 ALA A CA 1
ATOM 5675 C C . ALA A 1 732 ? -4.473 15.944 -1.116 1.00 93.19 732 ALA A C 1
ATOM 5677 O O . ALA A 1 732 ? -4.732 16.954 -0.450 1.00 93.19 732 ALA A O 1
ATOM 5678 N N . LEU A 1 733 ? -5.174 14.815 -1.033 1.00 92.19 733 LEU A N 1
ATOM 5679 C CA . LEU A 1 733 ? -6.267 14.587 -0.090 1.00 92.19 733 LEU A CA 1
ATOM 5680 C C . LEU A 1 733 ? -6.043 13.276 0.656 1.00 92.19 733 LEU A C 1
ATOM 5682 O O . LEU A 1 733 ? -5.926 12.220 0.044 1.00 92.19 733 LEU A O 1
ATOM 5686 N N . ALA A 1 734 ? -5.989 13.349 1.983 1.00 94.44 734 ALA A N 1
ATOM 5687 C CA . ALA A 1 734 ? -5.725 12.204 2.848 1.00 94.44 734 ALA A CA 1
ATOM 5688 C C . ALA A 1 734 ? -6.732 12.107 4.000 1.00 94.44 734 ALA A C 1
ATOM 5690 O O . ALA A 1 734 ? -7.507 13.035 4.256 1.00 94.44 734 ALA A O 1
ATOM 5691 N N . GLY A 1 735 ? -6.712 10.974 4.707 1.00 91.81 735 GLY A N 1
ATOM 5692 C CA . GLY A 1 735 ? -7.542 10.770 5.898 1.00 91.81 735 GLY A CA 1
ATOM 5693 C C . GLY A 1 735 ? -9.026 10.606 5.569 1.00 91.81 735 GLY A C 1
ATOM 5694 O O . GLY A 1 735 ? -9.884 11.176 6.243 1.00 91.81 735 GLY A O 1
ATOM 5695 N N . TYR A 1 736 ? -9.342 9.855 4.506 1.00 90.81 736 TYR A N 1
ATOM 5696 C CA . TYR A 1 736 ? -10.726 9.536 4.128 1.00 90.81 736 TYR A CA 1
ATOM 5697 C C . TYR A 1 736 ? -11.523 8.881 5.253 1.00 90.81 736 TYR A C 1
ATOM 5699 O O . TYR A 1 736 ? -12.716 9.143 5.383 1.00 90.81 736 TYR A O 1
ATOM 5707 N N . ASN A 1 737 ? -10.832 8.048 6.023 1.00 90.81 737 ASN A N 1
ATOM 5708 C CA . ASN A 1 737 ? -11.280 7.383 7.231 1.00 90.81 737 ASN A CA 1
ATOM 5709 C C . ASN A 1 737 ? -10.262 7.658 8.346 1.00 90.81 737 ASN A C 1
ATOM 5711 O O . ASN A 1 737 ? -9.255 8.333 8.116 1.00 90.81 737 ASN A O 1
ATOM 5715 N N . GLN A 1 738 ? -10.525 7.138 9.546 1.00 90.88 738 GLN A N 1
ATOM 5716 C CA . GLN A 1 738 ? -9.574 7.178 10.660 1.00 90.88 738 GLN A CA 1
ATOM 5717 C C . GLN A 1 738 ? -8.195 6.647 10.226 1.00 90.88 738 GLN A C 1
ATOM 5719 O O . GLN A 1 738 ? -8.090 5.747 9.387 1.00 90.88 738 GLN A O 1
ATOM 5724 N N . ILE A 1 739 ? -7.132 7.226 10.775 1.00 96.25 739 ILE A N 1
ATOM 5725 C CA . ILE A 1 739 ? -5.769 6.728 10.624 1.00 96.25 739 ILE A CA 1
ATOM 5726 C C . ILE A 1 739 ? -5.678 5.448 11.465 1.00 96.25 739 ILE A C 1
ATOM 5728 O O . ILE A 1 739 ? -5.775 5.498 12.690 1.00 96.25 739 ILE A O 1
ATOM 5732 N N . LEU A 1 740 ? -5.535 4.295 10.811 1.00 95.38 740 LEU A N 1
ATOM 5733 C CA . LEU A 1 740 ? -5.658 2.996 11.477 1.00 95.38 740 LEU A CA 1
ATOM 5734 C C . LEU A 1 740 ? -4.371 2.658 12.237 1.00 95.38 740 LEU A C 1
ATOM 5736 O O . LEU A 1 740 ? -3.326 2.523 11.591 1.00 95.38 740 LEU A O 1
ATOM 5740 N N . PRO A 1 741 ? -4.427 2.452 13.565 1.00 94.75 741 PRO A N 1
ATOM 5741 C CA . PRO A 1 741 ? -3.329 1.840 14.293 1.00 94.75 741 PRO A CA 1
ATOM 5742 C C . PRO A 1 741 ? -3.215 0.353 13.941 1.00 94.75 741 PRO A C 1
ATOM 5744 O O . PRO A 1 741 ? -4.190 -0.397 13.969 1.00 94.75 741 PRO A O 1
ATOM 5747 N N . VAL A 1 742 ? -1.998 -0.091 13.659 1.00 95.12 742 VAL A N 1
ATOM 5748 C CA . VAL A 1 742 ? -1.646 -1.497 13.461 1.00 95.12 742 VAL A CA 1
ATOM 5749 C C . VAL A 1 742 ? -0.404 -1.829 14.273 1.00 95.12 742 VAL A C 1
ATOM 5751 O O . VAL A 1 742 ? 0.491 -1.003 14.428 1.00 95.12 742 VAL A O 1
ATOM 5754 N N . LEU A 1 743 ? -0.329 -3.051 14.792 1.00 92.50 743 LEU A N 1
ATOM 5755 C CA . LEU A 1 743 ? 0.864 -3.533 15.482 1.00 92.50 743 LEU A CA 1
ATOM 5756 C C . LEU A 1 743 ? 1.700 -4.362 14.517 1.00 92.50 743 LEU A C 1
ATOM 5758 O O . LEU A 1 743 ? 1.186 -5.295 13.895 1.00 92.50 743 LEU A O 1
ATOM 5762 N N . HIS A 1 744 ? 2.996 -4.073 14.434 1.00 86.81 744 HIS A N 1
ATOM 5763 C CA . HIS A 1 744 ? 3.911 -4.927 13.691 1.00 86.81 744 HIS A CA 1
ATOM 5764 C C . HIS A 1 744 ? 3.883 -6.348 14.292 1.00 86.81 744 HIS A C 1
ATOM 5766 O O . HIS A 1 744 ? 4.065 -6.501 15.506 1.00 86.81 744 HIS A O 1
ATOM 5772 N N . PRO A 1 745 ? 3.691 -7.415 13.492 1.00 78.56 745 PRO A N 1
ATOM 5773 C CA . PRO A 1 745 ? 3.442 -8.758 14.021 1.00 78.56 745 PRO A CA 1
ATOM 5774 C C . PRO A 1 745 ? 4.599 -9.279 14.884 1.00 78.56 745 PRO A C 1
ATOM 5776 O O . PRO A 1 745 ? 4.342 -9.911 15.911 1.00 78.56 745 PRO A O 1
ATOM 5779 N N . THR A 1 746 ? 5.840 -8.961 14.504 1.00 79.62 746 THR A N 1
ATOM 5780 C CA . THR A 1 746 ? 7.071 -9.353 15.214 1.00 79.62 746 THR A CA 1
ATOM 5781 C C . THR A 1 746 ? 7.450 -8.401 16.352 1.00 79.62 746 THR A C 1
ATOM 5783 O O . THR A 1 746 ? 7.517 -8.832 17.497 1.00 79.62 746 THR A O 1
ATOM 5786 N N . THR A 1 747 ? 7.679 -7.111 16.073 1.00 85.62 747 THR A N 1
ATOM 5787 C CA . THR A 1 747 ? 8.196 -6.160 17.078 1.00 85.62 747 THR A CA 1
ATOM 5788 C C . THR A 1 747 ? 7.136 -5.650 18.053 1.00 85.62 747 THR A C 1
ATOM 5790 O O . THR A 1 747 ? 7.490 -5.088 19.084 1.00 85.62 747 THR A O 1
ATOM 5793 N N . LYS A 1 748 ? 5.844 -5.825 17.734 1.00 88.94 748 LYS A N 1
ATOM 5794 C CA . LYS A 1 748 ? 4.694 -5.254 18.462 1.00 88.94 748 LYS A CA 1
ATOM 5795 C C . LYS A 1 748 ? 4.693 -3.729 18.544 1.00 88.94 748 LYS A C 1
ATOM 5797 O O . LYS A 1 748 ? 3.879 -3.160 19.264 1.00 88.94 748 LYS A O 1
ATOM 5802 N N . GLU A 1 749 ? 5.559 -3.062 17.789 1.00 90.81 749 GLU A N 1
ATOM 5803 C CA . GLU A 1 749 ? 5.555 -1.610 17.715 1.00 90.81 749 GLU A CA 1
ATOM 5804 C C . GLU A 1 749 ? 4.329 -1.119 16.935 1.00 90.81 749 GLU A C 1
ATOM 5806 O O . GLU A 1 749 ? 3.955 -1.740 15.930 1.00 90.81 749 GLU A O 1
ATOM 5811 N N . PRO A 1 750 ? 3.696 -0.017 17.377 1.00 93.50 750 PRO A N 1
ATOM 5812 C CA . PRO A 1 750 ? 2.580 0.568 16.661 1.00 93.50 750 PRO A CA 1
ATOM 5813 C C . PRO A 1 750 ? 3.061 1.312 15.414 1.00 93.50 750 PRO A C 1
ATOM 5815 O O . PRO A 1 750 ? 4.052 2.048 15.437 1.00 93.50 750 PRO A O 1
ATOM 5818 N N . ALA A 1 751 ? 2.299 1.156 14.341 1.00 95.81 751 ALA A N 1
ATOM 5819 C CA . ALA A 1 751 ? 2.359 1.965 13.139 1.00 95.81 751 ALA A CA 1
ATOM 5820 C C . ALA A 1 751 ? 0.950 2.453 12.789 1.00 95.81 751 ALA A C 1
ATOM 5822 O O . ALA A 1 751 ? -0.041 1.834 13.169 1.00 95.81 751 ALA A O 1
ATOM 5823 N N . TYR A 1 752 ? 0.857 3.561 12.067 1.00 97.38 752 TYR A N 1
ATOM 5824 C CA . TYR A 1 752 ? -0.411 4.212 11.762 1.00 97.38 752 TYR A CA 1
ATOM 5825 C C . TYR A 1 752 ? -0.541 4.403 10.254 1.00 97.38 752 TYR A C 1
ATOM 5827 O O . TYR A 1 752 ? 0.333 5.004 9.626 1.00 97.38 752 TYR A O 1
ATOM 5835 N N . LEU A 1 753 ? -1.608 3.852 9.676 1.00 97.56 753 LEU A N 1
ATOM 5836 C CA . LEU A 1 753 ? -1.833 3.812 8.233 1.00 97.56 753 LEU A CA 1
ATOM 5837 C C . LEU A 1 753 ? -2.831 4.875 7.795 1.00 97.56 753 LEU A C 1
ATOM 5839 O O . LEU A 1 753 ? -3.894 5.032 8.395 1.00 97.56 753 LEU A O 1
ATOM 5843 N N . MET A 1 754 ? -2.499 5.568 6.709 1.00 97.50 754 MET A N 1
ATOM 5844 C CA . MET A 1 754 ? -3.320 6.637 6.158 1.00 97.50 754 MET A CA 1
ATOM 5845 C C . MET A 1 754 ? -3.341 6.585 4.632 1.00 97.50 754 MET A C 1
ATOM 5847 O O . MET A 1 754 ? -2.330 6.827 3.979 1.00 97.50 754 MET A O 1
ATOM 5851 N N . GLY A 1 755 ? -4.509 6.312 4.057 1.00 97.38 755 GLY A N 1
ATOM 5852 C CA . GLY A 1 755 ? -4.727 6.344 2.608 1.00 97.38 755 GLY A CA 1
ATOM 5853 C C . GLY A 1 755 ? -4.869 7.770 2.077 1.00 97.38 755 GLY A C 1
ATOM 5854 O O . GLY A 1 755 ? -5.356 8.657 2.793 1.00 97.38 755 GLY A O 1
ATOM 5855 N N . PHE A 1 756 ? -4.447 7.992 0.831 1.00 96.94 756 PHE A N 1
ATOM 5856 C CA . PHE A 1 756 ? -4.535 9.303 0.188 1.00 96.94 756 PHE A CA 1
ATOM 5857 C C . PHE A 1 756 ? -4.510 9.241 -1.343 1.00 96.94 756 PHE A C 1
ATOM 5859 O O . PHE A 1 756 ? -4.053 8.266 -1.940 1.00 96.94 756 PHE A O 1
ATOM 5866 N N . GLU A 1 757 ? -4.931 10.346 -1.958 1.00 95.25 757 GLU A N 1
ATOM 5867 C CA . GLU A 1 757 ? -4.760 10.627 -3.383 1.00 95.25 757 GLU A CA 1
ATOM 5868 C C . GLU A 1 757 ? -3.878 11.861 -3.592 1.00 95.25 757 GLU A C 1
ATOM 5870 O O . GLU A 1 757 ? -3.814 12.750 -2.737 1.00 95.25 757 GLU A O 1
ATOM 5875 N N . CYS A 1 758 ? -3.232 11.936 -4.756 1.00 94.94 758 CYS A N 1
ATOM 5876 C CA . CYS A 1 758 ? -2.398 13.069 -5.136 1.00 94.94 758 CYS A CA 1
ATOM 5877 C C . CYS A 1 758 ? -2.553 13.397 -6.619 1.00 94.94 758 CYS A C 1
ATOM 5879 O O . CYS A 1 758 ? -2.478 12.504 -7.462 1.00 94.94 758 CYS A O 1
ATOM 5881 N N . TRP A 1 759 ? -2.652 14.686 -6.945 1.00 93.06 759 TRP A N 1
ATOM 5882 C CA . TRP A 1 759 ? -2.453 15.171 -8.308 1.00 93.06 759 TRP A CA 1
ATOM 5883 C C . TRP A 1 759 ? -0.966 15.439 -8.546 1.00 93.06 759 TRP A C 1
ATOM 5885 O O . TRP A 1 759 ? -0.389 16.375 -7.977 1.00 93.06 759 TRP A O 1
ATOM 5895 N N . VAL A 1 760 ? -0.351 14.653 -9.426 1.00 94.81 760 VAL A N 1
ATOM 5896 C CA . VAL A 1 760 ? 1.084 14.710 -9.730 1.00 94.81 760 VAL A CA 1
ATOM 5897 C C . VAL A 1 760 ? 1.344 15.411 -11.061 1.00 94.81 760 VAL A C 1
ATOM 5899 O O . VAL A 1 760 ? 0.606 15.254 -12.034 1.00 94.81 760 VAL A O 1
ATOM 5902 N N . GLY A 1 761 ? 2.395 16.227 -11.101 1.00 90.31 761 GLY A N 1
ATOM 5903 C CA . GLY A 1 761 ? 2.765 17.043 -12.250 1.00 90.31 761 GLY A CA 1
ATOM 5904 C C . GLY A 1 761 ? 3.605 16.310 -13.295 1.00 90.31 761 GLY A C 1
ATOM 5905 O O . GLY A 1 761 ? 4.106 15.209 -13.072 1.00 90.31 761 GLY A O 1
ATOM 5906 N N . GLY A 1 762 ? 3.767 16.941 -14.460 1.00 80.31 762 GLY A N 1
ATOM 5907 C CA . GLY A 1 762 ? 4.781 16.570 -15.458 1.00 80.31 762 GLY A CA 1
ATOM 5908 C C . GLY A 1 762 ? 4.495 15.310 -16.283 1.00 80.31 762 GLY A C 1
ATOM 5909 O O . GLY A 1 762 ? 5.230 15.049 -17.233 1.00 80.31 762 GLY A O 1
ATOM 5910 N N . ARG A 1 763 ? 3.425 14.558 -15.971 1.00 82.06 763 ARG A N 1
ATOM 5911 C CA . ARG A 1 763 ? 3.029 13.304 -16.654 1.00 82.06 763 ARG A CA 1
ATOM 5912 C C . ARG A 1 763 ? 4.160 12.271 -16.690 1.00 82.06 763 ARG A C 1
ATOM 5914 O O . ARG A 1 763 ? 4.290 11.511 -17.649 1.00 82.06 763 ARG A O 1
ATOM 5921 N N . GLN A 1 764 ? 4.997 12.291 -15.658 1.00 89.00 764 GLN A N 1
ATOM 5922 C CA . GLN A 1 764 ? 6.135 11.389 -15.531 1.00 89.00 764 GLN A CA 1
ATOM 5923 C C . GLN A 1 764 ? 5.733 10.030 -14.958 1.00 89.00 764 GLN A C 1
ATOM 5925 O O . GLN A 1 764 ? 6.563 9.137 -14.935 1.00 89.00 764 GLN A O 1
ATOM 5930 N N . PHE A 1 765 ? 4.486 9.858 -14.515 1.00 93.75 765 PHE A N 1
ATOM 5931 C CA . PHE A 1 765 ? 3.999 8.638 -13.875 1.00 93.75 765 PHE A CA 1
ATOM 5932 C C . PHE A 1 765 ? 2.585 8.287 -14.342 1.00 93.75 765 PHE A C 1
ATOM 5934 O O . PHE A 1 765 ? 1.865 9.153 -14.864 1.00 93.75 765 PHE A O 1
ATOM 5941 N N . SER A 1 766 ? 2.190 7.025 -14.148 1.00 92.69 766 SER A N 1
ATOM 5942 C CA . SER A 1 766 ? 0.843 6.565 -14.487 1.00 92.69 766 SER A CA 1
ATOM 5943 C C . SER A 1 766 ? -0.219 7.307 -13.680 1.00 92.69 766 SER A C 1
ATOM 5945 O O . SER A 1 766 ? -0.093 7.455 -12.462 1.00 92.69 766 SER A O 1
ATOM 5947 N N . CYS A 1 767 ? -1.262 7.781 -14.359 1.00 91.44 767 CYS A N 1
ATOM 5948 C CA . CYS A 1 767 ? -2.315 8.590 -13.751 1.00 91.44 767 CYS A CA 1
ATOM 5949 C C . CYS A 1 767 ? -3.722 8.086 -14.105 1.00 91.44 767 CYS A C 1
ATOM 5951 O O . CYS A 1 767 ? -3.991 7.705 -15.244 1.00 91.44 767 CYS A O 1
ATOM 5953 N N . TRP A 1 768 ? -4.632 8.166 -13.134 1.00 87.50 768 TRP A N 1
ATOM 5954 C CA . TRP A 1 768 ? -6.072 8.237 -13.346 1.00 87.50 768 TRP A CA 1
ATOM 5955 C C . TRP A 1 768 ? -6.465 9.671 -13.685 1.00 87.50 768 TRP A C 1
ATOM 5957 O O . TRP A 1 768 ? -6.206 10.588 -12.907 1.00 87.50 768 TRP A O 1
ATOM 5967 N N . GLN A 1 769 ? -7.119 9.853 -14.834 1.00 77.31 769 GLN A N 1
ATOM 5968 C CA . GLN A 1 769 ? -7.508 11.169 -15.346 1.00 77.31 769 GLN A CA 1
ATOM 5969 C C . GLN A 1 769 ? -6.338 12.159 -15.460 1.00 77.31 769 GLN A C 1
ATOM 5971 O O . GLN A 1 769 ? -5.216 11.930 -15.012 1.00 77.31 769 GLN A O 1
ATOM 5976 N N . GLY A 1 770 ? -6.570 13.286 -16.128 1.00 79.12 770 GLY A N 1
ATOM 5977 C CA . GLY A 1 770 ? -5.572 14.343 -16.171 1.00 79.12 770 GLY A CA 1
ATOM 5978 C C . GLY A 1 770 ? -5.627 15.207 -17.413 1.00 79.12 770 GLY A C 1
ATOM 5979 O O . GLY A 1 770 ? -6.507 15.109 -18.264 1.00 79.12 770 GLY A O 1
ATOM 5980 N N . ASN A 1 771 ? -4.652 16.097 -17.495 1.00 77.56 771 ASN A N 1
ATOM 5981 C CA . ASN A 1 771 ? -4.446 17.010 -18.603 1.00 77.56 771 ASN A CA 1
ATOM 5982 C C . ASN A 1 771 ? -2.941 17.230 -18.833 1.00 77.56 771 ASN A C 1
ATOM 5984 O O . ASN A 1 771 ? -2.095 16.514 -18.299 1.00 77.56 771 ASN A O 1
ATOM 5988 N N . ASP A 1 772 ? -2.585 18.238 -19.631 1.00 76.56 772 ASP A N 1
ATOM 5989 C CA . ASP A 1 772 ? -1.180 18.553 -19.922 1.00 76.56 772 ASP A CA 1
ATOM 5990 C C . ASP A 1 772 ? -0.321 18.830 -18.690 1.00 76.56 772 ASP A C 1
ATOM 5992 O O . ASP A 1 772 ? 0.891 18.637 -18.745 1.00 76.56 772 ASP A O 1
ATOM 5996 N N . ARG A 1 773 ? -0.926 19.296 -17.594 1.00 82.56 773 ARG A N 1
ATOM 5997 C CA . ARG A 1 773 ? -0.205 19.659 -16.375 1.00 82.56 773 ARG A CA 1
ATOM 5998 C C . ARG A 1 773 ? 0.050 18.458 -15.467 1.00 82.56 773 ARG A C 1
ATOM 6000 O O . ARG A 1 773 ? 0.961 18.533 -14.653 1.00 82.56 773 ARG A O 1
ATOM 6007 N N . GLY A 1 774 ? -0.715 17.373 -15.586 1.00 88.00 774 GLY A N 1
ATOM 6008 C CA . GLY A 1 774 ? -0.642 16.232 -14.672 1.00 88.00 774 GLY A CA 1
ATOM 6009 C C . GLY A 1 774 ? -1.958 15.466 -14.560 1.00 88.00 774 GLY A C 1
ATOM 6010 O O . GLY A 1 774 ? -2.859 15.687 -15.368 1.00 88.00 774 GLY A O 1
ATOM 6011 N N . GLY A 1 775 ? -2.072 14.609 -13.550 1.00 88.94 775 GLY A N 1
ATOM 6012 C CA . GLY A 1 775 ? -3.262 13.799 -13.271 1.00 88.94 775 GLY A CA 1
ATOM 6013 C C . GLY A 1 775 ? -3.238 13.207 -11.863 1.00 88.94 775 GLY A C 1
ATOM 6014 O O . GLY A 1 775 ? -2.252 13.395 -11.144 1.00 88.94 775 GLY A O 1
ATOM 6015 N N . PHE A 1 776 ? -4.298 12.501 -11.460 1.00 92.44 776 PHE A N 1
ATOM 6016 C CA . PHE A 1 776 ? -4.300 11.789 -10.181 1.00 92.44 776 PHE A CA 1
ATOM 6017 C C . PHE A 1 776 ? -3.418 10.552 -10.284 1.00 92.44 776 PHE A C 1
ATOM 6019 O O . PHE A 1 776 ? -3.553 9.771 -11.217 1.00 92.44 776 PHE A O 1
ATOM 6026 N N . TYR A 1 777 ? -2.494 10.364 -9.351 1.00 96.25 777 TYR A N 1
ATOM 6027 C CA . TYR A 1 777 ? -1.588 9.222 -9.374 1.00 96.25 777 TYR A CA 1
ATOM 6028 C C . TYR A 1 777 ? -2.355 7.891 -9.296 1.00 96.25 777 TYR A C 1
ATOM 6030 O O . TYR A 1 777 ? -3.301 7.759 -8.527 1.00 96.25 777 TYR A O 1
ATOM 6038 N N . ALA A 1 778 ? -1.960 6.899 -10.097 1.00 94.38 778 ALA A N 1
ATOM 6039 C CA . ALA A 1 778 ? -2.729 5.663 -10.270 1.00 94.38 778 ALA A CA 1
ATOM 6040 C C . ALA A 1 778 ? -2.502 4.586 -9.184 1.00 94.38 778 ALA A C 1
ATOM 6042 O O . ALA A 1 778 ? -3.253 3.609 -9.147 1.00 94.38 778 ALA A O 1
ATOM 6043 N N . GLY A 1 779 ? -1.492 4.738 -8.321 1.00 93.06 779 GLY A N 1
ATOM 6044 C CA . GLY A 1 779 ? -0.929 3.644 -7.516 1.00 93.06 779 GLY A CA 1
ATOM 6045 C C . GLY A 1 779 ? -1.551 3.337 -6.152 1.00 93.06 779 GLY A C 1
ATOM 6046 O O . GLY A 1 779 ? -0.956 2.574 -5.402 1.00 93.06 779 GLY A O 1
ATOM 6047 N N . ALA A 1 780 ? -2.721 3.892 -5.805 1.00 96.25 780 ALA A N 1
ATOM 6048 C CA . ALA A 1 780 ? -3.400 3.617 -4.529 1.00 96.25 780 ALA A CA 1
ATOM 6049 C C . ALA A 1 780 ? -2.456 3.719 -3.318 1.00 96.25 780 ALA A C 1
ATOM 6051 O O . ALA A 1 780 ? -2.126 2.736 -2.647 1.00 96.25 780 ALA A O 1
ATOM 6052 N N . MET A 1 781 ? -2.016 4.948 -3.064 1.00 96.69 781 MET A N 1
ATOM 6053 C CA . MET A 1 781 ? -1.007 5.235 -2.056 1.00 96.69 781 MET A CA 1
ATOM 6054 C C . MET A 1 781 ? -1.554 5.152 -0.631 1.00 96.69 781 MET A C 1
ATOM 6056 O O . MET A 1 781 ? -2.698 5.527 -0.346 1.00 96.69 781 MET A O 1
ATOM 6060 N N . TYR A 1 782 ? -0.673 4.765 0.289 1.00 97.94 782 TYR A N 1
ATOM 6061 C CA . TYR A 1 782 ? -0.867 4.977 1.715 1.00 97.94 782 TYR A CA 1
ATOM 6062 C C . TYR A 1 782 ? 0.447 5.358 2.404 1.00 97.94 782 TYR A C 1
ATOM 6064 O O . TYR A 1 782 ? 1.536 4.923 2.024 1.00 97.94 782 TYR A O 1
ATOM 6072 N N . ALA A 1 783 ? 0.330 6.218 3.410 1.00 98.06 783 ALA A N 1
ATOM 6073 C CA . ALA A 1 783 ? 1.414 6.629 4.282 1.00 98.06 783 ALA A CA 1
ATOM 6074 C C . ALA A 1 783 ? 1.426 5.752 5.533 1.00 98.06 783 ALA A C 1
ATOM 6076 O O . ALA A 1 783 ? 0.371 5.379 6.053 1.00 98.06 783 ALA A O 1
ATOM 6077 N N . ILE A 1 784 ? 2.629 5.454 6.010 1.00 98.12 784 ILE A N 1
ATOM 6078 C CA . ILE A 1 784 ? 2.880 4.720 7.241 1.00 98.12 784 ILE A CA 1
ATOM 6079 C C . ILE A 1 784 ? 3.653 5.642 8.169 1.00 98.12 784 ILE A C 1
ATOM 6081 O O . ILE A 1 784 ? 4.719 6.128 7.799 1.00 98.12 784 ILE A O 1
ATOM 6085 N N . ARG A 1 785 ? 3.113 5.867 9.364 1.00 97.38 785 ARG A N 1
ATOM 6086 C CA . ARG A 1 785 ? 3.761 6.603 10.451 1.00 97.38 785 ARG A CA 1
ATOM 6087 C C . ARG A 1 785 ? 4.203 5.622 11.529 1.00 97.38 785 ARG A C 1
ATOM 6089 O O . ARG A 1 785 ? 3.367 4.861 12.014 1.00 97.38 785 ARG A O 1
ATOM 6096 N N . ASP A 1 786 ? 5.461 5.655 11.955 1.00 94.19 786 ASP A N 1
ATOM 6097 C CA . ASP A 1 786 ? 5.903 4.890 13.130 1.00 94.19 786 ASP A CA 1
ATOM 6098 C C . ASP A 1 786 ? 5.685 5.643 14.456 1.00 94.19 786 ASP A C 1
ATOM 6100 O O . ASP A 1 786 ? 5.206 6.780 14.504 1.00 94.19 786 ASP A O 1
ATOM 6104 N N . LYS A 1 787 ? 6.020 4.990 15.572 1.00 89.81 787 LYS A N 1
ATOM 6105 C CA . LYS A 1 787 ? 5.907 5.570 16.917 1.00 89.81 787 LYS A CA 1
ATOM 6106 C C . LYS A 1 787 ? 6.715 6.866 17.106 1.00 89.81 787 LYS A C 1
ATOM 6108 O O . LYS A 1 787 ? 6.333 7.684 17.933 1.00 89.81 787 LYS A O 1
ATOM 6113 N N . ASN A 1 788 ? 7.777 7.074 16.321 1.00 90.12 788 ASN A N 1
ATOM 6114 C CA . ASN A 1 788 ? 8.678 8.228 16.405 1.00 90.12 788 ASN A CA 1
ATOM 6115 C C . ASN A 1 788 ? 8.284 9.353 15.428 1.00 90.12 788 ASN A C 1
ATOM 6117 O O . ASN A 1 788 ? 9.109 10.213 15.112 1.00 90.12 788 ASN A O 1
ATOM 6121 N N . ALA A 1 789 ? 7.049 9.323 14.910 1.00 93.19 789 ALA A N 1
ATOM 6122 C CA . ALA A 1 789 ? 6.550 10.261 13.907 1.00 93.19 789 ALA A CA 1
ATOM 6123 C C . ALA A 1 789 ? 7.387 10.290 12.613 1.00 93.19 789 ALA A C 1
ATOM 6125 O O . ALA A 1 789 ? 7.433 11.312 11.933 1.00 93.19 789 ALA A O 1
ATOM 6126 N N . GLN A 1 790 ? 8.053 9.183 12.261 1.00 94.75 790 GLN A N 1
ATOM 6127 C CA . GLN A 1 790 ? 8.710 9.046 10.961 1.00 94.75 790 GLN A CA 1
ATOM 6128 C C . GLN A 1 790 ? 7.745 8.438 9.951 1.00 94.75 790 GLN A C 1
ATOM 6130 O O . GLN A 1 790 ? 6.979 7.529 10.283 1.00 94.75 790 GLN A O 1
ATOM 6135 N N . TYR A 1 791 ? 7.818 8.924 8.713 1.00 96.94 791 TYR A N 1
ATOM 6136 C CA . TYR A 1 791 ? 6.889 8.566 7.650 1.00 96.94 791 TYR A CA 1
ATOM 6137 C C . TYR A 1 791 ? 7.593 7.898 6.470 1.00 96.94 791 TYR A C 1
ATOM 6139 O O . TYR A 1 791 ? 8.712 8.250 6.105 1.00 96.94 791 TYR A O 1
ATOM 6147 N N . TRP A 1 792 ? 6.910 6.947 5.841 1.00 96.56 792 TRP A N 1
ATOM 6148 C CA . TRP A 1 792 ? 7.248 6.437 4.512 1.00 96.56 792 TRP A CA 1
ATOM 6149 C C . TRP A 1 792 ? 5.972 6.056 3.761 1.00 96.56 792 TRP A C 1
ATOM 6151 O O . TRP A 1 792 ? 4.891 5.984 4.348 1.00 96.56 792 TRP A O 1
ATOM 6161 N N . LEU A 1 793 ? 6.085 5.860 2.448 1.00 97.38 793 LEU A N 1
ATOM 6162 C CA . LEU A 1 793 ? 4.948 5.594 1.569 1.00 97.38 793 LEU A CA 1
ATOM 6163 C C . LEU A 1 793 ? 5.086 4.235 0.894 1.00 97.38 793 LEU A C 1
ATOM 6165 O O . LEU A 1 793 ? 6.180 3.889 0.447 1.00 97.38 793 LEU A O 1
ATOM 6169 N N . ASN A 1 794 ? 3.960 3.538 0.757 1.00 95.62 794 ASN A N 1
ATOM 6170 C CA . ASN A 1 794 ? 3.831 2.299 -0.005 1.00 95.62 794 ASN A CA 1
ATOM 6171 C C . ASN A 1 794 ? 2.615 2.368 -0.952 1.00 95.62 794 ASN A C 1
ATOM 6173 O O . ASN A 1 794 ? 1.728 3.214 -0.802 1.00 95.62 794 ASN A O 1
ATOM 6177 N N . GLU A 1 795 ? 2.589 1.453 -1.924 1.00 94.88 795 GLU A N 1
ATOM 6178 C CA . GLU A 1 795 ? 1.528 1.291 -2.928 1.00 94.88 795 GLU A CA 1
ATOM 6179 C C . GLU A 1 795 ? 0.822 -0.055 -2.747 1.00 94.88 795 GLU A C 1
ATOM 6181 O O . GLU A 1 795 ? 1.470 -1.101 -2.599 1.00 94.88 795 GLU A O 1
ATOM 6186 N N . VAL A 1 796 ? -0.513 -0.044 -2.774 1.00 95.81 796 VAL A N 1
ATOM 6187 C CA . VAL A 1 796 ? -1.292 -1.288 -2.827 1.00 95.81 796 VAL A CA 1
ATOM 6188 C C . VAL A 1 796 ? -1.031 -1.974 -4.162 1.00 95.81 796 VAL A C 1
ATOM 6190 O O . VAL A 1 796 ? -1.101 -1.343 -5.211 1.00 95.81 796 VAL A O 1
ATOM 6193 N N . ASN A 1 797 ? -0.788 -3.289 -4.129 1.00 93.62 797 ASN A N 1
ATOM 6194 C CA . ASN A 1 797 ? -0.473 -4.085 -5.320 1.00 93.62 797 ASN A CA 1
ATOM 6195 C C . ASN A 1 797 ? 0.835 -3.664 -6.030 1.00 93.62 797 ASN A C 1
ATOM 6197 O O . ASN A 1 797 ? 0.988 -3.868 -7.240 1.00 93.62 797 ASN A O 1
ATOM 6201 N N . GLY A 1 798 ? 1.773 -3.088 -5.270 1.00 90.44 798 GLY A N 1
ATOM 6202 C CA . GLY A 1 798 ? 3.085 -2.672 -5.765 1.00 90.44 798 GLY A CA 1
ATOM 6203 C C . GLY A 1 798 ? 3.032 -1.449 -6.688 1.00 90.44 798 GLY A C 1
ATOM 6204 O O . GLY A 1 798 ? 1.953 -0.920 -6.947 1.00 90.44 798 GLY A O 1
ATOM 6205 N N . PRO A 1 799 ? 4.184 -0.999 -7.218 1.00 89.69 799 PRO A N 1
ATOM 6206 C CA . PRO A 1 799 ? 4.258 0.205 -8.032 1.00 89.69 799 PRO A CA 1
ATOM 6207 C C . PRO A 1 799 ? 3.338 0.136 -9.249 1.00 89.69 799 PRO A C 1
ATOM 6209 O O . PRO A 1 799 ? 3.284 -0.884 -9.955 1.00 89.69 799 PRO A O 1
ATOM 6212 N N . THR A 1 800 ? 2.618 1.225 -9.506 1.00 88.12 800 THR A N 1
ATOM 6213 C CA . THR A 1 800 ? 1.785 1.348 -10.704 1.00 88.12 800 THR A CA 1
ATOM 6214 C C . THR A 1 800 ? 2.633 1.359 -11.978 1.00 88.12 800 THR A C 1
ATOM 6216 O O . THR A 1 800 ? 3.721 1.933 -12.030 1.00 88.12 800 THR A O 1
ATOM 6219 N N . THR A 1 801 ? 2.099 0.772 -13.048 1.00 85.25 801 THR A N 1
ATOM 6220 C CA . THR A 1 801 ? 2.687 0.805 -14.397 1.00 85.25 801 THR A CA 1
ATOM 6221 C C . THR A 1 801 ? 1.632 1.241 -15.414 1.00 85.25 801 THR A C 1
ATOM 6223 O O . THR A 1 801 ? 0.524 1.608 -15.020 1.00 85.25 801 THR A O 1
ATOM 6226 N N . VAL A 1 802 ? 1.955 1.296 -16.710 1.00 80.69 802 VAL A N 1
ATOM 6227 C CA . VAL A 1 802 ? 0.964 1.649 -17.751 1.00 80.69 802 VAL A CA 1
ATOM 6228 C C . VAL A 1 802 ? 0.043 0.477 -18.103 1.00 80.69 802 VAL A C 1
ATOM 6230 O O . VAL A 1 802 ? -1.027 0.684 -18.663 1.00 80.69 802 VAL A O 1
ATOM 6233 N N . GLU A 1 803 ? 0.451 -0.747 -17.770 1.00 82.75 803 GLU A N 1
ATOM 6234 C CA . GLU A 1 803 ? -0.294 -1.985 -18.011 1.00 82.75 803 GLU A CA 1
ATOM 6235 C C . GLU A 1 803 ? -1.283 -2.304 -16.882 1.00 82.75 803 GLU A C 1
ATOM 6237 O O . GLU A 1 803 ? -2.283 -2.988 -17.107 1.00 82.75 803 GLU A O 1
ATOM 6242 N N . LYS A 1 804 ? -1.008 -1.830 -15.658 1.00 87.69 804 LYS A N 1
ATOM 6243 C CA . LYS A 1 804 ? -1.908 -1.994 -14.511 1.00 87.69 804 LYS A CA 1
ATOM 6244 C C . LYS A 1 804 ? -3.102 -1.043 -14.648 1.00 87.69 804 LYS A C 1
ATOM 6246 O O . LYS A 1 804 ? -2.949 0.132 -14.976 1.00 87.69 804 LYS A O 1
ATOM 6251 N N . ASN A 1 805 ? -4.297 -1.542 -14.331 1.00 87.88 805 ASN A N 1
ATOM 6252 C CA . ASN A 1 805 ? -5.466 -0.677 -14.182 1.00 87.88 805 ASN A CA 1
ATOM 6253 C C . ASN A 1 805 ? -5.241 0.300 -13.017 1.00 87.88 805 ASN A C 1
ATOM 6255 O O . ASN A 1 805 ? -4.728 -0.122 -11.976 1.00 87.88 805 ASN A O 1
ATOM 6259 N N . PRO A 1 806 ? -5.657 1.569 -13.152 1.00 91.25 806 PRO A N 1
ATOM 6260 C CA . PRO A 1 806 ? -5.495 2.543 -12.088 1.00 91.25 806 PRO A CA 1
ATOM 6261 C C . PRO A 1 806 ? -6.324 2.138 -10.867 1.00 91.25 806 PRO A C 1
ATOM 6263 O O . PRO A 1 806 ? -7.537 1.961 -10.960 1.00 91.25 806 PRO A O 1
ATOM 6266 N N . LEU A 1 807 ? -5.660 2.007 -9.719 1.00 95.62 807 LEU A N 1
ATOM 6267 C CA . LEU A 1 807 ? -6.312 1.816 -8.420 1.00 95.62 807 LEU A CA 1
ATOM 6268 C C . LEU A 1 807 ? -6.613 3.163 -7.742 1.00 95.62 807 LEU A C 1
ATOM 6270 O O . LEU A 1 807 ? -7.533 3.254 -6.929 1.00 95.62 807 LEU A O 1
ATOM 6274 N N . GLN A 1 808 ? -5.866 4.197 -8.143 1.00 93.12 808 GLN A N 1
ATOM 6275 C CA . GLN A 1 808 ? -6.010 5.609 -7.804 1.00 93.12 808 GLN A CA 1
ATOM 6276 C C . GLN A 1 808 ? -5.734 5.907 -6.319 1.00 93.12 808 GLN A C 1
ATOM 6278 O O . GLN A 1 808 ? -4.622 6.323 -5.998 1.00 93.12 808 GLN A O 1
ATOM 6283 N N . SER A 1 809 ? -6.653 5.614 -5.398 1.00 95.75 809 SER A N 1
ATOM 6284 C CA . SER A 1 809 ? -6.489 5.934 -3.973 1.00 95.75 809 SER A CA 1
ATOM 6285 C C . SER A 1 809 ? -7.003 4.839 -3.046 1.00 95.75 809 SER A C 1
ATOM 6287 O O . SER A 1 809 ? -8.049 4.233 -3.281 1.00 95.75 809 SER A O 1
ATOM 6289 N N . VAL A 1 810 ? -6.306 4.654 -1.923 1.00 97.94 810 VAL A N 1
ATOM 6290 C CA . VAL A 1 810 ? -6.798 3.888 -0.771 1.00 97.94 810 VAL A CA 1
ATOM 6291 C C . VAL A 1 810 ? -7.795 4.752 -0.005 1.00 97.94 810 VAL A C 1
ATOM 6293 O O . VAL A 1 810 ? -7.459 5.855 0.426 1.00 97.94 810 VAL A O 1
ATOM 6296 N N . ARG A 1 811 ? -9.017 4.256 0.199 1.00 95.56 811 ARG A N 1
ATOM 6297 C CA . ARG A 1 811 ? -10.021 4.937 1.032 1.00 95.56 811 ARG A CA 1
ATOM 6298 C C . ARG A 1 811 ? -10.137 4.315 2.415 1.00 95.56 811 ARG A C 1
ATOM 6300 O O . ARG A 1 811 ? -10.420 5.028 3.373 1.00 95.56 811 ARG A O 1
ATOM 6307 N N . THR A 1 812 ? -9.961 3.003 2.519 1.00 97.31 812 THR A N 1
ATOM 6308 C CA . THR A 1 812 ? -10.228 2.242 3.739 1.00 97.31 812 THR A CA 1
ATOM 6309 C C . THR A 1 812 ? -9.288 1.053 3.878 1.00 97.31 812 THR A C 1
ATOM 6311 O O . THR A 1 812 ? -8.694 0.588 2.903 1.00 97.31 812 THR A O 1
ATOM 6314 N N . TYR A 1 813 ? -9.154 0.576 5.104 1.00 96.56 813 TYR A N 1
ATOM 6315 C CA . TYR A 1 813 ? -8.296 -0.528 5.490 1.00 96.56 813 TYR A CA 1
ATOM 6316 C C . TYR A 1 813 ? -8.827 -1.134 6.784 1.00 96.56 813 TYR A C 1
ATOM 6318 O O . TYR A 1 813 ? -9.394 -0.414 7.601 1.00 96.56 813 TYR A O 1
ATOM 6326 N N . GLU A 1 814 ? -8.637 -2.438 6.956 1.00 97.19 814 GLU A N 1
ATOM 6327 C CA . GLU A 1 814 ? -9.100 -3.173 8.135 1.00 97.19 814 GLU A CA 1
ATOM 6328 C C . GLU A 1 814 ? -8.182 -4.374 8.394 1.00 97.19 814 GLU A C 1
ATOM 6330 O O . GLU A 1 814 ? -7.842 -5.125 7.469 1.00 97.19 814 GLU A O 1
ATOM 6335 N N . VAL A 1 815 ? -7.752 -4.559 9.646 1.00 96.19 815 VAL A N 1
ATOM 6336 C CA . VAL A 1 815 ? -7.019 -5.771 10.046 1.00 96.19 815 VAL A CA 1
ATOM 6337 C C . VAL A 1 815 ? -7.967 -6.962 9.941 1.00 96.19 815 VAL A C 1
ATOM 6339 O O . VAL A 1 815 ? -9.136 -6.865 10.295 1.00 96.19 815 VAL A O 1
ATOM 6342 N N . SER A 1 816 ? -7.475 -8.098 9.449 1.00 96.88 816 SER A N 1
ATOM 6343 C CA . SER A 1 816 ? -8.321 -9.262 9.188 1.00 96.88 816 SER A CA 1
ATOM 6344 C C . SER A 1 816 ? -9.134 -9.686 10.423 1.00 96.88 816 SER A C 1
ATOM 6346 O O . SER A 1 816 ? -8.535 -9.986 11.463 1.00 96.88 816 SER A O 1
ATOM 6348 N N . PRO A 1 817 ? -10.476 -9.781 10.315 1.00 96.19 817 PRO A N 1
ATOM 6349 C CA . PRO A 1 817 ? -11.329 -10.274 11.393 1.00 96.19 817 PRO A CA 1
ATOM 6350 C C . PRO A 1 817 ? -11.344 -11.807 11.482 1.00 96.19 817 PRO A C 1
ATOM 6352 O O . PRO A 1 817 ? -11.954 -12.363 12.395 1.00 96.19 817 PRO A O 1
ATOM 6355 N N . PHE A 1 818 ? -10.710 -12.509 10.536 1.00 96.81 818 PHE A N 1
ATOM 6356 C CA . PHE A 1 818 ? -10.679 -13.967 10.511 1.00 96.81 818 PHE A CA 1
ATOM 6357 C C . PHE A 1 818 ? -9.661 -14.494 11.521 1.00 96.81 818 PHE A C 1
ATOM 6359 O O . PHE A 1 818 ? -8.487 -14.129 11.476 1.00 96.81 818 PHE A O 1
ATOM 6366 N N . GLU A 1 819 ? -10.076 -15.417 12.390 1.00 92.75 819 GLU A N 1
ATOM 6367 C CA . GLU A 1 819 ? -9.221 -15.935 13.468 1.00 92.75 819 GLU A CA 1
ATOM 6368 C C . GLU A 1 819 ? -7.898 -16.532 12.941 1.00 92.75 819 GLU A C 1
ATOM 6370 O O . GLU A 1 819 ? -6.842 -16.333 13.537 1.00 92.75 819 GLU A O 1
ATOM 6375 N N . SER A 1 820 ? -7.912 -17.172 11.764 1.00 89.81 820 SER A N 1
ATOM 6376 C CA . SER A 1 820 ? -6.708 -17.721 11.118 1.00 89.81 820 SER A CA 1
ATOM 6377 C C . SER A 1 820 ? -5.691 -16.662 10.660 1.00 89.81 820 SER A C 1
ATOM 6379 O O . SER A 1 820 ? -4.506 -16.963 10.516 1.00 89.81 820 SER A O 1
ATOM 6381 N N . GLU A 1 821 ? -6.139 -15.430 10.417 1.00 92.56 821 GLU A N 1
ATOM 6382 C CA . GLU A 1 821 ? -5.351 -14.307 9.885 1.00 92.56 821 GLU A CA 1
ATOM 6383 C C . GLU A 1 821 ? -5.132 -13.176 10.914 1.00 92.56 821 GLU A C 1
ATOM 6385 O O . GLU A 1 821 ? -4.448 -12.188 10.626 1.00 92.56 821 GLU A O 1
ATOM 6390 N N . LYS A 1 822 ? -5.701 -13.312 12.115 1.00 85.62 822 LYS A N 1
ATOM 6391 C CA . LYS A 1 822 ? -5.762 -12.281 13.153 1.00 85.62 822 LYS A CA 1
ATOM 6392 C C . LYS A 1 822 ? -4.389 -11.707 13.496 1.00 85.62 822 LYS A C 1
ATOM 6394 O O . LYS A 1 822 ? -3.460 -12.437 13.847 1.00 85.62 822 LYS A O 1
ATOM 6399 N N . GLY A 1 823 ? -4.265 -10.384 13.378 1.00 83.94 823 GLY A N 1
ATOM 6400 C CA . GLY A 1 823 ? -3.020 -9.647 13.625 1.00 83.94 823 GLY A CA 1
ATOM 6401 C C . GLY A 1 823 ? -1.892 -9.924 12.621 1.00 83.94 823 GLY A C 1
ATOM 6402 O O . GLY A 1 823 ? -0.764 -9.495 12.851 1.00 83.94 823 GLY A O 1
ATOM 6403 N N . LYS A 1 824 ? -2.167 -10.655 11.531 1.00 89.94 824 LYS A N 1
ATOM 6404 C CA . LYS A 1 824 ? -1.176 -11.048 10.516 1.00 89.94 824 LYS A CA 1
ATOM 6405 C C . LYS A 1 824 ? -1.495 -10.512 9.130 1.00 89.94 824 LYS A C 1
ATOM 6407 O O . LYS A 1 824 ? -0.563 -10.283 8.371 1.00 89.94 824 LYS A O 1
ATOM 6412 N N . VAL A 1 825 ? -2.770 -10.327 8.794 1.00 95.75 825 VAL A N 1
ATOM 6413 C CA . VAL A 1 825 ? -3.225 -9.862 7.474 1.00 95.75 825 VAL A CA 1
ATOM 6414 C C . VAL A 1 825 ? -4.024 -8.578 7.621 1.00 95.75 825 VAL A C 1
ATOM 6416 O O . VAL A 1 825 ? -4.749 -8.392 8.599 1.00 95.75 825 VAL A O 1
ATOM 6419 N N . ILE A 1 826 ? -3.903 -7.707 6.628 1.00 97.69 826 ILE A N 1
ATOM 6420 C CA . ILE A 1 826 ? -4.654 -6.463 6.504 1.00 97.69 826 ILE A CA 1
ATOM 6421 C C . ILE A 1 826 ? -5.262 -6.363 5.103 1.00 97.69 826 ILE A C 1
ATOM 6423 O O . ILE A 1 826 ? -4.659 -6.788 4.113 1.00 97.69 826 ILE A O 1
ATOM 6427 N N . TYR A 1 827 ? -6.469 -5.809 5.037 1.00 98.38 827 TYR A N 1
ATOM 6428 C CA . TYR A 1 827 ? -7.211 -5.549 3.811 1.00 98.38 827 TYR A CA 1
ATOM 6429 C C . TYR A 1 827 ? -7.204 -4.050 3.524 1.00 98.38 827 TYR A C 1
ATOM 6431 O O . TYR A 1 827 ? -7.300 -3.246 4.444 1.00 98.38 827 TYR A O 1
ATOM 6439 N N . PHE A 1 828 ? -7.117 -3.685 2.250 1.00 98.56 828 PHE A N 1
ATOM 6440 C CA . PHE A 1 828 ? -7.160 -2.319 1.738 1.00 98.56 828 PHE A CA 1
ATOM 6441 C C . PHE A 1 828 ? -8.248 -2.233 0.676 1.00 98.56 828 PHE A C 1
ATOM 6443 O O . PHE A 1 828 ? -8.301 -3.084 -0.211 1.00 98.56 828 PHE A O 1
ATOM 6450 N N . GLY A 1 829 ? -9.088 -1.206 0.738 1.00 98.38 829 GLY A N 1
ATOM 6451 C CA . GLY A 1 829 ? -10.146 -0.948 -0.233 1.00 98.38 829 GLY A CA 1
ATOM 6452 C C . GLY A 1 829 ? -10.116 0.494 -0.719 1.00 98.38 829 GLY A C 1
ATOM 6453 O O . GLY A 1 829 ? -9.707 1.409 0.008 1.00 98.38 829 GLY A O 1
ATOM 6454 N N . GLY A 1 830 ? -10.554 0.719 -1.953 1.00 97.75 830 GLY A N 1
ATOM 6455 C CA . GLY A 1 830 ? -10.545 2.074 -2.477 1.00 97.75 830 GLY A CA 1
ATOM 6456 C C . GLY A 1 830 ? -11.097 2.254 -3.877 1.00 97.75 830 GLY A C 1
ATOM 6457 O O . GLY A 1 830 ? -12.084 1.614 -4.254 1.00 97.75 830 GLY A O 1
ATOM 6458 N N . PHE A 1 831 ? -10.418 3.170 -4.571 1.00 97.38 831 PHE A N 1
ATOM 6459 C CA . PHE A 1 831 ? -10.833 3.989 -5.707 1.00 97.38 831 PHE A CA 1
ATOM 6460 C C . PHE A 1 831 ? -11.595 5.264 -5.308 1.00 97.38 831 PHE A C 1
ATOM 6462 O O . PHE A 1 831 ? -12.432 5.245 -4.406 1.00 97.38 831 PHE A O 1
ATOM 6469 N N . VAL A 1 832 ? -11.300 6.375 -5.984 1.00 90.56 832 VAL A N 1
ATOM 6470 C CA . VAL A 1 832 ? -12.024 7.652 -5.942 1.00 90.56 832 VAL A CA 1
ATOM 6471 C C . VAL A 1 832 ? -12.252 8.083 -7.386 1.00 90.56 832 VAL A C 1
ATOM 6473 O O . VAL A 1 832 ? -11.333 8.124 -8.201 1.00 90.56 832 VAL A O 1
ATOM 6476 N N . ALA A 1 833 ? -13.511 8.347 -7.727 1.00 80.25 833 ALA A N 1
ATOM 6477 C CA . ALA A 1 833 ? -13.880 8.555 -9.123 1.00 80.25 833 ALA A CA 1
ATOM 6478 C C . ALA A 1 833 ? -13.440 9.911 -9.689 1.00 80.25 833 ALA A C 1
ATOM 6480 O O . ALA A 1 833 ? -13.254 10.016 -10.899 1.00 80.25 833 ALA A O 1
ATOM 6481 N N . ASP A 1 834 ? -13.322 10.946 -8.851 1.00 76.81 834 ASP A N 1
ATOM 6482 C CA . ASP A 1 834 ? -12.983 12.325 -9.243 1.00 76.81 834 ASP A CA 1
ATOM 6483 C C . ASP A 1 834 ? -13.767 12.845 -10.453 1.00 76.81 834 ASP A C 1
ATOM 6485 O O . ASP A 1 834 ? -13.244 13.484 -11.363 1.00 76.81 834 ASP A O 1
ATOM 6489 N N . HIS A 1 835 ? -15.075 12.573 -10.461 1.00 72.94 835 HIS A N 1
ATOM 6490 C CA . HIS A 1 835 ? -15.976 12.927 -11.561 1.00 72.94 835 HIS A CA 1
ATOM 6491 C C . HIS A 1 835 ? -15.656 12.230 -12.901 1.00 72.94 835 HIS A C 1
ATOM 6493 O O . HIS A 1 835 ? -16.120 12.661 -13.957 1.00 72.94 835 HIS A O 1
ATOM 6499 N N . GLY A 1 836 ? -14.903 11.128 -12.877 1.00 66.12 836 GLY A N 1
ATOM 6500 C CA . GLY A 1 836 ? -14.630 10.261 -14.023 1.00 66.12 836 GLY A CA 1
ATOM 6501 C C . GLY A 1 836 ? -15.555 9.062 -14.156 1.00 66.12 836 GLY A C 1
ATOM 6502 O O . GLY A 1 836 ? -15.962 8.521 -13.133 1.00 66.12 836 GLY A O 1
ATOM 6503 N N . PRO A 1 837 ? -15.843 8.580 -15.381 1.00 70.19 837 PRO A N 1
ATOM 6504 C CA . PRO A 1 837 ? -16.604 7.348 -15.587 1.00 70.19 837 PRO A CA 1
ATOM 6505 C C . PRO A 1 837 ? -15.924 6.155 -14.904 1.00 70.19 837 PRO A C 1
ATOM 6507 O O . PRO A 1 837 ? -14.819 5.774 -15.278 1.00 70.19 837 PRO A O 1
ATOM 6510 N N . SER A 1 838 ? -16.591 5.568 -13.915 1.00 78.56 838 SER A N 1
ATOM 6511 C CA . SER A 1 838 ? -15.975 4.653 -12.945 1.00 78.56 838 SER A CA 1
ATOM 6512 C C . SER A 1 838 ? -16.761 3.350 -12.823 1.00 78.56 838 SER A C 1
ATOM 6514 O O . SER A 1 838 ? -17.189 2.952 -11.744 1.00 78.56 838 SER A O 1
ATOM 6516 N N . HIS A 1 839 ? -17.018 2.696 -13.958 1.00 85.88 839 HIS A N 1
ATOM 6517 C CA . HIS A 1 839 ? -17.736 1.423 -13.965 1.00 85.88 839 HIS A CA 1
ATOM 6518 C C . HIS A 1 839 ? -16.885 0.307 -13.355 1.00 85.88 839 HIS A C 1
ATOM 6520 O O . HIS A 1 839 ? -15.818 0.003 -13.891 1.00 85.88 839 HIS A O 1
ATOM 6526 N N . ASN A 1 840 ? -17.377 -0.339 -12.293 1.00 92.50 840 ASN A N 1
ATOM 6527 C CA . ASN A 1 840 ? -16.707 -1.477 -11.642 1.00 92.50 840 ASN A CA 1
ATOM 6528 C C . ASN A 1 840 ? -15.238 -1.218 -11.256 1.00 92.50 840 ASN A C 1
ATOM 6530 O O . ASN A 1 840 ? -14.389 -2.111 -11.335 1.00 92.50 840 ASN A O 1
ATOM 6534 N N . THR A 1 841 ? -14.917 0.006 -10.853 1.00 94.69 841 THR A N 1
ATOM 6535 C CA . THR A 1 841 ? -13.563 0.379 -10.432 1.00 94.69 841 THR A CA 1
ATOM 6536 C C . THR A 1 841 ? -13.281 0.043 -8.970 1.00 94.69 841 THR A C 1
ATOM 6538 O O . THR A 1 841 ? -12.128 0.102 -8.557 1.00 94.69 841 THR A O 1
ATOM 6541 N N . ALA A 1 842 ? -14.291 -0.353 -8.187 1.00 97.75 842 ALA A N 1
ATOM 6542 C CA . ALA A 1 842 ? -14.114 -0.729 -6.789 1.00 97.75 842 ALA A CA 1
ATOM 6543 C C . ALA A 1 842 ? -13.244 -1.991 -6.635 1.00 97.75 842 ALA A C 1
ATOM 6545 O O . ALA A 1 842 ? -13.417 -2.995 -7.339 1.00 97.75 842 ALA A O 1
ATOM 6546 N N . TRP A 1 843 ? -12.337 -1.962 -5.658 1.00 98.38 843 TRP A N 1
ATOM 6547 C CA . TRP A 1 843 ? -11.399 -3.051 -5.389 1.00 98.38 843 TRP A CA 1
ATOM 6548 C C . TRP A 1 843 ? -11.134 -3.238 -3.891 1.00 98.38 843 TRP A C 1
ATOM 6550 O O . TRP A 1 843 ? -11.223 -2.292 -3.108 1.00 98.38 843 TRP A O 1
ATOM 6560 N N . VAL A 1 844 ? -10.760 -4.467 -3.514 1.00 98.75 844 VAL A N 1
ATOM 6561 C CA . VAL A 1 844 ? -10.141 -4.798 -2.219 1.00 98.75 844 VAL A CA 1
ATOM 6562 C C . VAL A 1 844 ? -8.915 -5.670 -2.470 1.00 98.75 844 VAL A C 1
ATOM 6564 O O . VAL A 1 844 ? -9.009 -6.678 -3.169 1.00 98.75 844 VAL A O 1
ATOM 6567 N N . TYR A 1 845 ? -7.782 -5.322 -1.872 1.00 98.25 845 TYR A N 1
ATOM 6568 C CA . TYR A 1 845 ? -6.568 -6.138 -1.830 1.00 98.25 845 TYR A CA 1
ATOM 6569 C C . TYR A 1 845 ? -6.254 -6.537 -0.391 1.00 98.25 845 TYR A C 1
ATOM 6571 O O . TYR A 1 845 ? -6.615 -5.826 0.541 1.00 98.25 845 TYR A O 1
ATOM 6579 N N . LYS A 1 846 ? -5.563 -7.660 -0.202 1.00 96.94 846 LYS A N 1
ATOM 6580 C CA . LYS A 1 846 ? -5.036 -8.078 1.101 1.00 96.94 846 LYS A CA 1
ATOM 6581 C C . LYS A 1 846 ? -3.559 -8.420 1.023 1.00 96.94 846 LYS A C 1
ATOM 6583 O O . LYS A 1 846 ? -3.098 -8.870 -0.023 1.00 96.94 846 LYS A O 1
ATOM 6588 N N . THR A 1 847 ? -2.842 -8.240 2.125 1.00 96.38 847 THR A N 1
ATOM 6589 C CA . THR A 1 847 ? -1.440 -8.654 2.282 1.00 96.38 847 THR A CA 1
ATOM 6590 C C . THR A 1 847 ? -1.110 -8.884 3.759 1.00 96.38 847 THR A C 1
ATOM 6592 O O . THR A 1 847 ? -1.945 -8.624 4.629 1.00 96.38 847 THR A O 1
ATOM 6595 N N . SER A 1 848 ? 0.089 -9.383 4.066 1.00 94.38 848 SER A N 1
ATOM 6596 C CA . SER A 1 848 ? 0.536 -9.493 5.456 1.00 94.38 848 SER A CA 1
ATOM 6597 C C . SER A 1 848 ? 0.791 -8.105 6.061 1.00 94.38 848 SER A C 1
ATOM 6599 O O . SER A 1 848 ? 1.199 -7.174 5.371 1.00 94.38 848 SER A O 1
ATOM 6601 N N . VAL A 1 849 ? 0.575 -7.943 7.367 1.00 94.38 849 VAL A N 1
ATOM 6602 C CA . VAL A 1 849 ? 0.853 -6.677 8.071 1.00 94.38 849 VAL A CA 1
ATOM 6603 C C . VAL A 1 849 ? 2.336 -6.311 7.957 1.00 94.38 849 VAL A C 1
ATOM 6605 O O . VAL A 1 849 ? 2.663 -5.149 7.748 1.00 94.38 849 VAL A O 1
ATOM 6608 N N . GLU A 1 850 ? 3.236 -7.295 8.024 1.00 91.06 850 GLU A N 1
ATOM 6609 C CA . GLU A 1 850 ? 4.676 -7.083 7.828 1.00 91.06 850 GLU A CA 1
ATOM 6610 C C . GLU A 1 850 ? 4.982 -6.525 6.432 1.00 91.06 850 GLU A C 1
ATOM 6612 O O . GLU A 1 850 ? 5.666 -5.508 6.309 1.00 91.06 850 GLU A O 1
ATOM 6617 N N . HIS A 1 851 ? 4.402 -7.118 5.383 1.00 91.38 851 HIS A N 1
ATOM 6618 C CA . HIS A 1 851 ? 4.588 -6.631 4.020 1.00 91.38 851 HIS A CA 1
ATOM 6619 C C . HIS A 1 851 ? 3.975 -5.241 3.814 1.00 91.38 851 HIS A C 1
ATOM 6621 O O . HIS A 1 851 ? 4.589 -4.393 3.169 1.00 91.38 851 HIS A O 1
ATOM 6627 N N . ALA A 1 852 ? 2.810 -4.957 4.404 1.00 94.56 852 ALA A N 1
ATOM 6628 C CA . ALA A 1 852 ? 2.189 -3.636 4.324 1.00 94.56 852 ALA A CA 1
ATOM 6629 C C . ALA A 1 852 ? 3.054 -2.528 4.960 1.00 94.56 852 ALA A C 1
ATOM 6631 O O . ALA A 1 852 ? 3.035 -1.392 4.478 1.00 94.56 852 ALA A O 1
ATOM 6632 N N . LEU A 1 853 ? 3.811 -2.853 6.016 1.00 94.31 853 LEU A N 1
ATOM 6633 C CA . LEU A 1 853 ? 4.616 -1.915 6.812 1.00 94.31 853 LEU A CA 1
ATOM 6634 C C . LEU A 1 853 ? 6.078 -1.788 6.370 1.00 94.31 853 LEU A C 1
ATOM 6636 O O . LEU A 1 853 ? 6.831 -0.997 6.936 1.00 94.31 853 LEU A O 1
ATOM 6640 N N . ARG A 1 854 ? 6.513 -2.544 5.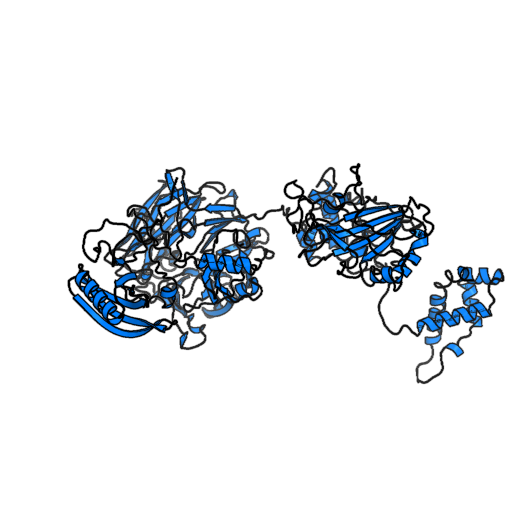368 1.00 88.06 854 ARG A N 1
ATOM 6641 C CA . ARG A 1 854 ? 7.912 -2.554 4.934 1.00 88.06 854 ARG A CA 1
ATOM 6642 C C . ARG A 1 854 ? 8.416 -1.174 4.487 1.00 88.06 854 ARG A C 1
ATOM 6644 O O . ARG A 1 854 ? 7.667 -0.399 3.893 1.00 88.06 854 ARG A O 1
ATOM 6651 N N . LYS A 1 855 ? 9.700 -0.891 4.733 1.00 87.00 855 LYS A N 1
ATOM 6652 C CA . LYS A 1 855 ? 10.381 0.363 4.334 1.00 87.00 855 LYS A CA 1
ATOM 6653 C C . LYS A 1 855 ? 11.111 0.262 2.990 1.00 87.00 855 LYS A C 1
ATOM 6655 O O . LYS A 1 855 ? 11.477 1.273 2.401 1.00 87.00 855 LYS A O 1
ATOM 6660 N N . ASP A 1 856 ? 11.332 -0.953 2.507 1.00 79.19 856 ASP A N 1
ATOM 6661 C CA . ASP A 1 856 ? 12.091 -1.279 1.297 1.00 79.19 856 ASP A CA 1
ATOM 6662 C C . ASP A 1 856 ? 11.178 -1.507 0.073 1.00 79.19 856 ASP A C 1
ATOM 6664 O O . ASP A 1 856 ? 11.559 -2.208 -0.867 1.00 79.19 856 ASP A O 1
ATOM 6668 N N . ALA A 1 857 ? 9.948 -0.977 0.086 1.00 76.56 857 ALA A N 1
ATOM 6669 C CA . ALA A 1 857 ? 9.033 -1.119 -1.041 1.00 76.56 857 ALA A CA 1
ATOM 6670 C C . ALA A 1 857 ? 9.646 -0.527 -2.327 1.00 76.56 857 ALA A C 1
ATOM 6672 O O . ALA A 1 857 ? 10.251 0.553 -2.283 1.00 76.56 857 ALA A O 1
ATOM 6673 N N . PRO A 1 858 ? 9.507 -1.222 -3.472 1.00 79.31 858 PRO A N 1
ATOM 6674 C CA . PRO A 1 858 ? 9.998 -0.717 -4.746 1.00 79.31 858 PRO A CA 1
ATOM 6675 C C . PRO A 1 858 ? 9.306 0.602 -5.106 1.00 79.31 858 PRO A C 1
ATOM 6677 O O . PRO A 1 858 ? 8.204 0.898 -4.641 1.00 79.31 858 PRO A O 1
ATOM 6680 N N . ARG A 1 859 ? 9.981 1.409 -5.926 1.00 85.12 859 ARG A N 1
ATOM 6681 C CA . ARG A 1 859 ? 9.500 2.723 -6.364 1.00 85.12 859 ARG A CA 1
ATOM 6682 C C . ARG A 1 859 ? 8.996 2.660 -7.808 1.00 85.12 859 ARG A C 1
ATOM 6684 O O . ARG A 1 859 ? 9.531 1.872 -8.592 1.00 85.12 859 ARG A O 1
ATOM 6691 N N . PRO A 1 860 ? 8.001 3.480 -8.177 1.00 87.00 860 PRO A N 1
ATOM 6692 C CA . PRO A 1 860 ? 7.505 3.562 -9.544 1.00 87.00 860 PRO A CA 1
ATOM 6693 C C . PRO A 1 860 ? 8.580 4.110 -10.480 1.00 87.00 860 PRO A C 1
ATOM 6695 O O . PRO A 1 860 ? 9.351 5.009 -10.135 1.00 87.00 860 PRO A O 1
ATOM 6698 N N . VAL A 1 861 ? 8.607 3.581 -11.700 1.00 84.69 861 VAL A N 1
ATOM 6699 C CA . VAL A 1 861 ? 9.512 4.047 -12.752 1.00 84.69 861 VAL A CA 1
ATOM 6700 C C . VAL A 1 861 ? 8.835 5.168 -13.532 1.00 84.69 861 VAL A C 1
ATOM 6702 O O . VAL A 1 861 ? 7.626 5.142 -13.769 1.00 84.69 861 VAL A O 1
ATOM 6705 N N . ARG A 1 862 ? 9.620 6.170 -13.938 1.00 90.50 862 ARG A N 1
ATOM 6706 C CA . ARG A 1 862 ? 9.115 7.250 -14.787 1.00 90.50 862 ARG A CA 1
ATOM 6707 C C . ARG A 1 862 ? 8.707 6.716 -16.158 1.00 90.50 862 ARG A C 1
ATOM 6709 O O . ARG A 1 862 ? 9.421 5.914 -16.753 1.00 90.50 862 ARG A O 1
ATOM 6716 N N . LEU A 1 863 ? 7.599 7.228 -16.677 1.00 87.62 863 LEU A N 1
ATOM 6717 C CA . LEU A 1 863 ? 7.139 6.957 -18.033 1.00 87.62 863 LEU A CA 1
ATOM 6718 C C . LEU A 1 863 ? 8.150 7.471 -19.059 1.00 87.62 863 LEU A C 1
ATOM 6720 O O . LEU A 1 863 ? 8.674 8.583 -18.924 1.00 87.62 863 LEU A O 1
ATOM 6724 N N . THR A 1 864 ? 8.362 6.705 -20.130 1.00 90.81 864 THR A N 1
ATOM 6725 C CA . THR A 1 864 ? 9.081 7.210 -21.306 1.00 90.81 864 THR A CA 1
ATOM 6726 C C . THR A 1 864 ? 8.281 8.336 -21.980 1.00 90.81 864 THR A C 1
ATOM 6728 O O . THR A 1 864 ? 7.065 8.448 -21.774 1.00 90.81 864 THR A O 1
ATOM 6731 N N . PRO A 1 865 ? 8.907 9.182 -22.818 1.00 88.19 865 PRO A N 1
ATOM 6732 C CA . PRO A 1 865 ? 8.187 10.202 -23.581 1.00 88.19 865 PRO A CA 1
ATOM 6733 C C . PRO A 1 865 ? 7.012 9.642 -24.402 1.00 88.19 865 PRO A C 1
ATOM 6735 O O . PRO A 1 865 ? 5.946 10.260 -24.468 1.00 88.19 865 PRO A O 1
ATOM 6738 N N . GLU A 1 866 ? 7.171 8.453 -24.983 1.00 88.44 866 GLU A N 1
ATOM 6739 C CA . GLU A 1 866 ? 6.152 7.759 -25.775 1.00 88.44 866 GLU A CA 1
ATOM 6740 C C . GLU A 1 866 ? 4.989 7.303 -24.894 1.00 88.44 866 GLU A C 1
ATOM 6742 O O . GLU A 1 866 ? 3.833 7.572 -25.225 1.00 88.44 866 GLU A O 1
ATOM 6747 N N . GLN A 1 867 ? 5.285 6.680 -23.749 1.00 90.00 867 GLN A N 1
ATOM 6748 C CA . GLN A 1 867 ? 4.278 6.271 -22.767 1.00 90.00 867 GLN A CA 1
ATOM 6749 C C . GLN A 1 867 ? 3.525 7.480 -22.207 1.00 90.00 867 GLN A C 1
ATOM 6751 O O . GLN A 1 867 ? 2.299 7.467 -22.131 1.00 90.00 867 GLN A O 1
ATOM 6756 N N . SER A 1 868 ? 4.237 8.561 -21.883 1.00 85.38 868 SER A N 1
ATOM 6757 C CA . SER A 1 868 ? 3.644 9.812 -21.405 1.00 85.38 868 SER A CA 1
ATOM 6758 C C . SER A 1 868 ? 2.694 10.419 -22.447 1.00 85.38 868 SER A C 1
ATOM 6760 O O . SER A 1 868 ? 1.576 10.830 -22.120 1.00 85.38 868 SER A O 1
ATOM 6762 N N . LYS A 1 869 ? 3.088 10.416 -23.729 1.00 85.12 869 LYS A N 1
ATOM 6763 C CA . LYS A 1 869 ? 2.244 10.869 -24.845 1.00 85.12 869 LYS A CA 1
ATOM 6764 C C . LYS A 1 869 ? 1.032 9.959 -25.060 1.00 85.12 869 LYS A C 1
ATOM 6766 O O . LYS A 1 869 ? -0.061 10.473 -25.292 1.00 85.12 869 LYS A O 1
ATOM 6771 N N . ALA A 1 870 ? 1.209 8.641 -24.985 1.00 85.31 870 ALA A N 1
ATOM 6772 C CA . ALA A 1 870 ? 0.133 7.664 -25.133 1.00 85.31 870 ALA A CA 1
ATOM 6773 C C . ALA A 1 870 ? -0.891 7.781 -23.997 1.00 85.31 870 ALA A C 1
ATOM 6775 O O . ALA A 1 870 ? -2.088 7.877 -24.267 1.00 85.31 870 ALA A O 1
ATOM 6776 N N . GLN A 1 871 ? -0.426 7.885 -22.749 1.00 85.00 871 GLN A N 1
ATOM 6777 C CA . GLN A 1 871 ? -1.275 8.158 -21.593 1.00 85.00 871 GLN A CA 1
ATOM 6778 C C . GLN A 1 871 ? -2.049 9.457 -21.795 1.00 85.00 871 GLN A C 1
ATOM 6780 O O . GLN A 1 871 ? -3.266 9.468 -21.679 1.00 85.00 871 GLN A O 1
ATOM 6785 N N . LEU A 1 872 ? -1.376 10.551 -22.152 1.00 78.62 872 LEU A N 1
ATOM 6786 C CA . LEU A 1 872 ? -2.049 11.820 -22.408 1.00 78.62 872 LEU A CA 1
ATOM 6787 C C . LEU A 1 872 ? -3.111 11.698 -23.507 1.00 78.62 872 LEU A C 1
ATOM 6789 O O . LEU A 1 872 ? -4.180 12.283 -23.377 1.00 78.62 872 LEU A O 1
ATOM 6793 N N . ALA A 1 873 ? -2.833 10.959 -24.582 1.00 75.12 873 ALA A N 1
ATOM 6794 C CA . ALA A 1 873 ? -3.805 10.713 -25.639 1.00 75.12 873 ALA A CA 1
ATOM 6795 C C . ALA A 1 873 ? -5.011 9.914 -25.125 1.00 75.12 873 ALA A C 1
ATOM 6797 O O . ALA A 1 873 ? -6.134 10.270 -25.462 1.00 75.12 873 ALA A O 1
ATOM 6798 N N . ALA A 1 874 ? -4.792 8.897 -24.283 1.00 72.00 874 ALA A N 1
ATOM 6799 C CA . ALA A 1 874 ? -5.850 8.121 -23.636 1.00 72.00 874 ALA A CA 1
ATOM 6800 C C . ALA A 1 874 ? -6.700 8.987 -22.691 1.00 72.00 874 ALA A C 1
ATOM 6802 O O . ALA A 1 874 ? -7.923 8.988 -22.792 1.00 72.00 874 ALA A O 1
ATOM 6803 N N . LEU A 1 875 ? -6.053 9.805 -21.855 1.00 66.75 875 LEU A N 1
ATOM 6804 C CA . LEU A 1 875 ? -6.698 10.764 -20.951 1.00 66.75 875 LEU A CA 1
ATOM 6805 C C . LEU A 1 875 ? -7.475 11.862 -21.698 1.00 66.75 875 LEU A C 1
ATOM 6807 O O . LEU A 1 875 ? -8.388 12.465 -21.142 1.00 66.75 875 LEU A O 1
ATOM 6811 N N . ARG A 1 876 ? -7.098 12.139 -22.952 1.00 60.53 876 ARG A N 1
ATOM 6812 C CA . ARG A 1 876 ? -7.705 13.151 -23.826 1.00 60.53 876 ARG A CA 1
ATOM 6813 C C . ARG A 1 876 ? -8.689 12.605 -24.842 1.00 60.53 876 ARG A C 1
ATOM 6815 O O . ARG A 1 876 ? -9.192 13.419 -25.620 1.00 60.53 876 ARG A O 1
ATOM 6822 N N . GLN A 1 877 ? -8.914 11.290 -24.906 1.00 48.66 877 GLN A N 1
ATOM 6823 C CA . GLN A 1 877 ? -9.844 10.732 -25.885 1.00 48.66 877 GLN A CA 1
ATOM 6824 C C . GLN A 1 877 ? -11.179 11.479 -25.757 1.00 48.66 877 GLN A C 1
ATOM 6826 O O . GLN A 1 877 ? -11.788 11.452 -24.685 1.00 48.66 877 GLN A O 1
ATOM 6831 N N . PRO A 1 878 ? -11.586 12.238 -26.793 1.00 39.34 878 PRO A N 1
ATOM 6832 C CA . PRO A 1 878 ? -12.768 13.071 -26.704 1.00 39.34 878 PRO A CA 1
ATOM 6833 C C . PRO A 1 878 ? -13.996 12.177 -26.573 1.00 39.34 878 PRO A C 1
ATOM 6835 O O . PRO A 1 878 ? -14.058 11.099 -27.166 1.00 39.34 878 PRO A O 1
ATOM 6838 N N . TYR A 1 879 ? -14.998 12.654 -25.842 1.00 37.81 879 TYR A N 1
ATOM 6839 C CA . TYR A 1 879 ? -16.325 12.054 -25.873 1.00 37.81 879 TYR A CA 1
ATOM 6840 C C . TYR A 1 879 ? -16.826 12.054 -27.328 1.00 37.81 879 TYR A C 1
ATOM 6842 O O . TYR A 1 879 ? -16.969 13.110 -27.947 1.00 37.81 879 TYR A O 1
ATOM 6850 N N . LEU A 1 880 ? -17.023 10.868 -27.910 1.00 32.72 880 LEU A N 1
ATOM 6851 C CA . LEU A 1 880 ? -17.462 10.721 -29.295 1.00 32.72 880 LEU A CA 1
ATOM 6852 C C . LEU A 1 880 ? -18.995 10.807 -29.351 1.00 32.72 880 LEU A C 1
ATOM 6854 O O . LEU A 1 880 ? -19.686 9.898 -28.896 1.00 32.72 880 LEU A O 1
ATOM 6858 N N . PHE A 1 881 ? -19.530 11.888 -29.922 1.00 34.00 881 PHE A N 1
ATOM 6859 C CA . PHE A 1 881 ? -20.967 12.038 -30.174 1.00 34.00 881 PHE A CA 1
ATOM 6860 C C . PHE A 1 881 ? -21.283 11.651 -31.627 1.00 34.00 881 PHE A C 1
ATOM 6862 O O . PHE A 1 881 ? -20.911 12.362 -32.559 1.00 34.00 881 PHE A O 1
ATOM 6869 N N . GLU A 1 882 ? -21.970 10.525 -31.843 1.00 31.00 882 GLU A N 1
ATOM 6870 C CA . GLU A 1 882 ? -22.462 10.132 -33.172 1.00 31.00 882 GLU A CA 1
ATOM 6871 C C . GLU A 1 882 ? -23.855 10.721 -33.450 1.00 31.00 882 GLU A C 1
ATOM 6873 O O . GLU A 1 882 ? -24.804 10.504 -32.694 1.00 31.00 882 GLU A O 1
ATOM 6878 N N . TYR A 1 883 ? -23.998 11.433 -34.571 1.00 37.31 883 TYR A N 1
ATOM 6879 C CA . TYR A 1 883 ? -25.227 12.120 -34.973 1.00 37.31 883 TYR A CA 1
ATOM 6880 C C . TYR A 1 883 ? -25.858 11.491 -36.228 1.00 37.31 883 TYR A C 1
ATOM 6882 O O . TYR A 1 883 ? -25.166 11.158 -37.188 1.00 37.31 883 TYR A O 1
ATOM 6890 N N . ARG A 1 884 ? -27.195 11.365 -36.241 1.00 32.72 884 ARG A N 1
ATOM 6891 C CA . ARG A 1 884 ? -27.990 10.904 -37.396 1.00 32.72 884 ARG A CA 1
ATOM 6892 C C . ARG A 1 884 ? -29.107 11.912 -37.748 1.00 32.72 884 ARG A C 1
ATOM 6894 O O . ARG A 1 884 ? -30.231 11.770 -37.278 1.00 32.72 884 ARG A O 1
ATOM 6901 N N . GLY A 1 885 ? -28.798 12.911 -38.585 1.00 35.47 885 GLY A N 1
ATOM 6902 C CA . GLY A 1 885 ? -29.742 13.538 -39.537 1.00 35.47 885 GLY A CA 1
ATOM 6903 C C . GLY A 1 885 ? -30.834 14.528 -39.060 1.00 35.47 885 GLY A C 1
ATOM 6904 O O . GLY A 1 885 ? -31.958 14.427 -39.543 1.00 35.47 885 GLY A O 1
ATOM 6905 N N . LYS A 1 886 ? -30.560 15.512 -38.185 1.00 37.56 886 LYS A N 1
ATOM 6906 C CA . LYS A 1 886 ? -31.485 16.632 -37.838 1.00 37.56 886 LYS A CA 1
ATOM 6907 C C . LYS A 1 886 ? -30.865 18.051 -37.706 1.00 37.56 886 LYS A C 1
ATOM 6909 O O . LYS A 1 886 ? -29.944 18.218 -36.911 1.00 37.56 886 LYS A O 1
ATOM 6914 N N . PRO A 1 887 ? -31.405 19.106 -38.347 1.00 34.34 887 PRO A N 1
ATOM 6915 C CA . PRO A 1 887 ? -30.734 20.412 -38.514 1.00 34.34 887 PRO A CA 1
ATOM 6916 C C . PRO A 1 887 ? -30.485 21.254 -37.238 1.00 34.34 887 PRO A C 1
ATOM 6918 O O . PRO A 1 887 ? -29.690 22.186 -37.288 1.00 34.34 887 PRO A O 1
ATOM 6921 N N . ALA A 1 888 ? -31.113 20.940 -36.101 1.00 39.44 888 ALA A N 1
ATOM 6922 C CA . ALA A 1 888 ? -30.814 21.520 -34.785 1.00 39.44 888 ALA A CA 1
ATOM 6923 C C . ALA A 1 888 ? -31.221 20.535 -33.672 1.00 39.44 888 ALA A C 1
ATOM 6925 O O . ALA A 1 888 ? -32.169 19.761 -33.857 1.00 39.44 888 ALA A O 1
ATOM 6926 N N . PHE A 1 889 ? -30.522 20.542 -32.531 1.00 38.66 889 PHE A N 1
ATOM 6927 C CA . PHE A 1 889 ? -30.883 19.734 -31.359 1.00 38.66 889 PHE A CA 1
ATOM 6928 C C . PHE A 1 889 ? -30.344 20.335 -30.051 1.00 38.66 889 PHE A C 1
ATOM 6930 O O . PHE A 1 889 ? -29.269 20.928 -30.014 1.00 38.66 889 PHE A O 1
ATOM 6937 N N . THR A 1 890 ? -31.071 20.123 -28.956 1.00 35.50 890 THR A N 1
ATOM 6938 C CA . THR A 1 890 ? -30.597 20.379 -27.590 1.00 35.50 890 THR A CA 1
ATOM 6939 C C . THR A 1 890 ? -30.458 19.044 -26.876 1.00 35.50 890 THR A C 1
ATOM 6941 O O . THR A 1 890 ? -31.417 18.274 -26.821 1.00 35.50 890 THR A O 1
ATOM 6944 N N . ILE A 1 891 ? -29.271 18.767 -26.344 1.00 39.16 891 ILE A N 1
ATOM 6945 C CA . ILE A 1 891 ? -29.018 17.661 -25.429 1.00 39.16 891 ILE A CA 1
ATOM 6946 C C . ILE A 1 891 ? -28.958 18.250 -24.019 1.00 39.16 891 ILE A C 1
ATOM 6948 O O . ILE A 1 891 ? -28.043 18.993 -23.681 1.00 39.16 891 ILE A O 1
ATOM 6952 N N . GLN A 1 892 ? -29.947 17.970 -23.177 1.00 33.94 892 GLN A N 1
ATOM 6953 C CA . GLN A 1 892 ? -29.720 18.126 -21.742 1.00 33.94 892 GLN A CA 1
ATOM 6954 C C . GLN A 1 892 ? -28.866 16.948 -21.293 1.00 33.94 892 GLN A C 1
ATOM 6956 O O . GLN A 1 892 ? -29.282 15.830 -21.574 1.00 33.94 892 GLN A O 1
ATOM 6961 N N . ILE A 1 893 ? -27.766 17.218 -20.580 1.00 35.16 893 ILE A N 1
ATOM 6962 C CA . ILE A 1 893 ? -26.904 16.219 -19.943 1.00 35.16 893 ILE A CA 1
ATOM 6963 C C . ILE A 1 893 ? -27.363 16.065 -18.471 1.00 35.16 893 ILE A C 1
ATOM 6965 O O . ILE A 1 893 ? -26.806 16.723 -17.591 1.00 35.16 893 ILE A O 1
ATOM 6969 N N . PRO A 1 894 ? -28.365 15.216 -18.124 1.00 33.41 894 PRO A N 1
ATOM 6970 C CA . PRO A 1 894 ? -28.193 14.362 -16.936 1.00 33.41 894 PRO A CA 1
ATOM 6971 C C . PRO A 1 894 ? -26.883 13.599 -17.124 1.00 33.41 894 PRO A C 1
ATOM 6973 O O . PRO A 1 894 ? -26.535 13.395 -18.272 1.00 33.41 894 PRO A O 1
ATOM 6976 N N . GLY A 1 895 ? -26.156 13.108 -16.119 1.00 28.09 895 GLY A N 1
ATOM 6977 C CA . GLY A 1 895 ? -25.107 12.123 -16.449 1.00 28.09 895 GLY A CA 1
ATOM 6978 C C . GLY A 1 895 ? -25.736 11.001 -17.311 1.00 28.09 895 GLY A C 1
ATOM 6979 O O . GLY A 1 895 ? -26.701 10.369 -16.890 1.00 28.09 895 GLY A O 1
ATOM 6980 N N . GLU A 1 896 ? -25.362 10.916 -18.596 1.00 34.06 896 GLU A N 1
ATOM 6981 C CA . GLU A 1 896 ? -26.341 10.648 -19.676 1.00 34.06 896 GLU A CA 1
ATOM 6982 C C . GLU A 1 896 ? -26.512 9.186 -20.047 1.00 34.06 896 GLU A C 1
ATOM 6984 O O . GLU A 1 896 ? -25.531 8.464 -20.098 1.00 34.06 896 GLU A O 1
ATOM 6989 N N . PHE A 1 897 ? -27.732 8.773 -20.432 1.00 31.58 897 PHE A N 1
ATOM 6990 C CA . PHE A 1 897 ? -28.090 8.501 -21.842 1.00 31.58 897 PHE A CA 1
ATOM 6991 C C . PHE A 1 897 ? -29.494 7.870 -21.963 1.00 31.58 897 PHE A C 1
ATOM 6993 O O . PHE A 1 897 ? -29.718 6.740 -21.530 1.00 31.58 897 PHE A O 1
ATOM 7000 N N . ALA A 1 898 ? -30.424 8.490 -22.705 1.00 24.94 898 ALA A N 1
ATOM 7001 C CA . ALA A 1 898 ? -31.510 7.728 -23.340 1.00 24.94 898 ALA A CA 1
ATOM 7002 C C . ALA A 1 898 ? -32.034 8.357 -24.642 1.00 24.94 898 ALA A C 1
ATOM 7004 O O . ALA A 1 898 ? -32.474 9.502 -24.684 1.00 24.94 898 ALA A O 1
ATOM 7005 N N . ARG A 1 899 ? -32.034 7.534 -25.701 1.00 36.72 899 ARG A N 1
ATOM 7006 C CA . ARG A 1 899 ? -32.676 7.773 -27.002 1.00 36.72 899 ARG A CA 1
ATOM 7007 C C . ARG A 1 899 ? -34.204 7.768 -26.864 1.00 36.72 899 ARG A C 1
ATOM 7009 O O . ARG A 1 899 ? -34.759 6.840 -26.281 1.00 36.72 899 ARG A O 1
ATOM 7016 N N . GLY A 1 900 ? -34.868 8.720 -27.515 1.00 30.97 900 GLY A N 1
ATOM 7017 C CA . GLY A 1 900 ? -36.293 8.679 -27.855 1.00 30.97 900 GLY A CA 1
ATOM 7018 C C . GLY A 1 900 ? -36.495 9.039 -29.330 1.00 30.97 900 GLY A C 1
ATOM 7019 O O . GLY A 1 900 ? -35.740 9.843 -29.879 1.00 30.97 900 GLY A O 1
ATOM 7020 N N . ASN A 1 901 ? -37.478 8.421 -29.991 1.00 30.95 901 ASN A N 1
ATOM 7021 C CA . ASN A 1 901 ? -37.802 8.714 -31.389 1.00 30.95 901 ASN A CA 1
ATOM 7022 C C . ASN A 1 901 ? -38.268 10.163 -31.561 1.00 30.95 901 ASN A C 1
ATOM 7024 O O . ASN A 1 901 ? -39.028 10.692 -30.760 1.00 30.95 901 ASN A O 1
ATOM 7028 N N . ALA A 1 902 ? -37.840 10.769 -32.664 1.00 29.70 902 ALA A N 1
ATOM 7029 C CA . ALA A 1 902 ? -38.212 12.099 -33.112 1.00 29.70 902 ALA A CA 1
ATOM 7030 C C . ALA A 1 902 ? -39.740 12.321 -33.194 1.00 29.70 902 ALA A C 1
ATOM 7032 O O . ALA A 1 902 ? -40.350 11.953 -34.192 1.00 29.70 902 ALA A O 1
ATOM 7033 N N . SER A 1 903 ? -40.349 13.015 -32.230 1.00 29.86 903 SER A N 1
ATOM 7034 C CA . SER A 1 903 ? -41.556 13.807 -32.496 1.00 29.86 903 SER A CA 1
ATOM 7035 C C . SER A 1 903 ? -41.145 15.123 -33.170 1.00 29.86 903 SER A C 1
ATOM 7037 O O . SER A 1 903 ? -40.167 15.750 -32.761 1.00 29.86 903 SER A O 1
ATOM 7039 N N . GLY A 1 904 ? -41.835 15.502 -34.246 1.00 30.14 904 GLY A N 1
ATOM 7040 C CA . GLY A 1 904 ? -41.478 16.592 -35.163 1.00 30.14 904 GLY A CA 1
ATOM 7041 C C . GLY A 1 904 ? -41.628 18.015 -34.608 1.00 30.14 904 GLY A C 1
ATOM 7042 O O . GLY A 1 904 ? -42.423 18.786 -35.128 1.00 30.14 904 GLY A O 1
ATOM 7043 N N . GLY A 1 905 ? -40.843 18.375 -33.591 1.00 33.62 905 GLY A N 1
ATOM 7044 C CA . GLY A 1 905 ? -40.711 19.740 -33.071 1.00 33.62 905 GLY A CA 1
ATOM 7045 C C . GLY A 1 905 ? -39.315 19.990 -32.485 1.00 33.62 905 GLY A C 1
ATOM 7046 O O . GLY A 1 905 ? -38.640 19.050 -32.068 1.00 33.62 905 GLY A O 1
ATOM 7047 N N . ASN A 1 906 ? -38.871 21.250 -32.486 1.00 33.81 906 ASN A N 1
ATOM 7048 C CA . ASN A 1 906 ? -37.474 21.670 -32.284 1.00 33.81 906 ASN A CA 1
ATOM 7049 C C . ASN A 1 906 ? -36.871 21.478 -30.871 1.00 33.81 906 ASN A C 1
ATOM 7051 O O . ASN A 1 906 ? -35.723 21.862 -30.687 1.00 33.81 906 ASN A O 1
ATOM 7055 N N . VAL A 1 907 ? -37.554 20.882 -29.883 1.00 32.88 907 VAL A N 1
ATOM 7056 C CA . VAL A 1 907 ? -36.995 20.594 -28.537 1.00 32.88 907 VAL A CA 1
ATOM 7057 C C . VAL A 1 907 ? -37.744 19.406 -27.902 1.00 32.88 907 VAL A C 1
ATOM 7059 O O . VAL A 1 907 ? -38.971 19.353 -27.972 1.00 32.88 907 VAL A O 1
ATOM 7062 N N . PHE A 1 908 ? -37.040 18.448 -27.276 1.00 29.08 908 PHE A N 1
ATOM 7063 C CA . PHE A 1 908 ? -37.652 17.308 -26.565 1.00 29.08 908 PHE A CA 1
ATOM 7064 C C . PHE A 1 908 ? -37.874 17.589 -25.067 1.00 29.08 908 PHE A C 1
ATOM 7066 O O . PHE A 1 908 ? -37.077 18.255 -24.415 1.00 29.08 908 PHE A O 1
ATOM 7073 N N . HIS A 1 909 ? -38.981 17.062 -24.535 1.00 30.67 909 HIS A N 1
ATOM 7074 C CA . HIS A 1 909 ? -39.539 17.339 -23.208 1.00 30.67 909 HIS A CA 1
ATOM 7075 C C . HIS A 1 909 ? -38.757 16.725 -22.029 1.00 30.67 909 HIS A C 1
ATOM 7077 O O . HIS A 1 909 ? -38.482 15.527 -22.003 1.00 30.67 909 HIS A O 1
ATOM 7083 N N . ALA A 1 910 ? -38.549 17.532 -20.983 1.00 31.17 910 ALA A N 1
ATOM 7084 C CA . ALA A 1 910 ? -38.050 17.123 -19.674 1.00 31.17 910 ALA A CA 1
ATOM 7085 C C . ALA A 1 910 ? -39.099 16.322 -18.881 1.00 31.17 910 ALA A C 1
ATOM 7087 O O . ALA A 1 910 ? -40.199 16.809 -18.600 1.00 31.17 910 ALA A O 1
ATOM 7088 N N . LYS A 1 911 ? -38.747 15.101 -18.464 1.00 25.00 911 LYS A N 1
ATOM 7089 C CA . LYS A 1 911 ? -39.511 14.352 -17.458 1.00 25.00 911 LYS A CA 1
ATOM 7090 C C . LYS A 1 911 ? -38.598 13.464 -16.603 1.00 25.00 911 LYS A C 1
ATOM 7092 O O . LYS A 1 911 ? -38.688 12.246 -16.683 1.00 25.00 911 LYS A O 1
ATOM 7097 N N . LYS A 1 912 ? -37.725 14.085 -15.802 1.00 27.81 912 LYS A N 1
ATOM 7098 C CA . LYS A 1 912 ? -37.265 13.666 -14.454 1.00 27.81 912 LYS A CA 1
ATOM 7099 C C . LYS A 1 912 ? -36.178 14.638 -13.968 1.00 27.81 912 LYS A C 1
ATOM 7101 O O . LYS A 1 912 ? -35.486 15.236 -14.779 1.00 27.81 912 LYS A O 1
ATOM 7106 N N . ALA A 1 913 ? -36.167 14.893 -12.664 1.00 26.09 913 ALA A N 1
ATOM 7107 C CA . ALA A 1 913 ? -35.599 16.079 -12.032 1.00 26.09 913 ALA A CA 1
ATOM 7108 C C . ALA A 1 913 ? -34.070 16.031 -11.827 1.00 26.09 913 ALA A C 1
ATOM 7110 O O . ALA A 1 913 ? -33.521 14.963 -11.577 1.00 26.09 913 ALA A O 1
ATOM 7111 N N . PHE A 1 914 ? -33.477 17.235 -11.844 1.00 34.44 914 PHE A N 1
ATOM 7112 C CA . PHE A 1 914 ? -32.111 17.633 -11.456 1.00 34.44 914 PHE A CA 1
ATOM 7113 C C . PHE A 1 914 ? -30.967 17.285 -12.424 1.00 34.44 914 PHE A C 1
ATOM 7115 O O . PHE A 1 914 ? -30.128 16.439 -12.142 1.00 34.44 914 PHE A O 1
ATOM 7122 N N . ASN A 1 915 ? -30.886 18.038 -13.530 1.00 41.91 915 ASN A N 1
ATOM 7123 C CA . ASN A 1 915 ? -29.744 18.022 -14.452 1.00 41.91 915 ASN A CA 1
ATOM 7124 C C . ASN A 1 915 ? -28.974 19.339 -14.331 1.00 41.91 915 ASN A C 1
ATOM 7126 O O . ASN A 1 915 ? -29.521 20.409 -14.598 1.00 41.91 915 ASN A O 1
ATOM 7130 N N . THR A 1 916 ? -27.711 19.261 -13.926 1.00 48.03 916 THR A N 1
ATOM 7131 C CA . THR A 1 916 ? -26.823 20.405 -13.683 1.00 48.03 916 THR A CA 1
ATOM 7132 C C . THR A 1 916 ? -26.192 20.974 -14.951 1.00 48.03 916 THR A C 1
ATOM 7134 O O . THR A 1 916 ? -25.584 22.029 -14.837 1.00 48.03 916 THR A O 1
ATOM 7137 N N . LEU A 1 917 ? -26.343 20.344 -16.129 1.00 48.41 917 LEU A N 1
ATOM 7138 C CA . LEU A 1 917 ? -25.714 20.748 -17.396 1.00 48.41 917 LEU A CA 1
ATOM 7139 C C . LEU A 1 917 ? -26.637 20.520 -18.618 1.00 48.41 917 LEU A C 1
ATOM 7141 O O . LEU A 1 917 ? -27.371 19.536 -18.700 1.00 48.41 917 LEU A O 1
ATOM 7145 N N . SER A 1 918 ? -26.580 21.398 -19.615 1.00 59.28 918 SER A N 1
ATOM 7146 C CA . SER A 1 918 ? -27.202 21.230 -20.930 1.00 59.28 918 SER A CA 1
ATOM 7147 C C . SER A 1 918 ? -26.322 21.785 -22.047 1.00 59.28 918 SER A C 1
ATOM 7149 O O . SER A 1 918 ? -25.545 22.713 -21.841 1.00 59.28 918 SER A O 1
ATOM 7151 N N . ILE A 1 919 ? -26.444 21.200 -23.236 1.00 59.91 919 ILE A N 1
ATOM 7152 C CA . ILE A 1 919 ? -25.767 21.605 -24.465 1.00 59.91 919 ILE A CA 1
ATOM 7153 C C . ILE A 1 919 ? -26.817 21.793 -25.561 1.00 59.91 919 ILE A C 1
ATOM 7155 O O . ILE A 1 919 ? -27.564 20.877 -25.891 1.00 59.91 919 ILE A O 1
ATOM 7159 N N . SER A 1 920 ? -26.880 22.971 -26.164 1.00 65.75 920 SER A N 1
ATOM 7160 C CA . SER A 1 920 ? -27.745 23.271 -27.302 1.00 65.75 920 SER A CA 1
ATOM 7161 C C . SER A 1 920 ? -26.913 23.569 -28.534 1.00 65.75 920 SER A C 1
ATOM 7163 O O . SER A 1 920 ? -25.963 24.338 -28.444 1.00 65.75 920 SER A O 1
ATOM 7165 N N . VAL A 1 921 ? -27.281 23.003 -29.682 1.00 61.78 921 VAL A N 1
ATOM 7166 C CA . VAL A 1 921 ? -26.681 23.332 -30.977 1.00 61.78 921 VAL A CA 1
ATOM 7167 C C . VAL A 1 921 ? -27.767 23.860 -31.907 1.00 61.78 921 VAL A C 1
ATOM 7169 O O . VAL A 1 921 ? -28.782 23.202 -32.150 1.00 61.78 921 VAL A O 1
ATOM 7172 N N . SER A 1 922 ? -27.546 25.056 -32.441 1.00 64.44 922 SER A N 1
ATOM 7173 C CA . SER A 1 922 ? -28.449 25.732 -33.374 1.00 64.44 922 SER A CA 1
ATOM 7174 C C . SER A 1 922 ? -27.672 26.304 -34.557 1.00 64.44 922 SER A C 1
ATOM 7176 O O . SER A 1 922 ? -26.471 26.528 -34.457 1.00 64.44 922 SER A O 1
ATOM 7178 N N . GLN A 1 923 ? -28.333 26.541 -35.688 1.00 68.81 923 GLN A N 1
ATOM 7179 C CA . GLN A 1 923 ? -27.725 27.274 -36.800 1.00 68.81 923 GLN A CA 1
ATOM 7180 C C . GLN A 1 923 ? -27.814 28.774 -36.515 1.00 68.81 923 GLN A C 1
ATOM 7182 O O . GLN A 1 923 ? -28.894 29.361 -36.566 1.00 68.81 923 GLN A O 1
ATOM 7187 N N . SER A 1 924 ? -26.685 29.376 -36.153 1.00 71.94 924 SER A N 1
ATOM 7188 C CA . SER A 1 924 ? -26.549 30.815 -35.937 1.00 71.94 924 SER A CA 1
ATOM 7189 C C . SER A 1 924 ? -25.070 31.187 -35.977 1.00 71.94 924 SER A C 1
ATOM 7191 O O . SER A 1 924 ? -24.239 30.506 -35.377 1.00 71.94 924 SER A O 1
ATOM 7193 N N . GLU A 1 925 ? -24.756 32.289 -36.651 1.00 75.06 925 GLU A N 1
ATOM 7194 C CA . GLU A 1 925 ? -23.420 32.906 -36.648 1.00 75.06 925 GLU A CA 1
ATOM 7195 C C . GLU A 1 925 ? -23.296 34.026 -35.605 1.00 75.06 925 GLU A C 1
ATOM 7197 O O . GLU A 1 925 ? -22.202 34.521 -35.351 1.00 75.06 925 GLU A O 1
ATOM 7202 N N . ASP A 1 926 ? -24.413 34.396 -34.971 1.00 83.62 926 ASP A N 1
ATOM 7203 C CA . ASP A 1 926 ? -24.478 35.405 -33.917 1.00 83.62 926 ASP A CA 1
ATOM 7204 C C . ASP A 1 926 ? -24.689 34.722 -32.547 1.00 83.62 926 ASP A C 1
ATOM 7206 O O . ASP A 1 926 ? -25.765 34.140 -32.309 1.00 83.62 926 ASP A O 1
ATOM 7210 N N . PRO A 1 927 ? -23.689 34.767 -31.641 1.00 82.38 927 PRO A N 1
ATOM 7211 C CA . PRO A 1 927 ? -23.772 34.125 -30.334 1.00 82.38 927 PRO A CA 1
ATOM 7212 C C . PRO A 1 927 ? -24.769 34.816 -29.394 1.00 82.38 927 PRO A C 1
ATOM 7214 O O . PRO A 1 927 ? -25.355 34.140 -28.546 1.00 82.38 927 PRO A O 1
ATOM 7217 N N . GLU A 1 928 ? -25.042 36.117 -29.553 1.00 85.81 928 GLU A N 1
ATOM 7218 C CA . GLU A 1 928 ? -26.063 36.804 -28.753 1.00 85.81 928 GLU A CA 1
ATOM 7219 C C . GLU A 1 928 ? -27.463 36.350 -29.166 1.00 85.81 928 GLU A C 1
ATOM 7221 O O . GLU A 1 928 ? -28.305 36.024 -28.320 1.00 85.81 928 GLU A O 1
ATOM 7226 N N . ARG A 1 929 ? -27.722 36.296 -30.475 1.00 83.44 929 ARG A N 1
ATOM 7227 C CA . ARG A 1 929 ? -29.003 35.808 -30.996 1.00 83.44 929 ARG A CA 1
ATOM 7228 C C . ARG A 1 929 ? -29.267 34.366 -30.565 1.00 83.44 929 ARG A C 1
ATOM 7230 O O . ARG A 1 929 ? -30.402 34.028 -30.212 1.00 83.44 929 ARG A O 1
ATOM 7237 N N . ALA A 1 930 ? -28.232 33.530 -30.550 1.00 80.56 930 ALA A N 1
ATOM 7238 C CA . ALA A 1 930 ? -28.318 32.157 -30.070 1.00 80.56 930 ALA A CA 1
ATOM 7239 C C . ALA A 1 930 ? -28.581 32.077 -28.553 1.00 80.56 930 ALA A C 1
ATOM 7241 O O . ALA A 1 930 ? -29.469 31.332 -28.138 1.00 80.56 930 ALA A O 1
ATOM 7242 N N . ALA A 1 931 ? -27.915 32.902 -27.736 1.00 82.06 931 ALA A N 1
ATOM 7243 C CA . ALA A 1 931 ? -28.168 32.985 -26.294 1.00 82.06 931 ALA A CA 1
ATOM 7244 C C . ALA A 1 931 ? -29.619 33.395 -25.973 1.00 82.06 931 ALA A C 1
ATOM 7246 O O . ALA A 1 931 ? -30.283 32.764 -25.150 1.00 82.06 931 ALA A O 1
ATOM 7247 N N . ARG A 1 932 ? -30.163 34.400 -26.674 1.00 85.62 932 ARG A N 1
ATOM 7248 C CA . ARG A 1 932 ? -31.576 34.806 -26.525 1.00 85.62 932 ARG A CA 1
ATOM 7249 C C . ARG A 1 932 ? -32.536 33.691 -26.928 1.00 85.62 932 ARG A C 1
ATOM 7251 O O . ARG A 1 932 ? -33.499 33.422 -26.215 1.00 85.62 932 ARG A O 1
ATOM 7258 N N . SER A 1 933 ? -32.246 33.015 -28.038 1.00 80.06 933 SER A N 1
ATOM 7259 C CA . SER A 1 933 ? -33.047 31.879 -28.508 1.00 80.06 933 SER A CA 1
ATOM 7260 C C . SER A 1 933 ? -33.061 30.745 -27.480 1.00 80.06 933 SER A C 1
ATOM 7262 O O . SER A 1 933 ? -34.099 30.133 -27.250 1.00 80.06 933 SER A O 1
ATOM 7264 N N . TYR A 1 934 ? -31.937 30.507 -26.803 1.00 78.19 934 TYR A N 1
ATOM 7265 C CA . TYR A 1 934 ? -31.841 29.526 -25.728 1.00 78.19 934 TYR A CA 1
ATOM 7266 C C . TYR A 1 934 ? -32.677 29.906 -24.487 1.00 78.19 934 TYR A C 1
ATOM 7268 O O . TYR A 1 934 ? -33.343 29.046 -23.911 1.00 78.19 934 TYR A O 1
ATOM 7276 N N . VAL A 1 935 ? -32.724 31.183 -24.088 1.00 81.12 935 VAL A N 1
ATOM 7277 C CA . VAL A 1 935 ? -33.591 31.632 -22.976 1.00 81.12 935 VAL A CA 1
ATOM 7278 C C . VAL A 1 935 ? -35.077 31.476 -23.308 1.00 81.12 935 VAL A C 1
ATOM 7280 O O . VAL A 1 935 ? -35.849 31.037 -22.456 1.00 81.12 935 VAL A O 1
ATOM 7283 N N . GLU A 1 936 ? -35.486 31.746 -24.548 1.00 78.00 936 GLU A N 1
ATOM 7284 C CA . GLU A 1 936 ? -36.863 31.474 -24.989 1.00 78.00 936 GLU A CA 1
ATOM 7285 C C . GLU A 1 936 ? -37.200 29.977 -24.923 1.00 78.00 936 GLU A C 1
ATOM 7287 O O . GLU A 1 936 ? -38.311 29.597 -24.544 1.00 78.00 936 GLU A O 1
ATOM 7292 N N . VAL A 1 937 ? -36.226 29.105 -25.189 1.00 68.12 937 VAL A N 1
ATOM 7293 C CA . VAL A 1 937 ? -36.387 27.659 -24.986 1.00 68.12 937 VAL A CA 1
ATOM 7294 C C . VAL A 1 937 ? -36.576 27.319 -23.503 1.00 68.12 937 VAL A C 1
ATOM 7296 O O . VAL A 1 937 ? -37.471 26.537 -23.182 1.00 68.12 937 VAL A O 1
ATOM 7299 N N . LEU A 1 938 ? -35.823 27.932 -22.579 1.00 68.38 938 LEU A N 1
ATOM 7300 C CA . LEU A 1 938 ? -36.045 27.755 -21.133 1.00 68.38 938 LEU A CA 1
ATOM 7301 C C . LEU A 1 938 ? -37.442 28.220 -20.707 1.00 68.38 938 LEU A C 1
ATOM 7303 O O . LEU A 1 938 ? -38.101 27.551 -19.909 1.00 68.38 938 LEU A O 1
ATOM 7307 N N . LYS A 1 939 ? -37.927 29.326 -21.279 1.00 75.75 939 LYS A N 1
ATOM 7308 C CA . LYS A 1 939 ? -39.274 29.856 -21.036 1.00 75.75 939 LYS A CA 1
ATOM 7309 C C . LYS A 1 939 ? -40.358 28.847 -21.403 1.00 75.75 939 LYS A C 1
ATOM 7311 O O . LYS A 1 939 ? -41.278 28.613 -20.620 1.00 75.75 939 LYS A O 1
ATOM 7316 N N . GLN A 1 940 ? -40.220 28.223 -22.573 1.00 64.69 940 GLN A N 1
ATOM 7317 C CA . GLN A 1 940 ? -41.131 27.190 -23.075 1.00 64.69 940 GLN A CA 1
ATOM 7318 C C . GLN A 1 940 ? -41.007 25.866 -22.302 1.00 64.69 940 GLN A C 1
ATOM 7320 O O . GLN A 1 940 ? -42.000 25.160 -22.092 1.00 64.69 940 GLN A O 1
ATOM 7325 N N . ALA A 1 941 ? -39.793 25.519 -21.866 1.00 55.84 941 ALA A N 1
ATOM 7326 C CA . ALA A 1 941 ? -39.526 24.333 -21.056 1.00 55.84 941 ALA A CA 1
ATOM 7327 C C . ALA A 1 941 ? -40.069 24.469 -19.621 1.00 55.84 941 ALA A C 1
ATOM 7329 O O . ALA A 1 941 ? -40.503 23.476 -19.028 1.00 55.84 941 ALA A O 1
ATOM 7330 N N . GLY A 1 942 ? -40.068 25.688 -19.080 1.00 61.12 942 GLY A N 1
ATOM 7331 C CA . GLY A 1 942 ? -40.612 26.058 -17.779 1.00 61.12 942 GLY A CA 1
ATOM 7332 C C . GLY A 1 942 ? -42.128 26.257 -17.759 1.00 61.12 942 GLY A C 1
ATOM 7333 O O . GLY A 1 942 ? -42.867 25.755 -18.607 1.00 61.12 942 GLY A O 1
ATOM 7334 N N . ASN A 1 943 ? -42.609 26.992 -16.760 1.00 74.56 943 ASN A N 1
ATOM 7335 C CA . ASN A 1 943 ? -44.017 27.377 -16.630 1.00 74.56 943 ASN A CA 1
ATOM 7336 C C . ASN A 1 943 ? -44.388 28.632 -17.452 1.00 74.56 943 ASN A C 1
ATOM 7338 O O . ASN A 1 943 ? -45.435 29.226 -17.210 1.00 74.56 943 ASN A O 1
ATOM 7342 N N . GLY A 1 944 ? -43.535 29.054 -18.393 1.00 78.62 944 GLY A N 1
ATOM 7343 C CA . GLY A 1 944 ? -43.687 30.303 -19.146 1.00 78.62 944 GLY A CA 1
ATOM 7344 C C . GLY A 1 944 ? -42.889 31.488 -18.590 1.00 78.62 944 GLY A C 1
ATOM 7345 O O . GLY A 1 944 ? -42.891 32.554 -19.204 1.00 78.62 944 GLY A O 1
ATOM 7346 N N . THR A 1 945 ? -42.173 31.312 -17.474 1.00 81.06 945 THR A N 1
ATOM 7347 C CA . THR A 1 945 ? -41.340 32.358 -16.860 1.00 81.06 945 THR A CA 1
ATOM 7348 C C . THR A 1 945 ? -39.860 32.060 -17.084 1.00 81.06 945 THR A C 1
ATOM 7350 O O . THR A 1 945 ? -39.338 31.107 -16.506 1.00 81.06 945 THR A O 1
ATOM 7353 N N . ALA A 1 946 ? -39.184 32.872 -17.898 1.00 82.19 946 ALA A N 1
ATOM 7354 C CA . ALA A 1 946 ? -37.729 32.908 -18.007 1.00 82.19 946 ALA A CA 1
ATOM 7355 C C . ALA A 1 946 ? -37.264 34.309 -18.414 1.00 82.19 946 ALA A C 1
ATOM 7357 O O . ALA A 1 946 ? -37.935 34.971 -19.209 1.00 82.19 946 ALA A O 1
ATOM 7358 N N . GLU A 1 947 ? -36.125 34.736 -17.885 1.00 86.88 947 GLU A N 1
ATOM 7359 C CA . GLU A 1 947 ? -35.547 36.051 -18.122 1.00 86.88 947 GLU A CA 1
ATOM 7360 C C . GLU A 1 947 ? -34.022 35.964 -18.170 1.00 86.88 947 GLU A C 1
ATOM 7362 O O . GLU A 1 947 ? -33.392 35.278 -17.365 1.00 86.88 947 GLU A O 1
ATOM 7367 N N . LEU A 1 948 ? -33.425 36.673 -19.125 1.00 86.06 948 LEU A N 1
ATOM 7368 C CA . LEU A 1 948 ? -31.986 36.887 -19.184 1.00 86.06 948 LEU A CA 1
ATOM 7369 C C . LEU A 1 948 ? -31.612 37.947 -18.138 1.00 86.06 948 LEU A C 1
ATOM 7371 O O . LEU A 1 948 ? -31.992 39.104 -18.274 1.00 86.06 948 LEU A O 1
ATOM 7375 N N . VAL A 1 949 ? -30.866 37.556 -17.109 1.00 83.69 949 VAL A N 1
ATOM 7376 C CA . VAL A 1 949 ? -30.496 38.418 -15.975 1.00 83.69 949 VAL A CA 1
ATOM 7377 C C . VAL A 1 949 ? -29.221 39.205 -16.251 1.00 83.69 949 VAL A C 1
ATOM 7379 O O . VAL A 1 949 ? -29.129 40.380 -15.910 1.00 83.69 949 VAL A O 1
ATOM 7382 N N . ASN A 1 950 ? -28.220 38.566 -16.854 1.00 82.38 950 ASN A N 1
ATOM 7383 C CA . ASN A 1 950 ? -26.960 39.213 -17.204 1.00 82.38 950 ASN A CA 1
ATOM 7384 C C . ASN A 1 950 ? -26.391 38.600 -18.485 1.00 82.38 950 ASN A C 1
ATOM 7386 O O . ASN A 1 950 ? -26.623 37.422 -18.756 1.00 82.38 950 ASN A O 1
ATOM 7390 N N . LYS A 1 951 ? -25.625 39.378 -19.249 1.00 88.12 951 LYS A N 1
ATOM 7391 C CA . LYS A 1 951 ? -24.838 38.894 -20.384 1.00 88.12 951 LYS A CA 1
ATOM 7392 C C . LYS A 1 951 ? -23.516 39.649 -20.488 1.00 88.12 951 LYS A C 1
ATOM 7394 O O . LYS A 1 951 ? -23.451 40.838 -20.187 1.00 88.12 951 LYS A O 1
ATOM 7399 N N . SER A 1 952 ? -22.485 38.969 -20.966 1.00 84.12 952 SER A N 1
ATOM 7400 C CA . SER A 1 952 ? -21.184 39.547 -21.276 1.00 84.12 952 SER A CA 1
ATOM 7401 C C . SER A 1 952 ? -20.674 38.964 -22.589 1.00 84.12 952 SER A C 1
ATOM 7403 O O . SER A 1 952 ? -20.651 37.746 -22.774 1.00 84.12 952 SER A O 1
ATOM 7405 N N . GLU A 1 953 ? -20.299 39.836 -23.522 1.00 87.12 953 GLU A N 1
ATOM 7406 C CA . GLU A 1 953 ? -19.592 39.418 -24.728 1.00 87.12 953 GLU A CA 1
ATOM 7407 C C . GLU A 1 953 ? -18.163 39.025 -24.368 1.00 87.12 953 GLU A C 1
ATOM 7409 O O . GLU A 1 953 ? -17.462 39.729 -23.640 1.00 87.12 953 GLU A O 1
ATOM 7414 N N . THR A 1 954 ? -17.725 37.897 -24.904 1.00 79.44 954 THR A N 1
ATOM 7415 C CA . THR A 1 954 ? -16.388 37.368 -24.685 1.00 79.44 954 THR A CA 1
ATOM 7416 C C . THR A 1 954 ? -15.857 36.738 -25.968 1.00 79.44 954 THR A C 1
ATOM 7418 O O . THR A 1 954 ? -16.515 36.699 -27.012 1.00 79.44 954 THR A O 1
ATOM 7421 N N . LYS A 1 955 ? -14.622 36.256 -25.914 1.00 77.31 955 LYS A N 1
ATOM 7422 C CA . LYS A 1 955 ? -14.038 35.440 -26.971 1.00 77.31 955 LYS A CA 1
ATOM 7423 C C . LYS A 1 955 ? -13.478 34.178 -26.351 1.00 77.31 955 LYS A C 1
ATOM 7425 O O . LYS A 1 955 ? -12.870 34.221 -25.281 1.00 77.31 955 LYS A O 1
ATOM 7430 N N . LEU A 1 956 ? -13.639 33.059 -27.046 1.00 66.50 956 LEU A N 1
ATOM 7431 C CA . LEU A 1 956 ? -12.852 31.878 -26.729 1.00 66.50 956 LEU A CA 1
ATOM 7432 C C . LEU A 1 956 ? -11.358 32.203 -26.929 1.00 66.50 956 LEU A C 1
ATOM 7434 O O . LEU A 1 956 ? -11.025 33.094 -27.715 1.00 66.50 956 LEU A O 1
ATOM 7438 N N . PRO A 1 957 ? -10.435 31.490 -26.263 1.00 54.28 957 PRO A N 1
ATOM 7439 C CA . PRO A 1 957 ? -9.001 31.759 -26.397 1.00 54.28 957 PRO A CA 1
ATOM 7440 C C . PRO A 1 957 ? -8.432 31.663 -27.829 1.00 54.28 957 PRO A C 1
ATOM 7442 O O . PRO A 1 957 ? -7.354 32.195 -28.074 1.00 54.28 957 PRO A O 1
ATOM 7445 N N . ASP A 1 958 ? -9.134 31.023 -28.775 1.00 61.75 958 ASP A N 1
ATOM 7446 C CA . ASP A 1 958 ? -8.785 31.002 -30.209 1.00 61.75 958 ASP A CA 1
ATOM 7447 C C . ASP A 1 958 ? -9.339 32.209 -31.001 1.00 61.75 958 ASP A C 1
ATOM 7449 O O . ASP A 1 958 ? -9.170 32.290 -32.216 1.00 61.75 958 ASP A O 1
ATOM 7453 N N . GLY A 1 959 ? -9.987 33.158 -30.319 1.00 71.25 959 GLY A N 1
ATOM 7454 C CA . GLY A 1 959 ? -10.586 34.362 -30.890 1.00 71.25 959 GLY A CA 1
ATOM 7455 C C . GLY A 1 959 ? -12.055 34.219 -31.299 1.00 71.25 959 GLY A C 1
ATOM 7456 O O . GLY A 1 959 ? -12.652 35.223 -31.693 1.00 71.25 959 GLY A O 1
ATOM 7457 N N . THR A 1 960 ? -12.648 33.024 -31.185 1.00 74.94 960 THR A N 1
ATOM 7458 C CA . THR A 1 960 ? -14.047 32.770 -31.568 1.00 74.94 960 THR A CA 1
ATOM 7459 C C . THR A 1 960 ? -15.014 33.635 -30.745 1.00 74.94 960 THR A C 1
ATOM 7461 O O . THR A 1 960 ? -14.940 33.592 -29.514 1.00 74.94 960 THR A O 1
ATOM 7464 N N . PRO A 1 961 ? -15.937 34.395 -31.368 1.00 79.50 961 PRO A N 1
ATOM 7465 C CA . PRO A 1 961 ? -16.938 35.180 -30.647 1.00 79.50 961 PRO A CA 1
ATOM 7466 C C . PRO A 1 961 ? -17.842 34.307 -29.775 1.00 79.50 961 PRO A C 1
ATOM 7468 O O . PRO A 1 961 ? -18.341 33.267 -30.220 1.00 79.50 961 PRO A O 1
ATOM 7471 N N . ALA A 1 962 ? -18.077 34.744 -28.540 1.00 82.62 962 ALA A N 1
ATOM 7472 C CA . ALA A 1 962 ? -18.938 34.041 -27.607 1.00 82.62 962 ALA A CA 1
ATOM 7473 C C . ALA A 1 962 ? -19.673 35.000 -26.658 1.00 82.62 962 ALA A C 1
ATOM 7475 O O . ALA A 1 962 ? -19.300 36.159 -26.496 1.00 82.62 962 ALA A O 1
ATOM 7476 N N . VAL A 1 963 ? -20.736 34.514 -26.027 1.00 86.81 963 VAL A N 1
ATOM 7477 C CA . VAL A 1 963 ? -21.527 35.258 -25.042 1.00 86.81 963 VAL A CA 1
ATOM 7478 C C . VAL A 1 963 ? -21.707 34.395 -23.805 1.00 86.81 963 VAL A C 1
ATOM 7480 O O . VAL A 1 963 ? -22.292 33.312 -23.882 1.00 86.81 963 VAL A O 1
ATOM 7483 N N . GLU A 1 964 ? -21.228 34.887 -22.668 1.00 82.12 964 GLU A N 1
ATOM 7484 C CA . GLU A 1 964 ? -21.585 34.357 -21.354 1.00 82.12 964 GLU A CA 1
ATOM 7485 C C . GLU A 1 964 ? -22.870 35.019 -20.883 1.00 82.12 964 GLU A C 1
ATOM 7487 O O . GLU A 1 964 ? -23.056 36.226 -21.048 1.00 82.12 964 GLU A O 1
ATOM 7492 N N . PHE A 1 965 ? -23.777 34.251 -20.293 1.00 84.00 965 PHE A N 1
ATOM 7493 C CA . PHE A 1 965 ? -25.013 34.802 -19.773 1.00 84.00 965 PHE A CA 1
ATOM 7494 C C . PHE A 1 965 ? -25.572 34.048 -18.578 1.00 84.00 965 PHE A C 1
ATOM 7496 O O . PHE A 1 965 ? -25.313 32.865 -18.366 1.00 84.00 965 PHE A O 1
ATOM 7503 N N . VAL A 1 966 ? -26.389 34.762 -17.809 1.00 79.94 966 VAL A N 1
ATOM 7504 C CA . VAL A 1 966 ? -27.177 34.227 -16.705 1.00 79.94 966 VAL A CA 1
ATOM 7505 C C . VAL A 1 966 ? -28.647 34.421 -17.028 1.00 79.94 966 VAL A C 1
ATOM 7507 O O . VAL A 1 966 ? -29.053 35.515 -17.413 1.00 79.94 966 VAL A O 1
ATOM 7510 N N . ALA A 1 967 ? -29.452 33.383 -16.843 1.00 81.56 967 ALA A N 1
ATOM 7511 C CA . ALA A 1 967 ? -30.898 33.443 -16.980 1.00 81.56 967 ALA A CA 1
ATOM 7512 C C . ALA A 1 967 ? -31.582 32.850 -15.748 1.00 81.56 967 ALA A C 1
ATOM 7514 O O . ALA A 1 967 ? -31.127 31.848 -15.203 1.00 81.56 967 ALA A O 1
ATOM 7515 N N . THR A 1 968 ? -32.691 33.433 -15.314 1.00 81.44 968 THR A N 1
ATOM 7516 C CA . THR A 1 968 ? -33.566 32.828 -14.307 1.00 81.44 968 THR A CA 1
ATOM 7517 C C . THR A 1 968 ? -34.809 32.302 -14.987 1.00 81.44 968 THR A C 1
ATOM 7519 O O . THR A 1 968 ? -35.289 32.879 -15.956 1.00 81.44 968 THR A O 1
ATOM 7522 N N . TRP A 1 969 ? -35.329 31.178 -14.517 1.00 75.56 969 TRP A N 1
ATOM 7523 C CA . TRP A 1 969 ? -36.564 30.614 -15.044 1.00 75.56 969 TRP A CA 1
ATOM 7524 C C . TRP A 1 969 ? -37.277 29.789 -13.987 1.00 75.56 969 TRP A C 1
ATOM 7526 O O . TRP A 1 969 ? -36.702 29.428 -12.961 1.00 75.56 969 TRP A O 1
ATOM 7536 N N . VAL A 1 970 ? -38.556 29.514 -14.206 1.00 70.69 970 VAL A N 1
ATOM 7537 C CA . VAL A 1 970 ? -39.360 28.714 -13.284 1.00 70.69 970 VAL A CA 1
ATOM 7538 C C . VAL A 1 970 ? -39.777 27.436 -13.986 1.00 70.69 970 VAL A C 1
ATOM 7540 O O . VAL A 1 970 ? -40.374 27.457 -15.061 1.00 70.69 970 VAL A O 1
ATOM 7543 N N . THR A 1 971 ? -39.448 26.302 -13.377 1.00 61.25 971 THR A N 1
ATOM 7544 C CA . THR A 1 971 ? -39.828 24.978 -13.883 1.00 61.25 971 THR A CA 1
ATOM 7545 C C . THR A 1 971 ? -41.348 24.805 -13.896 1.00 61.25 971 THR A C 1
ATOM 7547 O O . THR A 1 971 ? -42.080 25.509 -13.200 1.00 61.25 971 THR A O 1
ATOM 7550 N N . LYS A 1 972 ? -41.852 23.808 -14.633 1.00 58.88 972 LYS A N 1
ATOM 7551 C CA . LYS A 1 972 ? -43.287 23.459 -14.616 1.00 58.88 972 LYS A CA 1
ATOM 7552 C C . LYS A 1 972 ? -43.790 23.025 -13.233 1.00 58.88 972 LYS A C 1
ATOM 7554 O O . LYS A 1 972 ? -44.983 23.104 -12.974 1.00 58.88 972 LYS A O 1
ATOM 7559 N N . GLN A 1 973 ? -42.889 22.602 -12.347 1.00 53.19 973 GLN A N 1
ATOM 7560 C CA . GLN A 1 973 ? -43.152 22.264 -10.947 1.00 53.19 973 GLN A CA 1
ATOM 7561 C C . GLN A 1 973 ? -43.032 23.479 -10.005 1.00 53.19 973 GLN A C 1
ATOM 7563 O O . GLN A 1 973 ? -42.966 23.307 -8.793 1.00 53.19 973 GLN A O 1
ATOM 7568 N N . ASN A 1 974 ? -42.992 24.704 -10.543 1.00 63.81 974 ASN A N 1
ATOM 7569 C CA . ASN A 1 974 ? -42.875 25.968 -9.806 1.00 63.81 974 ASN A CA 1
ATOM 7570 C C . ASN A 1 974 ? -41.584 26.152 -8.982 1.00 63.81 974 ASN A C 1
ATOM 7572 O O . ASN A 1 974 ? -41.500 27.067 -8.165 1.00 63.81 974 ASN A O 1
ATOM 7576 N N . ALA A 1 975 ? -40.538 25.358 -9.231 1.00 52.69 975 ALA A N 1
ATOM 7577 C CA . ALA A 1 975 ? -39.210 25.614 -8.672 1.00 52.69 975 ALA A CA 1
ATOM 7578 C C . ALA A 1 975 ? -38.480 26.697 -9.484 1.00 52.69 975 ALA A C 1
ATOM 7580 O O . ALA A 1 975 ? -38.378 26.570 -10.709 1.00 52.69 975 ALA A O 1
ATOM 7581 N N . LYS A 1 976 ? -37.961 27.732 -8.807 1.00 69.62 976 LYS A N 1
ATOM 7582 C CA . LYS A 1 976 ? -37.082 28.750 -9.408 1.00 69.62 976 LYS A CA 1
ATOM 7583 C C . LYS A 1 976 ? -35.712 28.147 -9.710 1.00 69.62 976 LYS A C 1
ATOM 7585 O O . LYS A 1 976 ? -35.165 27.422 -8.885 1.00 69.62 976 LYS A O 1
ATOM 7590 N N . GLN A 1 977 ? -35.169 28.469 -10.874 1.00 63.28 977 GLN A N 1
ATOM 7591 C CA . GLN A 1 977 ? -33.874 28.011 -11.358 1.00 63.28 977 GLN A CA 1
ATOM 7592 C C . GLN A 1 977 ? -33.055 29.201 -11.842 1.00 63.28 977 GLN A C 1
ATOM 7594 O O . GLN A 1 977 ? -33.593 30.135 -12.441 1.00 63.28 977 GLN A O 1
ATOM 7599 N N . THR A 1 978 ? -31.747 29.126 -11.626 1.00 70.31 978 THR A N 1
ATOM 7600 C CA . THR A 1 978 ? -30.766 30.037 -12.219 1.00 70.31 978 THR A CA 1
ATOM 7601 C C . THR A 1 978 ? -29.883 29.219 -13.142 1.00 70.31 978 THR A C 1
ATOM 7603 O O . THR A 1 978 ? -29.448 28.127 -12.791 1.00 70.31 978 THR A O 1
ATOM 7606 N N . THR A 1 979 ? -29.664 29.730 -14.344 1.00 70.38 979 THR A N 1
ATOM 7607 C CA . THR A 1 979 ? -28.866 29.105 -15.389 1.00 70.38 979 THR A CA 1
ATOM 7608 C C . THR A 1 979 ? -27.689 29.996 -15.723 1.00 70.38 979 THR A C 1
ATOM 7610 O O . THR A 1 979 ? -27.909 31.154 -16.057 1.00 70.38 979 THR A O 1
ATOM 7613 N N . GLN A 1 980 ? -26.469 29.471 -15.653 1.00 71.62 980 GLN A N 1
ATOM 7614 C CA . GLN A 1 980 ? -25.274 30.137 -16.179 1.00 71.62 980 GLN A CA 1
ATOM 7615 C C . GLN A 1 980 ? -24.859 29.433 -17.465 1.00 71.62 980 GLN A C 1
ATOM 7617 O O . GLN A 1 980 ? -24.872 28.208 -17.517 1.00 71.62 980 GLN A O 1
ATOM 7622 N N . ALA A 1 981 ? -24.525 30.170 -18.517 1.00 76.06 981 ALA A N 1
ATOM 7623 C CA . ALA A 1 981 ? -24.290 29.588 -19.828 1.00 76.06 981 ALA A CA 1
ATOM 7624 C C . ALA A 1 981 ? -23.232 30.342 -20.628 1.00 76.06 981 ALA A C 1
ATOM 7626 O O . ALA A 1 981 ? -23.057 31.545 -20.464 1.00 76.06 981 ALA A O 1
ATOM 7627 N N . LEU A 1 982 ? -22.576 29.631 -21.541 1.00 79.81 982 LEU A N 1
ATOM 7628 C CA . LEU A 1 982 ? -21.664 30.175 -22.542 1.00 79.81 982 LEU A CA 1
ATOM 7629 C C . LEU A 1 982 ? -22.136 29.715 -23.922 1.00 79.81 982 LEU A C 1
ATOM 7631 O O . LEU A 1 982 ? -22.353 28.524 -24.139 1.00 79.81 982 LEU A O 1
ATOM 7635 N N . THR A 1 983 ? -22.316 30.650 -24.852 1.00 83.19 983 THR A N 1
ATOM 7636 C CA . THR A 1 983 ? -22.646 30.362 -26.254 1.00 83.19 983 THR A CA 1
ATOM 7637 C C . THR A 1 983 ? -21.525 30.803 -27.167 1.00 83.19 983 THR A C 1
ATOM 7639 O O . THR A 1 983 ? -21.154 31.968 -27.125 1.00 83.19 983 THR A O 1
ATOM 7642 N N . ALA A 1 984 ? -21.022 29.910 -28.014 1.00 79.94 984 ALA A N 1
ATOM 7643 C CA . ALA A 1 984 ? -19.999 30.221 -29.011 1.00 79.94 984 ALA A CA 1
ATOM 7644 C C . ALA A 1 984 ? -20.467 29.828 -30.415 1.00 79.94 984 ALA A C 1
ATOM 7646 O O . ALA A 1 984 ? -21.138 28.807 -30.578 1.00 79.94 984 ALA A O 1
ATOM 7647 N N . CYS A 1 985 ? -20.092 30.616 -31.423 1.00 76.62 985 CYS A N 1
ATOM 7648 C CA . CYS A 1 985 ? -20.433 30.362 -32.824 1.00 76.62 985 CYS A CA 1
ATOM 7649 C C . CYS A 1 985 ? -19.208 29.902 -33.614 1.00 76.62 985 CYS A C 1
ATOM 7651 O O . CYS A 1 985 ? -18.211 30.614 -33.669 1.00 76.62 985 CYS A O 1
ATOM 7653 N N . LYS A 1 986 ? -19.284 28.734 -34.255 1.00 67.62 986 LYS A N 1
ATOM 7654 C CA . LYS A 1 986 ? -18.214 28.185 -35.095 1.00 67.62 986 LYS A CA 1
ATOM 7655 C C . LYS A 1 986 ? -18.815 27.460 -36.298 1.00 67.62 986 LYS A C 1
ATOM 7657 O O . LYS A 1 986 ? -19.772 26.706 -36.148 1.00 67.62 986 LYS A O 1
ATOM 7662 N N . ASP A 1 987 ? -18.269 27.712 -37.487 1.00 67.75 987 ASP A N 1
ATOM 7663 C CA . ASP A 1 987 ? -18.650 27.050 -38.745 1.00 67.75 987 ASP A CA 1
ATOM 7664 C C . ASP A 1 987 ? -20.171 27.076 -39.040 1.00 67.75 987 ASP A C 1
ATOM 7666 O O . ASP A 1 987 ? -20.776 26.053 -39.364 1.00 67.75 987 ASP A O 1
ATOM 7670 N N . GLY A 1 988 ? -20.819 28.239 -38.876 1.00 66.81 988 GLY A N 1
ATOM 7671 C CA . GLY A 1 988 ? -22.258 28.424 -39.139 1.00 66.81 988 GLY A CA 1
ATOM 7672 C C . GLY A 1 988 ? -23.203 27.910 -38.040 1.00 66.81 988 GLY A C 1
ATOM 7673 O O . GLY A 1 988 ? -24.425 27.969 -38.193 1.00 66.81 988 GLY A O 1
ATOM 7674 N N . HIS A 1 989 ? -22.659 27.399 -36.931 1.00 68.31 989 HIS A N 1
ATOM 7675 C CA . HIS A 1 989 ? -23.424 26.818 -35.830 1.00 68.31 989 HIS A CA 1
ATOM 7676 C C . HIS A 1 989 ? -23.103 27.515 -34.506 1.00 68.31 989 HIS A C 1
ATOM 7678 O O . HIS A 1 989 ? -21.947 27.796 -34.203 1.00 68.31 989 HIS A O 1
ATOM 7684 N N . ALA A 1 990 ? -24.125 27.740 -33.687 1.00 76.25 990 ALA A N 1
ATOM 7685 C CA . ALA A 1 990 ? -24.001 28.200 -32.316 1.00 76.25 990 ALA A CA 1
ATOM 7686 C C . ALA A 1 990 ? -24.162 27.032 -31.349 1.00 76.25 990 ALA A C 1
ATOM 7688 O O . ALA A 1 990 ? -25.126 26.267 -31.439 1.00 76.25 990 ALA A O 1
ATOM 7689 N N . VAL A 1 991 ? -23.241 26.938 -30.396 1.00 71.69 991 VAL A N 1
ATOM 7690 C CA . VAL A 1 991 ? -23.234 25.939 -29.333 1.00 71.69 991 VAL A CA 1
ATOM 7691 C C . VAL A 1 991 ? -23.379 26.651 -28.002 1.00 71.69 991 VAL A C 1
ATOM 7693 O O . VAL A 1 991 ? -22.491 27.406 -27.614 1.00 71.69 991 VAL A O 1
ATOM 7696 N N . THR A 1 992 ? -24.470 26.393 -27.294 1.00 74.38 992 THR A N 1
ATOM 7697 C CA . THR A 1 992 ? -24.706 26.871 -25.931 1.00 74.38 992 THR A CA 1
ATOM 7698 C C . THR A 1 992 ? -24.438 25.745 -24.953 1.00 74.38 992 THR A C 1
ATOM 7700 O O . THR A 1 992 ? -25.043 24.689 -25.077 1.00 74.38 992 THR A O 1
ATOM 7703 N N . VAL A 1 993 ? -23.591 25.966 -23.956 1.00 67.94 993 VAL A N 1
ATOM 7704 C CA . VAL A 1 993 ? -23.402 25.049 -22.826 1.00 67.94 993 VAL A CA 1
ATOM 7705 C C . VAL A 1 993 ? -23.847 25.773 -21.563 1.00 67.94 993 VAL A C 1
ATOM 7707 O O . VAL A 1 993 ? -23.391 26.886 -21.317 1.00 67.94 993 VAL A O 1
ATOM 7710 N N . ALA A 1 994 ? -24.744 25.177 -20.784 1.00 65.75 994 ALA A N 1
ATOM 7711 C CA . ALA A 1 994 ? -25.407 25.843 -19.671 1.00 65.75 994 ALA A CA 1
ATOM 7712 C C . ALA A 1 994 ? -25.531 24.949 -18.437 1.00 65.75 994 ALA A C 1
ATOM 7714 O O . ALA A 1 994 ? -25.870 23.780 -18.566 1.00 65.75 994 ALA A O 1
ATOM 7715 N N . THR A 1 995 ? -25.312 25.493 -17.243 1.00 58.66 995 THR A N 1
ATOM 7716 C CA . THR A 1 995 ? -25.522 24.816 -15.960 1.00 58.66 995 THR A CA 1
ATOM 7717 C C . THR A 1 995 ? -26.752 25.362 -15.246 1.00 58.66 995 THR A C 1
ATOM 7719 O O . THR A 1 995 ? -27.017 26.556 -15.322 1.00 58.66 995 THR A O 1
ATOM 7722 N N . HIS A 1 996 ? -27.530 24.508 -14.570 1.00 59.53 996 HIS A N 1
ATOM 7723 C CA . HIS A 1 996 ? -28.866 24.860 -14.047 1.00 59.53 996 HIS A CA 1
ATOM 7724 C C . HIS A 1 996 ? -28.978 24.868 -12.511 1.00 59.53 996 HIS A C 1
ATOM 7726 O O . HIS A 1 996 ? -30.042 24.569 -11.976 1.00 59.53 996 HIS A O 1
ATOM 7732 N N . THR A 1 997 ? -27.904 25.190 -11.783 1.00 51.22 997 THR A N 1
ATOM 7733 C CA . THR A 1 997 ? -27.930 25.363 -10.316 1.00 51.22 997 THR A CA 1
ATOM 7734 C C . THR A 1 997 ? -27.048 26.535 -9.877 1.00 51.22 997 THR A C 1
ATOM 7736 O O . THR A 1 997 ? -26.246 27.054 -10.650 1.00 51.22 997 THR A O 1
ATOM 7739 N N . TRP A 1 998 ? -27.193 26.969 -8.620 1.00 37.16 998 TRP A N 1
ATOM 7740 C CA . TRP A 1 998 ? -26.380 28.035 -8.019 1.00 37.16 998 TRP A CA 1
ATOM 7741 C C . TRP A 1 998 ? -24.954 27.588 -7.636 1.00 37.16 998 TRP A C 1
ATOM 7743 O O . TRP A 1 998 ? -24.114 28.432 -7.339 1.00 37.16 998 TRP A O 1
ATOM 7753 N N . GLU A 1 999 ? -24.679 26.280 -7.655 1.00 38.28 999 GLU A N 1
ATOM 7754 C CA . GLU A 1 999 ? -23.472 25.659 -7.081 1.00 38.28 999 GLU A CA 1
ATOM 7755 C C . GLU A 1 999 ? -22.379 25.344 -8.117 1.00 38.28 999 GLU A C 1
ATOM 7757 O O . GLU A 1 999 ? -21.277 24.945 -7.743 1.00 38.28 999 GLU A O 1
ATOM 7762 N N . VAL A 1 1000 ? -22.651 25.518 -9.416 1.00 39.78 1000 VAL A N 1
ATOM 7763 C CA . VAL A 1 1000 ? -21.719 25.152 -10.494 1.00 39.78 1000 VAL A CA 1
ATOM 7764 C C . VAL A 1 1000 ? -21.364 26.396 -11.304 1.00 39.78 1000 VAL A C 1
ATOM 7766 O O . VAL A 1 1000 ? -22.216 26.967 -11.985 1.00 39.78 1000 VAL A O 1
ATOM 7769 N N . ALA A 1 1001 ? -20.096 26.810 -11.226 1.00 40.28 1001 ALA A N 1
ATOM 7770 C CA . ALA A 1 1001 ? -19.521 27.827 -12.108 1.00 40.28 1001 ALA A CA 1
ATOM 7771 C C . ALA A 1 1001 ? -19.706 27.433 -13.593 1.00 40.28 1001 ALA A C 1
ATOM 7773 O O . ALA A 1 1001 ? -19.919 26.249 -13.877 1.00 40.28 1001 ALA A O 1
ATOM 7774 N N . PRO A 1 1002 ? -19.610 28.372 -14.557 1.00 44.69 1002 PRO A N 1
ATOM 7775 C CA . PRO A 1 1002 ? -19.675 28.020 -15.971 1.00 44.69 1002 PRO A CA 1
ATOM 7776 C C . PRO A 1 1002 ? -18.654 26.912 -16.274 1.00 44.69 1002 PRO A C 1
ATOM 7778 O O . PRO A 1 1002 ? -17.562 26.922 -15.693 1.00 44.69 1002 PRO A O 1
ATOM 7781 N N . PRO A 1 1003 ? -18.969 25.948 -17.157 1.00 43.78 1003 PRO A N 1
ATOM 7782 C CA . PRO A 1 1003 ? -17.978 24.978 -17.587 1.00 43.78 1003 PRO A CA 1
ATOM 7783 C C . PRO A 1 1003 ? -16.777 25.730 -18.152 1.00 43.78 1003 PRO A C 1
ATOM 7785 O O . PRO A 1 1003 ? -16.934 26.695 -18.900 1.00 43.78 1003 PRO A O 1
ATOM 7788 N N . ASP A 1 1004 ? -15.582 25.295 -17.753 1.00 44.94 1004 ASP A N 1
ATOM 7789 C CA . ASP A 1 1004 ? -14.325 25.901 -18.178 1.00 44.94 1004 ASP A CA 1
ATOM 7790 C C . ASP A 1 1004 ? -14.343 26.116 -19.699 1.00 44.94 1004 ASP A C 1
ATOM 7792 O O . ASP A 1 1004 ? -14.688 25.197 -20.448 1.00 44.94 1004 ASP A O 1
ATOM 7796 N N . THR A 1 1005 ? -13.973 27.314 -20.165 1.00 47.06 1005 THR A N 1
ATOM 7797 C CA . THR A 1 1005 ? -13.976 27.672 -21.597 1.00 47.06 1005 THR A CA 1
ATOM 7798 C C . THR A 1 1005 ? -13.205 26.661 -22.449 1.00 47.06 1005 THR A C 1
ATOM 7800 O O . THR A 1 1005 ? -13.494 26.496 -23.635 1.00 47.06 1005 THR A O 1
ATOM 7803 N N . ARG A 1 1006 ? -12.280 25.901 -21.841 1.00 43.19 1006 ARG A N 1
ATOM 7804 C CA . ARG A 1 1006 ? -11.543 24.820 -22.491 1.00 43.19 1006 ARG A CA 1
ATOM 7805 C C . ARG A 1 1006 ? -12.395 23.629 -22.926 1.00 43.19 1006 ARG A C 1
ATOM 7807 O O . ARG A 1 1006 ? -11.969 22.898 -23.820 1.00 43.19 1006 ARG A O 1
ATOM 7814 N N . PHE A 1 1007 ? -13.587 23.443 -22.359 1.00 43.88 1007 PHE A N 1
ATOM 7815 C CA . PHE A 1 1007 ? -14.555 22.433 -22.795 1.00 43.88 1007 PHE A CA 1
ATOM 7816 C C . PHE A 1 1007 ? -14.877 22.572 -24.291 1.00 43.88 1007 PHE A C 1
ATOM 7818 O O . PHE A 1 1007 ? -14.896 21.574 -25.013 1.00 43.88 1007 PHE A O 1
ATOM 7825 N N . PHE A 1 1008 ? -15.004 23.808 -24.789 1.00 47.50 1008 PHE A N 1
ATOM 7826 C CA . PHE A 1 1008 ? -15.307 24.095 -26.194 1.00 47.50 1008 PHE A CA 1
ATOM 7827 C C . PHE A 1 1008 ? -14.205 23.628 -27.164 1.00 47.50 1008 PHE A C 1
ATOM 7829 O O . PHE A 1 1008 ? -14.503 23.362 -28.326 1.00 47.50 1008 PHE A O 1
ATOM 7836 N N . PHE A 1 1009 ? -12.960 23.428 -26.706 1.00 45.53 1009 PHE A N 1
ATOM 7837 C CA . PHE A 1 1009 ? -11.877 22.877 -27.541 1.00 45.53 1009 PHE A CA 1
ATOM 7838 C C . PHE A 1 1009 ? -12.008 21.376 -27.814 1.00 45.53 1009 PHE A C 1
ATOM 7840 O O . PHE A 1 1009 ? -11.360 20.860 -28.725 1.00 45.53 1009 PHE A O 1
ATOM 7847 N N . THR A 1 1010 ? -12.815 20.661 -27.028 1.00 39.50 1010 THR A N 1
ATOM 7848 C CA . THR A 1 1010 ? -13.040 19.221 -27.223 1.00 39.50 1010 THR A CA 1
ATOM 7849 C C . THR A 1 1010 ? -14.118 18.931 -28.267 1.00 39.50 1010 THR A C 1
ATOM 7851 O O . THR A 1 1010 ? -14.203 17.811 -28.771 1.00 39.50 1010 THR A O 1
ATOM 7854 N N . LEU A 1 1011 ? -14.899 19.946 -28.650 1.00 43.97 1011 LEU A N 1
ATOM 7855 C CA . LEU A 1 1011 ? -15.987 19.816 -29.607 1.00 43.97 1011 LEU A CA 1
ATOM 7856 C C . LEU A 1 1011 ? -15.438 19.872 -31.039 1.00 43.97 1011 LEU A C 1
ATOM 7858 O O . LEU A 1 1011 ? -14.819 20.852 -31.452 1.00 43.97 1011 LEU A O 1
ATOM 7862 N N . LYS A 1 1012 ? -15.673 18.812 -31.818 1.00 41.97 1012 LYS A N 1
ATOM 7863 C CA . LYS A 1 1012 ? -15.367 18.761 -33.255 1.00 41.97 1012 LYS A CA 1
ATOM 7864 C C . LYS A 1 1012 ? -16.651 18.530 -34.043 1.00 41.97 1012 LYS A C 1
ATOM 7866 O O . LYS A 1 1012 ? -17.293 17.498 -33.873 1.00 41.97 1012 LYS A O 1
ATOM 7871 N N . PHE A 1 1013 ? -16.977 19.447 -34.948 1.00 44.81 1013 PHE A N 1
ATOM 7872 C CA . PHE A 1 1013 ? -18.062 19.272 -35.911 1.00 44.81 1013 PHE A CA 1
ATOM 7873 C C . PHE A 1 1013 ? -17.494 18.615 -37.170 1.00 44.81 1013 PHE A C 1
ATOM 7875 O O . PHE A 1 1013 ? -16.568 19.133 -37.789 1.00 44.81 1013 PHE A O 1
ATOM 7882 N N . ARG A 1 1014 ? -18.000 17.435 -37.537 1.00 37.38 1014 ARG A N 1
ATOM 7883 C CA . ARG A 1 1014 ? -17.698 16.804 -38.829 1.00 37.38 1014 ARG A CA 1
ATOM 7884 C C . ARG A 1 1014 ? -18.961 16.808 -39.675 1.00 37.38 1014 ARG A C 1
ATOM 7886 O O . ARG A 1 1014 ? -19.991 16.308 -39.235 1.00 37.38 1014 ARG A O 1
ATOM 7893 N N . ALA A 1 1015 ? -18.864 17.320 -40.899 1.00 35.97 1015 ALA A N 1
ATOM 7894 C CA . ALA A 1 1015 ? -19.870 17.053 -41.915 1.00 35.97 1015 ALA A CA 1
ATOM 7895 C C . ALA A 1 1015 ? -19.841 15.554 -42.248 1.00 35.97 1015 ALA A C 1
ATOM 7897 O O . ALA A 1 1015 ? -18.767 14.964 -42.392 1.00 35.97 1015 ALA A O 1
ATOM 7898 N N . GLN A 1 1016 ? -21.010 14.926 -42.345 1.00 34.12 1016 GLN A N 1
ATOM 7899 C CA . GLN A 1 1016 ? -21.104 13.534 -42.763 1.00 34.12 1016 GLN A CA 1
ATOM 7900 C C . GLN A 1 1016 ? -20.601 13.433 -44.213 1.00 34.12 1016 GLN A C 1
ATOM 7902 O O . GLN A 1 1016 ? -21.245 13.943 -45.128 1.00 34.12 1016 GLN A O 1
ATOM 7907 N N . GLN A 1 1017 ? -19.450 12.793 -44.438 1.00 32.28 1017 GLN A N 1
ATOM 7908 C CA . GLN A 1 1017 ? -19.128 12.302 -45.776 1.00 32.28 1017 GLN A CA 1
ATOM 7909 C C . GLN A 1 1017 ? -20.145 11.207 -46.103 1.00 32.28 1017 GLN A C 1
ATOM 7911 O O . GLN A 1 1017 ? -20.327 10.267 -45.327 1.00 32.28 1017 GLN A O 1
ATOM 7916 N N . SER A 1 1018 ? -20.858 11.382 -47.217 1.00 31.81 1018 SER A N 1
ATOM 7917 C CA . SER A 1 1018 ? -21.785 10.373 -47.728 1.00 31.81 1018 SER A CA 1
ATOM 7918 C C . SER A 1 1018 ? -21.048 9.041 -47.882 1.00 31.81 1018 SER A C 1
ATOM 7920 O O . SER A 1 1018 ? -19.906 9.051 -48.349 1.00 31.81 1018 SER A O 1
ATOM 7922 N N . PRO A 1 1019 ? -21.655 7.899 -47.512 1.00 34.19 1019 PRO A N 1
ATOM 7923 C CA . PRO A 1 1019 ? -21.050 6.613 -47.801 1.00 34.19 1019 PRO A CA 1
ATOM 7924 C C . PRO A 1 1019 ? -21.005 6.456 -49.322 1.00 34.19 1019 PRO A C 1
ATOM 7926 O O . PRO A 1 1019 ? -22.044 6.372 -49.978 1.00 34.19 1019 PRO A O 1
ATOM 7929 N N . PHE A 1 1020 ? -19.795 6.470 -49.878 1.00 28.36 1020 PHE A N 1
ATOM 7930 C CA . PHE A 1 1020 ? -19.563 6.032 -51.244 1.00 28.36 1020 PHE A CA 1
ATOM 7931 C C . PHE A 1 1020 ? -20.033 4.580 -51.360 1.00 28.36 1020 PHE A C 1
ATOM 7933 O O . PHE A 1 1020 ? -19.607 3.702 -50.610 1.00 28.36 1020 PHE A O 1
ATOM 7940 N N . VAL A 1 1021 ? -20.957 4.373 -52.290 1.00 40.84 1021 VAL A N 1
ATOM 7941 C CA . VAL A 1 1021 ? -21.317 3.078 -52.852 1.00 40.84 1021 VAL A CA 1
ATOM 7942 C C . VAL A 1 1021 ? -20.239 2.726 -53.872 1.00 40.84 1021 VAL A C 1
ATOM 7944 O O . VAL A 1 1021 ? -20.132 3.411 -54.878 1.00 40.84 1021 VAL A O 1
ATOM 7947 N N . GLU A 1 1022 ? -19.474 1.673 -53.609 1.00 29.41 1022 GLU A N 1
ATOM 7948 C CA . GLU A 1 1022 ? -18.666 0.876 -54.549 1.00 29.41 1022 GLU A CA 1
ATOM 7949 C C . GLU A 1 1022 ? -18.211 -0.348 -53.727 1.00 29.41 1022 GLU A C 1
ATOM 7951 O O . GLU A 1 1022 ? -17.707 -0.176 -52.627 1.00 29.41 1022 GLU A O 1
ATOM 7956 N N . GLY A 1 1023 ? -18.387 -1.620 -54.071 1.00 34.81 1023 GLY A N 1
ATOM 7957 C CA . GLY A 1 1023 ? -18.862 -2.300 -55.263 1.00 34.81 1023 GLY A CA 1
ATOM 7958 C C . GLY A 1 1023 ? -18.250 -3.712 -55.225 1.00 34.81 1023 GLY A C 1
ATOM 7959 O O . GLY A 1 1023 ? -17.045 -3.827 -55.404 1.00 34.81 1023 GLY A O 1
ATOM 7960 N N . ARG A 1 1024 ? -19.101 -4.737 -55.043 1.00 30.80 1024 ARG A N 1
ATOM 7961 C CA . ARG A 1 1024 ? -18.841 -6.200 -54.967 1.00 30.80 1024 ARG A CA 1
ATOM 7962 C C . ARG A 1 1024 ? -18.241 -6.776 -53.688 1.00 30.80 1024 ARG A C 1
ATOM 7964 O O . ARG A 1 1024 ? -17.128 -6.380 -53.295 1.00 30.80 1024 ARG A O 1
#

Radius of gyration: 40.37 Å; chains: 1; bounding box: 128×72×89 Å

Foldseek 3Di:
DVVLPPPPLPQLVVLVVVVVVVVVVDDDDDDDDDPPVPVDPLVVSLVVCLVRPVSSVVCVVVVNDDSVRVSVVSVVSVVVVVPPDDDPQPFQADFFPLVNQVLCCVPQAGFDWDFLVPFFWQFWDAPNHTDAAFCALRTPFADLQPATRHGAKTKAKDFGAHPVRHGDNQKIKMWIFAFRDNDLVQTFTKIKMWIARQQFQEIAIKIFDHGPCVVAWHADPGRRHIGGIQDGSVDRVSRRNTIGGCGRDDPCLQQQFHSDDDGSRQLSGDDPPDSGGNTDDDFAQGAHDYRRCPLADNWAKDAPPQCVSHGTTDNVSNVLSSLLSQDQQQQPPPPVHRNPRVVSVVLVLVCQQCDQVRRPRMFIWHHRGGPRHIDTDDPPRRRDDPSSHDPPVSSVCNPDDHPDDDLPLKDFQDFAADQDPVRDHGFAQFFFEWEFDPQKIKTKGFNVLACCAPLQPNDDQFDQAIFIWIDNDPPGHIDTLDRPTGQFRTQQDWYWAWFQAFPQLHGDPDIDIWIKTWTWGQDPLATWIWIWIADPVVSHIWIDTLDDRPNHHDQLQGFNDWYWAQQPARNFIWIWTFGRQQATKIWGQACPDTSRTHTDNGHLAGGAPGTWADWDQFQSWIWTWGQQWIWTWDGDPNIDIDTQDGNLVVDDDDVQRRDADRVFFTWAQWDWDQDPVDRGIKTWTWGATDPFGQTWIKIWDQDPVRHTDIDGLGTPQVQVCVLVVNWHWRHKGKRLDHFDWAADLPPRFIKTKMKMKTWTADLFADADADANGTHIHQFAKMWIQTPVSDIHIAGNSAADDLPDGRLRMWNYKDQNSNPVCHSFKMKTWTDDQVSHNRISSTTMMMRTPNVVNDPPGDGYGTDDPVSSVVSNCVSLVFDDDDDDDDQWEKAQDSSDDDDDDDDPDHYDADDDDDGFKIKTKHQDQDQVVVVVVVQVVLCVNAPNDKDWPDKDWDAQPVRFTKMWTKMWGAHNVRDIWIKTWMWTGDPRMIMIMITIHPPDDYPDSCVVVSDDDDDDDPPDDDDD